Protein AF-B8BS03-F1 (afdb_monomer_lite)

Sequence (841 aa):
MNDGGRAKNPKRKAATSKADGGEAPDKKRRTTRASRAPVAPPSIDLVTTHVALNNCDVDTLASKLSSEDVEEVSWALNGLLKASADDGANYCLGLGGEKAIGALVKLFDEAIGWEESREDDEDYESNDKNLTPTSYHWDASSLSGKHQRWATFCRDKLASPLASSSDPNLLIDLETDARILETVISIMRNLSFVAQNLRFMAHSEDALRVLTGALYYRGYAVGGEGRTEGHNPSGGDVPLSSHHNNMCVHAISTFMNLSPLIDVTGRQYFIDRVLVETEDSKEVLATVPDQKPQGTEVVGYPSYGVAPYFGFGGMYLAKQYDTKAETIDAVPDTVVWDLVGSHVQATLAIFPALSAIMNPNDTTSVSTSASGWHRPFDLLFLPRLGPDSLEYIDPTRNVVTRVVALKLMMGYDSSIDTDLRDRSCDLLVKLTELSPSIKRRLGMAPSISGMTCNISSDRSIDGLSSSILQTGVTSSFRRMNVRLYDSLLSMISTKSGRGDAGQLATQLLANLAVVPENRAGIILSTNNSTHSLTMSQPTGVSGSTYGAVRASAAEQWMIRLPNRLAAAWEEAPEGTVLGTLTFTKGGGGGASQQPQAKRRKTSATDGGAAPSKISITIDPSLAESQSDLPVNYTLEAMSKKTPGTLHPFTRGADGGVAIHGVVSRTASAQVASDSNSAHGSDGNERYKTLLRNRLLDTSVNSKRFVQPGGVDAAAGPSKAATAAASLGKGFGGSVARFGKQMMDAQEQCKGFIIPDSKSAGPPITSVEGIRSALFEYFSKRPLWSVRELRLASGGRLPEKETRDVLRDIAHYHRIGVHKNMWELKAEYRSAAAAGGGNGAN

Organism: Thalassiosira pseudonana (NCBI:txid35128)

Structure (mmCIF, N/CA/C/O backbone):
data_AF-B8BS03-F1
#
_entry.id   AF-B8BS03-F1
#
loop_
_atom_site.group_PDB
_atom_site.id
_atom_site.type_symbol
_atom_site.label_atom_id
_atom_site.label_alt_id
_atom_site.label_comp_id
_atom_site.label_asym_id
_atom_site.label_entity_id
_atom_site.label_seq_id
_atom_site.pdbx_PDB_ins_code
_atom_site.Cartn_x
_atom_site.Cartn_y
_atom_site.Cartn_z
_atom_site.occupancy
_atom_site.B_iso_or_equiv
_atom_site.auth_seq_id
_atom_site.auth_comp_id
_atom_site.auth_asym_id
_atom_site.auth_atom_id
_atom_site.pdbx_PDB_model_num
ATOM 1 N N . MET A 1 1 ? -9.613 -1.641 -91.597 1.00 35.75 1 MET A N 1
ATOM 2 C CA . MET A 1 1 ? -8.936 -2.885 -92.020 1.00 35.75 1 MET A CA 1
ATOM 3 C C . MET A 1 1 ? -9.098 -3.897 -90.893 1.00 35.75 1 MET A C 1
ATOM 5 O O . MET A 1 1 ? -8.580 -3.615 -89.825 1.00 35.75 1 MET A O 1
ATOM 9 N N . ASN A 1 2 ? -9.879 -4.960 -91.158 1.00 36.19 2 ASN A N 1
ATOM 10 C CA . ASN A 1 2 ? -10.155 -6.208 -90.403 1.00 36.19 2 ASN A CA 1
ATOM 11 C C . ASN A 1 2 ? -10.398 -6.078 -88.884 1.00 36.19 2 ASN A C 1
ATOM 13 O O . ASN A 1 2 ? -9.488 -5.726 -88.149 1.00 36.19 2 ASN A O 1
ATOM 17 N N . ASP A 1 3 ? -11.588 -6.255 -88.307 1.00 39.12 3 ASP A N 1
ATOM 18 C CA . ASP A 1 3 ? -12.686 -7.239 -88.446 1.00 39.12 3 ASP A CA 1
ATOM 19 C C . ASP A 1 3 ? -12.413 -8.641 -87.844 1.00 39.12 3 ASP A C 1
ATOM 21 O O . ASP A 1 3 ? -11.391 -9.264 -88.129 1.00 39.12 3 ASP A O 1
ATOM 25 N N . GLY A 1 4 ? -13.370 -9.109 -87.023 1.00 32.78 4 GLY A N 1
ATOM 26 C CA . GLY A 1 4 ? -13.457 -10.433 -86.370 1.00 32.78 4 GLY A CA 1
ATOM 27 C C . GLY A 1 4 ? -13.083 -10.451 -84.871 1.00 32.78 4 GLY A C 1
ATOM 28 O O . GLY A 1 4 ? -11.915 -10.368 -84.525 1.00 32.78 4 GLY A O 1
ATOM 29 N N . GLY A 1 5 ? -13.962 -10.589 -83.869 1.00 38.91 5 GLY A N 1
ATOM 30 C CA . GLY A 1 5 ? -15.322 -11.132 -83.819 1.00 38.91 5 GLY A CA 1
ATOM 31 C C . GLY A 1 5 ? -15.324 -12.632 -83.475 1.00 38.91 5 GLY A C 1
ATOM 32 O O . GLY A 1 5 ? -15.173 -13.452 -84.374 1.00 38.91 5 GLY A O 1
ATOM 33 N N . ARG A 1 6 ? -15.543 -13.031 -82.203 1.00 36.75 6 ARG A N 1
ATOM 34 C CA . ARG A 1 6 ? -15.907 -14.430 -81.870 1.00 36.75 6 ARG A CA 1
ATOM 35 C C . ARG A 1 6 ? -16.839 -14.584 -80.654 1.00 36.75 6 ARG A C 1
ATOM 37 O O . ARG A 1 6 ? -16.428 -14.578 -79.503 1.00 36.75 6 ARG A O 1
ATOM 44 N N . ALA A 1 7 ? -18.116 -14.680 -81.020 1.00 37.66 7 ALA A N 1
ATOM 45 C CA . ALA A 1 7 ? -19.257 -15.480 -80.555 1.00 37.66 7 ALA A CA 1
ATOM 46 C C . ALA A 1 7 ? -19.282 -16.252 -79.209 1.00 37.66 7 ALA A C 1
ATOM 48 O O . ALA A 1 7 ? -18.336 -16.899 -78.774 1.00 37.66 7 ALA A O 1
ATOM 49 N N . LYS A 1 8 ? -20.513 -16.263 -78.669 1.00 41.88 8 LYS A N 1
ATOM 50 C CA . LYS A 1 8 ? -21.073 -16.969 -77.503 1.00 41.88 8 LYS A CA 1
ATOM 51 C C . LYS A 1 8 ? -21.576 -18.399 -77.820 1.00 41.88 8 LYS A C 1
ATOM 53 O O . LYS A 1 8 ? -22.109 -18.611 -78.904 1.00 41.88 8 LYS A O 1
ATOM 58 N N . ASN A 1 9 ? -21.644 -19.223 -76.753 1.00 33.12 9 ASN A N 1
ATOM 59 C CA . ASN A 1 9 ? -22.626 -20.300 -76.433 1.00 33.12 9 ASN A CA 1
ATOM 60 C C . ASN A 1 9 ? -22.614 -21.618 -77.259 1.00 33.12 9 ASN A C 1
ATOM 62 O O . ASN A 1 9 ? -22.066 -21.600 -78.354 1.00 33.12 9 ASN A O 1
ATOM 66 N N . PRO A 1 10 ? -23.265 -22.744 -76.828 1.00 51.59 10 PRO A N 1
ATOM 67 C CA . PRO A 1 10 ? -24.120 -22.988 -75.640 1.00 51.59 10 PRO A CA 1
ATOM 68 C C . PRO A 1 10 ? -23.948 -24.351 -74.888 1.00 51.59 10 PRO A C 1
ATOM 70 O O . PRO A 1 10 ? -23.231 -25.262 -75.283 1.00 51.59 10 PRO A O 1
ATOM 73 N N . LYS A 1 11 ? -24.737 -24.460 -73.804 1.00 40.47 11 LYS A N 1
ATOM 74 C CA . LYS A 1 11 ? -25.218 -25.622 -73.016 1.00 40.47 11 LYS A CA 1
ATOM 75 C C . LYS A 1 11 ? -25.343 -26.988 -73.726 1.00 40.47 11 LYS A C 1
ATOM 77 O O . LYS A 1 11 ? -25.927 -27.074 -74.803 1.00 40.47 11 LYS A O 1
ATOM 82 N N . ARG A 1 12 ? -25.100 -28.070 -72.965 1.00 34.78 12 ARG A N 1
ATOM 83 C CA . ARG A 1 12 ? -25.840 -29.347 -73.083 1.00 34.78 12 ARG A CA 1
ATOM 84 C C . ARG A 1 12 ? -25.995 -30.066 -71.731 1.00 34.78 12 ARG A C 1
ATOM 86 O O . ARG A 1 12 ? -25.040 -30.199 -70.978 1.00 34.78 12 ARG A O 1
ATOM 93 N N . LYS A 1 13 ? -27.233 -30.498 -71.453 1.00 41.78 13 LYS A N 1
ATOM 94 C CA . LYS A 1 13 ? -27.657 -31.440 -70.399 1.00 41.78 13 LYS A CA 1
ATOM 95 C C . LYS A 1 13 ? -27.480 -32.880 -70.902 1.00 41.78 13 LYS A C 1
ATOM 97 O O . LYS A 1 13 ? -27.754 -33.118 -72.075 1.00 41.78 13 LYS A O 1
ATOM 102 N N . ALA A 1 14 ? -27.189 -33.827 -70.010 1.00 35.56 14 ALA A N 1
ATOM 103 C CA . ALA A 1 14 ? -27.588 -35.232 -70.143 1.00 35.56 14 ALA A CA 1
ATOM 104 C C . ALA A 1 14 ? -27.657 -35.896 -68.756 1.00 35.56 14 ALA A C 1
ATOM 106 O O . ALA A 1 14 ? -26.922 -35.518 -67.847 1.00 35.56 14 ALA A O 1
ATOM 107 N N . ALA A 1 15 ? -28.583 -36.841 -68.610 1.00 38.44 15 ALA A N 1
ATOM 108 C CA . ALA A 1 15 ? -28.951 -37.524 -67.378 1.00 38.44 15 ALA A CA 1
ATOM 109 C C . ALA A 1 15 ? -28.658 -39.039 -67.460 1.00 38.44 15 ALA A C 1
ATOM 111 O O . ALA A 1 15 ? -28.636 -39.598 -68.552 1.00 38.44 15 ALA A O 1
ATOM 112 N N . THR A 1 16 ? -28.538 -39.655 -66.272 1.00 38.00 16 THR A N 1
ATOM 113 C CA . THR A 1 16 ? -28.786 -41.069 -65.878 1.00 38.00 16 THR A CA 1
ATOM 114 C C . THR A 1 16 ? -27.943 -42.225 -66.446 1.00 38.00 16 THR A C 1
ATOM 116 O O . THR A 1 16 ? -28.042 -42.545 -67.621 1.00 38.00 16 THR A O 1
ATOM 119 N N . SER A 1 17 ? -27.294 -42.997 -65.555 1.00 36.19 17 SER A N 1
ATOM 120 C CA . SER A 1 17 ? -27.597 -44.431 -65.312 1.00 36.19 17 SER A CA 1
ATOM 121 C C . SER A 1 17 ? -26.862 -44.988 -64.067 1.00 36.19 17 SER A C 1
ATOM 123 O O . SER A 1 17 ? -25.894 -44.400 -63.597 1.00 36.19 17 SER A O 1
ATOM 125 N N . LYS A 1 18 ? -27.436 -46.057 -63.492 1.00 36.47 18 LYS A N 1
ATOM 126 C CA . LYS A 1 18 ? -27.151 -46.758 -62.219 1.00 36.47 18 LYS A CA 1
ATOM 127 C C . LYS A 1 18 ? -26.138 -47.918 -62.366 1.00 36.47 18 LYS A C 1
ATOM 129 O O . LYS A 1 18 ? -25.963 -48.398 -63.480 1.00 36.47 18 LYS A O 1
ATOM 134 N N . ALA A 1 19 ? -25.709 -48.436 -61.197 1.00 35.84 19 ALA A N 1
ATOM 135 C CA . ALA A 1 19 ? -25.024 -49.709 -60.849 1.00 35.84 19 ALA A CA 1
ATOM 136 C C . ALA A 1 19 ? -23.549 -49.483 -60.440 1.00 35.84 19 ALA A C 1
ATOM 138 O O . ALA A 1 19 ? -22.877 -48.686 -61.078 1.00 35.84 19 ALA A O 1
ATOM 139 N N . ASP A 1 20 ? -22.956 -50.063 -59.393 1.00 34.84 20 ASP A N 1
ATOM 140 C CA . ASP A 1 20 ? -23.336 -51.103 -58.427 1.00 34.84 20 ASP A CA 1
ATOM 141 C C . ASP A 1 20 ? -22.405 -50.995 -57.180 1.00 34.84 20 ASP A C 1
ATOM 143 O O . ASP A 1 20 ? -21.520 -50.139 -57.148 1.00 34.84 20 ASP A O 1
ATOM 147 N N . GLY A 1 21 ? -22.642 -51.821 -56.156 1.00 36.47 21 GLY A N 1
ATOM 148 C CA . GLY A 1 21 ? -22.177 -51.725 -54.757 1.00 36.47 21 GLY A CA 1
ATOM 149 C C . GLY A 1 21 ? -20.671 -51.634 -54.418 1.00 36.47 21 GLY A C 1
ATOM 150 O O . GLY A 1 21 ? -19.793 -52.053 -55.167 1.00 36.47 21 GLY A O 1
ATOM 151 N N . GLY A 1 22 ? -20.402 -51.141 -53.198 1.00 32.09 22 GLY A N 1
ATOM 152 C CA . GLY A 1 22 ? -19.094 -51.190 -52.525 1.00 32.09 22 GLY A CA 1
ATOM 153 C C . GLY A 1 22 ? -19.053 -50.379 -51.216 1.00 32.09 22 GLY A C 1
ATOM 154 O O . GLY A 1 22 ? -19.238 -49.168 -51.234 1.00 32.09 22 GLY A O 1
ATOM 155 N N . GLU A 1 23 ? -18.854 -51.061 -50.086 1.00 32.78 23 GLU A N 1
ATOM 156 C CA . GLU A 1 23 ? -18.947 -50.604 -48.686 1.00 32.78 23 GLU A CA 1
ATOM 157 C C . GLU A 1 23 ? -17.893 -49.571 -48.200 1.00 32.78 23 GLU A C 1
ATOM 159 O O . GLU A 1 23 ? -16.709 -49.724 -48.468 1.00 32.78 23 GLU A O 1
ATOM 164 N N . ALA A 1 24 ? -18.361 -48.628 -47.352 1.00 40.34 24 ALA A N 1
ATOM 165 C CA . ALA A 1 24 ? -17.724 -47.976 -46.175 1.00 40.34 24 ALA A CA 1
ATOM 166 C C . ALA A 1 24 ? -16.410 -47.134 -46.300 1.00 40.34 24 ALA A C 1
ATOM 168 O O . ALA A 1 24 ? -15.634 -47.320 -47.230 1.00 40.34 24 ALA A O 1
ATOM 169 N N . PRO A 1 25 ? -16.055 -46.252 -45.321 1.00 50.12 25 PRO A N 1
ATOM 170 C CA . PRO A 1 25 ? -16.852 -45.579 -44.281 1.00 50.12 25 PRO A CA 1
ATOM 171 C C . PRO A 1 25 ? -16.740 -44.024 -44.248 1.00 50.12 25 PRO A C 1
ATOM 173 O O . PRO A 1 25 ? -15.785 -43.401 -44.709 1.00 50.12 25 PRO A O 1
ATOM 176 N N . ASP A 1 26 ? -17.771 -43.432 -43.639 1.00 35.84 26 ASP A N 1
ATOM 177 C CA . ASP A 1 26 ? -17.940 -42.118 -42.989 1.00 35.84 26 ASP A CA 1
ATOM 178 C C . ASP A 1 26 ? -16.923 -40.970 -43.183 1.00 35.84 26 ASP A C 1
ATOM 180 O O . ASP A 1 26 ? -15.880 -40.878 -42.530 1.00 35.84 26 ASP A O 1
ATOM 184 N N . LYS A 1 27 ? -17.359 -39.940 -43.928 1.00 38.66 27 LYS A N 1
ATOM 185 C CA . LYS A 1 27 ? -16.815 -38.573 -43.859 1.00 38.66 27 LYS A CA 1
ATOM 186 C C . LYS A 1 27 ? -17.715 -37.674 -43.008 1.00 38.66 27 LYS A C 1
ATOM 188 O O . LYS A 1 27 ? -18.840 -37.346 -43.378 1.00 38.66 27 LYS A O 1
ATOM 193 N N . LYS A 1 28 ? -17.153 -37.228 -41.880 1.00 40.81 28 LYS A N 1
ATOM 194 C CA . LYS A 1 28 ? -17.704 -36.242 -40.938 1.00 40.81 28 LYS A CA 1
ATOM 195 C C . LYS A 1 28 ? -18.271 -35.006 -41.650 1.00 40.81 28 LYS A C 1
ATOM 197 O O . LYS A 1 28 ? -17.551 -34.218 -42.261 1.00 40.81 28 LYS A O 1
ATOM 202 N N . ARG A 1 29 ? -19.578 -34.816 -41.483 1.00 34.47 29 ARG A N 1
ATOM 203 C CA . ARG A 1 29 ? -20.362 -33.641 -41.874 1.00 34.47 29 ARG A CA 1
ATOM 204 C C . ARG A 1 29 ? -19.952 -32.439 -41.011 1.00 34.47 29 ARG A C 1
ATOM 206 O O . ARG A 1 29 ? -20.259 -32.383 -39.824 1.00 34.47 29 ARG A O 1
ATOM 213 N N . ARG A 1 30 ? -19.237 -31.480 -41.607 1.00 36.28 30 ARG A N 1
ATOM 214 C CA . ARG A 1 30 ? -18.839 -30.208 -40.981 1.00 36.28 30 ARG A CA 1
ATOM 215 C C . ARG A 1 30 ? -20.042 -29.260 -40.974 1.00 36.28 30 ARG A C 1
ATOM 217 O O . ARG A 1 30 ? -20.375 -28.667 -41.995 1.00 36.28 30 ARG A O 1
ATOM 224 N N . THR A 1 31 ? -20.714 -29.144 -39.834 1.00 33.94 31 THR A N 1
ATOM 225 C CA . THR A 1 31 ? -21.737 -28.125 -39.577 1.00 33.94 31 THR A CA 1
ATOM 226 C C . THR A 1 31 ? -21.074 -26.755 -39.435 1.00 33.94 31 THR A C 1
ATOM 228 O O . THR A 1 31 ? -20.240 -26.522 -38.562 1.00 33.94 31 THR A O 1
ATOM 231 N N . THR A 1 32 ? -21.440 -25.835 -40.321 1.00 35.19 32 THR A N 1
ATOM 232 C CA . THR A 1 32 ? -21.105 -24.410 -40.253 1.00 35.19 32 THR A CA 1
ATOM 233 C C . THR A 1 32 ? -21.816 -23.779 -39.057 1.00 35.19 32 THR A C 1
ATOM 235 O O . THR A 1 32 ? -23.024 -23.548 -39.096 1.00 35.19 32 THR A O 1
ATOM 238 N N . ARG A 1 33 ? -21.074 -23.525 -37.974 1.00 34.09 33 ARG A N 1
ATOM 239 C CA . ARG A 1 33 ? -21.563 -22.797 -36.797 1.00 34.09 33 ARG A CA 1
ATOM 240 C C . ARG A 1 33 ? -21.472 -21.297 -37.083 1.00 34.09 33 ARG A C 1
ATOM 242 O O . ARG A 1 33 ? -20.376 -20.765 -37.229 1.00 34.09 33 ARG A O 1
ATOM 249 N N . ALA A 1 34 ? -22.627 -20.647 -37.194 1.00 34.53 34 ALA A N 1
ATOM 250 C CA . ALA A 1 34 ? -22.741 -19.199 -37.301 1.00 34.53 34 ALA A CA 1
ATOM 251 C C . ALA A 1 34 ? -22.111 -18.521 -36.070 1.00 34.53 34 ALA A C 1
ATOM 253 O O . ALA A 1 34 ? -22.340 -18.939 -34.931 1.00 34.53 34 ALA A O 1
ATOM 254 N N . SER A 1 35 ? -21.303 -17.492 -36.313 1.00 35.44 35 SER A N 1
ATOM 255 C CA . SER A 1 35 ? -20.654 -16.668 -35.296 1.00 35.44 35 SER A CA 1
ATOM 256 C C . SER A 1 35 ? -21.700 -15.856 -34.529 1.00 35.44 35 SER A C 1
ATOM 258 O O . SER A 1 35 ? -22.267 -14.907 -35.069 1.00 35.44 35 SER A O 1
ATOM 260 N N . ARG A 1 36 ? -21.956 -16.219 -33.268 1.00 35.41 36 ARG A N 1
ATOM 261 C CA . ARG A 1 36 ? -22.633 -15.328 -32.318 1.00 35.41 36 ARG A CA 1
ATOM 262 C C . ARG A 1 36 ? -21.640 -14.258 -31.870 1.00 35.41 36 ARG A C 1
ATOM 264 O O . ARG A 1 36 ? -20.527 -14.592 -31.469 1.00 35.41 36 ARG A O 1
ATOM 271 N N . ALA A 1 37 ? -22.056 -12.997 -31.958 1.00 35.91 37 ALA A N 1
ATOM 272 C CA . ALA A 1 37 ? -21.353 -11.875 -31.351 1.00 35.91 37 ALA A CA 1
ATOM 273 C C . ALA A 1 37 ? -21.206 -12.108 -29.832 1.00 35.91 37 ALA A C 1
ATOM 275 O O . ALA A 1 37 ? -22.105 -12.708 -29.230 1.00 35.91 37 ALA A O 1
ATOM 276 N N . PRO A 1 38 ? -20.087 -11.690 -29.216 1.00 33.56 38 PRO A N 1
ATOM 277 C CA . PRO A 1 38 ? -19.886 -11.836 -27.782 1.00 33.56 38 PRO A CA 1
ATOM 278 C C . PRO A 1 38 ? -20.953 -11.035 -27.030 1.00 33.56 38 PRO A C 1
ATOM 280 O O . PRO A 1 38 ? -21.152 -9.849 -27.280 1.00 33.56 38 PRO A O 1
ATOM 283 N N . VAL A 1 39 ? -21.658 -11.718 -26.131 1.00 32.06 39 VAL A N 1
ATOM 284 C CA . VAL A 1 39 ? -22.586 -11.103 -25.179 1.00 32.06 39 VAL A CA 1
ATOM 285 C C . VAL A 1 39 ? -21.756 -10.229 -24.237 1.00 32.06 39 VAL A C 1
ATOM 287 O O . VAL A 1 39 ? -20.747 -10.696 -23.707 1.00 32.06 39 VAL A O 1
ATOM 290 N N . ALA A 1 40 ? -22.144 -8.962 -24.080 1.00 30.92 40 ALA A N 1
ATOM 291 C CA . ALA A 1 40 ? -21.483 -8.031 -23.170 1.00 30.92 40 ALA A CA 1
ATOM 292 C C . ALA A 1 40 ? -21.503 -8.581 -21.726 1.00 30.92 40 ALA A C 1
ATOM 294 O O . ALA A 1 40 ? -22.496 -9.206 -21.339 1.00 30.92 40 ALA A O 1
ATOM 295 N N . PRO A 1 41 ? -20.430 -8.393 -20.934 1.00 32.78 41 PRO A N 1
ATOM 296 C CA . PRO A 1 41 ? -20.413 -8.821 -19.539 1.00 32.78 41 PRO A CA 1
ATOM 297 C C . PRO A 1 41 ? -21.536 -8.125 -18.743 1.00 32.78 41 PRO A C 1
ATOM 299 O O . PRO A 1 41 ? -21.839 -6.963 -19.025 1.00 32.78 41 PRO A O 1
ATOM 302 N N . PRO A 1 42 ? -22.170 -8.815 -17.776 1.00 32.81 42 PRO A N 1
ATOM 303 C CA . PRO A 1 42 ? -23.210 -8.221 -16.940 1.00 32.81 42 PRO A CA 1
ATOM 304 C C . PRO A 1 42 ? -22.647 -7.054 -16.115 1.00 32.81 42 PRO A C 1
ATOM 306 O O . PRO A 1 42 ? -21.500 -7.099 -15.670 1.00 32.81 42 PRO A O 1
ATOM 309 N N . SER A 1 43 ? -23.458 -6.014 -15.915 1.00 35.97 43 SER A N 1
ATOM 310 C CA . SER A 1 43 ? -23.135 -4.863 -15.070 1.00 35.97 43 SER A CA 1
ATOM 311 C C . SER A 1 43 ? -22.935 -5.307 -13.620 1.00 35.97 43 SER A C 1
ATOM 313 O O . SER A 1 43 ? -23.798 -5.980 -13.058 1.00 35.97 43 SER A O 1
ATOM 315 N N . ILE A 1 44 ? -21.803 -4.936 -13.017 1.00 43.88 44 ILE A N 1
ATOM 316 C CA . ILE A 1 44 ? -21.593 -5.058 -11.571 1.00 43.88 44 ILE A CA 1
ATOM 317 C C . ILE A 1 44 ? -22.555 -4.068 -10.915 1.00 43.88 44 ILE A C 1
ATOM 319 O O . ILE A 1 44 ? -22.457 -2.868 -11.163 1.00 43.88 44 ILE A O 1
ATOM 323 N N . ASP A 1 45 ? -23.506 -4.575 -10.137 1.00 44.50 45 ASP A N 1
ATOM 324 C CA . ASP A 1 45 ? -24.441 -3.745 -9.386 1.00 44.50 45 ASP A CA 1
ATOM 325 C C . ASP A 1 45 ? -23.652 -3.034 -8.270 1.00 44.50 45 ASP A C 1
ATOM 327 O O . ASP A 1 45 ? -23.198 -3.664 -7.316 1.00 44.50 45 ASP A O 1
ATOM 331 N N . LEU A 1 46 ? -23.381 -1.737 -8.450 1.00 57.03 46 LEU A N 1
AT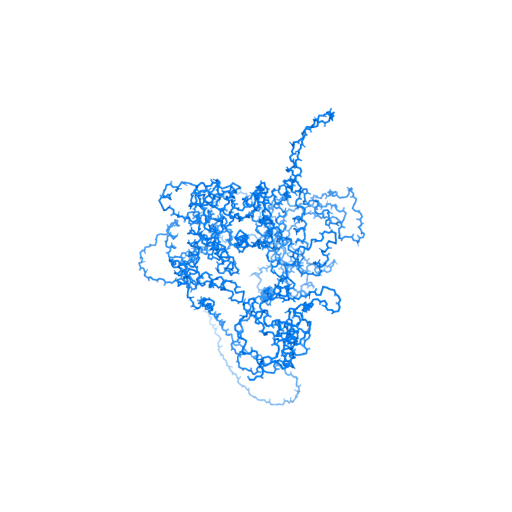OM 332 C CA . LEU A 1 46 ? -22.525 -0.908 -7.580 1.00 57.03 46 LEU A CA 1
ATOM 333 C C . LEU A 1 46 ? -23.226 -0.461 -6.284 1.00 57.03 46 LEU A C 1
ATOM 335 O O . LEU A 1 46 ? -22.651 0.298 -5.504 1.00 57.03 46 LEU A O 1
ATOM 339 N N . VAL A 1 47 ? -24.459 -0.911 -6.049 1.00 56.59 47 VAL A N 1
ATOM 340 C CA . VAL A 1 47 ? -25.238 -0.570 -4.856 1.00 56.59 47 VAL A CA 1
ATOM 341 C C . VAL A 1 47 ? -24.865 -1.534 -3.730 1.00 56.59 47 VAL A C 1
ATOM 343 O O . VAL A 1 47 ? -25.475 -2.584 -3.540 1.00 56.59 47 VAL A O 1
ATOM 346 N N . THR A 1 48 ? -23.815 -1.201 -2.985 1.00 62.34 48 THR A N 1
ATOM 347 C CA . THR A 1 48 ? -23.298 -2.029 -1.888 1.00 62.34 48 THR A CA 1
ATOM 348 C C . THR A 1 48 ? -24.081 -1.815 -0.593 1.00 62.34 48 THR A C 1
ATOM 350 O O . THR A 1 48 ? -23.573 -1.302 0.400 1.00 62.34 48 THR A O 1
ATOM 353 N N . THR A 1 49 ? -25.336 -2.263 -0.553 1.00 74.12 49 THR A N 1
ATOM 354 C CA . THR A 1 49 ? -26.044 -2.396 0.729 1.00 74.12 49 THR A CA 1
ATOM 355 C C . THR A 1 49 ? -25.463 -3.575 1.510 1.00 74.12 49 THR A C 1
ATOM 357 O O . THR A 1 49 ? -25.601 -4.727 1.093 1.00 74.12 49 THR A O 1
ATOM 360 N N . HIS A 1 50 ? -24.810 -3.303 2.641 1.00 84.44 50 HIS A N 1
ATOM 361 C CA . HIS A 1 50 ? -24.305 -4.338 3.546 1.00 84.44 50 HIS A CA 1
ATOM 362 C C . HIS A 1 50 ? -25.253 -4.535 4.736 1.00 84.44 50 HIS A C 1
ATOM 364 O O . HIS A 1 50 ? -25.721 -3.566 5.338 1.00 84.44 50 HIS A O 1
ATOM 370 N N . VAL A 1 51 ? -25.483 -5.789 5.141 1.00 87.19 51 VAL A N 1
ATOM 371 C CA . VAL A 1 51 ? -26.400 -6.121 6.251 1.00 87.19 51 VAL A CA 1
ATOM 372 C C . VAL A 1 51 ? -25.951 -5.474 7.564 1.00 87.19 51 VAL A C 1
ATOM 374 O O . VAL A 1 51 ? -26.782 -4.997 8.330 1.00 87.19 51 VAL A O 1
ATOM 377 N N . ALA A 1 52 ? -24.638 -5.385 7.808 1.00 84.06 52 ALA A N 1
ATOM 378 C CA . ALA A 1 52 ? -24.101 -4.728 9.007 1.00 84.06 52 ALA A CA 1
ATOM 379 C C . ALA A 1 52 ? -24.369 -3.211 9.061 1.00 84.06 52 ALA A C 1
ATOM 381 O O . ALA A 1 52 ? -24.315 -2.629 10.140 1.00 84.06 52 ALA A O 1
ATOM 382 N N . LEU A 1 53 ? -24.673 -2.593 7.916 1.00 86.12 53 LEU A N 1
ATOM 383 C CA . LEU A 1 53 ? -25.071 -1.190 7.808 1.00 86.12 53 LEU A CA 1
ATOM 384 C C . LEU A 1 53 ? -26.596 -1.026 7.805 1.00 86.12 53 LEU A C 1
ATOM 386 O O . LEU A 1 53 ? -27.084 0.056 7.507 1.00 86.12 53 LEU A O 1
ATOM 390 N N . ASN A 1 54 ? -27.371 -2.079 8.095 1.00 88.88 54 ASN A N 1
ATOM 391 C CA . ASN A 1 54 ? -28.830 -2.094 7.937 1.00 88.88 54 ASN A CA 1
ATOM 392 C C . ASN A 1 54 ? -29.283 -1.646 6.533 1.00 88.88 54 ASN A C 1
ATOM 394 O O . ASN A 1 54 ? -30.327 -1.013 6.394 1.00 88.88 54 ASN A O 1
ATOM 398 N N . ASN A 1 55 ? -28.494 -1.960 5.496 1.00 87.25 55 ASN A N 1
ATOM 399 C CA . ASN A 1 55 ? -28.714 -1.499 4.120 1.00 87.25 55 ASN A CA 1
ATOM 400 C C . ASN A 1 55 ? -28.767 0.035 3.970 1.00 87.25 55 ASN A C 1
ATOM 402 O O . ASN A 1 55 ? -29.406 0.542 3.053 1.00 87.25 55 ASN A O 1
ATOM 406 N N . CYS A 1 56 ? -28.104 0.765 4.869 1.00 88.62 56 CYS A N 1
ATOM 407 C CA . CYS A 1 56 ? -27.893 2.203 4.759 1.00 88.62 56 CYS A CA 1
ATOM 408 C C . CYS A 1 56 ? -27.070 2.510 3.503 1.00 88.62 56 CYS A C 1
ATOM 410 O O . CYS A 1 56 ? -26.067 1.838 3.248 1.00 88.62 56 CYS A O 1
ATOM 412 N N . ASP A 1 57 ? -27.495 3.512 2.735 1.00 91.19 57 ASP A N 1
ATOM 413 C CA . ASP A 1 57 ? -26.687 4.040 1.641 1.00 91.19 57 ASP A CA 1
ATOM 414 C C . ASP A 1 57 ? -25.503 4.856 2.185 1.00 91.19 57 ASP A C 1
ATOM 416 O O . ASP A 1 57 ? -25.400 5.172 3.377 1.00 91.19 57 ASP A O 1
ATOM 420 N N . VAL A 1 58 ? -24.563 5.148 1.294 1.00 91.12 58 VAL A N 1
ATOM 421 C CA . VAL A 1 58 ? -23.284 5.778 1.636 1.00 91.12 58 VAL A CA 1
ATOM 422 C C . VAL A 1 58 ? -23.478 7.245 2.009 1.00 91.12 58 VAL A C 1
ATOM 424 O O . VAL A 1 58 ? -22.786 7.743 2.892 1.00 91.12 58 VAL A O 1
ATOM 427 N N . ASP A 1 59 ? -24.457 7.916 1.401 1.00 93.62 59 ASP A N 1
ATOM 428 C CA . ASP A 1 59 ? -24.821 9.298 1.717 1.00 93.62 59 ASP A CA 1
ATOM 429 C C . ASP A 1 59 ? -25.408 9.419 3.130 1.00 93.62 59 ASP A C 1
ATOM 431 O O . ASP A 1 59 ? -24.971 10.267 3.911 1.00 93.62 59 ASP A O 1
ATOM 435 N N . THR A 1 60 ? -26.336 8.534 3.510 1.00 94.94 60 THR A N 1
ATOM 436 C CA . THR A 1 60 ? -26.875 8.485 4.877 1.00 94.94 60 THR A CA 1
ATOM 437 C C . THR A 1 60 ? -25.790 8.075 5.866 1.00 94.94 60 THR A C 1
ATOM 439 O O . THR A 1 60 ? -25.737 8.613 6.971 1.00 94.94 60 THR A O 1
ATOM 442 N N . LEU A 1 61 ? -24.887 7.163 5.485 1.00 94.81 61 LEU A N 1
ATOM 443 C CA . LEU A 1 61 ? -23.746 6.794 6.323 1.00 94.81 61 LEU A CA 1
ATOM 444 C C . LEU A 1 61 ? -22.826 7.998 6.572 1.00 94.81 61 LEU A C 1
ATOM 446 O O . LEU A 1 61 ? -22.473 8.255 7.720 1.00 94.81 61 LEU A O 1
ATOM 450 N N . ALA A 1 62 ? -22.472 8.748 5.527 1.00 96.19 62 ALA A N 1
ATOM 451 C CA . ALA A 1 62 ? -21.654 9.954 5.635 1.00 96.19 62 ALA A CA 1
ATOM 452 C C . ALA A 1 62 ? -22.351 11.044 6.467 1.00 96.19 62 ALA A C 1
ATOM 454 O O . ALA A 1 62 ? -21.710 11.677 7.308 1.00 96.19 62 ALA A O 1
ATOM 455 N N . SER A 1 63 ? -23.667 11.212 6.294 1.00 97.12 63 SER A N 1
ATOM 456 C CA . SER A 1 63 ? -24.478 12.128 7.103 1.00 97.12 63 SER A CA 1
ATOM 457 C C . SER A 1 63 ? -24.457 11.751 8.584 1.00 97.12 63 SER A C 1
ATOM 459 O O . SER A 1 63 ? -24.308 12.631 9.422 1.00 97.12 63 SER A O 1
ATOM 461 N N . LYS A 1 64 ? -24.571 10.458 8.912 1.00 96.62 64 LYS A N 1
ATOM 462 C CA . LYS A 1 64 ? -24.532 9.971 10.301 1.00 96.62 64 LYS A CA 1
ATOM 463 C C . LYS A 1 64 ? -23.144 10.053 10.924 1.00 96.62 64 LYS A C 1
ATOM 465 O O . LYS A 1 64 ? -23.031 10.368 12.099 1.00 96.62 64 LYS A O 1
ATOM 470 N N . LEU A 1 65 ? -22.091 9.799 10.143 1.00 96.31 65 LEU A N 1
ATOM 471 C CA . LEU A 1 65 ? -20.709 10.022 10.582 1.00 96.31 65 LEU A CA 1
ATOM 472 C C . LEU A 1 65 ? -20.426 11.506 10.850 1.00 96.31 65 LEU A C 1
ATOM 474 O O . LEU A 1 65 ? -19.568 11.809 11.662 1.00 96.31 65 LEU A O 1
ATOM 478 N N . SER A 1 66 ? -21.144 12.413 10.187 1.00 96.56 66 SER A N 1
ATOM 479 C CA . SER A 1 66 ? -21.005 13.864 10.370 1.00 96.56 66 SER A CA 1
ATOM 480 C C . SER A 1 66 ? -22.013 14.453 11.366 1.00 96.56 66 SER A C 1
ATOM 482 O O . SER A 1 66 ? -22.117 15.676 11.453 1.00 96.56 66 SER A O 1
ATOM 484 N N . SER A 1 67 ? -22.793 13.610 12.051 1.00 97.12 67 SER A N 1
ATOM 485 C CA . SER A 1 67 ? -23.835 14.038 12.987 1.00 97.12 67 SER A CA 1
ATOM 486 C C . SER A 1 67 ? -23.230 14.586 14.279 1.00 97.12 67 SER A C 1
ATOM 488 O O . SER A 1 67 ? -22.211 14.090 14.749 1.00 97.12 67 SER A O 1
ATOM 490 N N . GLU A 1 68 ? -23.885 15.581 14.879 1.00 95.81 68 GLU A N 1
ATOM 491 C CA . GLU A 1 68 ? -23.548 16.061 16.229 1.00 95.81 68 GLU A CA 1
ATOM 492 C C . GLU A 1 68 ? -23.974 15.052 17.315 1.00 95.81 68 GLU A C 1
ATOM 494 O O . GLU A 1 68 ? -23.517 15.128 18.456 1.00 95.81 68 GLU A O 1
ATOM 499 N N . ASP A 1 69 ? -24.847 14.096 16.974 1.00 96.00 69 ASP A N 1
ATOM 500 C CA . ASP A 1 69 ? -25.287 13.046 17.887 1.00 96.00 69 ASP A CA 1
ATOM 501 C C . ASP A 1 69 ? -24.250 11.914 17.982 1.00 96.00 69 ASP A C 1
ATOM 503 O O . ASP A 1 69 ? -24.046 11.121 17.055 1.00 96.00 69 ASP A O 1
ATOM 507 N N . VAL A 1 70 ? -23.632 11.799 19.161 1.00 93.31 70 VAL A N 1
ATOM 508 C CA . VAL A 1 70 ? -22.635 10.771 19.496 1.00 93.31 70 VAL A CA 1
ATOM 509 C C . VAL A 1 70 ? -23.181 9.349 19.298 1.00 93.31 70 VAL A C 1
ATOM 511 O O . VAL A 1 70 ? -22.421 8.447 18.924 1.00 93.31 70 VAL A O 1
ATOM 514 N N . GLU A 1 71 ? -24.482 9.114 19.510 1.00 95.19 71 GLU A N 1
ATOM 515 C CA . GLU A 1 71 ? -25.083 7.790 19.299 1.00 95.19 71 GLU A CA 1
ATOM 516 C C . GLU A 1 71 ? -25.137 7.419 17.811 1.00 95.19 71 GLU A C 1
ATOM 518 O O . GLU A 1 71 ? -24.851 6.269 17.451 1.00 95.19 71 GLU A O 1
ATOM 523 N N . GLU A 1 72 ? -25.432 8.381 16.932 1.00 95.88 72 GLU A N 1
ATOM 524 C CA . GLU A 1 72 ? -25.452 8.168 15.482 1.00 95.88 72 GLU A CA 1
ATOM 525 C C . GLU A 1 72 ? -24.052 7.921 14.922 1.00 95.88 72 GLU A C 1
ATOM 527 O O . GLU A 1 72 ? -23.862 6.978 14.141 1.00 95.88 72 GLU A O 1
ATOM 532 N N . VAL A 1 73 ? -23.067 8.706 15.370 1.00 95.12 73 VAL A N 1
ATOM 533 C CA . VAL A 1 73 ? -21.654 8.530 15.006 1.00 95.12 73 VAL A CA 1
ATOM 534 C C . VAL A 1 73 ? -21.161 7.156 15.460 1.00 95.12 73 VAL A C 1
ATOM 536 O O . VAL A 1 73 ? -20.594 6.397 14.669 1.00 95.12 73 VAL A O 1
ATOM 539 N N . SER A 1 74 ? -21.439 6.781 16.713 1.00 94.00 74 SER A N 1
ATOM 540 C CA . SER A 1 74 ? -21.076 5.470 17.262 1.00 94.00 74 SER A CA 1
ATOM 541 C C . SER A 1 74 ? -21.739 4.323 16.494 1.00 94.00 74 SER A C 1
ATOM 543 O O . SER A 1 74 ? -21.087 3.322 16.172 1.00 94.00 74 SER A O 1
ATOM 545 N N . TRP A 1 75 ? -23.020 4.457 16.139 1.00 95.38 75 TRP A N 1
ATOM 546 C CA . TRP A 1 75 ? -23.722 3.474 15.313 1.00 95.38 75 TRP A CA 1
ATOM 547 C C . TRP A 1 75 ? -23.067 3.325 13.933 1.00 95.38 75 TRP A C 1
ATOM 549 O O . TRP A 1 75 ? -22.802 2.198 13.500 1.00 95.38 75 TRP A O 1
ATOM 559 N N . ALA A 1 76 ? -22.759 4.443 13.271 1.00 95.44 76 ALA A N 1
ATOM 560 C CA . ALA A 1 76 ? -22.158 4.466 11.942 1.00 95.44 76 ALA A CA 1
ATOM 561 C C . ALA A 1 76 ? -20.741 3.869 11.935 1.00 95.44 76 ALA A C 1
ATOM 563 O O . ALA A 1 76 ? -20.446 3.006 11.103 1.00 95.44 76 ALA A O 1
ATOM 564 N N . LEU A 1 77 ? -19.893 4.244 12.900 1.00 95.25 77 LEU A N 1
ATOM 565 C CA . LEU A 1 77 ? -18.546 3.686 13.063 1.00 95.25 77 LEU A CA 1
ATOM 566 C C . LEU A 1 77 ? -18.588 2.177 13.318 1.00 95.25 77 LEU A C 1
ATOM 568 O O . LEU A 1 77 ? -17.869 1.420 12.666 1.00 95.25 77 LEU A O 1
ATOM 572 N N . ASN A 1 78 ? -19.467 1.709 14.209 1.00 94.44 78 ASN A N 1
ATOM 573 C CA . ASN A 1 78 ? -19.618 0.279 14.486 1.00 94.44 78 ASN A CA 1
ATOM 574 C C . ASN A 1 78 ? -20.136 -0.501 13.268 1.00 94.44 78 ASN A C 1
ATOM 576 O O . ASN A 1 78 ? -19.682 -1.620 13.009 1.00 94.44 78 ASN A O 1
ATOM 580 N N . GLY A 1 79 ? -21.086 0.071 12.525 1.00 94.06 79 GLY A N 1
ATOM 581 C CA . GLY A 1 79 ? -21.605 -0.512 11.290 1.00 94.06 79 GLY A CA 1
ATOM 582 C C . GLY A 1 79 ? -20.522 -0.630 10.218 1.00 94.06 79 GLY A C 1
ATOM 583 O O . GLY A 1 79 ? -20.345 -1.702 9.633 1.00 94.06 79 GLY A O 1
ATOM 584 N N . LEU A 1 80 ? -19.746 0.436 10.011 1.00 92.62 80 LEU A N 1
ATOM 585 C CA . LEU A 1 80 ? -18.677 0.484 9.015 1.00 92.62 80 LEU A CA 1
ATOM 586 C C . LEU A 1 80 ? -17.475 -0.385 9.406 1.00 92.62 80 LEU A C 1
ATOM 588 O O . LEU A 1 80 ? -16.900 -1.058 8.549 1.00 92.62 80 LEU A O 1
ATOM 592 N N . LEU A 1 81 ? -17.127 -0.456 10.692 1.00 93.62 81 LEU A N 1
ATOM 593 C CA . LEU A 1 81 ? -16.102 -1.374 11.191 1.00 93.62 81 LEU A CA 1
ATOM 594 C C . LEU A 1 81 ? -16.502 -2.832 10.939 1.00 93.62 81 LEU A C 1
ATOM 596 O O . LEU A 1 81 ? -15.687 -3.606 10.444 1.00 93.62 81 LEU A O 1
ATOM 600 N N . LYS A 1 82 ? -17.762 -3.201 11.208 1.00 92.75 82 LYS A N 1
ATOM 601 C CA . LYS A 1 82 ? -18.279 -4.550 10.923 1.00 92.75 82 LYS A CA 1
ATOM 602 C C . LYS A 1 82 ? -18.332 -4.851 9.427 1.00 92.75 82 LYS A C 1
ATOM 604 O O . LYS A 1 82 ? -17.940 -5.940 9.032 1.00 92.75 82 LYS A O 1
ATOM 609 N N . ALA A 1 83 ? -18.806 -3.909 8.611 1.00 90.75 83 ALA A N 1
ATOM 610 C CA . ALA A 1 83 ? -18.890 -4.086 7.161 1.00 90.75 83 ALA A CA 1
ATOM 611 C C . ALA A 1 83 ? -17.503 -4.214 6.519 1.00 90.75 83 ALA A C 1
ATOM 613 O O . ALA A 1 83 ? -17.281 -5.084 5.686 1.00 90.75 83 ALA A O 1
ATOM 614 N N . SER A 1 84 ? -16.552 -3.382 6.943 1.00 91.06 84 SER A N 1
ATOM 615 C CA . SER A 1 84 ? -15.181 -3.416 6.429 1.00 91.06 84 SER A CA 1
ATOM 616 C C . SER A 1 84 ? -14.382 -4.629 6.922 1.00 91.06 84 SER A C 1
ATOM 618 O O . SER A 1 84 ? -13.470 -5.067 6.229 1.00 91.06 84 SER A O 1
ATOM 620 N N . ALA A 1 85 ? -14.715 -5.190 8.090 1.00 88.88 85 ALA A N 1
ATOM 621 C CA . ALA A 1 85 ? -14.083 -6.399 8.624 1.00 88.88 85 ALA A CA 1
ATOM 622 C C . ALA A 1 85 ? -14.650 -7.714 8.051 1.00 88.88 85 ALA A C 1
ATOM 624 O O . ALA A 1 85 ? -14.123 -8.781 8.364 1.00 88.88 85 ALA A O 1
ATOM 625 N N . ASP A 1 86 ? -15.725 -7.667 7.257 1.00 86.94 86 ASP A N 1
ATOM 626 C CA . ASP A 1 86 ? -16.278 -8.855 6.607 1.00 86.94 86 ASP A CA 1
ATOM 627 C C . ASP A 1 86 ? -15.459 -9.210 5.353 1.00 86.94 86 ASP A C 1
ATOM 629 O O . ASP A 1 86 ? -15.730 -8.744 4.242 1.00 86.94 86 ASP A O 1
ATOM 633 N N . ASP A 1 87 ? -14.451 -10.068 5.542 1.00 75.44 87 ASP A N 1
ATOM 634 C CA . ASP A 1 87 ? -13.588 -10.586 4.471 1.00 75.44 87 ASP A CA 1
ATOM 635 C C . ASP A 1 87 ? -14.390 -11.248 3.329 1.00 75.44 87 ASP A C 1
ATOM 637 O O . ASP A 1 87 ? -13.939 -11.283 2.182 1.00 75.44 87 ASP A O 1
ATOM 641 N N . GLY A 1 88 ? -15.585 -11.781 3.622 1.00 71.75 88 GLY A N 1
ATOM 642 C CA . GLY A 1 88 ? -16.446 -12.433 2.635 1.00 71.75 88 GLY A CA 1
ATOM 643 C C . GLY A 1 88 ? -17.201 -11.447 1.745 1.00 71.75 88 GLY A C 1
ATOM 644 O O . GLY A 1 88 ? -17.525 -11.780 0.601 1.00 71.75 88 GLY A O 1
ATOM 645 N N . ALA A 1 89 ? -17.455 -10.237 2.243 1.00 69.31 89 ALA A N 1
ATOM 646 C CA . ALA A 1 89 ? -18.248 -9.235 1.542 1.00 69.31 89 ALA A CA 1
ATOM 647 C C . ALA A 1 89 ? -17.440 -8.422 0.519 1.00 69.31 89 ALA A C 1
ATOM 649 O O . ALA A 1 89 ? -18.043 -7.843 -0.383 1.00 69.31 89 ALA A O 1
ATOM 650 N N . ASN A 1 90 ? -16.100 -8.367 0.639 1.00 76.62 90 ASN A N 1
ATOM 651 C CA . ASN A 1 90 ? -15.248 -7.437 -0.123 1.00 76.62 90 ASN A CA 1
ATOM 652 C C . ASN A 1 90 ? -15.867 -6.030 -0.173 1.00 76.62 90 ASN A C 1
ATOM 654 O O . ASN A 1 90 ? -16.030 -5.447 -1.248 1.00 76.62 90 ASN A O 1
ATOM 658 N N . TYR A 1 91 ? -16.283 -5.529 0.995 1.00 82.81 91 TYR A N 1
ATOM 659 C CA . TYR A 1 91 ? -17.144 -4.357 1.086 1.00 82.81 91 TYR A CA 1
ATOM 660 C C . TYR A 1 91 ? -16.530 -3.147 0.374 1.00 82.81 91 TYR A C 1
ATOM 662 O O . TYR A 1 91 ? -15.495 -2.604 0.771 1.00 82.81 91 TYR A O 1
ATOM 670 N N . CYS A 1 92 ? -17.192 -2.715 -0.694 1.00 85.62 92 CYS A N 1
ATOM 671 C CA . CYS A 1 92 ? -16.848 -1.500 -1.402 1.00 85.62 92 CYS A CA 1
ATOM 672 C C . CYS A 1 92 ? -17.781 -0.375 -0.964 1.00 85.62 92 CYS A C 1
ATOM 674 O O . CYS A 1 92 ? -18.984 -0.584 -0.835 1.00 85.62 92 CYS A O 1
ATOM 676 N N . LEU A 1 93 ? -17.233 0.825 -0.782 1.00 86.88 93 LEU A N 1
ATOM 677 C CA . LEU A 1 93 ? -18.028 2.012 -0.487 1.00 86.88 93 LEU A CA 1
ATOM 678 C C . LEU A 1 93 ? -18.941 2.428 -1.648 1.00 86.88 93 LEU A C 1
ATOM 680 O O . LEU A 1 93 ? -19.804 3.255 -1.435 1.00 86.88 93 LEU A O 1
ATOM 684 N N . GLY A 1 94 ? -18.781 1.886 -2.858 1.00 87.25 94 GLY A N 1
ATOM 685 C CA . GLY A 1 94 ? -19.654 2.217 -3.984 1.00 87.25 94 GLY A CA 1
ATOM 686 C C . GLY A 1 94 ? -19.559 3.687 -4.414 1.00 87.25 94 GLY A C 1
ATOM 687 O O . GLY A 1 94 ? -18.513 4.326 -4.274 1.00 87.25 94 GLY A O 1
ATOM 688 N N . LEU A 1 95 ? -20.644 4.197 -5.001 1.00 85.00 95 LEU A N 1
ATOM 689 C CA . LEU A 1 95 ? -20.781 5.600 -5.403 1.00 85.00 95 LEU A CA 1
ATOM 690 C C . LEU A 1 95 ? -20.936 6.485 -4.154 1.00 85.00 95 LEU A C 1
ATOM 692 O O . LEU A 1 95 ? -21.722 6.147 -3.272 1.00 85.00 95 LEU A O 1
ATOM 696 N N . GLY A 1 96 ? -20.222 7.611 -4.077 1.00 85.12 96 GLY A N 1
ATOM 697 C CA . GLY A 1 96 ? -20.256 8.486 -2.898 1.00 85.12 96 GLY A CA 1
ATOM 698 C C . GLY A 1 96 ? -19.284 8.077 -1.788 1.00 85.12 96 GLY A C 1
ATOM 699 O O . GLY A 1 96 ? -19.290 8.683 -0.715 1.00 85.12 96 GLY A O 1
ATOM 700 N N . GLY A 1 97 ? -18.441 7.062 -2.011 1.00 89.44 97 GLY A N 1
ATOM 701 C CA . GLY A 1 97 ? -17.458 6.599 -1.029 1.00 89.44 97 GLY A CA 1
ATOM 702 C C . GLY A 1 97 ? -16.493 7.689 -0.554 1.00 89.44 97 GLY A C 1
ATOM 703 O O . GLY A 1 97 ? -16.060 7.668 0.599 1.00 89.44 97 GLY A O 1
ATOM 704 N N . GLU A 1 98 ? -16.224 8.683 -1.397 1.00 90.75 98 GLU A N 1
ATOM 705 C CA . GLU A 1 98 ? -15.469 9.887 -1.061 1.00 90.75 98 GLU A CA 1
ATOM 706 C C . GLU A 1 98 ? -16.102 10.690 0.084 1.00 90.75 98 GLU A C 1
ATOM 708 O O . GLU A 1 98 ? -15.376 11.202 0.932 1.00 90.75 98 GLU A O 1
ATOM 713 N N . LYS A 1 99 ? -17.438 10.732 0.186 1.00 94.00 99 LYS A N 1
ATOM 714 C CA . LYS A 1 99 ? -18.139 11.424 1.279 1.00 94.00 99 LYS A CA 1
ATOM 715 C C . LYS A 1 99 ? -17.994 10.678 2.596 1.00 94.00 99 LYS A C 1
ATOM 717 O O . LYS A 1 99 ? -17.798 11.301 3.633 1.00 94.00 99 LYS A O 1
ATOM 722 N N . ALA A 1 100 ? -18.053 9.345 2.560 1.00 94.94 100 ALA A N 1
ATOM 723 C CA . ALA A 1 100 ? -17.821 8.529 3.747 1.00 94.94 100 ALA A CA 1
ATOM 724 C C . ALA A 1 100 ? -16.373 8.668 4.245 1.00 94.94 100 ALA A C 1
ATOM 726 O O . ALA A 1 100 ? -16.153 8.801 5.446 1.00 94.94 100 ALA A O 1
ATOM 727 N N . ILE A 1 101 ? -15.389 8.696 3.336 1.00 95.56 101 ILE A N 1
ATOM 728 C CA . ILE A 1 101 ? -13.987 8.969 3.691 1.00 95.56 101 ILE A CA 1
ATOM 729 C C . ILE A 1 101 ? -13.832 10.395 4.231 1.00 95.56 101 ILE A C 1
ATOM 731 O O . ILE A 1 101 ? -13.195 10.566 5.265 1.00 95.56 101 ILE A O 1
ATOM 735 N N . GLY A 1 102 ? -14.457 11.395 3.603 1.00 95.75 102 GLY A N 1
ATOM 736 C CA . GLY A 1 102 ? -14.457 12.777 4.092 1.00 95.75 102 GLY A CA 1
ATOM 737 C C . GLY A 1 102 ? -15.060 12.918 5.494 1.00 95.75 102 GLY A C 1
ATOM 738 O O . GLY A 1 102 ? -14.502 13.613 6.335 1.00 95.75 102 GLY A O 1
ATOM 739 N N . ALA A 1 103 ? -16.142 12.195 5.795 1.00 97.00 103 ALA A N 1
ATOM 740 C CA . ALA A 1 103 ? -16.730 12.178 7.133 1.00 97.00 103 ALA A CA 1
ATOM 741 C C . ALA A 1 103 ? -15.810 11.505 8.172 1.00 97.00 103 ALA A C 1
ATOM 743 O O . ALA A 1 103 ? -15.691 11.990 9.293 1.00 97.00 103 ALA A O 1
ATOM 744 N N . LEU A 1 104 ? -15.105 10.427 7.801 1.00 97.06 104 LEU A N 1
ATOM 745 C CA . LEU A 1 104 ? -14.093 9.804 8.666 1.00 97.06 104 LEU A CA 1
ATOM 746 C C . LEU A 1 104 ? -12.901 10.732 8.934 1.00 97.06 104 LEU A C 1
ATOM 748 O O . LEU A 1 104 ? -12.389 10.748 10.051 1.00 97.06 104 LEU A O 1
ATOM 752 N N . VAL A 1 105 ? -12.465 11.492 7.926 1.00 96.50 105 VAL A N 1
ATOM 753 C CA . VAL A 1 105 ? -11.437 12.531 8.079 1.00 96.50 105 VAL A CA 1
ATOM 754 C C . VAL A 1 105 ? -11.913 13.592 9.064 1.00 96.50 105 VAL A C 1
ATOM 756 O O . VAL A 1 105 ? -11.192 13.893 10.008 1.00 96.50 105 VAL A O 1
ATOM 759 N N . LYS A 1 106 ? -13.132 14.114 8.885 1.00 96.06 106 LYS A N 1
ATOM 760 C CA . LYS A 1 106 ? -13.701 15.138 9.769 1.00 96.06 106 LYS A CA 1
ATOM 761 C C . LYS A 1 106 ? -13.731 14.668 11.225 1.00 96.06 106 LYS A C 1
ATOM 763 O O . LYS A 1 106 ? -13.271 15.387 12.101 1.00 96.06 106 LYS A O 1
ATOM 768 N N . LEU A 1 107 ? -14.173 13.431 11.466 1.00 96.06 107 LEU A N 1
ATOM 769 C CA . LEU A 1 107 ? -14.153 12.821 12.800 1.00 96.06 107 LEU A CA 1
ATOM 770 C C . LEU A 1 107 ? -12.735 12.687 13.373 1.00 96.06 107 LEU A C 1
ATOM 772 O O . LEU A 1 107 ? -12.542 12.840 14.576 1.00 96.06 107 LEU A O 1
ATOM 776 N N . PHE A 1 108 ? -11.741 12.378 12.535 1.00 96.06 108 PHE A N 1
ATOM 777 C CA . PHE A 1 108 ? -10.345 12.323 12.968 1.00 96.06 108 PHE A CA 1
ATOM 778 C C . PHE A 1 108 ? -9.833 13.706 13.380 1.00 96.06 108 PHE A C 1
ATOM 780 O O . PHE A 1 108 ? -9.181 13.823 14.415 1.00 96.06 108 PHE A O 1
ATOM 787 N N . ASP A 1 109 ? -10.142 14.734 12.590 1.00 95.56 109 ASP A N 1
ATOM 788 C CA . ASP A 1 109 ? -9.735 16.116 12.847 1.00 95.56 109 ASP A CA 1
ATOM 789 C C . ASP A 1 109 ? -10.393 16.678 14.110 1.00 95.56 109 ASP A C 1
ATOM 791 O O . ASP A 1 109 ? -9.703 17.241 14.960 1.00 95.56 109 ASP A O 1
ATOM 795 N N . GLU A 1 110 ? -11.692 16.438 14.292 1.00 94.62 110 GLU A N 1
ATOM 796 C CA . GLU A 1 110 ? -12.425 16.801 15.510 1.00 94.62 110 GLU A CA 1
ATOM 797 C C . GLU A 1 110 ? -11.816 16.128 16.750 1.00 94.62 110 GLU A C 1
ATOM 799 O O . GLU A 1 110 ? -11.531 16.804 17.737 1.00 94.62 110 GLU A O 1
ATOM 804 N N . ALA A 1 111 ? -11.517 14.825 16.678 1.00 93.38 111 ALA A N 1
ATOM 805 C CA . ALA A 1 111 ? -10.965 14.062 17.803 1.00 93.38 111 ALA A CA 1
ATOM 806 C C . ALA A 1 111 ? -9.539 14.483 18.213 1.00 93.38 111 ALA A C 1
ATOM 808 O O . ALA A 1 111 ? -9.126 14.249 19.348 1.00 93.38 111 ALA A O 1
ATOM 809 N N . ILE A 1 112 ? -8.755 15.093 17.318 1.00 93.00 112 ILE A N 1
ATOM 810 C CA . ILE A 1 112 ? -7.433 15.654 17.667 1.00 93.00 112 ILE A CA 1
ATOM 811 C C . ILE A 1 112 ? -7.470 17.168 17.920 1.00 93.00 112 ILE A C 1
ATOM 813 O O . ILE A 1 112 ? -6.453 17.731 18.341 1.00 93.00 112 ILE A O 1
ATOM 817 N N . GLY A 1 113 ? -8.608 17.823 17.666 1.00 93.06 113 GLY A N 1
ATOM 818 C CA . GLY A 1 113 ? -8.763 19.277 17.718 1.00 93.06 113 GLY A CA 1
ATOM 819 C C . GLY A 1 113 ? -7.991 20.005 16.614 1.00 93.06 113 GLY A C 1
ATOM 820 O O . GLY A 1 113 ? -7.351 21.022 16.884 1.00 93.06 113 GLY A O 1
ATOM 821 N N . TRP A 1 114 ? -7.965 19.449 15.402 1.00 93.75 114 TRP A N 1
ATOM 822 C CA . TRP A 1 114 ? -7.410 20.116 14.226 1.00 93.75 114 TRP A CA 1
ATOM 823 C C . TRP A 1 114 ? -8.499 20.929 13.530 1.00 93.75 114 TRP A C 1
ATOM 825 O O . TRP A 1 114 ? -9.431 20.372 12.955 1.00 93.75 114 TRP A O 1
ATOM 835 N N . GLU A 1 115 ? -8.355 22.249 13.551 1.00 91.38 115 GLU A N 1
ATOM 836 C CA . GLU A 1 115 ? -9.190 23.166 12.780 1.00 91.38 115 GLU A CA 1
ATOM 837 C C . GLU A 1 115 ? -8.360 23.714 11.618 1.00 91.38 115 GLU A C 1
ATOM 839 O O . GLU A 1 115 ? -7.331 24.359 11.822 1.00 91.38 115 GLU A O 1
ATOM 844 N N . GLU A 1 116 ? -8.782 23.437 10.384 1.00 86.88 116 GLU A N 1
ATOM 845 C CA . GLU A 1 116 ? -8.142 24.013 9.201 1.00 86.88 116 GLU A CA 1
ATOM 846 C C . GLU A 1 116 ? -8.491 25.510 9.135 1.00 86.88 116 GLU A C 1
ATOM 848 O O . GLU A 1 116 ? -9.597 25.898 8.746 1.00 86.88 116 GLU A O 1
ATOM 853 N N . SER A 1 117 ? -7.563 26.364 9.578 1.00 81.38 117 SER A N 1
ATOM 854 C CA . SER A 1 117 ? -7.730 27.817 9.544 1.00 81.38 117 SER A CA 1
ATOM 855 C C . SER A 1 117 ? -7.705 28.314 8.097 1.00 81.38 117 SER A C 1
ATOM 857 O O . SER A 1 117 ? -6.651 28.494 7.493 1.00 81.38 117 SER A O 1
ATOM 859 N N . ARG A 1 118 ? -8.894 28.572 7.536 1.00 72.44 118 ARG A N 1
ATOM 860 C CA . ARG A 1 118 ? -9.048 29.113 6.172 1.00 72.44 118 ARG A CA 1
ATOM 861 C C . ARG A 1 118 ? -8.342 30.454 5.954 1.00 72.44 118 ARG A C 1
ATOM 863 O O . ARG A 1 118 ? -8.035 30.789 4.820 1.00 72.44 118 ARG A O 1
ATOM 870 N N . GLU A 1 119 ? -8.120 31.223 7.016 1.00 77.81 119 GLU A N 1
ATOM 871 C CA . GLU A 1 119 ? -7.575 32.583 6.934 1.00 77.81 119 GLU A CA 1
ATOM 872 C C . GLU A 1 119 ? -6.056 32.614 6.697 1.00 77.81 119 GLU A C 1
ATOM 874 O O . GLU A 1 119 ? -5.545 33.585 6.153 1.00 77.81 119 GLU A O 1
ATOM 879 N N . ASP A 1 120 ? -5.332 31.544 7.037 1.00 67.38 120 ASP A N 1
ATOM 880 C CA . ASP A 1 120 ? -3.864 31.522 6.961 1.00 67.38 120 ASP A CA 1
ATOM 881 C C . ASP A 1 120 ? -3.326 31.019 5.608 1.00 67.38 120 ASP A C 1
ATOM 883 O O . ASP A 1 120 ? -2.114 31.022 5.380 1.00 67.38 120 ASP A O 1
ATOM 887 N N . ASP A 1 121 ? -4.195 30.539 4.714 1.00 68.06 121 ASP A N 1
ATOM 888 C CA . ASP A 1 121 ? -3.773 29.969 3.429 1.00 68.06 121 ASP A CA 1
ATOM 889 C C . ASP A 1 121 ? -3.482 31.040 2.365 1.00 68.06 121 ASP A C 1
ATOM 891 O O . ASP A 1 121 ? -2.686 30.789 1.458 1.00 68.06 121 ASP A O 1
ATOM 895 N N . GLU A 1 122 ? -4.047 32.247 2.493 1.00 71.44 122 GLU A N 1
ATOM 896 C CA . GLU A 1 122 ? -3.909 33.309 1.481 1.00 71.44 122 GLU A CA 1
ATOM 897 C C . GLU A 1 122 ? -2.491 33.913 1.420 1.00 71.44 122 GLU A C 1
ATOM 899 O O . GLU A 1 122 ? -2.042 34.331 0.352 1.00 71.44 122 GLU A O 1
ATOM 904 N N . ASP A 1 123 ? -1.740 33.894 2.527 1.00 66.75 123 ASP A N 1
ATOM 905 C CA . ASP A 1 123 ? -0.417 34.535 2.616 1.00 66.75 123 ASP A CA 1
ATOM 906 C C . ASP A 1 123 ? 0.765 33.582 2.336 1.00 66.75 123 ASP A C 1
ATOM 908 O O . ASP A 1 123 ? 1.908 34.026 2.177 1.00 66.75 123 ASP A O 1
ATOM 912 N N . TYR A 1 124 ? 0.516 32.268 2.248 1.00 64.62 124 TYR A N 1
ATOM 913 C CA . TYR A 1 124 ? 1.556 31.238 2.112 1.00 64.62 124 TYR A CA 1
ATOM 914 C C . TYR A 1 124 ? 1.641 30.575 0.728 1.00 64.62 124 TYR A C 1
ATOM 916 O O . TYR A 1 124 ? 2.443 29.648 0.568 1.00 64.62 124 TYR A O 1
ATOM 924 N N . GLU A 1 125 ? 0.957 31.090 -0.306 1.00 62.22 125 GLU A N 1
ATOM 925 C CA . GLU A 1 125 ? 1.217 30.751 -1.728 1.00 62.22 125 GLU A CA 1
ATOM 926 C C . GLU A 1 125 ? 2.588 31.278 -2.231 1.00 62.22 125 GLU A C 1
ATOM 928 O O . GLU A 1 125 ? 2.775 31.745 -3.357 1.00 62.22 125 GLU A O 1
ATOM 933 N N . SER A 1 126 ? 3.603 31.201 -1.375 1.00 56.25 126 SER A N 1
ATOM 934 C CA . SER A 1 126 ? 5.003 31.408 -1.698 1.00 56.25 126 SER A CA 1
ATOM 935 C C . SER A 1 126 ? 5.432 30.400 -2.766 1.00 56.25 126 SER A C 1
ATOM 937 O O . SER A 1 126 ? 5.366 29.199 -2.534 1.00 56.25 126 SER A O 1
ATOM 939 N N . ASN A 1 127 ? 5.874 30.942 -3.907 1.00 60.22 127 ASN A N 1
ATOM 940 C CA . ASN A 1 127 ? 6.642 30.457 -5.075 1.00 60.22 127 ASN A CA 1
ATOM 941 C C . ASN A 1 127 ? 7.363 29.077 -5.104 1.00 60.22 127 ASN A C 1
ATOM 943 O O . ASN A 1 127 ? 8.041 28.795 -6.096 1.00 60.22 127 ASN A O 1
ATOM 947 N N . ASP A 1 128 ? 7.237 28.188 -4.123 1.00 62.50 128 ASP A N 1
ATOM 948 C CA . ASP A 1 128 ? 7.848 26.853 -4.079 1.00 62.50 128 ASP A CA 1
ATOM 949 C C . ASP A 1 128 ? 7.108 25.834 -4.968 1.00 62.50 128 ASP A C 1
ATOM 951 O O . ASP A 1 128 ? 6.871 24.684 -4.603 1.00 62.50 128 ASP A O 1
ATOM 955 N N . LYS A 1 129 ? 6.799 26.227 -6.209 1.00 63.59 129 LYS A N 1
ATOM 956 C CA . LYS A 1 129 ? 6.259 25.331 -7.248 1.00 63.59 129 LYS A CA 1
ATOM 957 C C . LYS A 1 129 ? 7.279 24.297 -7.754 1.00 63.59 129 LYS A C 1
ATOM 959 O O . LYS A 1 129 ? 6.943 23.453 -8.575 1.00 63.59 129 LYS A O 1
ATOM 964 N N . ASN A 1 130 ? 8.523 24.344 -7.268 1.00 63.94 130 ASN A N 1
ATOM 965 C CA . ASN A 1 130 ? 9.629 23.488 -7.708 1.00 63.94 130 ASN A CA 1
ATOM 966 C C . ASN A 1 130 ? 10.050 22.459 -6.645 1.00 63.94 130 ASN A C 1
ATOM 968 O O . ASN A 1 130 ? 11.243 22.193 -6.462 1.00 63.94 130 ASN A O 1
ATOM 972 N N . LEU A 1 131 ? 9.088 21.851 -5.948 1.00 64.62 131 LEU A N 1
ATOM 973 C CA . LEU A 1 131 ? 9.351 20.761 -5.003 1.00 64.62 131 LEU A CA 1
ATOM 974 C C . LEU A 1 131 ? 9.622 19.457 -5.763 1.00 64.62 131 LEU A C 1
ATOM 976 O O . LEU A 1 131 ? 8.823 18.532 -5.793 1.00 64.62 131 LEU A O 1
ATOM 980 N N . THR A 1 132 ? 10.785 19.372 -6.408 1.00 67.00 132 THR A N 1
ATOM 981 C CA . THR A 1 132 ? 11.279 18.082 -6.906 1.00 67.00 132 THR A CA 1
ATOM 982 C C . THR A 1 132 ? 11.539 17.165 -5.706 1.00 67.00 132 THR A C 1
ATOM 984 O O . THR A 1 132 ? 12.237 17.601 -4.787 1.00 67.00 132 THR A O 1
ATOM 987 N N . PRO A 1 133 ? 11.028 15.914 -5.676 1.00 63.56 133 PRO A N 1
ATOM 988 C CA . PRO A 1 133 ? 11.282 14.969 -4.590 1.00 63.56 133 PRO A CA 1
ATOM 989 C C . PRO A 1 133 ? 12.787 14.704 -4.434 1.00 63.56 133 PRO A C 1
ATOM 991 O O . PRO A 1 133 ? 13.382 13.848 -5.083 1.00 63.56 133 PRO A O 1
ATOM 994 N N . THR A 1 134 ? 13.440 15.486 -3.586 1.00 68.25 134 THR A N 1
ATOM 995 C CA . THR A 1 134 ? 14.854 15.344 -3.235 1.00 68.25 134 THR A CA 1
ATOM 996 C C . THR A 1 134 ? 14.993 14.669 -1.878 1.00 68.25 134 THR A C 1
ATOM 998 O O . THR A 1 134 ? 14.061 14.647 -1.074 1.00 68.25 134 THR A O 1
ATOM 1001 N N . SER A 1 135 ? 16.194 14.187 -1.555 1.00 61.25 135 SER A N 1
ATOM 1002 C CA . SER A 1 135 ? 16.496 13.593 -0.245 1.00 61.25 135 SER A CA 1
ATOM 1003 C C . SER A 1 135 ? 16.201 14.508 0.956 1.00 61.25 135 SER A C 1
ATOM 1005 O O . SER A 1 135 ? 16.152 14.004 2.076 1.00 61.25 135 SER A O 1
ATOM 1007 N N . TYR A 1 136 ? 16.014 15.817 0.735 1.00 63.22 136 TYR A N 1
ATOM 1008 C CA . TYR A 1 136 ? 15.609 16.795 1.750 1.00 63.22 136 TYR A CA 1
ATOM 1009 C C . TYR A 1 136 ? 14.165 16.598 2.240 1.00 63.22 136 TYR A C 1
ATOM 1011 O O . TYR A 1 136 ? 13.884 16.935 3.383 1.00 63.22 136 TYR A O 1
ATOM 1019 N N . HIS A 1 137 ? 13.302 15.939 1.454 1.00 70.31 137 HIS A N 1
ATOM 1020 C CA . HIS A 1 137 ? 11.887 15.688 1.780 1.00 70.31 137 HIS A CA 1
ATOM 1021 C C . HIS A 1 137 ? 11.664 14.735 2.966 1.00 70.31 137 HIS A C 1
ATOM 1023 O O . HIS A 1 137 ? 10.544 14.445 3.360 1.00 70.31 137 HIS A O 1
ATOM 1029 N N . TRP A 1 138 ? 12.751 14.222 3.543 1.00 74.19 138 TRP A N 1
ATOM 1030 C CA . TRP A 1 138 ? 12.753 13.381 4.740 1.00 74.19 138 TRP A CA 1
ATOM 1031 C C . TRP A 1 138 ? 12.794 14.178 6.043 1.00 74.19 138 TRP A C 1
ATOM 1033 O O . TRP A 1 138 ? 12.669 13.586 7.120 1.00 74.19 138 TRP A O 1
ATOM 1043 N N . ASP A 1 139 ? 13.009 15.488 5.950 1.00 77.94 139 ASP A N 1
ATOM 1044 C CA . ASP A 1 139 ? 12.935 16.413 7.070 1.00 77.94 139 ASP A CA 1
ATOM 1045 C C . ASP A 1 139 ? 11.590 17.147 7.037 1.00 77.94 139 ASP A C 1
ATOM 1047 O O . ASP A 1 139 ? 11.159 17.617 5.989 1.00 77.94 139 ASP A O 1
ATOM 1051 N N . ALA A 1 140 ? 10.929 17.284 8.185 1.00 78.19 140 ALA A N 1
ATOM 1052 C CA . ALA A 1 140 ? 9.680 18.039 8.286 1.00 78.19 140 ALA A CA 1
ATOM 1053 C C . ALA A 1 140 ? 9.858 19.519 7.888 1.00 78.19 140 ALA A C 1
ATOM 1055 O O . ALA A 1 140 ? 8.886 20.173 7.523 1.00 78.19 140 ALA A O 1
ATOM 1056 N N . SER A 1 141 ? 11.091 20.041 7.930 1.00 81.19 141 SER A N 1
ATOM 1057 C CA . SER A 1 141 ? 11.429 21.396 7.468 1.00 81.19 141 SER A CA 1
ATOM 1058 C C . SER A 1 141 ? 11.246 21.611 5.959 1.00 81.19 141 SER A C 1
ATOM 1060 O O . SER A 1 141 ? 11.147 22.752 5.524 1.00 81.19 141 SER A O 1
ATOM 1062 N N . SER A 1 142 ? 11.197 20.531 5.176 1.00 81.56 142 SER A N 1
ATOM 1063 C CA . SER A 1 142 ? 11.038 20.573 3.717 1.00 81.56 142 SER A CA 1
ATOM 1064 C C . SER A 1 142 ? 9.586 20.627 3.243 1.00 81.56 142 SER A C 1
ATOM 1066 O O . SER A 1 142 ? 9.340 20.929 2.079 1.00 81.56 142 SER A O 1
ATOM 1068 N N . LEU A 1 143 ? 8.637 20.303 4.126 1.00 84.50 143 LEU A N 1
ATOM 1069 C CA . LEU A 1 143 ? 7.221 20.489 3.845 1.00 84.50 143 LEU A CA 1
ATOM 1070 C C . LEU A 1 143 ? 6.923 21.985 3.885 1.00 84.50 143 LEU A C 1
ATOM 1072 O O . LEU A 1 143 ? 7.483 22.700 4.717 1.00 84.50 143 LEU A O 1
ATOM 1076 N N . SER A 1 144 ? 6.015 22.443 3.032 1.00 84.88 144 SER A N 1
ATOM 1077 C CA . SER A 1 144 ? 5.554 23.831 3.012 1.00 84.88 144 SER A CA 1
ATOM 1078 C C . SER A 1 144 ? 4.064 23.939 3.358 1.00 84.88 144 SER A C 1
ATOM 1080 O O . SER A 1 144 ? 3.319 22.951 3.358 1.00 84.88 144 SER A O 1
ATOM 1082 N N . GLY A 1 145 ? 3.635 25.155 3.709 1.00 87.94 145 GLY A N 1
ATOM 1083 C CA . GLY A 1 145 ? 2.230 25.514 3.904 1.00 87.94 145 GLY A CA 1
ATOM 1084 C C . GLY A 1 145 ? 1.491 24.642 4.926 1.00 87.94 145 GLY A C 1
ATOM 1085 O O . GLY A 1 145 ? 1.951 24.415 6.049 1.00 87.94 145 GLY A O 1
ATOM 1086 N N . LYS A 1 146 ? 0.305 24.156 4.543 1.00 89.62 146 LYS A N 1
ATOM 1087 C CA . LYS A 1 146 ? -0.573 23.365 5.421 1.00 89.62 146 LYS A CA 1
ATOM 1088 C C . LYS A 1 146 ? 0.006 22.006 5.831 1.00 89.62 146 LYS A C 1
ATOM 1090 O O . LYS A 1 146 ? -0.199 21.577 6.962 1.00 89.62 146 LYS A O 1
ATOM 1095 N N . HIS A 1 147 ? 0.804 21.362 4.977 1.00 90.12 147 HIS A N 1
ATOM 1096 C CA . HIS A 1 147 ? 1.391 20.044 5.270 1.00 90.12 147 HIS A CA 1
ATOM 1097 C C . HIS A 1 147 ? 2.469 20.116 6.354 1.00 90.12 147 HIS A C 1
ATOM 1099 O O . HIS A 1 147 ? 2.568 19.229 7.204 1.00 90.12 147 HIS A O 1
ATOM 1105 N N . GLN A 1 148 ? 3.238 21.207 6.382 1.00 90.69 148 GLN A N 1
ATOM 1106 C CA . GLN A 1 148 ? 4.210 21.470 7.444 1.00 90.69 148 GLN A CA 1
ATOM 1107 C C . GLN A 1 148 ? 3.535 21.754 8.789 1.00 90.69 148 GLN A C 1
ATOM 1109 O O . GLN A 1 148 ? 3.969 21.234 9.826 1.00 90.69 148 GLN A O 1
ATOM 1114 N N . ARG A 1 149 ? 2.466 22.564 8.770 1.00 90.94 149 ARG A N 1
ATOM 1115 C CA . ARG A 1 149 ? 1.646 22.858 9.953 1.00 90.94 149 ARG A CA 1
ATOM 1116 C C . ARG A 1 149 ? 1.026 21.581 10.503 1.00 90.94 149 ARG A C 1
ATOM 1118 O O . ARG A 1 149 ? 1.204 21.297 11.683 1.00 90.94 149 ARG A O 1
ATOM 1125 N N . TRP A 1 150 ? 0.432 20.762 9.637 1.00 92.31 150 TRP A N 1
ATOM 1126 C CA . TRP A 1 150 ? -0.113 19.455 9.997 1.00 92.31 150 TRP A CA 1
ATOM 1127 C C . TRP A 1 150 ? 0.927 18.533 10.643 1.00 92.3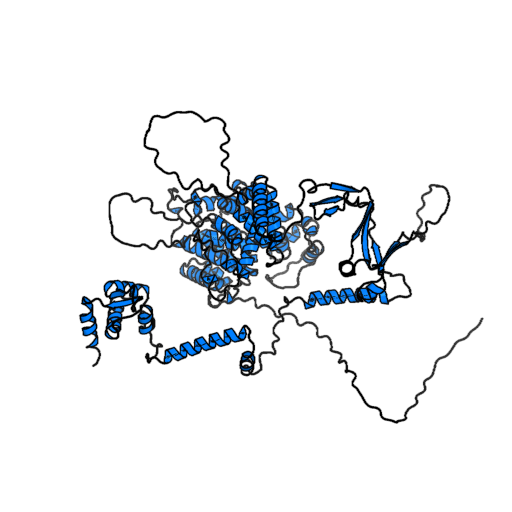1 150 TRP A C 1
ATOM 1129 O O . TRP A 1 150 ? 0.693 17.982 11.717 1.00 92.31 150 TRP A O 1
ATOM 1139 N N . ALA A 1 151 ? 2.101 18.379 10.021 1.00 90.69 151 ALA A N 1
ATOM 1140 C CA . ALA A 1 151 ? 3.161 17.523 10.552 1.00 90.69 151 ALA A CA 1
ATOM 1141 C C . ALA A 1 151 ? 3.675 18.015 11.915 1.00 90.69 151 ALA A C 1
ATOM 1143 O O . ALA A 1 151 ? 3.993 17.212 12.795 1.00 90.69 151 ALA A O 1
ATOM 1144 N N . THR A 1 152 ? 3.756 19.334 12.105 1.00 90.31 152 THR A N 1
ATOM 1145 C CA . THR A 1 152 ? 4.155 19.947 13.380 1.00 90.31 152 THR A CA 1
ATOM 1146 C C . THR A 1 152 ? 3.086 19.744 14.442 1.00 90.31 152 THR A C 1
ATOM 1148 O O . THR A 1 152 ? 3.401 19.223 15.506 1.00 90.31 152 THR A O 1
ATOM 1151 N N . PHE A 1 153 ? 1.823 19.999 14.107 1.00 91.81 153 PHE A N 1
ATOM 1152 C CA . PHE A 1 153 ? 0.688 19.737 14.982 1.00 91.81 153 PHE A CA 1
ATOM 1153 C C . PHE A 1 153 ? 0.621 18.273 15.417 1.00 91.81 153 PHE A C 1
ATOM 1155 O O . PHE A 1 153 ? 0.570 17.996 16.609 1.00 91.81 153 PHE A O 1
ATOM 1162 N N . CYS A 1 154 ? 0.704 17.320 14.484 1.00 91.38 154 CYS A N 1
ATOM 1163 C CA . CYS A 1 154 ? 0.681 15.893 14.810 1.00 91.38 154 CYS A CA 1
ATOM 1164 C C . CYS A 1 154 ? 1.861 15.480 15.690 1.00 91.38 154 CYS A C 1
ATOM 1166 O O . CYS A 1 154 ? 1.707 14.672 16.601 1.00 91.38 154 CYS A O 1
ATOM 1168 N N . ARG A 1 155 ? 3.051 16.030 15.448 1.00 87.12 155 ARG A N 1
ATOM 1169 C CA . ARG A 1 155 ? 4.219 15.787 16.299 1.00 87.12 155 ARG A CA 1
ATOM 1170 C C . ARG A 1 155 ? 4.009 16.334 17.713 1.00 87.12 155 ARG A C 1
ATOM 1172 O O . ARG A 1 155 ? 4.324 15.634 18.672 1.00 87.12 155 ARG A O 1
ATOM 1179 N N . ASP A 1 156 ? 3.443 17.524 17.847 1.00 87.25 156 ASP A N 1
ATOM 1180 C CA . ASP A 1 156 ? 3.238 18.157 19.150 1.00 87.25 156 ASP A CA 1
ATOM 1181 C C . ASP A 1 156 ? 2.081 17.498 19.923 1.00 87.25 156 ASP A C 1
ATOM 1183 O O . ASP A 1 156 ? 2.207 17.234 21.120 1.00 87.25 156 ASP A O 1
ATOM 1187 N N . LYS A 1 157 ? 0.988 17.151 19.232 1.00 87.00 157 LYS A N 1
ATOM 1188 C CA . LYS A 1 157 ? -0.226 16.549 19.809 1.00 87.00 157 LYS A CA 1
ATOM 1189 C C . LYS A 1 157 ? -0.162 15.036 19.982 1.00 87.00 157 LYS A C 1
ATOM 1191 O O . LYS A 1 157 ? -0.545 14.533 21.031 1.00 87.00 157 LYS A O 1
ATOM 1196 N N . LEU A 1 158 ? 0.287 14.299 18.964 1.00 87.50 158 LEU A N 1
ATOM 1197 C CA . LEU A 1 158 ? 0.223 12.830 18.929 1.00 87.50 158 LEU A CA 1
ATOM 1198 C C . LEU A 1 158 ? 1.540 12.156 19.335 1.00 87.50 158 LEU A C 1
ATOM 1200 O O . LEU A 1 158 ? 1.516 10.997 19.759 1.00 87.50 158 LEU A O 1
ATOM 1204 N N . ALA A 1 159 ? 2.683 12.841 19.197 1.00 80.31 159 ALA A N 1
ATOM 1205 C CA . ALA A 1 159 ? 3.993 12.257 19.495 1.00 80.31 159 ALA A CA 1
ATOM 1206 C C . ALA A 1 159 ? 4.577 12.666 20.856 1.00 80.31 159 ALA A C 1
ATOM 1208 O O . ALA A 1 159 ? 5.531 12.022 21.297 1.00 80.31 159 ALA A O 1
ATOM 1209 N N . SER A 1 160 ? 4.058 13.703 21.527 1.00 73.44 160 SER A N 1
ATOM 1210 C CA . SER A 1 160 ? 4.615 14.154 22.807 1.00 73.44 160 SER A CA 1
ATOM 1211 C C . SER A 1 160 ? 4.284 13.167 23.943 1.00 73.44 160 SER A C 1
ATOM 1213 O O . SER A 1 160 ? 3.127 13.069 24.351 1.00 73.44 160 SER A O 1
ATOM 1215 N N . PRO A 1 161 ? 5.276 12.448 24.515 1.00 57.41 161 PRO A N 1
ATOM 1216 C CA . PRO A 1 161 ? 5.071 11.544 25.650 1.00 57.41 161 PRO A CA 1
ATOM 1217 C C . PRO A 1 161 ? 4.981 12.294 26.985 1.00 57.41 161 PRO A C 1
ATOM 1219 O O . PRO A 1 161 ? 4.853 11.678 28.038 1.00 57.41 161 PRO A O 1
ATOM 1222 N N . LEU A 1 162 ? 5.109 13.619 26.955 1.00 52.75 162 LEU A N 1
ATOM 1223 C CA . LEU A 1 162 ? 5.031 14.477 28.116 1.00 52.75 162 LEU A CA 1
ATOM 1224 C C . LEU A 1 162 ? 3.892 15.453 27.863 1.00 52.75 162 LEU A C 1
ATOM 1226 O O . LEU A 1 162 ? 4.020 16.410 27.100 1.00 52.75 162 LEU A O 1
ATOM 1230 N N . ALA A 1 163 ? 2.799 15.238 28.586 1.00 46.28 163 ALA A N 1
ATOM 1231 C CA . ALA A 1 163 ? 1.826 16.259 28.947 1.00 46.28 163 ALA A CA 1
ATOM 1232 C C . ALA A 1 163 ? 2.481 17.394 29.780 1.00 46.28 163 ALA A C 1
ATOM 1234 O O . ALA A 1 163 ? 1.973 17.784 30.824 1.00 46.28 163 ALA A O 1
ATOM 1235 N N . SER A 1 164 ? 3.653 17.900 29.368 1.00 43.31 164 SER A N 1
ATOM 1236 C CA . SER A 1 164 ? 4.237 19.142 29.879 1.00 43.31 164 SER A CA 1
ATOM 1237 C C . SER A 1 164 ? 3.659 20.362 29.169 1.00 43.31 164 SER A C 1
ATOM 1239 O O . SER A 1 164 ? 4.045 21.484 29.489 1.00 43.31 164 SER A O 1
ATOM 1241 N N . SER A 1 165 ? 2.742 20.162 28.214 1.00 49.03 165 SER A N 1
ATOM 1242 C CA . SER A 1 165 ? 1.751 21.183 27.901 1.00 49.03 165 SER A CA 1
ATOM 1243 C C . SER A 1 165 ? 1.015 21.486 29.201 1.00 49.03 165 SER A C 1
ATOM 1245 O O . SER A 1 165 ? 0.212 20.685 29.671 1.00 49.03 165 SER A O 1
ATOM 1247 N N . SER A 1 166 ? 1.317 22.633 29.803 1.00 53.81 166 SER A N 1
ATOM 1248 C CA . SER A 1 166 ? 0.614 23.154 30.976 1.00 53.81 166 SER A CA 1
ATOM 1249 C C . SER A 1 166 ? -0.867 23.431 30.707 1.00 53.81 166 SER A C 1
ATOM 1251 O O . SER A 1 166 ? -1.584 23.794 31.635 1.00 53.81 166 SER A O 1
ATOM 1253 N N . ASP A 1 167 ? -1.314 23.293 29.456 1.00 61.81 167 ASP A N 1
ATOM 1254 C CA . ASP A 1 167 ? -2.704 23.434 29.063 1.00 61.81 167 ASP A CA 1
ATOM 1255 C C . ASP A 1 167 ? -3.401 22.058 29.022 1.00 61.81 167 ASP A C 1
ATOM 1257 O O . ASP A 1 167 ? -3.168 21.275 28.091 1.00 61.81 167 ASP A O 1
ATOM 1261 N N . PRO A 1 168 ? -4.239 21.733 30.025 1.00 62.81 168 PRO A N 1
ATOM 1262 C CA . PRO A 1 168 ? -5.024 20.502 30.049 1.00 62.81 168 PRO A CA 1
ATOM 1263 C C . PRO A 1 168 ? -6.078 20.444 28.935 1.00 62.81 168 PRO A C 1
ATOM 1265 O O . PRO A 1 168 ? -6.515 19.346 28.607 1.00 62.81 168 PRO A O 1
ATOM 1268 N N . ASN A 1 169 ? -6.439 21.573 28.308 1.00 64.94 169 ASN A N 1
ATOM 1269 C CA . ASN A 1 169 ? -7.349 21.578 27.157 1.00 64.94 169 ASN A CA 1
ATOM 1270 C C . ASN A 1 169 ? -6.672 21.075 25.873 1.00 64.94 169 ASN A C 1
ATOM 1272 O O . ASN A 1 169 ? -7.342 20.823 24.876 1.00 64.94 169 ASN A O 1
ATOM 1276 N N . LEU A 1 170 ? -5.340 20.929 25.869 1.00 62.94 170 LEU A N 1
ATOM 1277 C CA . LEU A 1 170 ? -4.608 20.388 24.726 1.00 62.94 170 LEU A CA 1
ATOM 1278 C C . LEU A 1 170 ? -4.440 18.864 24.779 1.00 62.94 170 LEU A C 1
ATOM 1280 O O . LEU A 1 170 ? -3.898 18.304 23.822 1.00 62.94 170 LEU A O 1
ATOM 1284 N N . LEU A 1 171 ? -4.892 18.194 25.841 1.00 68.19 171 LEU A N 1
ATOM 1285 C CA . LEU A 1 171 ? -4.843 16.739 25.939 1.00 68.19 171 LEU A CA 1
ATOM 1286 C C . LEU A 1 171 ? -6.075 16.130 25.269 1.00 68.19 171 LEU A C 1
ATOM 1288 O O . LEU A 1 171 ? -7.200 16.494 25.583 1.00 68.19 171 LEU A O 1
ATOM 1292 N N . ILE A 1 172 ? -5.827 15.194 24.353 1.00 75.88 172 ILE A N 1
ATOM 1293 C CA . ILE A 1 172 ? -6.848 14.325 23.758 1.00 75.88 172 ILE A CA 1
ATOM 1294 C C . ILE A 1 172 ? -7.588 13.624 24.901 1.00 75.88 172 ILE A C 1
ATOM 1296 O O . ILE A 1 172 ? -6.916 13.110 25.809 1.00 75.88 172 ILE A O 1
ATOM 1300 N N . ASP A 1 173 ? -8.927 13.584 24.870 1.00 78.56 173 ASP A N 1
ATOM 1301 C CA . ASP A 1 173 ? -9.670 12.775 25.836 1.00 78.56 173 ASP A CA 1
ATOM 1302 C C . ASP A 1 173 ? -9.256 11.314 25.633 1.00 78.56 173 ASP A C 1
ATOM 1304 O O . ASP A 1 173 ? -9.605 10.649 24.653 1.00 78.56 173 ASP A O 1
ATOM 1308 N N . LEU A 1 174 ? -8.425 10.832 26.558 1.00 72.50 174 LEU A N 1
ATOM 1309 C CA . LEU A 1 174 ? -7.706 9.569 26.439 1.00 72.50 174 LEU A CA 1
ATOM 1310 C C . LEU A 1 174 ? -8.641 8.374 26.269 1.00 72.50 174 LEU A C 1
ATOM 1312 O O . LEU A 1 174 ? -8.197 7.339 25.773 1.00 72.50 174 LEU A O 1
ATOM 1316 N N . GLU A 1 175 ? -9.900 8.484 26.694 1.00 80.25 175 GLU A N 1
ATOM 1317 C CA . GLU A 1 175 ? -10.845 7.381 26.588 1.00 80.25 175 GLU A CA 1
ATOM 1318 C C . GLU A 1 175 ? -11.736 7.465 25.346 1.00 80.25 175 GLU A C 1
ATOM 1320 O O . GLU A 1 175 ? -11.902 6.449 24.663 1.00 80.25 175 GLU A O 1
ATOM 1325 N N . THR A 1 176 ? -12.294 8.635 25.032 1.00 84.50 176 THR A N 1
ATOM 1326 C CA . THR A 1 176 ? -13.253 8.776 23.926 1.00 84.50 176 THR A CA 1
ATOM 1327 C C . THR A 1 176 ? -12.540 8.993 22.597 1.00 84.50 176 THR A C 1
ATOM 1329 O O . THR A 1 176 ? -12.665 8.171 21.684 1.00 84.50 176 THR A O 1
ATOM 1332 N N . ASP A 1 177 ? -11.720 10.036 22.510 1.00 88.44 177 ASP A N 1
ATOM 1333 C CA . ASP A 1 177 ? -11.068 10.447 21.267 1.00 88.44 177 ASP A CA 1
ATOM 1334 C C . ASP A 1 177 ? -10.067 9.392 20.800 1.00 88.44 177 ASP A C 1
ATOM 1336 O O . ASP A 1 177 ? -10.062 9.005 19.634 1.00 88.44 177 ASP A O 1
ATOM 1340 N N . ALA A 1 178 ? -9.280 8.813 21.714 1.00 87.94 178 ALA A N 1
ATOM 1341 C CA . ALA A 1 178 ? -8.339 7.749 21.356 1.00 87.94 178 ALA A CA 1
ATOM 1342 C C . ALA A 1 178 ? -9.041 6.527 20.731 1.00 87.94 178 ALA A C 1
ATOM 1344 O O . ALA A 1 178 ? -8.521 5.930 19.783 1.00 87.94 178 ALA A O 1
ATOM 1345 N N . ARG A 1 179 ? -10.241 6.170 21.218 1.00 89.31 179 ARG A N 1
ATOM 1346 C CA . ARG A 1 179 ? -11.046 5.077 20.645 1.00 89.31 179 ARG A CA 1
ATOM 1347 C C . ARG A 1 179 ? -11.619 5.446 19.283 1.00 89.31 179 ARG A C 1
ATOM 1349 O O . ARG A 1 179 ? -11.657 4.581 18.404 1.00 89.31 179 ARG A O 1
ATOM 1356 N N . ILE A 1 180 ? -12.046 6.696 19.094 1.00 91.62 180 ILE A N 1
ATOM 1357 C CA . ILE A 1 180 ? -12.496 7.199 17.788 1.00 91.62 180 ILE A CA 1
ATOM 1358 C C . ILE A 1 180 ? -11.343 7.102 16.788 1.00 91.62 180 ILE A C 1
ATOM 1360 O O . ILE A 1 180 ? -11.494 6.462 15.747 1.00 91.62 180 ILE A O 1
ATOM 1364 N N . LEU A 1 181 ? -10.168 7.626 17.140 1.00 93.50 181 LEU A N 1
ATOM 1365 C CA . LEU A 1 181 ? -8.975 7.596 16.295 1.00 93.50 181 LEU A CA 1
ATOM 1366 C C . LEU A 1 181 ? -8.558 6.161 15.935 1.00 93.50 181 LEU A C 1
ATOM 1368 O O . LEU A 1 181 ? -8.326 5.857 14.762 1.00 93.50 181 LEU A O 1
ATOM 1372 N N . GLU A 1 182 ? -8.514 5.244 16.908 1.00 91.75 182 GLU A N 1
ATOM 1373 C CA . GLU A 1 182 ? -8.199 3.834 16.642 1.00 91.75 182 GLU A CA 1
ATOM 1374 C C . GLU A 1 182 ? -9.239 3.182 15.718 1.00 91.75 182 GLU A C 1
ATOM 1376 O O . GLU A 1 182 ? -8.873 2.440 14.797 1.00 91.75 182 GLU A O 1
ATOM 1381 N N . THR A 1 183 ? -10.522 3.489 15.916 1.00 93.31 183 THR A N 1
ATOM 1382 C CA . THR A 1 183 ? -11.620 2.956 15.099 1.00 93.31 183 THR A CA 1
ATOM 1383 C C . THR A 1 183 ? -11.552 3.473 13.665 1.00 93.31 183 THR A C 1
ATOM 1385 O O . THR A 1 183 ? -11.614 2.670 12.732 1.00 93.31 183 THR A O 1
ATOM 1388 N N . VAL A 1 184 ? -11.350 4.780 13.470 1.00 95.81 184 VAL A N 1
ATOM 1389 C CA . VAL A 1 184 ? -11.218 5.408 12.145 1.00 95.81 184 VAL A CA 1
ATOM 1390 C C . VAL A 1 184 ? -10.051 4.793 11.373 1.00 95.81 184 VAL A C 1
ATOM 1392 O O . VAL A 1 184 ? -10.233 4.313 10.252 1.00 95.81 184 VAL A O 1
ATOM 1395 N N . ILE A 1 185 ? -8.865 4.707 11.983 1.00 96.00 185 ILE A N 1
ATOM 1396 C CA . ILE A 1 185 ? -7.688 4.148 11.303 1.00 96.00 185 ILE A CA 1
ATOM 1397 C C . ILE A 1 185 ? -7.854 2.639 11.040 1.00 96.00 185 ILE A C 1
ATOM 1399 O O . ILE A 1 185 ? -7.411 2.138 10.001 1.00 96.00 185 ILE A O 1
ATOM 1403 N N . SER A 1 186 ? -8.543 1.906 11.920 1.00 93.88 186 SER A N 1
ATOM 1404 C CA . SER A 1 186 ? -8.890 0.493 11.691 1.00 93.88 186 SER A CA 1
ATOM 1405 C C . SER A 1 186 ? -9.842 0.311 10.508 1.00 93.88 186 SER A C 1
ATOM 1407 O O . SER A 1 186 ? -9.648 -0.598 9.697 1.00 93.88 186 SER A O 1
ATOM 1409 N N . ILE A 1 187 ? -10.838 1.191 10.371 1.00 93.50 187 ILE A N 1
ATOM 1410 C CA . ILE A 1 187 ? -11.751 1.212 9.224 1.00 93.50 187 ILE A CA 1
ATOM 1411 C C . ILE A 1 187 ? -10.971 1.502 7.938 1.00 93.50 187 ILE A C 1
ATOM 1413 O O . ILE A 1 187 ? -11.083 0.730 6.986 1.00 93.50 187 ILE A O 1
ATOM 1417 N N . MET A 1 188 ? -10.128 2.542 7.908 1.00 96.38 188 MET A N 1
ATOM 1418 C CA . MET A 1 188 ? -9.308 2.863 6.728 1.00 96.38 188 MET A CA 1
ATOM 1419 C C . MET A 1 188 ? -8.411 1.686 6.324 1.00 96.38 188 MET A C 1
ATOM 1421 O O . MET A 1 188 ? -8.332 1.332 5.145 1.00 96.38 188 MET A O 1
ATOM 1425 N N . ARG A 1 189 ? -7.802 1.003 7.304 1.00 94.56 189 ARG A N 1
ATOM 1426 C CA . ARG A 1 189 ? -7.031 -0.226 7.073 1.00 94.56 189 ARG A CA 1
ATOM 1427 C C . ARG A 1 189 ? -7.873 -1.318 6.431 1.00 94.56 189 ARG A C 1
ATOM 1429 O O . ARG A 1 189 ? -7.424 -1.932 5.468 1.00 94.56 189 ARG A O 1
ATOM 1436 N N . ASN A 1 190 ? -9.068 -1.581 6.942 1.00 92.69 190 ASN A N 1
ATOM 1437 C CA . ASN A 1 190 ? -9.939 -2.613 6.388 1.00 92.69 190 ASN A CA 1
ATOM 1438 C C . ASN A 1 190 ? -10.398 -2.273 4.966 1.00 92.69 190 ASN A C 1
ATOM 1440 O O . ASN A 1 190 ? -10.304 -3.101 4.060 1.00 92.69 190 ASN A O 1
ATOM 1444 N N . LEU A 1 191 ? -10.807 -1.024 4.742 1.00 91.94 191 LEU A N 1
ATOM 1445 C CA . LEU A 1 191 ? -11.195 -0.542 3.420 1.00 91.94 191 LEU A CA 1
ATOM 1446 C C . LEU A 1 191 ? -10.041 -0.660 2.416 1.00 91.94 191 LEU A C 1
ATOM 1448 O O . LEU A 1 191 ? -10.284 -0.933 1.244 1.00 91.94 191 LEU A O 1
ATOM 1452 N N . SER A 1 192 ? -8.790 -0.551 2.873 1.00 93.25 192 SER A N 1
ATOM 1453 C CA . SER A 1 192 ? -7.598 -0.656 2.023 1.00 93.25 192 SER A CA 1
ATOM 1454 C C . SER A 1 192 ? -7.356 -2.042 1.418 1.00 93.25 192 SER A C 1
ATOM 1456 O O . SER A 1 192 ? -6.508 -2.180 0.543 1.00 93.25 192 SER A O 1
ATOM 1458 N N . PHE A 1 193 ? -8.087 -3.080 1.830 1.00 89.00 193 PHE A N 1
ATOM 1459 C CA . PHE A 1 193 ? -8.001 -4.386 1.169 1.00 89.00 193 PHE A CA 1
ATOM 1460 C C . PHE A 1 193 ? -8.788 -4.444 -0.148 1.00 89.00 193 PHE A C 1
ATOM 1462 O O . PHE A 1 193 ? -8.527 -5.312 -0.981 1.00 89.00 193 PHE A O 1
ATOM 1469 N N . VAL A 1 194 ? -9.701 -3.495 -0.379 1.00 88.00 194 VAL A N 1
ATOM 1470 C CA . VAL A 1 194 ? -10.530 -3.429 -1.587 1.00 88.00 194 VAL A CA 1
ATOM 1471 C C . VAL A 1 194 ? -9.968 -2.380 -2.546 1.00 88.00 194 VAL A C 1
ATOM 1473 O O . VAL A 1 194 ? -9.885 -1.196 -2.224 1.00 88.00 194 VAL A O 1
ATOM 1476 N N . ALA A 1 195 ? -9.615 -2.804 -3.764 1.00 83.12 195 ALA A N 1
ATOM 1477 C CA . ALA A 1 195 ? -8.928 -1.966 -4.755 1.00 83.12 195 ALA A CA 1
ATOM 1478 C C . ALA A 1 195 ? -9.667 -0.661 -5.111 1.00 83.12 195 ALA A C 1
ATOM 1480 O O . ALA A 1 195 ? -9.027 0.351 -5.381 1.00 83.12 195 ALA A O 1
ATOM 1481 N N . GLN A 1 196 ? -11.002 -0.668 -5.110 1.00 83.94 196 GLN A N 1
ATOM 1482 C CA . GLN A 1 196 ? -11.794 0.536 -5.374 1.00 83.94 196 GLN A CA 1
ATOM 1483 C C . GLN A 1 196 ? -11.695 1.545 -4.223 1.00 83.94 196 GLN A C 1
ATOM 1485 O O . GLN A 1 196 ? -11.430 2.718 -4.464 1.00 83.94 196 GLN A O 1
ATOM 1490 N N . ASN A 1 197 ? -11.810 1.085 -2.976 1.00 90.19 197 ASN A N 1
ATOM 1491 C CA . ASN A 1 197 ? -11.661 1.942 -1.799 1.00 90.19 197 ASN A CA 1
ATOM 1492 C C . ASN A 1 197 ? -10.230 2.490 -1.676 1.00 90.19 197 ASN A C 1
ATOM 1494 O O . ASN A 1 197 ? -10.036 3.636 -1.278 1.00 90.19 197 ASN A O 1
ATOM 1498 N N . LEU A 1 198 ? -9.229 1.687 -2.061 1.00 88.69 198 LEU A N 1
ATOM 1499 C CA . LEU A 1 198 ? -7.834 2.124 -2.145 1.00 88.69 198 LEU A CA 1
ATOM 1500 C C . LEU A 1 198 ? -7.660 3.340 -3.049 1.00 88.69 198 LEU A C 1
ATOM 1502 O O . LEU A 1 198 ? -6.897 4.225 -2.691 1.00 88.69 198 LEU A O 1
ATOM 1506 N N . ARG A 1 199 ? -8.360 3.405 -4.187 1.00 87.31 199 ARG A N 1
ATOM 1507 C CA . ARG A 1 199 ? -8.284 4.568 -5.084 1.00 87.31 199 ARG A CA 1
ATOM 1508 C C . ARG A 1 199 ? -8.861 5.815 -4.433 1.00 87.31 199 ARG A C 1
ATOM 1510 O O . ARG A 1 199 ? -8.204 6.843 -4.464 1.00 87.31 199 ARG A O 1
ATOM 1517 N N . PHE A 1 200 ? -10.014 5.708 -3.769 1.00 88.00 200 PHE A N 1
ATOM 1518 C CA . PHE A 1 200 ? -10.583 6.850 -3.047 1.00 88.00 200 PHE A CA 1
ATOM 1519 C C . PHE A 1 200 ? -9.627 7.386 -1.974 1.00 88.00 200 PHE A C 1
ATOM 1521 O O . PHE A 1 200 ? -9.431 8.592 -1.874 1.00 88.00 200 PHE A O 1
ATOM 1528 N N . MET A 1 201 ? -8.975 6.502 -1.213 1.00 92.81 201 MET A N 1
ATOM 1529 C CA . MET A 1 201 ? -7.973 6.918 -0.224 1.00 92.81 201 MET A CA 1
ATOM 1530 C C . MET A 1 201 ? -6.691 7.455 -0.865 1.00 92.81 201 MET A C 1
ATOM 1532 O O . MET A 1 201 ? -6.135 8.427 -0.371 1.00 92.81 201 MET A O 1
ATOM 1536 N N . ALA A 1 202 ? -6.225 6.840 -1.953 1.00 90.62 202 ALA A N 1
ATOM 1537 C CA . ALA A 1 202 ? -5.032 7.274 -2.673 1.00 90.62 202 ALA A CA 1
ATOM 1538 C C . ALA A 1 202 ? -5.221 8.627 -3.355 1.00 90.62 202 ALA A C 1
ATOM 1540 O O . ALA A 1 202 ? -4.230 9.284 -3.610 1.00 90.62 202 ALA A O 1
ATOM 1541 N N . HIS A 1 203 ? -6.452 9.018 -3.684 1.00 90.69 203 HIS A N 1
ATOM 1542 C CA . HIS A 1 203 ? -6.771 10.279 -4.359 1.00 90.69 203 HIS A CA 1
ATOM 1543 C C . HIS A 1 203 ? -7.245 11.370 -3.387 1.00 90.69 203 HIS A C 1
ATOM 1545 O O . HIS A 1 203 ? -7.214 12.551 -3.721 1.00 90.69 203 HIS A O 1
ATOM 1551 N N . SER A 1 204 ? -7.636 11.000 -2.165 1.00 93.81 204 SER A N 1
ATOM 1552 C CA . SER A 1 204 ? -8.000 11.942 -1.107 1.00 93.81 204 SER A CA 1
ATOM 1553 C C . SER A 1 204 ? -6.750 12.450 -0.383 1.00 93.81 204 SER A C 1
ATOM 1555 O O . SER A 1 204 ? -6.094 11.719 0.359 1.00 93.81 204 SER A O 1
ATOM 1557 N N . GLU A 1 205 ? -6.436 13.732 -0.586 1.00 94.31 205 GLU A N 1
ATOM 1558 C CA . GLU A 1 205 ? -5.379 14.445 0.144 1.00 94.31 205 GLU A CA 1
ATOM 1559 C C . GLU A 1 205 ? -5.562 14.324 1.665 1.00 94.31 205 GLU A C 1
ATOM 1561 O O . GLU A 1 205 ? -4.615 14.015 2.389 1.00 94.31 205 GLU A O 1
ATOM 1566 N N . ASP A 1 206 ? -6.798 14.467 2.134 1.00 95.06 206 ASP A N 1
ATOM 1567 C CA . ASP A 1 206 ? -7.136 14.358 3.547 1.00 95.06 206 ASP A CA 1
ATOM 1568 C C . ASP A 1 206 ? -6.967 12.952 4.119 1.00 95.06 206 ASP A C 1
ATOM 1570 O O . ASP A 1 206 ? -6.469 12.788 5.233 1.00 95.06 206 ASP A O 1
ATOM 1574 N N . ALA A 1 207 ? -7.317 11.912 3.359 1.00 96.00 207 ALA A N 1
ATOM 1575 C CA . ALA A 1 207 ? -7.083 10.540 3.794 1.00 96.00 207 ALA A CA 1
ATOM 1576 C C . ALA A 1 207 ? -5.580 10.271 3.976 1.00 96.00 207 ALA A C 1
ATOM 1578 O O . ALA A 1 207 ? -5.174 9.675 4.978 1.00 96.00 207 ALA A O 1
ATOM 1579 N N . LEU A 1 208 ? -4.739 10.743 3.046 1.00 95.81 208 LEU A N 1
ATOM 1580 C CA . LEU A 1 208 ? -3.281 10.650 3.175 1.00 95.81 208 LEU A CA 1
ATOM 1581 C C . LEU A 1 208 ? -2.767 11.451 4.378 1.00 95.81 208 LEU A C 1
ATOM 1583 O O . LEU A 1 208 ? -1.892 10.966 5.104 1.00 95.81 208 LEU A O 1
ATOM 1587 N N . ARG A 1 209 ? -3.331 12.637 4.626 1.00 94.94 209 ARG A N 1
ATOM 1588 C CA . ARG A 1 209 ? -3.014 13.491 5.778 1.00 94.94 209 ARG A CA 1
ATOM 1589 C C . ARG A 1 209 ? -3.326 12.791 7.103 1.00 94.94 209 ARG A C 1
ATOM 1591 O O . ARG A 1 209 ? -2.436 12.691 7.949 1.00 94.94 209 ARG A O 1
ATOM 1598 N N . VAL A 1 210 ? -4.524 12.224 7.250 1.00 96.00 210 VAL A N 1
ATOM 1599 C CA . VAL A 1 210 ? -4.953 11.451 8.431 1.00 96.00 210 VAL A CA 1
ATOM 1600 C C . VAL A 1 210 ? -4.049 10.241 8.667 1.00 96.00 210 VAL A C 1
ATOM 1602 O O . VAL A 1 210 ? -3.542 10.044 9.775 1.00 96.00 210 VAL A O 1
ATOM 1605 N N . LEU A 1 211 ? -3.765 9.460 7.619 1.00 96.25 211 LEU A N 1
ATOM 1606 C CA . LEU A 1 211 ? -2.858 8.313 7.720 1.00 96.25 211 LEU A CA 1
ATOM 1607 C C . LEU A 1 211 ? -1.439 8.745 8.116 1.00 96.25 211 LEU A C 1
ATOM 1609 O O . LEU A 1 211 ? -0.795 8.066 8.916 1.00 96.25 211 LEU A O 1
ATOM 1613 N N . THR A 1 212 ? -0.970 9.887 7.610 1.00 94.75 212 THR A N 1
ATOM 1614 C CA . THR A 1 212 ? 0.320 10.485 7.986 1.00 94.75 212 THR A CA 1
ATOM 1615 C C . THR A 1 212 ? 0.316 10.953 9.441 1.00 94.75 212 THR A C 1
ATOM 1617 O O . THR A 1 212 ? 1.276 10.697 10.164 1.00 94.75 212 THR A O 1
ATOM 1620 N N . GLY A 1 213 ? -0.770 11.567 9.918 1.00 94.12 213 GLY A N 1
ATOM 1621 C CA . GLY A 1 213 ? -0.934 11.947 11.324 1.00 94.12 213 GLY A CA 1
ATOM 1622 C C . GLY A 1 213 ? -0.883 10.736 12.256 1.00 94.12 213 GLY A C 1
ATOM 1623 O O . GLY A 1 213 ? -0.153 10.732 13.247 1.00 94.12 213 GLY A O 1
ATOM 1624 N N . ALA A 1 214 ? -1.549 9.642 11.878 1.00 94.00 214 ALA A N 1
ATOM 1625 C CA . ALA A 1 214 ? -1.528 8.385 12.626 1.00 94.00 214 ALA A CA 1
ATOM 1626 C C . ALA A 1 214 ? -0.127 7.743 12.735 1.00 94.00 214 ALA A C 1
ATOM 1628 O O . ALA A 1 214 ? 0.109 6.954 13.653 1.00 94.00 214 ALA A O 1
ATOM 1629 N N . LEU A 1 215 ? 0.821 8.089 11.852 1.00 91.81 215 LEU A N 1
ATOM 1630 C CA . LEU A 1 215 ? 2.226 7.678 11.979 1.00 91.81 215 LEU A CA 1
ATOM 1631 C C . LEU A 1 215 ? 2.961 8.409 13.115 1.00 91.81 215 LEU A C 1
ATOM 1633 O O . LEU A 1 215 ? 3.891 7.840 13.688 1.00 91.81 215 LEU A O 1
ATOM 1637 N N . TYR A 1 216 ? 2.543 9.627 13.471 1.00 89.25 216 TYR A N 1
ATOM 1638 C CA . TYR A 1 216 ? 3.103 10.373 14.604 1.00 89.25 216 TYR A CA 1
ATOM 1639 C C . TYR A 1 216 ? 2.582 9.885 15.961 1.00 89.25 216 TYR A C 1
ATOM 1641 O O . TYR A 1 216 ? 3.192 10.195 16.981 1.00 89.25 216 TYR A O 1
ATOM 1649 N N . TYR A 1 217 ? 1.505 9.093 15.987 1.00 87.94 217 TYR A N 1
ATOM 1650 C CA . TYR A 1 217 ? 0.916 8.585 17.224 1.00 87.94 217 TYR A CA 1
ATOM 1651 C C . TYR A 1 217 ? 1.889 7.693 18.007 1.00 87.94 217 TYR A C 1
ATOM 1653 O O . TYR A 1 217 ? 2.206 6.567 17.601 1.00 87.94 217 TYR A O 1
ATOM 1661 N N . ARG A 1 218 ? 2.330 8.182 19.171 1.00 78.31 218 ARG A N 1
ATOM 1662 C CA . ARG A 1 218 ? 3.129 7.427 20.144 1.00 78.31 218 ARG A CA 1
ATOM 1663 C C . ARG A 1 218 ? 2.230 7.034 21.298 1.00 78.31 218 ARG A C 1
ATOM 1665 O O . ARG A 1 218 ? 2.077 7.777 22.258 1.00 78.31 218 ARG A O 1
ATOM 1672 N N . GLY A 1 219 ? 1.617 5.860 21.183 1.00 62.38 219 GLY A N 1
ATOM 1673 C CA . GLY A 1 219 ? 0.684 5.391 22.197 1.00 62.38 219 GLY A CA 1
ATOM 1674 C C . GLY A 1 219 ? 1.310 5.403 23.592 1.00 62.38 219 GLY A C 1
ATOM 1675 O O . GLY A 1 219 ? 2.400 4.859 23.804 1.00 62.38 219 GLY A O 1
ATOM 1676 N N . TYR A 1 220 ? 0.622 6.071 24.517 1.00 59.09 220 TYR A N 1
ATOM 1677 C CA . TYR A 1 220 ? 1.080 6.332 25.874 1.00 59.09 220 TYR A CA 1
ATOM 1678 C C . TYR A 1 220 ? 1.112 5.009 26.645 1.00 59.09 220 TYR A C 1
ATOM 1680 O O . TYR A 1 220 ? 0.110 4.540 27.183 1.00 59.09 220 TYR A O 1
ATOM 1688 N N . ALA A 1 221 ? 2.275 4.360 26.694 1.00 53.66 221 ALA A N 1
ATOM 1689 C CA . ALA A 1 221 ? 2.490 3.311 27.673 1.00 53.66 221 ALA A CA 1
ATOM 1690 C C . ALA A 1 221 ? 2.590 4.018 29.027 1.00 53.66 221 ALA A C 1
ATOM 1692 O O . ALA A 1 221 ? 3.640 4.568 29.351 1.00 53.66 221 ALA A O 1
ATOM 1693 N N . VAL A 1 222 ? 1.487 4.057 29.782 1.00 51.97 222 VAL A N 1
ATOM 1694 C CA . VAL A 1 222 ? 1.463 4.510 31.180 1.00 51.97 222 VAL A CA 1
ATOM 1695 C C . VAL A 1 222 ? 2.358 3.559 31.981 1.00 51.97 222 VAL A C 1
ATOM 1697 O O . VAL A 1 222 ? 1.914 2.572 32.566 1.00 51.97 222 VAL A O 1
ATOM 1700 N N . GLY A 1 223 ? 3.663 3.803 31.918 1.00 51.19 223 GLY A N 1
ATOM 1701 C CA . GLY A 1 223 ? 4.668 3.138 32.719 1.00 51.19 223 GLY A CA 1
ATOM 1702 C C . GLY A 1 223 ? 4.528 3.664 34.133 1.00 51.19 223 GLY A C 1
ATOM 1703 O O . GLY A 1 223 ? 4.803 4.832 34.390 1.00 51.19 223 GLY A O 1
ATOM 1704 N N . GLY A 1 224 ? 4.050 2.813 35.037 1.00 46.47 224 GLY A N 1
ATOM 1705 C CA . GLY A 1 224 ? 3.906 3.099 36.462 1.00 46.47 224 GLY A CA 1
ATOM 1706 C C . GLY A 1 224 ? 5.247 3.226 37.188 1.00 46.47 224 GLY A C 1
ATOM 1707 O O . GLY A 1 224 ? 5.500 2.492 38.139 1.00 46.47 224 GLY A O 1
ATOM 1708 N N . GLU A 1 225 ? 6.108 4.146 36.763 1.00 53.12 225 GLU A N 1
ATOM 1709 C CA . GLU A 1 225 ? 7.315 4.531 37.492 1.00 53.12 225 GLU A CA 1
ATOM 1710 C C . GLU A 1 225 ? 7.035 5.833 38.246 1.00 53.12 225 GLU A C 1
ATOM 1712 O O . GLU A 1 225 ? 7.106 6.924 37.692 1.00 53.12 225 GLU A O 1
ATOM 1717 N N . GLY A 1 226 ? 6.653 5.724 39.522 1.00 48.72 226 GLY A N 1
ATOM 1718 C CA . GLY A 1 226 ? 6.442 6.920 40.343 1.00 48.72 226 GLY A CA 1
ATOM 1719 C C . GLY A 1 226 ? 5.757 6.755 41.698 1.00 48.72 226 GLY A C 1
ATOM 1720 O O . GLY A 1 226 ? 5.379 7.756 42.295 1.00 48.72 226 GLY A O 1
ATOM 1721 N N . ARG A 1 227 ? 5.585 5.536 42.225 1.00 45.34 227 ARG A N 1
ATOM 1722 C CA . ARG A 1 227 ? 5.185 5.337 43.631 1.00 45.34 227 ARG A CA 1
ATOM 1723 C C . ARG A 1 227 ? 6.210 4.500 44.387 1.00 45.34 227 ARG A C 1
ATOM 1725 O O . ARG A 1 227 ? 5.949 3.385 44.824 1.00 45.34 227 ARG A O 1
ATOM 1732 N N . THR A 1 228 ? 7.389 5.074 44.577 1.00 52.81 228 THR A N 1
ATOM 1733 C CA . THR A 1 228 ? 8.217 4.763 45.742 1.00 52.81 228 THR A CA 1
ATOM 1734 C C . THR A 1 228 ? 7.714 5.608 46.904 1.00 52.81 228 THR A C 1
ATOM 1736 O O . THR A 1 228 ? 8.140 6.744 47.037 1.00 52.81 228 THR A O 1
ATOM 1739 N N . GLU A 1 229 ? 6.773 5.082 47.692 1.00 47.09 229 GLU A N 1
ATOM 1740 C CA . GLU A 1 229 ? 6.732 5.282 49.150 1.00 47.09 229 GLU A CA 1
ATOM 1741 C C . GLU A 1 229 ? 5.620 4.424 49.786 1.00 47.09 229 GLU A C 1
ATOM 1743 O O . GLU A 1 229 ? 4.433 4.734 49.753 1.00 47.09 229 GLU A O 1
ATOM 1748 N N . GLY A 1 230 ? 6.033 3.297 50.373 1.00 48.72 230 GLY A N 1
ATOM 1749 C CA . GLY A 1 230 ? 5.618 2.949 51.733 1.00 48.72 230 GLY A CA 1
ATOM 1750 C C . GLY A 1 230 ? 4.170 2.544 52.026 1.00 48.72 230 GLY A C 1
ATOM 1751 O O . GLY A 1 230 ? 3.733 2.764 53.154 1.00 48.72 230 GLY A O 1
ATOM 1752 N N . HIS A 1 231 ? 3.428 1.909 51.116 1.00 42.78 231 HIS A N 1
ATOM 1753 C CA . HIS A 1 231 ? 2.237 1.152 51.525 1.00 42.78 231 HIS A CA 1
ATOM 1754 C C . HIS A 1 231 ? 2.053 -0.116 50.692 1.00 42.78 231 HIS A C 1
ATOM 1756 O O . HIS A 1 231 ? 2.076 -0.064 49.468 1.00 42.78 231 HIS A O 1
ATOM 1762 N N . ASN A 1 232 ? 1.872 -1.248 51.378 1.00 50.84 232 ASN A N 1
ATOM 1763 C CA . ASN A 1 232 ? 1.465 -2.536 50.816 1.00 50.84 232 ASN A CA 1
ATOM 1764 C C . ASN A 1 232 ? -0.076 -2.593 50.759 1.00 50.84 232 ASN A C 1
ATOM 1766 O O . ASN A 1 232 ? -0.683 -2.962 51.766 1.00 50.84 232 ASN A O 1
ATOM 1770 N N . PRO A 1 233 ? -0.748 -2.295 49.632 1.00 43.53 233 PRO A N 1
ATOM 1771 C CA . PRO A 1 233 ? -2.068 -2.836 49.375 1.00 43.53 233 PRO A CA 1
ATOM 1772 C C . PRO A 1 233 ? -1.911 -4.154 48.611 1.00 43.53 233 PRO A C 1
ATOM 1774 O O . PRO A 1 233 ? -1.338 -4.237 47.527 1.00 43.53 233 PRO A O 1
ATOM 1777 N N . SER A 1 234 ? -2.418 -5.213 49.219 1.00 45.84 234 SER A N 1
ATOM 1778 C CA . SER A 1 234 ? -2.528 -6.548 48.652 1.00 45.84 234 SER A CA 1
ATOM 1779 C C . SER A 1 234 ? -3.404 -6.580 47.387 1.00 45.84 234 SER A C 1
ATOM 1781 O O . SER A 1 234 ? -4.593 -6.285 47.461 1.00 45.84 234 SER A O 1
ATOM 1783 N N . GLY A 1 235 ? -2.840 -7.051 46.268 1.00 48.50 235 GLY A N 1
ATOM 1784 C CA . GLY A 1 235 ? -3.468 -8.093 45.438 1.00 48.50 235 GLY A CA 1
ATOM 1785 C C . GLY A 1 235 ? -4.561 -7.720 44.427 1.00 48.50 235 GLY A C 1
ATOM 1786 O O . GLY A 1 235 ? -5.482 -8.513 44.254 1.00 48.50 235 GLY A O 1
ATOM 1787 N N . GLY A 1 236 ? -4.475 -6.577 43.741 1.00 42.50 236 GLY A N 1
ATOM 1788 C CA . GLY A 1 236 ? -5.345 -6.264 42.597 1.00 42.50 236 GLY A CA 1
ATOM 1789 C C . GLY A 1 236 ? -4.600 -6.330 41.262 1.00 42.50 236 GLY A C 1
ATOM 1790 O O . GLY A 1 236 ? -3.950 -5.359 40.886 1.00 42.50 236 GLY A O 1
ATOM 1791 N N . ASP A 1 237 ? -4.704 -7.450 40.541 1.00 44.34 237 ASP A N 1
ATOM 1792 C CA . ASP A 1 237 ? -4.220 -7.589 39.159 1.00 44.34 237 ASP A CA 1
ATOM 1793 C C . ASP A 1 237 ? -5.070 -6.712 38.221 1.00 44.34 237 ASP A C 1
ATOM 1795 O O . ASP A 1 237 ? -6.101 -7.145 37.700 1.00 44.34 237 ASP A O 1
ATOM 1799 N N . VAL A 1 238 ? -4.663 -5.461 38.002 1.00 44.38 238 VAL A N 1
ATOM 1800 C CA . VAL A 1 238 ? -5.241 -4.633 36.936 1.00 44.38 238 VAL A CA 1
ATOM 1801 C C . VAL A 1 238 ? -4.683 -5.153 35.605 1.00 44.38 238 VAL A C 1
ATOM 1803 O O . VAL A 1 238 ? -3.464 -5.131 35.414 1.00 44.38 238 VAL A O 1
ATOM 1806 N N . PRO A 1 239 ? -5.519 -5.654 34.675 1.00 45.91 239 PRO A N 1
ATOM 1807 C CA . PRO A 1 239 ? -5.036 -6.148 33.398 1.00 45.91 239 PRO A CA 1
ATOM 1808 C C . PRO A 1 239 ? -4.519 -4.963 32.580 1.00 45.91 239 PRO A C 1
ATOM 1810 O O . PRO A 1 239 ? -5.294 -4.192 32.018 1.00 45.91 239 PRO A O 1
ATOM 1813 N N . LEU A 1 240 ? -3.195 -4.832 32.507 1.00 44.50 240 LEU A N 1
ATOM 1814 C CA . LEU A 1 240 ? -2.497 -3.987 31.542 1.00 44.50 240 LEU A CA 1
ATOM 1815 C C . LEU A 1 240 ? -2.847 -4.484 30.130 1.00 44.50 240 LEU A C 1
ATOM 1817 O O . LEU A 1 240 ? -2.178 -5.350 29.561 1.00 44.50 240 LEU A O 1
ATOM 1821 N N . SER A 1 241 ? -3.950 -3.973 29.580 1.00 46.69 241 SER A N 1
ATOM 1822 C CA . SER A 1 241 ? -4.390 -4.226 28.210 1.00 46.69 241 SER A CA 1
ATOM 1823 C C . SER A 1 241 ? -3.426 -3.536 27.244 1.00 46.69 241 SER A C 1
ATOM 1825 O O . SER A 1 241 ? -3.651 -2.421 26.779 1.00 46.69 241 SER A O 1
ATOM 1827 N N . SER A 1 242 ? -2.328 -4.229 26.945 1.00 51.00 242 SER A N 1
ATOM 1828 C CA . SER A 1 242 ? -1.271 -3.862 25.987 1.00 51.00 242 SER A CA 1
ATOM 1829 C C . SER A 1 242 ? -1.736 -3.701 24.525 1.00 51.00 242 SER A C 1
ATOM 1831 O O . SER A 1 242 ? -0.914 -3.659 23.611 1.00 51.00 242 SER A O 1
ATOM 1833 N N . HIS A 1 243 ? -3.045 -3.623 24.275 1.00 50.59 243 HIS A N 1
ATOM 1834 C CA . HIS A 1 243 ? -3.628 -3.630 22.937 1.00 50.59 243 HIS A CA 1
ATOM 1835 C C . HIS A 1 243 ? -3.813 -2.247 22.295 1.00 50.59 243 HIS A C 1
ATOM 1837 O O . HIS A 1 243 ? -4.061 -2.211 21.099 1.00 50.59 243 HIS A O 1
ATOM 1843 N N . HIS A 1 244 ? -3.616 -1.139 23.016 1.00 50.38 244 HIS A N 1
ATOM 1844 C CA . HIS A 1 244 ? -4.026 0.206 22.568 1.00 50.38 244 HIS A CA 1
ATOM 1845 C C . HIS A 1 244 ? -3.037 0.939 21.630 1.00 50.38 244 HIS A C 1
ATOM 1847 O O . HIS A 1 244 ? -3.247 2.096 21.290 1.00 50.38 244 HIS A O 1
ATOM 1853 N N . ASN A 1 245 ? -1.970 0.287 21.150 1.00 58.03 245 ASN A N 1
ATOM 1854 C CA . ASN A 1 245 ? -0.961 0.929 20.287 1.00 58.03 245 ASN A CA 1
ATOM 1855 C C . ASN A 1 245 ? -1.029 0.447 18.823 1.00 58.03 245 ASN A C 1
ATOM 1857 O O . ASN A 1 245 ? 0.002 0.119 18.228 1.00 58.03 245 ASN A O 1
ATOM 1861 N N . ASN A 1 246 ? -2.229 0.377 18.229 1.00 76.19 246 ASN A N 1
ATOM 1862 C CA . ASN A 1 246 ? -2.399 -0.126 16.857 1.00 76.19 246 ASN A CA 1
ATOM 1863 C C . ASN A 1 246 ? -2.566 0.949 15.771 1.00 76.19 246 ASN A C 1
ATOM 1865 O O . ASN A 1 246 ? -2.469 0.597 14.598 1.00 76.19 246 ASN A O 1
ATOM 1869 N N . MET A 1 247 ? -2.747 2.236 16.093 1.00 88.44 247 MET A N 1
ATOM 1870 C CA . MET A 1 247 ? -2.970 3.270 15.063 1.00 88.44 247 MET A CA 1
ATOM 1871 C C . MET A 1 247 ? -1.833 3.355 14.037 1.00 88.44 247 MET A C 1
ATOM 1873 O O . MET A 1 247 ? -2.062 3.154 12.847 1.00 88.44 247 MET A O 1
ATOM 1877 N N . CYS A 1 248 ? -0.594 3.559 14.495 1.00 89.19 248 CYS A N 1
ATOM 1878 C CA . CYS A 1 248 ? 0.586 3.617 13.623 1.00 89.19 248 CYS A CA 1
ATOM 1879 C C . CYS A 1 248 ? 0.721 2.344 12.766 1.00 89.19 248 CYS A C 1
ATOM 1881 O O . CYS A 1 248 ? 1.010 2.393 11.574 1.00 89.19 248 CYS A O 1
ATOM 1883 N N . VAL A 1 249 ? 0.438 1.180 13.354 1.00 86.69 249 VAL A N 1
ATOM 1884 C CA . VAL A 1 249 ? 0.475 -0.115 12.663 1.00 86.69 249 VAL A CA 1
ATOM 1885 C C . VAL A 1 249 ? -0.576 -0.195 11.564 1.00 86.69 249 VAL A C 1
ATOM 1887 O O . VAL A 1 249 ? -0.286 -0.668 10.464 1.00 86.69 249 VAL A O 1
ATOM 1890 N N . HIS A 1 250 ? -1.806 0.200 11.875 1.00 91.50 250 HIS A N 1
ATOM 1891 C CA . HIS A 1 250 ? -2.906 0.195 10.928 1.00 91.50 250 HIS A CA 1
ATOM 1892 C C . HIS A 1 250 ? -2.628 1.178 9.790 1.00 91.50 250 HIS A C 1
ATOM 1894 O O . HIS A 1 250 ? -2.766 0.779 8.640 1.00 91.50 250 HIS A O 1
ATOM 1900 N N . ALA A 1 251 ? -2.092 2.367 10.082 1.00 93.75 251 ALA A N 1
ATOM 1901 C CA . ALA A 1 251 ? -1.642 3.320 9.070 1.00 93.75 251 ALA A CA 1
ATOM 1902 C C . ALA A 1 251 ? -0.538 2.744 8.165 1.00 93.75 251 ALA A C 1
ATOM 1904 O O . ALA A 1 251 ? -0.665 2.799 6.944 1.00 93.75 251 ALA A O 1
ATOM 1905 N N . ILE A 1 252 ? 0.501 2.106 8.727 1.00 90.44 252 ILE A N 1
ATOM 1906 C CA . ILE A 1 252 ? 1.550 1.425 7.941 1.00 90.44 252 ILE A CA 1
ATOM 1907 C C . ILE A 1 252 ? 0.942 0.343 7.040 1.00 90.44 252 ILE A C 1
ATOM 1909 O O . ILE A 1 252 ? 1.295 0.247 5.867 1.00 90.44 252 ILE A O 1
ATOM 1913 N N . SER A 1 253 ? 0.017 -0.463 7.567 1.00 89.62 253 SER A N 1
ATOM 1914 C CA . SER A 1 253 ? -0.669 -1.496 6.785 1.00 89.62 253 SER A CA 1
ATOM 1915 C C . SER A 1 253 ? -1.489 -0.892 5.642 1.00 89.62 253 SER A C 1
ATOM 1917 O O . SER A 1 253 ? -1.475 -1.435 4.538 1.00 89.62 253 SER A O 1
ATOM 1919 N N . THR A 1 254 ? -2.171 0.228 5.880 1.00 93.12 254 THR A N 1
ATOM 1920 C CA . THR A 1 254 ? -2.890 0.971 4.839 1.00 93.12 254 THR A CA 1
ATOM 1921 C C . THR A 1 254 ? -1.924 1.491 3.777 1.00 93.12 254 THR A C 1
ATOM 1923 O O . THR A 1 254 ? -2.148 1.264 2.591 1.00 93.12 254 THR A O 1
ATOM 1926 N N . PHE A 1 255 ? -0.800 2.098 4.174 1.00 92.81 255 PHE A N 1
ATOM 1927 C CA . PHE A 1 255 ? 0.224 2.580 3.242 1.00 92.81 255 PHE A CA 1
ATOM 1928 C C . PHE A 1 255 ? 0.870 1.461 2.423 1.00 92.81 255 PHE A C 1
ATOM 1930 O O . PHE A 1 255 ? 1.159 1.655 1.246 1.00 92.81 255 PHE A O 1
ATOM 1937 N N . MET A 1 256 ? 1.055 0.271 2.997 1.00 88.06 256 MET A N 1
ATOM 1938 C CA . MET A 1 256 ? 1.517 -0.895 2.240 1.00 88.06 256 MET A CA 1
ATOM 1939 C C . MET A 1 256 ? 0.530 -1.318 1.150 1.00 88.06 256 MET A C 1
ATOM 1941 O O . MET A 1 256 ? 0.947 -1.776 0.090 1.00 88.06 256 MET A O 1
ATOM 1945 N N . ASN A 1 257 ? -0.771 -1.172 1.399 1.00 88.38 257 ASN A N 1
ATOM 1946 C CA . ASN A 1 257 ? -1.796 -1.454 0.399 1.00 88.38 257 ASN A CA 1
ATOM 1947 C C . ASN A 1 257 ? -1.918 -0.319 -0.632 1.00 88.38 257 ASN A C 1
ATOM 1949 O O . ASN A 1 257 ? -2.207 -0.588 -1.796 1.00 88.38 257 ASN A O 1
ATOM 1953 N N . LEU A 1 258 ? -1.643 0.924 -0.225 1.00 90.75 258 LEU A N 1
ATOM 1954 C CA . LEU A 1 258 ? -1.591 2.100 -1.097 1.00 90.75 258 LEU A CA 1
ATOM 1955 C C . LEU A 1 258 ? -0.295 2.202 -1.911 1.00 90.75 258 LEU A C 1
ATOM 1957 O O . LEU A 1 258 ? -0.281 2.920 -2.904 1.00 90.75 258 LEU A O 1
ATOM 1961 N N . SER A 1 259 ? 0.781 1.494 -1.549 1.00 87.94 259 SER A N 1
ATOM 1962 C CA . SER A 1 259 ? 2.103 1.644 -2.180 1.00 87.94 259 SER A CA 1
ATOM 1963 C C . SER A 1 259 ? 2.117 1.568 -3.715 1.00 87.94 259 SER A C 1
ATOM 1965 O O . SER A 1 259 ? 2.937 2.273 -4.309 1.00 87.94 259 SER A O 1
ATOM 1967 N N . PRO A 1 260 ? 1.262 0.774 -4.397 1.00 86.06 260 PRO A N 1
ATOM 1968 C CA . PRO A 1 260 ? 1.220 0.755 -5.860 1.00 86.06 260 PRO A CA 1
ATOM 1969 C C . PRO A 1 260 ? 0.590 2.010 -6.476 1.00 86.06 260 PRO A C 1
ATOM 1971 O O . PRO A 1 260 ? 0.786 2.252 -7.661 1.00 86.06 260 PRO A O 1
ATOM 1974 N N . LEU A 1 261 ? -0.189 2.762 -5.694 1.00 87.69 261 LEU A N 1
ATOM 1975 C CA . LEU A 1 261 ? -0.920 3.962 -6.109 1.00 87.69 261 LEU A CA 1
ATOM 1976 C C . LEU A 1 261 ? -0.245 5.258 -5.645 1.00 87.69 261 LEU A C 1
ATOM 1978 O O . LEU A 1 261 ? -0.528 6.312 -6.200 1.00 87.69 261 LEU A O 1
ATOM 1982 N N . ILE A 1 262 ? 0.633 5.188 -4.639 1.00 88.25 262 ILE A N 1
ATOM 1983 C CA . ILE A 1 262 ? 1.396 6.343 -4.165 1.00 88.25 262 ILE A CA 1
ATOM 1984 C C . ILE A 1 262 ? 2.384 6.766 -5.253 1.00 88.25 262 ILE A C 1
ATOM 1986 O O . ILE A 1 262 ? 3.363 6.067 -5.526 1.00 88.25 262 ILE A O 1
ATOM 1990 N N . ASP A 1 263 ? 2.133 7.935 -5.833 1.00 86.19 263 ASP A N 1
ATOM 1991 C CA . ASP A 1 263 ? 2.974 8.545 -6.851 1.00 86.19 263 ASP A CA 1
ATOM 1992 C C . ASP A 1 263 ? 3.530 9.888 -6.366 1.00 86.19 263 ASP A C 1
ATOM 1994 O O . ASP A 1 263 ? 2.852 10.913 -6.356 1.00 86.19 263 ASP A O 1
ATOM 1998 N N . VAL A 1 264 ? 4.815 9.880 -6.011 1.00 86.88 264 VAL A N 1
ATOM 1999 C CA . VAL A 1 264 ? 5.555 11.072 -5.567 1.00 86.88 264 VAL A CA 1
ATOM 2000 C C . VAL A 1 264 ? 5.765 12.109 -6.671 1.00 86.88 264 VAL A C 1
ATOM 2002 O O . VAL A 1 264 ? 6.179 13.225 -6.377 1.00 86.88 264 VAL A O 1
ATOM 2005 N N . THR A 1 265 ? 5.542 11.745 -7.935 1.00 87.56 265 THR A N 1
ATOM 2006 C CA . THR A 1 265 ? 5.645 12.675 -9.069 1.00 87.56 265 THR A CA 1
ATOM 2007 C C . THR A 1 265 ? 4.316 13.356 -9.376 1.00 87.56 265 THR A C 1
ATOM 2009 O O . THR A 1 265 ? 4.292 14.352 -10.094 1.00 87.56 265 THR A O 1
ATOM 2012 N N . GLY A 1 266 ? 3.208 12.802 -8.873 1.00 88.06 266 GLY A N 1
ATOM 2013 C CA . GLY A 1 266 ? 1.853 13.234 -9.193 1.00 88.06 266 GLY A CA 1
ATOM 2014 C C . GLY A 1 266 ? 1.415 12.969 -10.635 1.00 88.06 266 GLY A C 1
ATOM 2015 O O . GLY A 1 266 ? 0.275 13.267 -10.972 1.00 88.06 266 GLY A O 1
ATOM 2016 N N . ARG A 1 267 ? 2.262 12.405 -11.503 1.00 88.12 267 ARG A N 1
ATOM 2017 C CA . ARG A 1 267 ? 1.957 12.179 -12.924 1.00 88.12 267 ARG A CA 1
ATOM 2018 C C . ARG A 1 267 ? 0.853 11.144 -13.123 1.00 88.12 267 ARG A C 1
ATOM 2020 O O . ARG A 1 267 ? -0.040 11.365 -13.934 1.00 88.12 267 ARG A O 1
ATOM 2027 N N . GLN A 1 268 ? 0.873 10.047 -12.373 1.00 85.88 268 GLN A N 1
ATOM 2028 C CA . GLN A 1 268 ? -0.186 9.040 -12.378 1.00 85.88 268 GLN A CA 1
ATOM 2029 C C . GLN A 1 268 ? -1.499 9.632 -11.868 1.00 85.88 268 GLN A C 1
ATOM 2031 O O . GLN A 1 268 ? -2.532 9.434 -12.498 1.00 85.88 268 GLN A O 1
ATOM 2036 N N . TYR A 1 269 ? -1.459 10.401 -10.777 1.00 87.06 269 TYR A N 1
ATOM 2037 C CA . TYR A 1 269 ? -2.658 11.058 -10.258 1.00 87.06 269 TYR A CA 1
ATOM 2038 C C . TYR A 1 269 ? -3.189 12.128 -11.220 1.00 87.06 269 TYR A C 1
ATOM 2040 O O . TYR A 1 269 ? -4.393 12.238 -11.416 1.00 87.06 269 TYR A O 1
ATOM 2048 N N . PHE A 1 270 ? -2.303 12.866 -11.888 1.00 88.31 270 PHE A N 1
ATOM 2049 C CA . PHE A 1 270 ? -2.653 13.806 -12.948 1.00 88.31 270 PHE A CA 1
ATOM 2050 C C . PHE A 1 270 ? -3.358 13.095 -14.106 1.00 88.31 270 PHE A C 1
ATOM 2052 O O . PHE A 1 270 ? -4.412 13.544 -14.539 1.00 88.31 270 PHE A O 1
ATOM 2059 N N . ILE A 1 271 ? -2.827 11.962 -14.574 1.00 84.94 271 ILE A N 1
ATOM 2060 C CA . ILE A 1 271 ? -3.464 11.153 -15.622 1.00 84.94 271 ILE A CA 1
ATOM 2061 C C . ILE A 1 271 ? -4.827 10.660 -15.161 1.00 84.94 271 ILE A C 1
ATOM 2063 O O . ILE A 1 271 ? -5.799 10.803 -15.898 1.00 84.94 271 ILE A O 1
ATOM 2067 N N . ASP A 1 272 ? -4.905 10.110 -13.950 1.00 82.62 272 ASP A N 1
ATOM 2068 C CA . ASP A 1 272 ? -6.161 9.638 -13.385 1.00 82.62 272 ASP A CA 1
ATOM 2069 C C . ASP A 1 272 ? -7.170 10.793 -13.348 1.00 82.62 272 ASP A C 1
ATOM 2071 O O . ASP A 1 272 ? -8.255 10.647 -13.891 1.00 82.62 272 ASP A O 1
ATOM 2075 N N . ARG A 1 273 ? -6.792 11.973 -12.842 1.00 81.75 273 ARG A N 1
ATOM 2076 C CA . ARG A 1 273 ? -7.652 13.166 -12.765 1.00 81.75 273 ARG A CA 1
ATOM 2077 C C . ARG A 1 273 ? -8.045 13.732 -14.134 1.00 81.75 273 ARG A C 1
ATOM 2079 O O . ARG A 1 273 ? -9.132 14.271 -14.272 1.00 81.75 273 ARG A O 1
ATOM 2086 N N . VAL A 1 274 ? -7.190 13.617 -15.149 1.00 79.12 274 VAL A N 1
ATOM 2087 C CA . VAL A 1 274 ? -7.502 14.033 -16.531 1.00 79.12 274 VAL A CA 1
ATOM 2088 C C . VAL A 1 274 ? -8.456 13.046 -17.208 1.00 79.12 274 VAL A C 1
ATOM 2090 O O . VAL A 1 274 ? -9.299 13.445 -18.010 1.00 79.12 274 VAL A O 1
ATOM 2093 N N . LEU A 1 275 ? -8.311 11.751 -16.922 1.00 73.88 275 LEU A N 1
ATOM 2094 C CA . LEU A 1 275 ? -9.144 10.693 -17.498 1.00 73.88 275 LEU A CA 1
ATOM 2095 C C . LEU A 1 275 ? -10.481 10.531 -16.774 1.00 73.88 275 LEU A C 1
ATOM 2097 O O . LEU A 1 275 ? -11.434 9.990 -17.334 1.00 73.88 275 LEU A O 1
ATOM 2101 N N . VAL A 1 276 ? -10.535 10.964 -15.526 1.00 67.50 276 VAL A N 1
ATOM 2102 C CA . VAL A 1 276 ? -11.708 10.929 -14.676 1.00 67.50 276 VAL A CA 1
ATOM 2103 C C . VAL A 1 276 ? -12.408 12.267 -14.795 1.00 67.50 276 VAL A C 1
ATOM 2105 O O . VAL A 1 276 ? -11.922 13.278 -14.303 1.00 67.50 276 VAL A O 1
ATOM 2108 N N . GLU A 1 277 ? -13.569 12.276 -15.440 1.00 53.03 277 GLU A N 1
ATOM 2109 C CA . GLU A 1 277 ? -14.445 13.444 -15.443 1.00 53.03 277 GLU A CA 1
ATOM 2110 C C . GLU A 1 277 ? -14.862 13.781 -14.001 1.00 53.03 277 GLU A C 1
ATOM 2112 O O . GLU A 1 277 ? -15.785 13.189 -13.446 1.00 53.03 277 GLU A O 1
ATOM 2117 N N . THR A 1 278 ? -14.181 14.739 -13.376 1.00 51.59 278 THR A N 1
ATOM 2118 C CA . THR A 1 278 ? -14.759 15.530 -12.286 1.00 51.59 278 THR A CA 1
ATOM 2119 C C . THR A 1 278 ? -15.480 16.731 -12.892 1.00 51.59 278 THR A C 1
ATOM 2121 O O . THR A 1 278 ? -15.110 17.198 -13.970 1.00 51.59 278 THR A O 1
ATOM 2124 N N . GLU A 1 279 ? -16.507 17.273 -12.237 1.00 53.47 279 GLU A N 1
ATOM 2125 C CA . GLU A 1 279 ? -17.139 18.524 -12.697 1.00 53.47 279 GLU A CA 1
ATOM 2126 C C . GLU A 1 279 ? -16.135 19.688 -12.817 1.00 53.47 279 GLU A C 1
ATOM 2128 O O . GLU A 1 279 ? -16.302 20.554 -13.679 1.00 53.47 279 GLU A O 1
ATOM 2133 N N . ASP A 1 280 ? -15.038 19.623 -12.054 1.00 46.34 280 ASP A N 1
ATOM 2134 C CA . ASP A 1 280 ? -13.895 20.545 -12.097 1.00 46.34 280 ASP A CA 1
ATOM 2135 C C . ASP A 1 280 ? -12.985 20.360 -13.329 1.00 46.34 280 ASP A C 1
ATOM 2137 O O . ASP A 1 280 ? -12.156 21.214 -13.636 1.00 46.34 280 ASP A O 1
ATOM 2141 N N . SER A 1 281 ? -13.129 19.272 -14.096 1.00 51.12 281 SER A N 1
ATOM 2142 C CA . SER A 1 281 ? -12.324 19.017 -15.308 1.00 51.12 281 SER A CA 1
ATOM 2143 C C . SER A 1 281 ? -12.528 20.064 -16.416 1.00 51.12 281 SER A C 1
ATOM 2145 O O . SER A 1 281 ? -11.710 20.170 -17.336 1.00 51.12 281 SER A O 1
ATOM 2147 N N . LYS A 1 282 ? -13.565 20.908 -16.302 1.00 53.97 282 LYS A N 1
ATOM 2148 C CA . LYS A 1 282 ? -13.753 22.093 -17.153 1.00 53.97 282 LYS A CA 1
ATOM 2149 C C . LYS A 1 282 ? -12.606 23.106 -17.017 1.00 53.97 282 LYS A C 1
ATOM 2151 O O . LYS A 1 282 ? -12.304 23.777 -18.003 1.00 53.97 282 LYS A O 1
ATOM 2156 N N . GLU A 1 283 ? -11.939 23.188 -15.862 1.00 49.50 283 GLU A N 1
ATOM 2157 C CA . GLU A 1 283 ? -10.770 24.064 -15.666 1.00 49.50 283 GLU A CA 1
ATOM 2158 C C . GLU A 1 283 ? -9.491 23.499 -16.300 1.00 49.50 283 GLU A C 1
ATOM 2160 O O . GLU A 1 283 ? -8.683 24.251 -16.845 1.00 49.50 283 GLU A O 1
ATOM 2165 N N . VAL A 1 284 ? -9.327 22.171 -16.324 1.00 49.41 284 VAL A N 1
ATOM 2166 C CA . VAL A 1 284 ? -8.131 21.499 -16.876 1.00 49.41 284 VAL A CA 1
ATOM 2167 C C . VAL A 1 284 ? -7.993 21.722 -18.386 1.00 49.41 284 VAL A C 1
ATOM 2169 O O . VAL A 1 284 ? -6.890 21.872 -18.909 1.00 49.41 284 VAL A O 1
ATOM 2172 N N . LEU A 1 285 ? -9.115 21.808 -19.104 1.00 50.88 285 LEU A N 1
ATOM 2173 C CA . LEU A 1 285 ? -9.129 22.129 -20.536 1.00 50.88 285 LEU A CA 1
ATOM 2174 C C . LEU A 1 285 ? -8.715 23.581 -20.838 1.00 50.88 285 LEU A C 1
ATOM 2176 O O . LEU A 1 285 ? -8.355 23.868 -21.978 1.00 50.88 285 LEU A O 1
ATOM 2180 N N . ALA A 1 286 ? -8.737 24.484 -19.850 1.00 48.12 286 ALA A N 1
ATOM 2181 C CA . ALA A 1 286 ? -8.397 25.896 -20.035 1.00 48.12 286 ALA A CA 1
ATOM 2182 C C . ALA A 1 286 ? -6.893 26.201 -19.886 1.00 48.12 286 ALA A C 1
ATOM 2184 O O . ALA A 1 286 ? -6.442 27.247 -20.359 1.00 48.12 286 ALA A O 1
ATOM 2185 N N . THR A 1 287 ? -6.112 25.313 -19.260 1.00 44.66 287 THR A N 1
ATOM 2186 C CA . THR A 1 287 ? -4.677 25.525 -18.976 1.00 44.66 287 THR A CA 1
ATOM 2187 C C . THR A 1 287 ? -3.736 24.922 -20.023 1.00 44.66 287 THR A C 1
ATOM 2189 O O . THR A 1 287 ? -2.547 25.245 -20.031 1.00 44.66 287 THR A O 1
ATOM 2192 N N . VAL A 1 288 ? -4.242 24.112 -20.962 1.00 45.16 288 VAL A N 1
ATOM 2193 C CA . VAL A 1 288 ? -3.470 23.656 -22.130 1.00 45.16 288 VAL A CA 1
ATOM 2194 C C . VAL A 1 288 ? -3.423 24.786 -23.172 1.00 45.16 288 VAL A C 1
ATOM 2196 O O . VAL A 1 288 ? -4.476 25.193 -23.672 1.00 45.16 288 VAL A O 1
ATOM 2199 N N . PRO A 1 289 ? -2.237 25.312 -23.539 1.00 37.59 289 PRO A N 1
ATOM 2200 C CA . PRO A 1 289 ? -2.139 26.378 -24.532 1.00 37.59 289 PRO A CA 1
ATOM 2201 C C . PRO A 1 289 ? -2.729 25.920 -25.881 1.00 37.59 289 PRO A C 1
ATOM 2203 O O . PRO A 1 289 ? -2.405 24.830 -26.342 1.00 37.59 289 PRO A O 1
ATOM 2206 N N . ASP A 1 290 ? -3.561 26.771 -26.500 1.00 41.47 290 ASP A N 1
ATOM 2207 C CA . ASP A 1 290 ? -4.181 26.679 -27.846 1.00 41.47 290 ASP A CA 1
ATOM 2208 C C . ASP A 1 290 ? -5.617 26.136 -28.031 1.00 41.47 290 ASP A C 1
ATOM 2210 O O . ASP A 1 290 ? -6.078 26.077 -29.175 1.00 41.47 290 ASP A O 1
ATOM 2214 N N . GLN A 1 291 ? -6.418 25.857 -26.993 1.00 40.00 291 GLN A N 1
ATOM 2215 C CA . GLN A 1 291 ? -7.844 25.524 -27.215 1.00 40.00 291 GLN A CA 1
ATOM 2216 C C . GLN A 1 291 ? -8.813 26.327 -26.339 1.00 40.00 291 GLN A C 1
ATOM 2218 O O . GLN A 1 291 ? -9.142 25.941 -25.227 1.00 40.00 291 GLN A O 1
ATOM 2223 N N . LYS A 1 292 ? -9.350 27.433 -26.881 1.00 33.81 292 LYS A N 1
ATOM 2224 C CA . LYS A 1 292 ? -10.581 28.068 -26.372 1.00 33.81 292 LYS A CA 1
ATOM 2225 C C . LYS A 1 292 ? -11.799 27.465 -27.087 1.00 33.81 292 LYS A C 1
ATOM 2227 O O . LYS A 1 292 ? -11.969 27.745 -28.276 1.00 33.81 292 LYS A O 1
ATOM 2232 N N . PRO A 1 293 ? -12.674 26.694 -26.419 1.00 40.19 293 PRO A N 1
ATOM 2233 C CA . PRO A 1 293 ? -13.950 26.306 -27.000 1.00 40.19 293 PRO A CA 1
ATOM 2234 C C . PRO A 1 293 ? -14.945 27.474 -26.926 1.00 40.19 293 PRO A C 1
ATOM 2236 O O . PRO A 1 293 ? -15.138 28.095 -25.882 1.00 40.19 293 PRO A O 1
ATOM 2239 N N . GLN A 1 294 ? -15.577 27.788 -28.058 1.00 36.59 294 GLN A N 1
ATOM 2240 C CA . GLN A 1 294 ? -16.666 28.760 -28.141 1.00 36.59 294 GLN A CA 1
ATOM 2241 C C . GLN A 1 294 ? -17.983 28.129 -27.661 1.00 36.59 294 GLN A C 1
ATOM 2243 O O . GLN A 1 294 ? -18.512 27.238 -28.312 1.00 36.59 294 GLN A O 1
ATOM 2248 N N . GLY A 1 295 ? -18.487 28.637 -26.532 1.00 44.22 295 GLY A N 1
ATOM 2249 C CA . GLY A 1 295 ? -19.898 28.746 -26.138 1.00 44.22 295 GLY A CA 1
ATOM 2250 C C . GLY A 1 295 ? -20.836 27.563 -2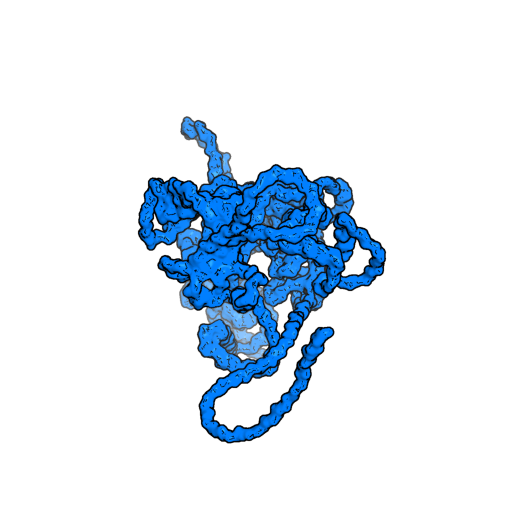6.390 1.00 44.22 295 GLY A C 1
ATOM 2251 O O . GLY A 1 295 ? -21.436 27.460 -27.459 1.00 44.22 295 GLY A O 1
ATOM 2252 N N . THR A 1 296 ? -21.106 26.761 -25.358 1.00 34.56 296 THR A N 1
ATOM 2253 C CA . THR A 1 296 ? -22.405 26.078 -25.210 1.00 34.56 296 THR A CA 1
ATOM 2254 C C . THR A 1 296 ? -22.666 25.769 -23.732 1.00 34.56 296 THR A C 1
ATOM 2256 O O . THR A 1 296 ? -21.901 25.040 -23.106 1.00 34.56 296 THR A O 1
ATOM 2259 N N . GLU A 1 297 ? -23.728 26.343 -23.161 1.00 38.94 297 GLU A N 1
ATOM 2260 C CA . GLU A 1 297 ? -24.236 25.991 -21.828 1.00 38.94 297 GLU A CA 1
ATOM 2261 C C . GLU A 1 297 ? -25.003 24.664 -21.902 1.00 38.94 297 GLU A C 1
ATOM 2263 O O . GLU A 1 297 ? -25.912 24.523 -22.721 1.00 38.94 297 GLU A O 1
ATOM 2268 N N . VAL A 1 298 ? -24.660 23.694 -21.047 1.00 34.59 298 VAL A N 1
ATOM 2269 C CA . VAL A 1 298 ? -25.430 22.453 -20.865 1.00 34.59 298 VAL A CA 1
ATOM 2270 C C . VAL A 1 298 ? -25.501 22.092 -19.379 1.00 34.59 298 VAL A C 1
ATOM 2272 O O . VAL A 1 298 ? -24.503 22.129 -18.659 1.00 34.59 298 VAL A O 1
ATOM 2275 N N . VAL A 1 299 ? -26.720 21.752 -18.962 1.00 35.59 299 VAL A N 1
ATOM 2276 C CA . VAL A 1 299 ? -27.173 21.351 -17.625 1.00 35.59 299 VAL A CA 1
ATOM 2277 C C . VAL A 1 299 ? -27.041 19.826 -17.442 1.00 35.59 299 VAL A C 1
ATOM 2279 O O . VAL A 1 299 ? -27.560 19.088 -18.272 1.00 35.59 299 VAL A O 1
ATOM 2282 N N . GLY A 1 300 ? -26.443 19.385 -16.322 1.00 34.16 300 GLY A N 1
ATOM 2283 C CA . GLY A 1 300 ? -26.727 18.111 -15.621 1.00 34.16 300 GLY A CA 1
ATOM 2284 C C . GLY A 1 300 ? -25.920 16.836 -15.967 1.00 34.16 300 GLY A C 1
ATOM 2285 O O . GLY A 1 300 ? -26.113 16.272 -17.036 1.00 34.16 300 GLY A O 1
ATOM 2286 N N . TYR A 1 301 ? -25.100 16.388 -14.993 1.00 30.75 301 TYR A N 1
ATOM 2287 C CA . TYR A 1 301 ? -24.518 15.058 -14.634 1.00 30.75 301 TYR A CA 1
ATOM 2288 C C . TYR A 1 301 ? -24.719 13.799 -15.528 1.00 30.75 301 TYR A C 1
ATOM 2290 O O . TYR A 1 301 ? -25.808 13.577 -16.060 1.00 30.75 301 TYR A O 1
ATOM 2298 N N . PRO A 1 302 ? -23.718 12.876 -15.588 1.00 38.19 302 PRO A N 1
ATOM 2299 C CA . PRO A 1 302 ? -23.582 11.821 -14.561 1.00 38.19 302 PRO A CA 1
ATOM 2300 C C . PRO A 1 302 ? -22.157 11.519 -14.038 1.00 38.19 302 PRO A C 1
ATOM 2302 O O . PRO A 1 302 ? -21.147 11.850 -14.643 1.00 38.19 302 PRO A O 1
ATOM 2305 N N . SER A 1 303 ? -22.173 10.857 -12.875 1.00 39.66 303 SER A N 1
ATOM 2306 C CA . SER A 1 303 ? -21.101 10.454 -11.957 1.00 39.66 303 SER A CA 1
ATOM 2307 C C . SER A 1 303 ? -20.234 9.270 -12.433 1.00 39.66 303 SER A C 1
ATOM 2309 O O . SER A 1 303 ? -20.561 8.557 -13.383 1.00 39.66 303 SER A O 1
ATOM 2311 N N . TYR A 1 304 ? -19.125 9.072 -11.717 1.00 33.06 304 TYR A N 1
ATOM 2312 C CA . TYR A 1 304 ? -18.050 8.100 -11.907 1.00 33.06 304 TYR A CA 1
ATOM 2313 C C . TYR A 1 304 ? -18.554 6.658 -12.075 1.00 33.06 304 TYR A C 1
ATOM 2315 O O . TYR A 1 304 ? -19.214 6.098 -11.202 1.00 33.06 304 TYR A O 1
ATOM 2323 N N . GLY A 1 305 ? -18.139 6.018 -13.169 1.00 41.12 305 GLY A N 1
ATOM 2324 C CA . GLY A 1 305 ? -18.368 4.594 -13.413 1.00 41.12 305 GLY A CA 1
ATOM 2325 C C . GLY A 1 305 ? -19.243 4.329 -14.633 1.00 41.12 305 GLY A C 1
ATOM 2326 O O . GLY A 1 305 ? -20.409 3.983 -14.510 1.00 41.12 305 GLY A O 1
ATOM 2327 N N . VAL A 1 306 ? -18.607 4.370 -15.810 1.00 41.59 306 VAL A N 1
ATOM 2328 C CA . VAL A 1 306 ? -19.118 3.914 -17.118 1.00 41.59 306 VAL A CA 1
ATOM 2329 C C . VAL A 1 306 ? -20.118 4.866 -17.810 1.00 41.59 306 VAL A C 1
ATOM 2331 O O . VAL A 1 306 ? -21.325 4.654 -17.771 1.00 41.59 306 VAL A O 1
ATOM 2334 N N . ALA A 1 307 ? -19.612 5.847 -18.574 1.00 32.25 307 ALA A N 1
ATOM 2335 C CA . ALA A 1 307 ? -20.361 6.524 -19.645 1.00 32.25 307 ALA A CA 1
ATOM 2336 C C . ALA A 1 307 ? -19.436 6.970 -20.815 1.00 32.25 307 ALA A C 1
ATOM 2338 O O . ALA A 1 307 ? -18.243 7.175 -20.603 1.00 32.25 307 ALA A O 1
ATOM 2339 N N . PRO A 1 308 ? -19.936 7.067 -22.068 1.00 34.25 308 PRO A N 1
ATOM 2340 C CA . PRO A 1 308 ? -19.142 6.980 -23.304 1.00 34.25 308 PRO A CA 1
ATOM 2341 C C . PRO A 1 308 ? -18.653 8.324 -23.887 1.00 34.25 308 PRO A C 1
ATOM 2343 O O . PRO A 1 308 ? -18.391 8.399 -25.087 1.00 34.25 308 PRO A O 1
ATOM 2346 N N . TYR A 1 309 ? -18.536 9.386 -23.088 1.00 38.41 309 TYR A N 1
ATOM 2347 C CA . TYR A 1 309 ? -18.334 10.747 -23.601 1.00 38.41 309 TYR A CA 1
ATOM 2348 C C . TYR A 1 309 ? -16.998 11.368 -23.200 1.00 38.41 309 TYR A C 1
ATOM 2350 O O . TYR A 1 309 ? -16.951 12.514 -22.783 1.00 38.41 309 TYR A O 1
ATOM 2358 N N . PHE A 1 310 ? -15.883 10.689 -23.483 1.00 38.22 310 PHE A N 1
ATOM 2359 C CA . PHE A 1 310 ? -14.677 11.468 -23.756 1.00 38.22 310 PHE A CA 1
ATOM 2360 C C . PHE A 1 310 ? -14.974 12.350 -24.973 1.00 38.22 310 PHE A C 1
ATOM 2362 O O . PHE A 1 310 ? -15.009 11.877 -26.113 1.00 38.22 310 PHE A O 1
ATOM 2369 N N . GLY A 1 311 ? -15.200 13.642 -24.744 1.00 48.38 311 GLY A N 1
ATOM 2370 C CA . GLY A 1 311 ? -15.117 14.629 -25.809 1.00 48.38 311 GLY A CA 1
ATOM 2371 C C . GLY A 1 311 ? -13.777 14.500 -26.547 1.00 48.38 311 GLY A C 1
ATOM 2372 O O . GLY A 1 311 ? -12.817 13.888 -26.066 1.00 48.38 311 GLY A O 1
ATOM 2373 N N . PHE A 1 312 ? -13.686 15.105 -27.733 1.00 42.22 312 PHE A N 1
ATOM 2374 C CA . PHE A 1 312 ? -12.502 15.001 -28.594 1.00 42.22 312 PHE A CA 1
ATOM 2375 C C . PHE A 1 312 ? -11.187 15.370 -27.874 1.00 42.22 312 PHE A C 1
ATOM 2377 O O . PHE A 1 312 ? -10.157 14.825 -28.241 1.00 42.22 312 PHE A O 1
ATOM 2384 N N . GLY A 1 313 ? -11.217 16.222 -26.837 1.00 48.09 313 GLY A N 1
ATOM 2385 C CA . GLY A 1 313 ? -10.052 16.634 -26.041 1.00 48.09 313 GLY A CA 1
ATOM 2386 C C . GLY A 1 313 ? -9.455 15.537 -25.147 1.00 48.09 313 GLY A C 1
ATOM 2387 O O . GLY A 1 313 ? -8.258 15.283 -25.231 1.00 48.09 313 GLY A O 1
ATOM 2388 N N . GLY A 1 314 ? -10.267 14.822 -24.357 1.00 48.88 314 GLY A N 1
ATOM 2389 C CA . GLY A 1 314 ? -9.782 13.721 -23.507 1.00 48.88 314 GLY A CA 1
ATOM 2390 C C . GLY A 1 314 ? -9.303 12.522 -24.329 1.00 48.88 314 GLY A C 1
ATOM 2391 O O . GLY A 1 314 ? -8.269 11.925 -24.041 1.00 48.88 314 GLY A O 1
ATOM 2392 N N . MET A 1 315 ? -9.984 12.244 -25.445 1.00 48.94 315 MET A N 1
ATOM 2393 C CA . MET A 1 315 ? -9.552 11.222 -26.398 1.00 48.94 315 MET A CA 1
ATOM 2394 C C . MET A 1 315 ? -8.318 11.665 -27.209 1.00 48.94 315 MET A C 1
ATOM 2396 O O . MET A 1 315 ? -7.529 10.818 -27.615 1.00 48.94 315 MET A O 1
ATOM 2400 N N . TYR A 1 316 ? -8.122 12.969 -27.444 1.00 52.75 316 TYR A N 1
ATOM 2401 C CA . TYR A 1 316 ? -6.921 13.521 -28.084 1.00 52.75 316 TYR A CA 1
ATOM 2402 C C . TYR A 1 316 ? -5.716 13.486 -27.147 1.00 52.75 316 TYR A C 1
ATOM 2404 O O . TYR A 1 316 ? -4.657 13.063 -27.594 1.00 52.75 316 TYR A O 1
ATOM 2412 N N . LEU A 1 317 ? -5.880 13.820 -25.862 1.00 53.38 317 LEU A N 1
ATOM 2413 C CA . LEU A 1 317 ? -4.839 13.646 -24.846 1.00 53.38 317 LEU A CA 1
ATOM 2414 C C . LEU A 1 317 ? -4.498 12.164 -24.662 1.00 53.38 317 LEU A C 1
ATOM 2416 O O . LEU A 1 317 ? -3.339 11.803 -24.804 1.00 53.38 317 LEU A O 1
ATOM 2420 N N . ALA A 1 318 ? -5.485 11.280 -24.496 1.00 52.97 318 ALA A N 1
ATOM 2421 C CA . ALA A 1 318 ? -5.246 9.835 -24.406 1.00 52.97 318 ALA A CA 1
ATOM 2422 C C . ALA A 1 318 ? -4.614 9.234 -25.682 1.00 52.97 318 ALA A C 1
ATOM 2424 O O . ALA A 1 318 ? -3.953 8.200 -25.625 1.00 52.97 318 ALA A O 1
ATOM 2425 N N . LYS A 1 319 ? -4.811 9.868 -26.849 1.00 55.19 319 LYS A N 1
ATOM 2426 C CA . LYS A 1 319 ? -4.236 9.443 -28.137 1.00 55.19 319 LYS A CA 1
ATOM 2427 C C . LYS A 1 319 ? -2.868 10.069 -28.434 1.00 55.19 319 LYS A C 1
ATOM 2429 O O . LYS A 1 319 ? -2.063 9.429 -29.106 1.00 55.19 319 LYS A O 1
ATOM 2434 N N . GLN A 1 320 ? -2.607 11.302 -27.997 1.00 57.12 320 GLN A N 1
ATOM 2435 C CA . GLN A 1 320 ? -1.288 11.946 -28.082 1.00 57.12 320 GLN A CA 1
ATOM 2436 C C . GLN A 1 320 ? -0.329 11.369 -27.042 1.00 57.12 320 GLN A C 1
ATOM 2438 O O . GLN A 1 320 ? 0.834 11.126 -27.352 1.00 57.12 320 GLN A O 1
ATOM 2443 N N . TYR A 1 321 ? -0.842 11.127 -25.842 1.00 55.41 321 TYR A N 1
ATOM 2444 C CA . TYR A 1 321 ? -0.145 10.571 -24.693 1.00 55.41 321 TYR A CA 1
ATOM 2445 C C . TYR A 1 321 ? -0.602 9.127 -24.477 1.00 55.41 321 TYR A C 1
ATOM 2447 O O . TYR A 1 321 ? -1.088 8.766 -23.408 1.00 55.41 321 TYR A O 1
ATOM 2455 N N . ASP A 1 322 ? -0.488 8.316 -25.536 1.00 47.81 322 ASP A N 1
ATOM 2456 C CA . ASP A 1 322 ? -0.680 6.865 -25.471 1.00 47.81 322 ASP A CA 1
ATOM 2457 C C . ASP A 1 322 ? 0.054 6.304 -24.239 1.00 47.81 322 ASP A C 1
ATOM 2459 O O . ASP A 1 322 ? 1.131 6.771 -23.889 1.00 47.81 322 ASP A O 1
ATOM 2463 N N . THR A 1 323 ? -0.524 5.295 -23.587 1.00 48.00 323 THR A N 1
ATOM 2464 C CA . THR A 1 323 ? -0.132 4.674 -22.296 1.00 48.00 323 THR A CA 1
ATOM 2465 C C . THR A 1 323 ? 1.327 4.207 -22.146 1.00 48.00 323 THR A C 1
ATOM 2467 O O . THR A 1 323 ? 1.703 3.611 -21.135 1.00 48.00 323 THR A O 1
ATOM 2470 N N . LYS A 1 324 ? 2.185 4.454 -23.132 1.00 54.34 324 LYS A N 1
ATOM 2471 C CA . LYS A 1 324 ? 3.627 4.314 -22.991 1.00 54.34 324 LYS A CA 1
ATOM 2472 C C . LYS A 1 324 ? 4.124 5.445 -22.093 1.00 54.34 324 LYS A C 1
ATOM 2474 O O . LYS A 1 324 ? 4.044 6.612 -22.458 1.00 54.34 324 LYS A O 1
ATOM 2479 N N . ALA A 1 325 ? 4.672 5.073 -20.937 1.00 54.72 325 ALA A N 1
ATOM 2480 C CA . ALA A 1 325 ? 5.235 5.984 -19.937 1.00 54.72 325 ALA A CA 1
ATOM 2481 C C . ALA A 1 325 ? 6.099 7.119 -20.540 1.00 54.72 325 ALA A C 1
ATOM 2483 O O . ALA A 1 325 ? 6.038 8.249 -20.074 1.00 54.72 325 ALA A O 1
ATOM 2484 N N . GLU A 1 326 ? 6.800 6.849 -21.648 1.00 54.78 326 GLU A N 1
ATOM 2485 C CA . GLU A 1 326 ? 7.675 7.794 -22.357 1.00 54.78 326 GLU A CA 1
ATOM 2486 C C . GLU A 1 326 ? 6.988 9.083 -22.852 1.00 54.78 326 GLU A C 1
ATOM 2488 O O . GLU A 1 326 ? 7.652 10.111 -22.972 1.00 54.78 326 GLU A O 1
ATOM 2493 N N . THR A 1 327 ? 5.685 9.073 -23.167 1.00 64.38 327 THR A N 1
ATOM 2494 C CA . THR A 1 327 ? 4.996 10.300 -23.623 1.00 64.38 327 THR A CA 1
ATOM 2495 C C . THR A 1 327 ? 4.513 11.174 -22.475 1.00 64.38 327 THR A C 1
ATOM 2497 O O . THR A 1 327 ? 4.420 12.388 -22.642 1.00 64.38 327 THR A O 1
ATOM 2500 N N . ILE A 1 328 ? 4.246 10.595 -21.303 1.00 68.38 328 ILE A N 1
ATOM 2501 C CA . ILE A 1 328 ? 3.823 11.350 -20.115 1.00 68.38 328 ILE A CA 1
ATOM 2502 C C . ILE A 1 328 ? 4.964 12.234 -19.622 1.00 68.38 328 ILE A C 1
ATOM 2504 O O . ILE A 1 328 ? 4.714 13.373 -19.236 1.00 68.38 328 ILE A O 1
ATOM 2508 N N . ASP A 1 329 ? 6.209 11.767 -19.729 1.00 77.12 329 ASP A N 1
ATOM 2509 C CA . ASP A 1 329 ? 7.414 12.537 -19.394 1.00 77.12 329 ASP A CA 1
ATOM 2510 C C . ASP A 1 329 ? 7.530 13.855 -20.185 1.00 77.12 329 ASP A C 1
ATOM 2512 O O . ASP A 1 329 ? 8.220 14.777 -19.754 1.00 77.12 329 ASP A O 1
ATOM 2516 N N . ALA A 1 330 ? 6.819 13.990 -21.314 1.00 80.69 330 ALA A N 1
ATOM 2517 C CA . ALA A 1 330 ? 6.777 15.223 -22.099 1.00 80.69 330 ALA A CA 1
ATOM 2518 C C . ALA A 1 330 ? 5.854 16.309 -21.512 1.00 80.69 330 ALA A C 1
ATOM 2520 O O . ALA A 1 330 ? 5.938 17.461 -21.944 1.00 80.69 330 ALA A O 1
ATOM 2521 N N . VAL A 1 331 ? 4.974 15.978 -20.558 1.00 82.19 331 VAL A N 1
ATOM 2522 C CA . VAL A 1 331 ? 4.182 16.983 -19.831 1.00 82.19 331 VAL A CA 1
ATOM 2523 C C . VAL A 1 331 ? 5.123 17.748 -18.891 1.00 82.19 331 VAL A C 1
ATOM 2525 O O . VAL A 1 331 ? 5.781 17.105 -18.060 1.00 82.19 331 VAL A O 1
ATOM 2528 N N . PRO A 1 332 ? 5.214 19.092 -19.003 1.00 87.75 332 PRO A N 1
ATOM 2529 C CA . PRO A 1 332 ? 6.045 19.894 -18.114 1.00 87.75 332 PRO A CA 1
ATOM 2530 C C . PRO A 1 332 ? 5.624 19.701 -16.659 1.00 87.75 332 PRO A C 1
ATOM 2532 O O . PRO A 1 332 ? 4.433 19.763 -16.353 1.00 87.75 332 PRO A O 1
ATOM 2535 N N . ASP A 1 333 ? 6.600 19.531 -15.764 1.00 84.94 333 ASP A N 1
ATOM 2536 C CA . ASP A 1 333 ? 6.341 19.364 -14.331 1.00 84.94 333 ASP A CA 1
ATOM 2537 C C . ASP A 1 333 ? 5.460 20.496 -13.790 1.00 84.94 333 ASP A C 1
ATOM 2539 O O . ASP A 1 333 ? 4.554 20.233 -13.016 1.00 84.94 333 ASP A O 1
ATOM 2543 N N . THR A 1 334 ? 5.642 21.736 -14.256 1.00 85.56 334 THR A N 1
ATOM 2544 C CA . THR A 1 334 ? 4.836 22.891 -13.823 1.00 85.56 334 THR A CA 1
ATOM 2545 C C . THR A 1 334 ? 3.332 22.674 -14.000 1.00 85.56 334 THR A C 1
ATOM 2547 O O . THR A 1 334 ? 2.565 23.057 -13.130 1.00 85.56 334 THR A O 1
ATOM 2550 N N . VAL A 1 335 ? 2.907 22.018 -15.088 1.00 87.50 335 VAL A N 1
ATOM 2551 C CA . VAL A 1 335 ? 1.485 21.735 -15.358 1.00 87.50 335 VAL A CA 1
ATOM 2552 C C . VAL A 1 335 ? 0.960 20.650 -14.423 1.00 87.50 335 VAL A C 1
ATOM 2554 O O . VAL A 1 335 ? -0.161 20.744 -13.928 1.00 87.50 335 VAL A O 1
ATOM 2557 N N . VAL A 1 336 ? 1.777 19.625 -14.168 1.00 87.75 336 VAL A N 1
ATOM 2558 C CA . VAL A 1 336 ? 1.446 18.568 -13.207 1.00 87.75 336 VAL A CA 1
ATOM 2559 C C . VAL A 1 336 ? 1.310 19.190 -11.815 1.00 87.75 336 VAL A C 1
ATOM 2561 O O . VAL A 1 336 ? 0.271 19.049 -11.182 1.00 87.75 336 VAL A O 1
ATOM 2564 N N . TRP A 1 337 ? 2.301 19.962 -11.371 1.00 85.31 337 TRP A N 1
ATOM 2565 C CA . TRP A 1 337 ? 2.312 20.611 -10.059 1.00 85.31 337 TRP A CA 1
ATOM 2566 C C . TRP A 1 337 ? 1.184 21.619 -9.860 1.00 85.31 337 TRP A C 1
ATOM 2568 O O . TRP A 1 337 ? 0.604 21.642 -8.779 1.00 85.31 337 TRP A O 1
ATOM 2578 N N . ASP A 1 338 ? 0.824 22.403 -10.875 1.00 85.25 338 ASP A N 1
ATOM 2579 C CA . ASP A 1 338 ? -0.301 23.337 -10.762 1.00 85.25 338 ASP A CA 1
ATOM 2580 C C . ASP A 1 338 ? -1.631 22.599 -10.512 1.00 85.25 338 ASP A C 1
ATOM 2582 O O . ASP A 1 338 ? -2.492 23.117 -9.807 1.00 85.25 338 ASP A O 1
ATOM 2586 N N . LEU A 1 339 ? -1.799 21.375 -11.036 1.00 85.88 339 LEU A N 1
ATOM 2587 C CA . LEU A 1 339 ? -3.048 20.619 -10.887 1.00 85.88 339 LEU A CA 1
ATOM 2588 C C . LEU A 1 339 ? -3.056 19.649 -9.700 1.00 85.88 339 LEU A C 1
ATOM 2590 O O . LEU A 1 339 ? -4.105 19.402 -9.104 1.00 85.88 339 LEU A O 1
ATOM 2594 N N . VAL A 1 340 ? -1.916 19.035 -9.384 1.00 90.56 340 VAL A N 1
ATOM 2595 C CA . VAL A 1 340 ? -1.819 17.974 -8.368 1.00 90.56 340 VAL A CA 1
ATOM 2596 C C . VAL A 1 340 ? -0.813 18.272 -7.261 1.00 90.56 340 VAL A C 1
ATOM 2598 O O . VAL A 1 340 ? -0.547 17.408 -6.428 1.00 90.56 340 VAL A O 1
ATOM 2601 N N . GLY A 1 341 ? -0.260 19.483 -7.207 1.00 89.19 341 GLY A N 1
ATOM 2602 C CA . GLY A 1 341 ? 0.811 19.820 -6.275 1.00 89.19 341 GLY A CA 1
ATOM 2603 C C . GLY A 1 341 ? 0.439 19.630 -4.811 1.00 89.19 341 GLY A C 1
ATOM 2604 O O . GLY A 1 341 ? 1.243 19.078 -4.063 1.00 89.19 341 GLY A O 1
ATOM 2605 N N . SER A 1 342 ? -0.788 19.974 -4.406 1.00 89.12 342 SER A N 1
ATOM 2606 C CA . SER A 1 342 ? -1.257 19.747 -3.029 1.00 89.12 342 SER A CA 1
ATOM 2607 C C . SER A 1 342 ? -1.274 18.257 -2.663 1.00 89.12 342 SER A C 1
ATOM 2609 O O . SER A 1 342 ? -0.792 17.865 -1.601 1.00 89.12 342 SER A O 1
ATOM 2611 N N . HIS A 1 343 ? -1.727 17.410 -3.589 1.00 91.50 343 HIS A N 1
ATOM 2612 C CA . HIS A 1 343 ? -1.753 15.960 -3.431 1.00 91.50 343 HIS A CA 1
ATOM 2613 C C . HIS A 1 343 ? -0.343 15.365 -3.339 1.00 91.50 343 HIS A C 1
ATOM 2615 O O . HIS A 1 343 ? -0.071 14.485 -2.515 1.00 91.50 343 HIS A O 1
ATOM 2621 N N . VAL A 1 344 ? 0.583 15.869 -4.157 1.00 90.88 344 VAL A N 1
ATOM 2622 C CA . VAL A 1 344 ? 1.982 15.448 -4.084 1.00 90.88 344 VAL A CA 1
ATOM 2623 C C . VAL A 1 344 ? 2.618 15.901 -2.770 1.00 90.88 344 VAL A C 1
ATOM 2625 O O . VAL A 1 344 ? 3.337 15.115 -2.161 1.00 90.88 344 VAL A O 1
ATOM 2628 N N . GLN A 1 345 ? 2.311 17.101 -2.265 1.00 89.81 345 GLN A N 1
ATOM 2629 C CA . GLN A 1 345 ? 2.758 17.531 -0.934 1.00 89.81 345 GLN A CA 1
ATOM 2630 C C . GLN A 1 345 ? 2.221 16.623 0.180 1.00 89.81 345 GLN A C 1
ATOM 2632 O O . GLN A 1 345 ? 2.984 16.222 1.058 1.00 89.81 345 GLN A O 1
ATOM 2637 N N . ALA A 1 346 ? 0.952 16.218 0.104 1.00 91.75 346 ALA A N 1
ATOM 2638 C CA . ALA A 1 346 ? 0.357 15.267 1.044 1.00 91.75 346 ALA A CA 1
ATOM 2639 C C . ALA A 1 346 ? 1.064 13.906 1.004 1.00 91.75 346 ALA A C 1
ATOM 2641 O O . ALA A 1 346 ? 1.358 13.303 2.036 1.00 91.75 346 ALA A O 1
ATOM 2642 N N . THR A 1 347 ? 1.404 13.450 -0.201 1.00 92.19 347 THR A N 1
ATOM 2643 C CA . THR A 1 347 ? 2.197 12.239 -0.416 1.00 92.19 347 THR A CA 1
ATOM 2644 C C . THR A 1 347 ? 3.616 12.385 0.143 1.00 92.19 347 THR A C 1
ATOM 2646 O O . THR A 1 347 ? 4.134 11.467 0.779 1.00 92.19 347 THR A O 1
ATOM 2649 N N . LEU A 1 348 ? 4.254 13.542 -0.048 1.00 90.19 348 LEU A N 1
ATOM 2650 C CA . LEU A 1 348 ? 5.592 13.823 0.471 1.00 90.19 348 LEU A CA 1
ATOM 2651 C C . LEU A 1 348 ? 5.606 13.921 2.004 1.00 90.19 348 LEU A C 1
ATOM 2653 O O . LEU A 1 348 ? 6.582 13.496 2.623 1.00 90.19 348 LEU A O 1
ATOM 2657 N N . ALA A 1 349 ? 4.518 14.383 2.627 1.00 91.19 349 ALA A N 1
ATOM 2658 C CA . ALA A 1 349 ? 4.365 14.452 4.083 1.00 91.19 349 ALA A CA 1
ATOM 2659 C C . ALA A 1 349 ? 4.428 13.078 4.774 1.00 91.19 349 ALA A C 1
ATOM 2661 O O . ALA A 1 349 ? 4.799 12.992 5.949 1.00 91.19 349 ALA A O 1
ATOM 2662 N N . ILE A 1 350 ? 4.175 11.990 4.036 1.00 92.69 350 ILE A N 1
ATOM 2663 C CA . ILE A 1 350 ? 4.362 10.618 4.525 1.00 92.69 350 ILE A CA 1
ATOM 2664 C C . ILE A 1 350 ? 5.834 10.387 4.914 1.00 92.69 350 ILE A C 1
ATOM 2666 O O . ILE A 1 350 ? 6.116 9.692 5.895 1.00 92.69 350 ILE A O 1
ATOM 2670 N N . PHE A 1 351 ? 6.799 10.971 4.189 1.00 89.06 351 PHE A N 1
ATOM 2671 C CA . PHE A 1 351 ? 8.219 10.664 4.379 1.00 89.06 351 PHE A CA 1
ATOM 2672 C C . PHE A 1 351 ? 8.799 11.187 5.691 1.00 89.06 351 PHE A C 1
ATOM 2674 O O . PHE A 1 351 ? 9.442 10.384 6.365 1.00 89.06 351 PHE A O 1
ATOM 2681 N N . PRO A 1 352 ? 8.584 12.441 6.133 1.00 87.38 352 PRO A N 1
ATOM 2682 C CA . PRO A 1 352 ? 9.028 12.879 7.455 1.00 87.38 352 PRO A CA 1
ATOM 2683 C C . PRO A 1 352 ? 8.413 12.062 8.594 1.00 87.38 352 PRO A C 1
ATOM 2685 O O . PRO A 1 352 ? 9.115 11.727 9.549 1.00 87.38 352 PRO A O 1
ATOM 2688 N N . ALA A 1 353 ? 7.141 11.673 8.476 1.00 89.12 353 ALA A N 1
ATOM 2689 C CA . ALA A 1 353 ? 6.471 10.836 9.468 1.00 89.12 353 ALA A CA 1
ATOM 2690 C C . ALA A 1 353 ? 7.089 9.430 9.527 1.00 89.12 353 ALA A C 1
ATOM 2692 O O . ALA A 1 353 ? 7.463 8.940 10.597 1.00 89.12 353 ALA A O 1
ATOM 2693 N N . LEU A 1 354 ? 7.317 8.813 8.362 1.00 86.56 354 LEU A N 1
ATOM 2694 C CA . LEU A 1 354 ? 8.069 7.564 8.264 1.00 86.56 354 LEU A CA 1
ATOM 2695 C C . LEU A 1 354 ? 9.501 7.734 8.780 1.00 86.56 354 LEU A C 1
ATOM 2697 O O . LEU A 1 354 ? 9.966 6.859 9.494 1.00 86.56 354 LEU A O 1
ATOM 2701 N N . SER A 1 355 ? 10.185 8.844 8.486 1.00 82.50 355 SER A N 1
ATOM 2702 C CA . SER A 1 355 ? 11.539 9.190 8.959 1.00 82.50 355 SER A CA 1
ATOM 2703 C C . SER A 1 355 ? 11.626 9.304 10.477 1.00 82.50 355 SER A C 1
ATOM 2705 O O . SER A 1 355 ? 12.650 8.949 11.062 1.00 82.50 355 SER A O 1
ATOM 2707 N N . ALA A 1 356 ? 10.562 9.793 11.114 1.00 81.12 356 ALA A N 1
ATOM 2708 C CA . ALA A 1 356 ? 10.456 9.876 12.563 1.00 81.12 356 ALA A CA 1
ATOM 2709 C C . ALA A 1 356 ? 10.272 8.486 13.182 1.00 81.12 356 ALA A C 1
ATOM 2711 O O . ALA A 1 356 ? 10.908 8.190 14.192 1.00 81.12 356 ALA A O 1
ATOM 2712 N N . ILE A 1 357 ? 9.476 7.615 12.546 1.00 79.81 357 ILE A N 1
ATOM 2713 C CA . ILE A 1 357 ? 9.362 6.203 12.937 1.00 79.81 357 ILE A CA 1
ATOM 2714 C C . ILE A 1 357 ? 10.730 5.543 12.737 1.00 79.81 357 ILE A C 1
ATOM 2716 O O . ILE A 1 357 ? 11.401 5.287 13.723 1.00 79.81 357 ILE A O 1
ATOM 2720 N N . MET A 1 358 ? 11.157 5.368 11.482 1.00 72.50 358 MET A N 1
ATOM 2721 C CA . MET A 1 358 ? 12.420 5.794 10.846 1.00 72.50 358 MET A CA 1
ATOM 2722 C C . MET A 1 358 ? 13.737 6.130 11.587 1.00 72.50 358 MET A C 1
ATOM 2724 O O . MET A 1 358 ? 14.824 5.999 11.002 1.00 72.50 358 MET A O 1
ATOM 2728 N N . ASN A 1 359 ? 13.730 6.556 12.849 1.00 73.44 359 ASN A N 1
ATOM 2729 C CA . ASN A 1 359 ? 14.952 6.998 13.521 1.00 73.44 359 ASN A CA 1
ATOM 2730 C C . ASN A 1 359 ? 15.322 6.094 14.713 1.00 73.44 359 ASN A C 1
ATOM 2732 O O . ASN A 1 359 ? 14.674 6.164 15.752 1.00 73.44 359 ASN A O 1
ATOM 2736 N N . PRO A 1 360 ? 16.394 5.271 14.626 1.00 62.06 360 PRO A N 1
ATOM 2737 C CA . PRO A 1 360 ? 16.788 4.387 15.727 1.00 62.06 360 PRO A CA 1
ATOM 2738 C C . PRO A 1 360 ? 17.385 5.152 16.915 1.00 62.06 360 PRO A C 1
ATOM 2740 O O . PRO A 1 360 ? 17.544 4.585 17.991 1.00 62.06 360 PRO A O 1
ATOM 2743 N N . ASN A 1 361 ? 17.765 6.418 16.708 1.00 63.94 361 ASN A N 1
ATOM 2744 C CA . ASN A 1 361 ? 18.305 7.275 17.756 1.00 63.94 361 ASN A CA 1
ATOM 2745 C C . ASN A 1 361 ? 17.203 7.960 18.571 1.00 63.94 361 ASN A C 1
ATOM 2747 O O . ASN A 1 361 ? 17.523 8.613 19.562 1.00 63.94 361 ASN A O 1
ATOM 2751 N N . ASP A 1 362 ? 15.938 7.857 18.156 1.00 64.56 362 ASP A N 1
ATOM 2752 C CA . ASP A 1 362 ? 14.844 8.412 18.935 1.00 64.56 362 ASP A CA 1
ATOM 2753 C C . ASP A 1 362 ? 14.568 7.481 20.122 1.00 64.56 362 ASP A C 1
ATOM 2755 O O . ASP A 1 362 ? 13.875 6.466 20.014 1.00 64.56 362 ASP A O 1
ATOM 2759 N N . THR A 1 363 ? 15.197 7.793 21.256 1.00 53.72 363 THR A N 1
ATOM 2760 C CA . THR A 1 363 ? 15.160 7.013 22.503 1.00 53.72 363 THR A CA 1
ATOM 2761 C C . THR A 1 363 ? 13.748 6.853 23.062 1.00 53.72 363 THR A C 1
ATOM 2763 O O . THR A 1 363 ? 13.490 5.918 23.817 1.00 53.72 363 THR A O 1
ATOM 2766 N N . THR A 1 364 ? 12.808 7.694 22.633 1.00 52.78 364 THR A N 1
ATOM 2767 C CA . THR A 1 364 ? 11.379 7.565 22.952 1.00 52.78 364 THR A CA 1
ATOM 2768 C C . THR A 1 364 ? 10.729 6.326 22.317 1.00 52.78 364 THR A C 1
ATOM 2770 O O . THR A 1 364 ? 9.708 5.851 22.806 1.00 52.78 364 THR A O 1
ATOM 2773 N N . SER A 1 365 ? 11.332 5.748 21.270 1.00 48.81 365 SER A N 1
ATOM 2774 C CA . SER A 1 365 ? 10.861 4.510 20.628 1.00 48.81 365 SER A CA 1
ATOM 2775 C C . SER A 1 365 ? 11.258 3.233 21.382 1.00 48.81 365 SER A C 1
ATOM 2777 O O . SER A 1 365 ? 10.743 2.158 21.082 1.00 48.81 365 SER A O 1
ATOM 2779 N N . VAL A 1 366 ? 12.153 3.330 22.374 1.00 46.62 366 VAL A N 1
ATOM 2780 C CA . VAL A 1 366 ? 12.736 2.171 23.076 1.00 46.62 366 VAL A CA 1
ATOM 2781 C C . VAL A 1 366 ? 11.749 1.530 24.064 1.00 46.62 366 VAL A C 1
ATOM 2783 O O . VAL A 1 366 ? 11.865 0.339 24.352 1.00 46.62 366 VAL A O 1
ATOM 2786 N N . SER A 1 367 ? 10.745 2.271 24.549 1.00 45.16 367 SER A N 1
ATOM 2787 C CA . SER A 1 367 ? 9.735 1.762 25.493 1.00 45.16 367 SER A CA 1
ATOM 2788 C C . SER A 1 367 ? 8.554 1.058 24.820 1.00 45.16 367 SER A C 1
ATOM 2790 O O . SER A 1 367 ? 7.863 0.267 25.463 1.00 45.16 367 SER A O 1
ATOM 2792 N N . THR A 1 368 ? 8.338 1.259 23.517 1.00 47.28 368 THR A N 1
ATOM 2793 C CA . THR A 1 368 ? 7.395 0.421 22.781 1.00 47.28 368 THR A CA 1
ATOM 2794 C C . THR A 1 368 ? 8.127 -0.836 22.328 1.00 47.28 368 THR A C 1
ATOM 2796 O O . THR A 1 368 ? 8.888 -0.838 21.366 1.00 47.28 368 THR A O 1
ATOM 2799 N N . SER A 1 369 ? 7.778 -1.983 22.915 1.00 42.81 369 SER A N 1
ATOM 2800 C CA . SER A 1 369 ? 8.055 -3.323 22.351 1.00 42.81 369 SER A CA 1
ATOM 2801 C C . SER A 1 369 ? 7.418 -3.535 20.953 1.00 42.81 369 SER A C 1
ATOM 2803 O O . SER A 1 369 ? 7.386 -4.644 20.425 1.00 42.81 369 SER A O 1
ATOM 2805 N N . ALA A 1 370 ? 6.872 -2.459 20.384 1.00 44.72 370 ALA A N 1
ATOM 2806 C CA . ALA A 1 370 ? 6.149 -2.281 19.146 1.00 44.72 370 ALA A CA 1
ATOM 2807 C C . ALA A 1 370 ? 6.753 -1.122 18.326 1.00 44.72 370 ALA A C 1
ATOM 2809 O O . ALA A 1 370 ? 6.008 -0.418 17.650 1.00 44.72 370 ALA A O 1
ATOM 2810 N N . SER A 1 371 ? 8.073 -0.897 18.378 1.00 46.56 371 SER A N 1
ATOM 2811 C CA . SER A 1 371 ? 8.716 0.041 17.456 1.00 46.56 371 SER A CA 1
ATOM 2812 C C . SER A 1 371 ? 8.357 -0.387 16.022 1.00 46.56 371 SER A C 1
ATOM 2814 O O . SER A 1 371 ? 8.679 -1.491 15.573 1.00 46.56 371 SER A O 1
ATOM 2816 N N . GLY A 1 372 ? 7.566 0.444 15.329 1.00 46.56 372 GLY A N 1
ATOM 2817 C CA . GLY A 1 372 ? 6.913 0.108 14.051 1.00 46.56 372 GLY A CA 1
ATOM 2818 C C . GLY A 1 372 ? 7.884 -0.365 12.964 1.00 46.56 372 GLY A C 1
ATOM 2819 O O . GLY A 1 372 ? 7.488 -1.082 12.050 1.00 46.56 372 GLY A O 1
ATOM 2820 N N . TRP A 1 373 ? 9.169 -0.055 13.141 1.00 47.47 373 TRP A N 1
ATOM 2821 C CA . TRP A 1 373 ? 10.330 -0.605 12.451 1.00 47.47 373 TRP A CA 1
ATOM 2822 C C . TRP A 1 373 ? 10.350 -2.102 12.260 1.00 47.47 373 TRP A C 1
ATOM 2824 O O . TRP A 1 373 ? 10.655 -2.572 11.168 1.00 47.47 373 TRP A O 1
ATOM 2834 N N . HIS A 1 374 ? 10.060 -2.850 13.322 1.00 51.97 374 HIS A N 1
ATOM 2835 C CA . HIS A 1 374 ? 10.114 -4.292 13.245 1.00 51.97 374 HIS A CA 1
ATOM 2836 C C . HIS A 1 374 ? 9.125 -4.785 12.200 1.00 51.97 374 HIS A C 1
ATOM 2838 O O . HIS A 1 374 ? 9.441 -5.722 11.509 1.00 51.97 374 HIS A O 1
ATOM 2844 N N . ARG A 1 375 ? 8.005 -4.109 11.924 1.00 58.28 375 ARG A N 1
ATOM 2845 C CA . ARG A 1 375 ? 6.973 -4.699 11.067 1.00 58.28 375 ARG A CA 1
ATOM 2846 C C . ARG A 1 375 ? 7.359 -4.780 9.586 1.00 58.28 375 ARG A C 1
ATOM 2848 O O . ARG A 1 375 ? 7.401 -5.903 9.121 1.00 58.28 375 ARG A O 1
ATOM 2855 N N . PRO A 1 376 ? 7.722 -3.726 8.829 1.00 63.00 376 PRO A N 1
ATOM 2856 C CA . PRO A 1 376 ? 8.089 -3.909 7.417 1.00 63.00 376 PRO A CA 1
ATOM 2857 C C . PRO A 1 376 ? 9.290 -4.847 7.209 1.00 63.00 376 PRO A C 1
ATOM 2859 O O . PRO A 1 376 ? 9.305 -5.620 6.254 1.00 63.00 376 PRO A O 1
ATOM 2862 N N . PHE A 1 377 ? 10.274 -4.834 8.118 1.00 70.25 377 PHE A N 1
ATOM 2863 C CA . PHE A 1 377 ? 11.397 -5.780 8.079 1.00 70.25 377 PHE A CA 1
ATOM 2864 C C . PHE A 1 377 ? 10.991 -7.194 8.491 1.00 70.25 377 PHE A C 1
ATOM 2866 O O . PHE A 1 377 ? 11.366 -8.153 7.833 1.00 70.25 377 PHE A O 1
ATOM 2873 N N . ASP A 1 378 ? 10.189 -7.346 9.536 1.00 69.94 378 ASP A N 1
ATOM 2874 C CA . ASP A 1 378 ? 9.656 -8.631 9.990 1.00 69.94 378 ASP A CA 1
ATOM 2875 C C . ASP A 1 378 ? 8.669 -9.216 8.988 1.00 69.94 378 ASP A C 1
ATOM 2877 O O . ASP A 1 378 ? 8.522 -10.433 8.927 1.00 69.94 378 ASP A O 1
ATOM 2881 N N . LEU A 1 379 ? 8.057 -8.379 8.149 1.00 72.38 379 LEU A N 1
ATOM 2882 C CA . LEU A 1 379 ? 7.290 -8.804 6.988 1.00 72.38 379 LEU A CA 1
ATOM 2883 C C . LEU A 1 379 ? 8.214 -9.358 5.891 1.00 72.38 379 LEU A C 1
ATOM 2885 O O . LEU A 1 379 ? 7.842 -10.345 5.259 1.00 72.38 379 LEU A O 1
ATOM 2889 N N . LEU A 1 380 ? 9.449 -8.844 5.735 1.00 79.56 380 LEU A N 1
ATOM 2890 C CA . LEU A 1 380 ? 10.502 -9.541 4.968 1.00 79.56 380 LEU A CA 1
ATOM 2891 C C . LEU A 1 380 ? 10.879 -10.892 5.596 1.00 79.56 380 LEU A C 1
ATOM 2893 O O . LEU A 1 380 ? 11.222 -11.830 4.875 1.00 79.56 380 LEU A O 1
ATOM 2897 N N . PHE A 1 381 ? 10.780 -10.995 6.926 1.00 74.50 381 PHE A N 1
ATOM 2898 C CA . PHE A 1 381 ? 11.082 -12.198 7.708 1.00 74.50 381 PHE A CA 1
ATOM 2899 C C . PHE A 1 381 ? 9.892 -13.144 7.909 1.00 74.50 381 PHE A C 1
ATOM 2901 O O . PHE A 1 381 ? 10.061 -14.125 8.633 1.00 74.50 381 PHE A O 1
ATOM 2908 N N . LEU A 1 382 ? 8.715 -12.899 7.311 1.00 68.81 382 LEU A N 1
ATOM 2909 C CA . LEU A 1 382 ? 7.551 -13.778 7.472 1.00 68.81 382 LEU A CA 1
ATOM 2910 C C . LEU A 1 382 ? 7.914 -15.194 6.990 1.00 68.81 382 LEU A C 1
ATOM 2912 O O . LEU A 1 382 ? 8.084 -15.402 5.782 1.00 68.81 382 LEU A O 1
ATOM 2916 N N . PRO A 1 383 ? 8.047 -16.183 7.901 1.00 59.50 383 PRO A N 1
ATOM 2917 C CA . PRO A 1 383 ? 8.390 -17.534 7.500 1.00 59.50 383 PRO A CA 1
ATOM 2918 C C . PRO A 1 383 ? 7.227 -18.085 6.680 1.00 59.50 383 PRO A C 1
ATOM 2920 O O . PRO A 1 383 ? 6.073 -18.060 7.118 1.00 59.50 383 PRO A O 1
ATOM 2923 N N . ARG A 1 384 ? 7.529 -18.564 5.472 1.00 63.66 384 ARG A N 1
ATOM 2924 C CA . ARG A 1 384 ? 6.539 -19.210 4.608 1.00 63.66 384 ARG A CA 1
ATOM 2925 C C . ARG A 1 384 ? 6.058 -20.472 5.296 1.00 63.66 384 ARG A C 1
ATOM 2927 O O . ARG A 1 384 ? 6.897 -21.298 5.607 1.00 63.66 384 ARG A O 1
ATOM 2934 N N . LEU A 1 385 ? 4.756 -20.685 5.451 1.00 55.19 385 LEU A N 1
ATOM 2935 C CA . LEU A 1 385 ? 4.236 -22.006 5.819 1.00 55.19 385 LEU A CA 1
ATOM 2936 C C . LEU A 1 385 ? 4.515 -23.008 4.683 1.00 55.19 385 LEU A C 1
ATOM 2938 O O . LEU A 1 385 ? 3.716 -23.185 3.768 1.00 55.19 385 LEU A O 1
ATOM 2942 N N . GLY A 1 386 ? 5.683 -23.635 4.730 1.00 56.88 386 GLY A N 1
ATOM 2943 C CA . GLY A 1 386 ? 6.112 -24.747 3.884 1.00 56.88 386 GLY A CA 1
ATOM 2944 C C . GLY A 1 386 ? 6.860 -25.787 4.726 1.00 56.88 386 GLY A C 1
ATOM 2945 O O . GLY A 1 386 ? 7.139 -25.514 5.896 1.00 56.88 386 GLY A O 1
ATOM 2946 N N . PRO A 1 387 ? 7.205 -26.964 4.172 1.00 47.69 387 PRO A N 1
ATOM 2947 C CA . PRO A 1 387 ? 7.980 -27.984 4.891 1.00 47.69 387 PRO A CA 1
ATOM 2948 C C . PRO A 1 387 ? 9.228 -27.392 5.572 1.00 47.69 387 PRO A C 1
ATOM 2950 O O . PRO A 1 387 ? 9.474 -27.653 6.745 1.00 47.69 387 PRO A O 1
ATOM 2953 N N . ASP A 1 388 ? 9.899 -26.471 4.877 1.00 41.78 388 ASP A N 1
ATOM 2954 C CA . ASP A 1 388 ? 11.126 -25.786 5.303 1.00 41.78 388 ASP A CA 1
ATOM 2955 C C . ASP A 1 388 ? 10.941 -24.878 6.539 1.00 41.78 388 ASP A C 1
ATOM 2957 O O . ASP A 1 388 ? 11.889 -24.597 7.269 1.00 41.78 388 ASP A O 1
ATOM 2961 N N . SER A 1 389 ? 9.717 -24.416 6.823 1.00 47.12 389 SER A N 1
ATOM 2962 C CA . SER A 1 389 ? 9.447 -23.577 8.006 1.00 47.12 389 SER A CA 1
ATOM 2963 C C . SER A 1 389 ? 9.339 -24.348 9.312 1.00 47.12 389 SER A C 1
ATOM 2965 O O . SER A 1 389 ? 9.503 -23.754 10.376 1.00 47.12 389 SER A O 1
ATOM 2967 N N . LEU A 1 390 ? 9.110 -25.662 9.242 1.00 45.25 390 LEU A N 1
ATOM 2968 C CA . LEU A 1 390 ? 9.186 -26.537 10.412 1.00 45.25 390 LEU A CA 1
ATOM 2969 C C . LEU A 1 390 ? 10.643 -26.852 10.787 1.00 45.25 390 LEU A C 1
ATOM 2971 O O . LEU A 1 390 ? 10.904 -27.187 11.939 1.00 45.25 390 LEU A O 1
ATOM 2975 N N . GLU A 1 391 ? 11.587 -26.702 9.852 1.00 40.44 391 GLU A N 1
ATOM 2976 C CA . GLU A 1 391 ? 13.021 -26.924 10.087 1.00 40.44 391 GLU A CA 1
ATOM 2977 C C . GLU A 1 391 ? 13.737 -25.695 10.677 1.00 40.44 391 GLU A C 1
ATOM 2979 O O . GLU A 1 391 ? 14.789 -25.836 11.296 1.00 40.44 391 GLU A O 1
ATOM 2984 N N . TYR A 1 392 ? 13.145 -24.497 10.588 1.00 41.22 392 TYR A N 1
ATOM 2985 C CA . TYR A 1 392 ? 13.700 -23.244 11.129 1.00 41.22 392 TYR A CA 1
ATOM 2986 C C . TYR A 1 392 ? 13.494 -23.067 12.651 1.00 41.22 392 TYR A C 1
ATOM 2988 O O . TYR A 1 392 ? 13.353 -21.951 13.158 1.00 41.22 392 TYR A O 1
ATOM 2996 N N . ILE A 1 393 ? 13.475 -24.170 13.401 1.00 40.28 393 ILE A N 1
ATOM 2997 C CA . ILE A 1 393 ? 13.461 -24.158 14.866 1.00 40.28 393 ILE A CA 1
ATOM 2998 C C . ILE A 1 393 ? 14.916 -24.163 15.335 1.00 40.28 393 ILE A C 1
ATOM 3000 O O . ILE A 1 393 ? 15.574 -25.196 15.298 1.00 40.28 393 ILE A O 1
ATOM 3004 N N . ASP A 1 394 ? 15.422 -23.017 15.799 1.00 36.12 394 ASP A N 1
ATOM 3005 C CA . ASP A 1 394 ? 16.671 -22.968 16.566 1.00 36.12 394 ASP A CA 1
ATOM 3006 C C . ASP A 1 394 ? 16.394 -23.502 17.989 1.00 36.12 394 ASP A C 1
ATOM 3008 O O . ASP A 1 394 ? 15.758 -22.802 18.791 1.00 36.12 394 ASP A O 1
ATOM 3012 N N . PRO A 1 395 ? 16.861 -24.717 18.343 1.00 36.97 395 PRO A N 1
ATOM 3013 C CA . PRO A 1 395 ? 16.567 -25.330 19.636 1.00 36.97 395 PRO A CA 1
ATOM 3014 C C . PRO A 1 395 ? 17.234 -24.597 20.810 1.00 36.97 395 PRO A C 1
ATOM 3016 O O . PRO A 1 395 ? 16.863 -24.831 21.958 1.00 36.97 395 PRO A O 1
ATOM 3019 N N . THR A 1 396 ? 18.198 -23.703 20.553 1.00 36.16 396 THR A N 1
ATOM 3020 C CA . THR A 1 396 ? 18.921 -22.978 21.610 1.00 36.16 396 THR A CA 1
ATOM 3021 C C . THR A 1 396 ? 18.326 -21.619 21.951 1.00 36.16 396 THR A C 1
ATOM 3023 O O . THR A 1 396 ? 18.552 -21.123 23.055 1.00 36.16 396 THR A O 1
ATOM 3026 N N . ARG A 1 397 ? 17.550 -21.007 21.047 1.00 35.69 397 ARG A N 1
ATOM 3027 C CA . ARG A 1 397 ? 17.025 -19.646 21.255 1.00 35.69 397 ARG A CA 1
ATOM 3028 C C . ARG A 1 397 ? 15.569 -19.576 21.680 1.00 35.69 397 ARG A C 1
ATOM 3030 O O . ARG A 1 397 ? 15.157 -18.514 22.131 1.00 35.69 397 ARG A O 1
ATOM 3037 N N . ASN A 1 398 ? 14.801 -20.664 21.574 1.00 32.06 398 ASN A N 1
ATOM 3038 C CA . ASN A 1 398 ? 13.383 -20.708 21.966 1.00 32.06 398 ASN A CA 1
ATOM 3039 C C . ASN A 1 398 ? 12.552 -19.530 21.399 1.00 32.06 398 ASN A C 1
ATOM 3041 O O . ASN A 1 398 ? 11.520 -19.146 21.947 1.00 32.06 398 ASN A O 1
ATOM 3045 N N . VAL A 1 399 ? 13.009 -18.934 20.291 1.00 34.19 399 VAL A N 1
ATOM 3046 C CA . VAL A 1 399 ? 12.277 -17.908 19.557 1.00 34.19 399 VAL A CA 1
ATOM 3047 C C . VAL A 1 399 ? 11.422 -18.665 18.561 1.00 34.19 399 VAL A C 1
ATOM 3049 O O . VAL A 1 399 ? 11.801 -18.860 17.412 1.00 34.19 399 VAL A O 1
ATOM 3052 N N . VAL A 1 400 ? 10.248 -19.102 19.007 1.00 35.62 400 VAL A N 1
ATOM 3053 C CA . VAL A 1 400 ? 9.133 -19.246 18.075 1.00 35.62 400 VAL A CA 1
ATOM 3054 C C . VAL A 1 400 ? 8.880 -17.827 17.571 1.00 35.62 400 VAL A C 1
ATOM 3056 O O . VAL A 1 400 ? 8.306 -17.007 18.293 1.00 35.62 400 VAL A O 1
ATOM 3059 N N . THR A 1 401 ? 9.368 -17.484 16.377 1.00 41.88 401 THR A N 1
ATOM 3060 C CA . THR A 1 401 ? 8.942 -16.275 15.662 1.00 41.88 401 THR A CA 1
ATOM 3061 C C . THR A 1 401 ? 7.458 -16.454 15.397 1.00 41.88 401 THR A C 1
ATOM 3063 O O . THR A 1 401 ? 7.075 -17.084 14.421 1.00 41.88 401 THR A O 1
ATOM 3066 N N . ARG A 1 402 ? 6.652 -16.012 16.372 1.00 41.50 402 ARG A N 1
ATOM 3067 C CA . ARG A 1 402 ? 5.188 -16.007 16.447 1.00 41.50 402 ARG A CA 1
ATOM 3068 C C . ARG A 1 402 ? 4.532 -16.533 15.170 1.00 41.50 402 ARG A C 1
ATOM 3070 O O . ARG A 1 402 ? 4.091 -15.752 14.329 1.00 41.50 402 ARG A O 1
ATOM 3077 N N . VAL A 1 403 ? 4.423 -17.855 15.038 1.00 43.47 403 VAL A N 1
ATOM 3078 C CA . VAL A 1 403 ? 3.430 -18.415 14.127 1.00 43.47 403 VAL A CA 1
ATOM 3079 C C . VAL A 1 403 ? 2.105 -18.051 14.780 1.00 43.47 403 VAL A C 1
ATOM 3081 O O . VAL A 1 403 ? 1.714 -18.646 15.783 1.00 43.47 403 VAL A O 1
ATOM 3084 N N . VAL A 1 404 ? 1.497 -16.959 14.308 1.00 48.94 404 VAL A N 1
ATOM 3085 C CA . VAL A 1 404 ? 0.208 -16.467 14.807 1.00 48.94 404 VAL A CA 1
ATOM 3086 C C . VAL A 1 404 ? -0.741 -17.660 14.827 1.00 48.94 404 VAL A C 1
ATOM 3088 O O . VAL A 1 404 ? -0.771 -18.402 13.855 1.00 48.94 404 VAL A O 1
ATOM 3091 N N . ALA A 1 405 ? -1.503 -17.880 15.901 1.00 46.00 405 ALA A N 1
ATOM 3092 C CA . ALA A 1 405 ? -2.375 -19.057 16.003 1.00 46.00 405 ALA A CA 1
ATOM 3093 C C . ALA A 1 405 ? -3.284 -19.232 14.763 1.00 46.00 405 ALA A C 1
ATOM 3095 O O . ALA A 1 405 ? -3.525 -20.357 14.343 1.00 46.00 405 ALA A O 1
ATOM 3096 N N . LEU A 1 406 ? -3.669 -18.123 14.113 1.00 48.88 406 LEU A N 1
ATOM 3097 C CA . LEU A 1 406 ? -4.356 -18.075 12.815 1.00 48.88 406 LEU A CA 1
ATOM 3098 C C . LEU A 1 406 ? -3.632 -18.833 11.688 1.00 48.88 406 LEU A C 1
ATOM 3100 O O . LEU A 1 406 ? -4.285 -19.524 10.920 1.00 48.88 406 LEU A O 1
ATOM 3104 N N . LYS A 1 407 ? -2.297 -18.772 11.620 1.00 51.44 407 LYS A N 1
ATOM 3105 C CA . LYS A 1 407 ? -1.461 -19.527 10.669 1.00 51.44 407 LYS A CA 1
ATOM 3106 C C . LYS A 1 407 ? -1.512 -21.044 10.894 1.00 51.44 407 LYS A C 1
ATOM 3108 O O . LYS A 1 407 ? -1.247 -21.803 9.969 1.00 51.44 407 LYS A O 1
ATOM 3113 N N . LEU A 1 408 ? -1.849 -21.486 12.109 1.00 52.16 408 LEU A N 1
ATOM 3114 C CA . LEU A 1 408 ? -2.031 -22.901 12.462 1.00 52.16 408 LEU A CA 1
ATOM 3115 C C . LEU A 1 408 ? -3.496 -23.355 12.367 1.00 52.16 408 LEU A C 1
ATOM 3117 O O . LEU A 1 408 ? -3.772 -24.552 12.457 1.00 52.16 408 LEU A O 1
ATOM 3121 N N . MET A 1 409 ? -4.443 -22.429 12.183 1.00 51.44 409 MET A N 1
ATOM 3122 C CA . MET A 1 409 ? -5.841 -22.769 11.933 1.00 51.44 409 MET A CA 1
ATOM 3123 C C . MET A 1 409 ? -6.003 -23.198 10.470 1.00 51.44 409 MET A C 1
ATOM 3125 O O . MET A 1 409 ? -5.505 -22.543 9.555 1.00 51.44 409 MET A O 1
ATOM 3129 N N . MET A 1 410 ? -6.697 -24.318 10.233 1.00 45.03 410 MET A N 1
ATOM 3130 C CA . MET A 1 410 ? -6.982 -24.792 8.876 1.00 45.03 410 MET A CA 1
ATOM 3131 C C . MET A 1 410 ? -7.792 -23.735 8.113 1.00 45.03 410 MET A C 1
ATOM 3133 O O . MET A 1 410 ? -8.958 -23.519 8.430 1.00 45.03 410 MET A O 1
ATOM 3137 N N . GLY A 1 411 ? -7.168 -23.080 7.129 1.00 59.12 411 GLY A N 1
ATOM 3138 C CA . GLY A 1 411 ? -7.794 -22.033 6.311 1.00 59.12 411 GLY A CA 1
ATOM 3139 C C . GLY A 1 411 ? -6.907 -20.825 5.992 1.00 59.12 411 GLY A C 1
ATOM 3140 O O . GLY A 1 411 ? -7.276 -20.043 5.124 1.00 59.12 411 GLY A O 1
ATOM 3141 N N . TYR A 1 412 ? -5.746 -20.668 6.640 1.00 66.25 412 TYR A N 1
ATOM 3142 C CA . TYR A 1 412 ? -4.822 -19.577 6.315 1.00 66.25 412 TYR A CA 1
ATOM 3143 C C . TYR A 1 412 ? -4.218 -19.740 4.910 1.00 66.25 412 TYR A C 1
ATOM 3145 O O . TYR A 1 412 ? -3.553 -20.739 4.624 1.00 66.25 412 TYR A O 1
ATOM 3153 N N . ASP A 1 413 ? -4.419 -18.748 4.041 1.00 73.19 413 ASP A N 1
ATOM 3154 C CA . ASP A 1 413 ? -3.797 -18.722 2.721 1.00 73.19 413 ASP A CA 1
ATOM 3155 C C . ASP A 1 413 ? -2.355 -18.199 2.814 1.00 73.19 413 ASP A C 1
ATOM 3157 O O . ASP A 1 413 ? -2.106 -17.008 2.997 1.00 73.19 413 ASP A O 1
ATOM 3161 N N . SER A 1 414 ? -1.387 -19.102 2.634 1.00 69.88 414 SER A N 1
ATOM 3162 C CA . SER A 1 414 ? 0.049 -18.779 2.574 1.00 69.88 414 SER A CA 1
ATOM 3163 C C . SER A 1 414 ? 0.424 -17.740 1.501 1.00 69.88 414 SER A C 1
ATOM 3165 O O . SER A 1 414 ? 1.514 -17.161 1.556 1.00 69.88 414 SER A O 1
ATOM 3167 N N . SER A 1 415 ? -0.460 -17.477 0.529 1.00 77.06 415 SER A N 1
ATOM 3168 C CA . SER A 1 415 ? -0.263 -16.416 -0.462 1.00 77.06 415 SER A CA 1
ATOM 3169 C C . SER A 1 415 ? -0.249 -15.019 0.170 1.00 77.06 415 SER A C 1
ATOM 3171 O O . SER A 1 415 ? 0.480 -14.157 -0.319 1.00 77.06 415 SER A O 1
ATOM 3173 N N . ILE A 1 416 ? -0.949 -14.824 1.296 1.00 75.06 416 ILE A N 1
ATOM 3174 C CA . ILE A 1 416 ? -1.011 -13.553 2.033 1.00 75.06 416 ILE A CA 1
ATOM 3175 C C . ILE A 1 416 ? 0.373 -13.171 2.564 1.00 75.06 416 ILE A C 1
ATOM 3177 O O . ILE A 1 416 ? 0.794 -12.028 2.414 1.00 75.06 416 ILE A O 1
ATOM 3181 N N . ASP A 1 417 ? 1.113 -14.130 3.131 1.00 77.75 417 ASP A N 1
ATOM 3182 C CA . ASP A 1 417 ? 2.485 -13.903 3.603 1.00 77.75 417 ASP A CA 1
ATOM 3183 C C . ASP A 1 417 ? 3.411 -13.475 2.465 1.00 77.75 417 ASP A C 1
ATOM 3185 O O . ASP A 1 417 ? 4.231 -12.572 2.621 1.00 77.75 417 ASP A O 1
ATOM 3189 N N . THR A 1 418 ? 3.269 -14.128 1.308 1.00 81.12 418 THR A N 1
ATOM 3190 C CA . THR A 1 418 ? 4.079 -13.819 0.126 1.00 81.12 418 THR A CA 1
ATOM 3191 C C . THR A 1 418 ? 3.746 -12.424 -0.396 1.00 81.12 418 THR A C 1
ATOM 3193 O O . THR A 1 418 ? 4.654 -11.651 -0.674 1.00 81.12 418 THR A O 1
ATOM 3196 N N . ASP A 1 419 ? 2.461 -12.073 -0.465 1.00 79.44 419 ASP A N 1
ATOM 3197 C CA . ASP A 1 419 ? 2.004 -10.769 -0.950 1.00 79.44 419 ASP A CA 1
ATOM 3198 C C . ASP A 1 419 ? 2.403 -9.632 0.004 1.00 79.44 419 ASP A C 1
ATOM 3200 O O . ASP A 1 419 ? 2.912 -8.610 -0.449 1.00 79.44 419 ASP A O 1
ATOM 3204 N N . LEU A 1 420 ? 2.269 -9.817 1.323 1.00 77.38 420 LEU A N 1
ATOM 3205 C CA . LEU A 1 420 ? 2.740 -8.844 2.317 1.00 77.38 420 LEU A CA 1
ATOM 3206 C C . LEU A 1 420 ? 4.249 -8.628 2.219 1.00 77.38 420 LEU A C 1
ATOM 3208 O O . LEU A 1 420 ? 4.702 -7.485 2.203 1.00 77.38 420 LEU A O 1
ATOM 3212 N N . ARG A 1 421 ? 5.020 -9.713 2.111 1.00 86.00 421 ARG A N 1
ATOM 3213 C CA . ARG A 1 421 ? 6.474 -9.658 1.963 1.00 86.00 421 ARG A CA 1
ATOM 3214 C C . ARG A 1 421 ? 6.894 -8.932 0.685 1.00 86.00 421 ARG A C 1
ATOM 3216 O O . ARG A 1 421 ? 7.771 -8.070 0.730 1.00 86.00 421 ARG A O 1
ATOM 3223 N N . ASP A 1 422 ? 6.270 -9.268 -0.440 1.00 86.94 422 ASP A N 1
ATOM 3224 C CA . ASP A 1 422 ? 6.582 -8.677 -1.741 1.00 86.94 422 ASP A CA 1
ATOM 3225 C C . ASP A 1 422 ? 6.209 -7.179 -1.755 1.00 86.94 422 ASP A C 1
ATOM 3227 O O . ASP A 1 422 ? 7.016 -6.358 -2.193 1.00 86.94 422 ASP A O 1
ATOM 3231 N N . ARG A 1 423 ? 5.061 -6.794 -1.170 1.00 82.31 423 ARG A N 1
ATOM 3232 C CA . ARG A 1 423 ? 4.658 -5.383 -0.981 1.00 82.31 423 ARG A CA 1
ATOM 3233 C C . ARG A 1 423 ? 5.594 -4.623 -0.042 1.00 82.31 423 ARG A C 1
ATOM 3235 O O . ARG A 1 423 ? 5.929 -3.475 -0.318 1.00 82.31 423 ARG A O 1
ATOM 3242 N N . SER A 1 424 ? 6.047 -5.243 1.052 1.00 84.44 424 SER A N 1
ATOM 3243 C CA . SER A 1 424 ? 7.065 -4.643 1.926 1.00 84.44 424 SER A CA 1
ATOM 3244 C C . SER A 1 424 ? 8.371 -4.411 1.174 1.00 84.44 424 SER A C 1
ATOM 3246 O O . SER A 1 424 ? 8.981 -3.356 1.332 1.00 84.44 424 SER A O 1
ATOM 3248 N N . CYS A 1 425 ? 8.793 -5.362 0.337 1.00 89.56 425 CYS A N 1
ATOM 3249 C CA . CYS A 1 425 ? 9.993 -5.210 -0.478 1.00 89.56 425 CYS A CA 1
ATOM 3250 C C . CYS A 1 425 ? 9.839 -4.085 -1.512 1.00 89.56 425 CYS A C 1
ATOM 3252 O O . CYS A 1 425 ? 10.744 -3.263 -1.621 1.00 89.56 425 CYS A O 1
ATOM 3254 N N . ASP A 1 426 ? 8.703 -4.005 -2.213 1.00 87.00 426 ASP A N 1
ATOM 3255 C CA . ASP A 1 426 ? 8.394 -2.913 -3.151 1.00 87.00 426 ASP A CA 1
ATOM 3256 C C . ASP A 1 426 ? 8.410 -1.541 -2.460 1.00 87.00 426 ASP A C 1
ATOM 3258 O O . ASP A 1 426 ? 9.078 -0.610 -2.914 1.00 87.00 426 ASP A O 1
ATOM 3262 N N . LEU A 1 427 ? 7.759 -1.429 -1.297 1.00 84.06 427 LEU A N 1
ATOM 3263 C CA . LEU A 1 427 ? 7.793 -0.208 -0.497 1.00 84.06 427 LEU A CA 1
ATOM 3264 C C . LEU A 1 427 ? 9.237 0.166 -0.133 1.00 84.06 427 LEU A C 1
ATOM 3266 O O . LEU A 1 427 ? 9.643 1.307 -0.326 1.00 84.06 427 LEU A O 1
ATOM 3270 N N . LEU A 1 428 ? 10.042 -0.787 0.344 1.00 87.62 428 LEU A N 1
ATOM 3271 C CA . LEU A 1 428 ? 11.443 -0.537 0.695 1.00 87.62 428 LEU A CA 1
ATOM 3272 C C . LEU A 1 428 ? 12.300 -0.143 -0.515 1.00 87.62 428 LEU A C 1
ATOM 3274 O O . LEU A 1 428 ? 13.179 0.710 -0.371 1.00 87.62 428 LEU A O 1
ATOM 3278 N N . VAL A 1 429 ? 12.046 -0.706 -1.700 1.00 90.44 429 VAL A N 1
ATOM 3279 C CA . VAL A 1 429 ? 12.685 -0.271 -2.952 1.00 90.44 429 VAL A CA 1
ATOM 3280 C C . VAL A 1 429 ? 12.398 1.210 -3.182 1.00 90.44 429 VAL A C 1
ATOM 3282 O O . VAL A 1 429 ? 13.345 1.996 -3.210 1.00 90.44 429 VAL A O 1
ATOM 3285 N N . LYS A 1 430 ? 11.122 1.608 -3.198 1.00 83.75 430 LYS A N 1
ATOM 3286 C CA . LYS A 1 430 ? 10.704 3.009 -3.388 1.00 83.75 430 LYS A CA 1
ATOM 3287 C C . LYS A 1 430 ? 11.312 3.937 -2.334 1.00 83.75 430 LYS A C 1
ATOM 3289 O O . LYS A 1 430 ? 11.911 4.954 -2.668 1.00 83.75 430 LYS A O 1
ATOM 3294 N N . LEU A 1 431 ? 11.260 3.554 -1.055 1.00 82.69 431 LEU A N 1
ATOM 3295 C CA . LEU A 1 431 ? 11.857 4.344 0.030 1.00 82.69 431 LEU A CA 1
ATOM 3296 C C . LEU A 1 431 ? 13.376 4.501 -0.133 1.00 82.69 431 LEU A C 1
ATOM 3298 O O . LEU A 1 431 ? 13.925 5.573 0.127 1.00 82.69 431 LEU A O 1
ATOM 3302 N N . THR A 1 432 ? 14.074 3.445 -0.561 1.00 88.00 432 THR A N 1
ATOM 3303 C CA . THR A 1 432 ? 15.522 3.525 -0.785 1.00 88.00 432 THR A CA 1
ATOM 3304 C C . THR A 1 432 ? 15.884 4.363 -2.002 1.00 88.00 432 THR A C 1
ATOM 3306 O O . THR A 1 432 ? 16.921 5.018 -1.954 1.00 88.00 432 THR A O 1
ATOM 3309 N N . GLU A 1 433 ? 15.069 4.406 -3.054 1.00 85.75 433 GLU A N 1
ATOM 3310 C CA . GLU A 1 433 ? 15.308 5.261 -4.229 1.00 85.75 433 GLU A CA 1
ATOM 3311 C C . GLU A 1 433 ? 15.285 6.749 -3.872 1.00 85.75 433 GLU A C 1
ATOM 3313 O O . GLU A 1 433 ? 16.120 7.508 -4.363 1.00 85.75 433 GLU A O 1
ATOM 3318 N N . LEU A 1 434 ? 14.423 7.136 -2.929 1.00 78.00 434 LEU A N 1
ATOM 3319 C CA . LEU A 1 434 ? 14.221 8.530 -2.533 1.00 78.00 434 LEU A CA 1
ATOM 3320 C C . LEU A 1 434 ? 15.344 9.116 -1.664 1.00 78.00 434 LEU A C 1
ATOM 3322 O O . LEU A 1 434 ? 15.542 10.331 -1.659 1.00 78.00 434 LEU A O 1
ATOM 3326 N N . SER A 1 435 ? 16.078 8.304 -0.888 1.00 81.19 435 SER A N 1
ATOM 3327 C CA . SER A 1 435 ? 17.081 8.846 0.045 1.00 81.19 435 SER A CA 1
ATOM 3328 C C . SER A 1 435 ? 18.302 7.952 0.284 1.00 81.19 435 SER A C 1
ATOM 3330 O O . SER A 1 435 ? 18.181 6.845 0.823 1.00 81.19 435 SER A O 1
ATOM 3332 N N . PRO A 1 436 ? 19.529 8.466 0.045 1.00 83.19 436 PRO A N 1
ATOM 3333 C CA . PRO A 1 436 ? 20.768 7.794 0.442 1.00 83.19 436 PRO A CA 1
ATOM 3334 C C . PRO A 1 436 ? 20.868 7.532 1.948 1.00 83.19 436 PRO A C 1
ATOM 3336 O O . PRO A 1 436 ? 21.477 6.549 2.373 1.00 83.19 436 PRO A O 1
ATOM 3339 N N . SER A 1 437 ? 20.247 8.387 2.769 1.00 78.38 437 SER A N 1
ATOM 3340 C CA . SER A 1 437 ? 20.231 8.211 4.223 1.00 78.38 437 SER A CA 1
ATOM 3341 C C . SER A 1 437 ? 19.481 6.940 4.631 1.00 78.38 437 SER A C 1
ATOM 3343 O O . SER A 1 437 ? 19.905 6.245 5.551 1.00 78.38 437 SER A O 1
ATOM 3345 N N . ILE A 1 438 ? 18.413 6.583 3.910 1.00 82.81 438 ILE A N 1
ATOM 3346 C CA . ILE A 1 438 ? 17.653 5.352 4.140 1.00 82.81 438 ILE A CA 1
ATOM 3347 C C . ILE A 1 438 ? 18.451 4.165 3.686 1.00 82.81 438 ILE A C 1
ATOM 3349 O O . ILE A 1 438 ? 18.567 3.232 4.465 1.00 82.81 438 ILE A O 1
ATOM 3353 N N . LYS A 1 439 ? 19.066 4.226 2.499 1.00 89.75 439 LYS A N 1
ATOM 3354 C CA . LYS A 1 439 ? 19.983 3.175 2.042 1.00 89.75 439 LYS A CA 1
ATOM 3355 C C . LYS A 1 439 ? 20.999 2.855 3.144 1.00 89.75 439 LYS A C 1
ATOM 3357 O O . LYS A 1 439 ? 21.112 1.701 3.553 1.00 89.75 439 LYS A O 1
ATOM 3362 N N . ARG A 1 440 ? 21.663 3.879 3.700 1.00 87.88 440 ARG A N 1
ATOM 3363 C CA . ARG A 1 440 ? 22.631 3.723 4.802 1.00 87.88 440 ARG A CA 1
ATOM 3364 C C . ARG A 1 440 ? 21.990 3.174 6.080 1.00 87.88 440 ARG A C 1
ATOM 3366 O O . ARG A 1 440 ? 22.573 2.303 6.713 1.00 87.88 440 ARG A O 1
ATOM 3373 N N . ARG A 1 441 ? 20.815 3.669 6.479 1.00 82.56 441 ARG A N 1
ATOM 3374 C CA . ARG A 1 441 ? 20.121 3.216 7.699 1.00 82.56 441 ARG A CA 1
ATOM 3375 C C . ARG A 1 441 ? 19.618 1.777 7.588 1.00 82.56 441 ARG A C 1
ATOM 3377 O O . ARG A 1 441 ? 19.782 1.031 8.539 1.00 82.56 441 ARG A O 1
ATOM 3384 N N . LEU A 1 442 ? 19.066 1.378 6.443 1.00 86.25 442 LEU A N 1
ATOM 3385 C CA . LEU A 1 442 ? 18.480 0.053 6.219 1.00 86.25 442 LEU A CA 1
ATOM 3386 C C . LEU A 1 442 ? 19.512 -1.064 6.372 1.00 86.25 442 LEU A C 1
ATOM 3388 O O . LEU A 1 442 ? 19.247 -2.093 6.992 1.00 86.25 442 LEU A O 1
ATOM 3392 N N . GLY A 1 443 ? 20.697 -0.853 5.797 1.00 86.31 443 GLY A N 1
ATOM 3393 C CA . GLY A 1 443 ? 21.757 -1.853 5.794 1.00 86.31 443 GLY A CA 1
ATOM 3394 C C . GLY A 1 443 ? 22.522 -1.966 7.115 1.00 86.31 443 GLY A C 1
ATOM 3395 O O . GLY A 1 443 ? 23.296 -2.914 7.290 1.00 86.31 443 GLY A O 1
ATOM 3396 N N . MET A 1 444 ? 22.288 -1.047 8.057 1.00 85.50 444 MET A N 1
ATOM 3397 C CA . MET A 1 444 ? 22.923 -1.005 9.374 1.00 85.50 444 MET A CA 1
ATOM 3398 C C . MET A 1 444 ? 21.917 -1.408 10.459 1.00 85.50 444 MET A C 1
ATOM 3400 O O . MET A 1 444 ? 20.802 -0.905 10.517 1.00 85.50 444 MET A O 1
ATOM 3404 N N . ALA A 1 445 ? 22.301 -2.317 11.348 1.00 75.12 445 ALA A N 1
ATOM 3405 C CA . ALA A 1 445 ? 21.498 -2.687 12.503 1.00 75.12 445 ALA A CA 1
ATOM 3406 C C . ALA A 1 445 ? 21.430 -1.518 13.509 1.00 75.12 445 ALA A C 1
ATOM 3408 O O . ALA A 1 445 ? 22.434 -0.817 13.708 1.00 75.12 445 ALA A O 1
ATOM 3409 N N . PRO A 1 446 ? 20.282 -1.320 14.184 1.00 63.91 446 PRO A N 1
ATOM 3410 C CA . PRO A 1 446 ? 20.187 -0.372 15.284 1.00 63.91 446 PRO A CA 1
ATOM 3411 C C . PRO A 1 446 ? 21.221 -0.723 16.362 1.00 63.91 446 PRO A C 1
ATOM 3413 O O . PRO A 1 446 ? 21.409 -1.892 16.708 1.00 63.91 446 PRO A O 1
ATOM 3416 N N . SER A 1 447 ? 21.918 0.283 16.891 1.00 58.47 447 SER A N 1
ATOM 3417 C CA . SER A 1 447 ? 22.848 0.072 18.000 1.00 58.47 447 SER A CA 1
ATOM 3418 C C . SER A 1 447 ? 22.046 -0.238 19.266 1.00 58.47 447 SER A C 1
ATOM 3420 O O . SER A 1 447 ? 21.411 0.646 19.824 1.00 58.47 447 SER A O 1
ATOM 3422 N N . ILE A 1 448 ? 22.092 -1.487 19.738 1.00 54.38 448 ILE A N 1
ATOM 3423 C CA . ILE A 1 448 ? 21.410 -1.948 20.970 1.00 54.38 448 ILE A CA 1
ATOM 3424 C C . ILE A 1 448 ? 22.031 -1.318 22.243 1.00 54.38 448 ILE A C 1
ATOM 3426 O O . ILE A 1 448 ? 21.533 -1.493 23.350 1.00 54.38 448 ILE A O 1
ATOM 3430 N N . SER A 1 449 ? 23.108 -0.537 22.112 1.00 46.28 449 SER A N 1
ATOM 3431 C CA . SER A 1 449 ? 23.936 -0.071 23.232 1.00 46.28 449 SER A CA 1
ATOM 3432 C C . SER A 1 449 ? 23.268 0.925 24.202 1.00 46.28 449 SER A C 1
ATOM 3434 O O . SER A 1 449 ? 23.934 1.363 25.132 1.00 46.28 449 SER A O 1
ATOM 3436 N N . GLY A 1 450 ? 21.992 1.284 24.021 1.00 49.69 450 GLY A N 1
ATOM 3437 C CA . GLY A 1 450 ? 21.251 2.167 24.934 1.00 49.69 450 GLY A CA 1
ATOM 3438 C C . GLY A 1 450 ? 20.509 1.466 26.082 1.00 49.69 450 GLY A C 1
ATOM 3439 O O . GLY A 1 450 ? 19.985 2.147 26.953 1.00 49.69 450 GLY A O 1
ATOM 3440 N N . MET A 1 451 ? 20.441 0.128 26.108 1.00 41.81 451 MET A N 1
ATOM 3441 C CA . MET A 1 451 ? 19.578 -0.602 27.057 1.00 41.81 451 MET A CA 1
ATOM 3442 C C . MET A 1 451 ? 20.232 -0.986 28.398 1.00 41.81 451 MET A C 1
ATOM 3444 O O . MET A 1 451 ? 19.545 -1.514 29.267 1.00 41.81 451 MET A O 1
ATOM 3448 N N . THR A 1 452 ? 21.527 -0.730 28.618 1.00 38.00 452 THR A N 1
ATOM 3449 C CA . THR A 1 452 ? 22.216 -1.159 29.852 1.00 38.00 452 THR A CA 1
ATOM 3450 C C . THR A 1 452 ? 23.278 -0.163 30.330 1.00 38.00 452 THR A C 1
ATOM 3452 O O . THR A 1 452 ? 24.464 -0.447 30.204 1.00 38.00 452 THR A O 1
ATOM 3455 N N . CYS A 1 453 ? 22.885 0.985 30.893 1.00 34.78 453 CYS A N 1
ATOM 3456 C CA . CYS A 1 453 ? 23.694 1.700 31.900 1.00 34.78 453 CYS A CA 1
ATOM 3457 C C . CYS A 1 453 ? 22.945 2.901 32.509 1.00 34.78 453 CYS A C 1
ATOM 3459 O O . CYS A 1 453 ? 23.281 4.048 32.247 1.00 34.78 453 CYS A O 1
ATOM 3461 N N . ASN A 1 454 ? 21.975 2.626 33.382 1.00 35.38 454 ASN A N 1
ATOM 3462 C CA . ASN A 1 454 ? 21.685 3.489 34.532 1.00 35.38 454 ASN A CA 1
ATOM 3463 C C . ASN A 1 454 ? 22.038 2.688 35.794 1.00 35.38 454 ASN A C 1
ATOM 3465 O O . ASN A 1 454 ? 21.174 2.258 36.550 1.00 35.38 454 ASN A O 1
ATOM 3469 N N . ILE A 1 455 ? 23.330 2.403 35.976 1.00 36.78 455 ILE A N 1
ATOM 3470 C CA . ILE A 1 455 ? 23.857 2.054 37.295 1.00 36.78 455 ILE A CA 1
ATOM 3471 C C . ILE A 1 455 ? 24.483 3.338 37.813 1.00 36.78 455 ILE A C 1
ATOM 3473 O O . ILE A 1 455 ? 25.454 3.834 37.246 1.00 36.78 455 ILE A O 1
ATOM 3477 N N . SER A 1 456 ? 23.861 3.878 38.854 1.00 38.06 456 SER A N 1
ATOM 3478 C CA . SER A 1 456 ? 24.319 5.000 39.664 1.00 38.06 456 SER A CA 1
ATOM 3479 C C . SER A 1 456 ? 25.826 4.926 39.919 1.00 38.06 456 SER A C 1
ATOM 3481 O O . SER A 1 456 ? 26.299 4.101 40.705 1.00 38.06 456 SER A O 1
ATOM 3483 N N . SER A 1 457 ? 26.582 5.804 39.270 1.00 36.75 457 SER A N 1
ATOM 3484 C CA . SER A 1 457 ? 27.954 6.114 39.644 1.00 36.75 457 SER A CA 1
ATOM 3485 C C . SER A 1 457 ? 27.925 7.021 40.870 1.00 36.75 457 SER A C 1
ATOM 3487 O O . SER A 1 457 ? 28.041 8.236 40.753 1.00 36.75 457 SER A O 1
ATOM 3489 N N . ASP A 1 458 ? 27.743 6.406 42.036 1.00 39.16 458 ASP A N 1
ATOM 3490 C CA . ASP A 1 458 ? 28.058 7.018 43.322 1.00 39.16 458 ASP A CA 1
ATOM 3491 C C . ASP A 1 458 ? 28.821 5.998 44.175 1.00 39.16 458 ASP A C 1
ATOM 3493 O O . ASP A 1 458 ? 28.256 5.256 44.979 1.00 39.16 458 ASP A O 1
ATOM 3497 N N . ARG A 1 459 ? 30.119 5.863 43.881 1.00 36.50 459 ARG A N 1
ATOM 3498 C CA . ARG A 1 459 ? 31.143 5.340 44.797 1.00 36.50 459 ARG A CA 1
ATOM 3499 C C . ARG A 1 459 ? 32.530 5.636 44.236 1.00 36.50 459 ARG A C 1
ATOM 3501 O O . ARG A 1 459 ? 32.974 5.028 43.265 1.00 36.50 459 ARG A O 1
ATOM 3508 N N . SER A 1 460 ? 33.204 6.574 44.891 1.00 41.47 460 SER A N 1
ATOM 3509 C CA . SER A 1 460 ? 34.633 6.832 44.768 1.00 41.47 460 SER A CA 1
ATOM 3510 C C . SER A 1 460 ? 35.431 5.569 45.102 1.00 41.47 460 SER A C 1
ATOM 3512 O O . SER A 1 460 ? 35.368 5.076 46.230 1.00 41.47 460 SER A O 1
ATOM 3514 N N . ILE A 1 461 ? 36.213 5.071 44.149 1.00 36.84 461 ILE A N 1
ATOM 3515 C CA . ILE A 1 461 ? 37.367 4.222 44.443 1.00 36.84 461 ILE A CA 1
ATOM 3516 C C . ILE A 1 461 ? 38.563 4.879 43.766 1.00 36.84 461 ILE A C 1
ATOM 3518 O O . ILE A 1 461 ? 38.733 4.803 42.550 1.00 36.84 461 ILE A O 1
ATOM 3522 N N . ASP A 1 462 ? 39.350 5.566 44.587 1.00 41.09 462 ASP A N 1
ATOM 3523 C CA . ASP A 1 462 ? 40.684 6.033 44.252 1.00 41.09 462 ASP A CA 1
ATOM 3524 C C . ASP A 1 462 ? 41.638 4.846 44.102 1.00 41.09 462 ASP A C 1
ATOM 3526 O O . ASP A 1 462 ? 41.656 3.926 44.920 1.00 41.09 462 ASP A O 1
ATOM 3530 N N . GLY A 1 463 ? 42.495 4.939 43.087 1.00 43.81 463 GLY A N 1
ATOM 3531 C CA . GLY A 1 463 ? 43.717 4.154 42.980 1.00 43.81 463 GLY A CA 1
ATOM 3532 C C . GLY A 1 463 ? 43.584 2.885 42.146 1.00 43.81 463 GLY A C 1
ATOM 3533 O O . GLY A 1 463 ? 43.240 1.829 42.660 1.00 43.81 463 GLY A O 1
ATOM 3534 N N . LEU A 1 464 ? 43.969 2.974 40.868 1.00 32.94 464 LEU A N 1
ATOM 3535 C CA . LEU A 1 464 ? 45.153 2.287 40.332 1.00 32.94 464 LEU A CA 1
ATOM 3536 C C . LEU A 1 464 ? 45.327 2.574 38.824 1.00 32.94 464 LEU A C 1
ATOM 3538 O O . LEU A 1 464 ? 44.487 2.241 37.997 1.00 32.94 464 LEU A O 1
ATOM 3542 N N . SER A 1 465 ? 46.480 3.174 38.522 1.00 32.09 465 SER A N 1
ATOM 3543 C CA . SER A 1 465 ? 47.283 3.116 37.293 1.00 32.09 465 SER A CA 1
ATOM 3544 C C . SER A 1 465 ? 46.632 3.350 35.925 1.00 32.09 465 SER A C 1
ATOM 3546 O O . SER A 1 465 ? 46.245 2.445 35.193 1.00 32.09 465 SER A O 1
ATOM 3548 N N . SER A 1 466 ? 46.744 4.610 35.520 1.00 38.88 466 SER A N 1
ATOM 3549 C CA . SER A 1 466 ? 46.871 5.110 34.155 1.00 38.88 466 SER A CA 1
ATOM 3550 C C . SER A 1 466 ? 48.065 4.503 33.396 1.00 38.88 466 SER A C 1
ATOM 3552 O O . SER A 1 466 ? 49.215 4.837 33.685 1.00 38.88 466 SER A O 1
ATOM 3554 N N . SER A 1 467 ? 47.804 3.686 32.375 1.00 37.31 467 SER A N 1
ATOM 3555 C CA . SER A 1 467 ? 48.632 3.610 31.163 1.00 37.31 467 SER A CA 1
ATOM 3556 C C . SER A 1 467 ? 47.858 2.881 30.062 1.00 37.31 467 SER A C 1
ATOM 3558 O O . SER A 1 467 ? 47.214 1.875 30.336 1.00 37.31 467 SER A O 1
ATOM 3560 N N . ILE A 1 468 ? 47.975 3.365 28.821 1.00 39.28 468 ILE A N 1
ATOM 3561 C CA . ILE A 1 468 ? 47.303 2.913 27.583 1.00 39.28 468 ILE A CA 1
ATOM 3562 C C . ILE A 1 468 ? 45.952 3.598 27.305 1.00 39.28 468 ILE A C 1
ATOM 3564 O O . ILE A 1 468 ? 44.910 2.960 27.290 1.00 39.28 468 ILE A O 1
ATOM 3568 N N . LEU A 1 469 ? 45.981 4.894 26.976 1.00 36.47 469 LEU A N 1
ATOM 3569 C CA . LEU A 1 469 ? 44.991 5.527 26.092 1.00 36.47 469 LEU A CA 1
ATOM 3570 C C . LEU A 1 469 ? 45.614 6.738 25.382 1.00 36.47 469 LEU A C 1
ATOM 3572 O O . LEU A 1 469 ? 45.725 7.800 25.982 1.00 36.47 469 LEU A O 1
ATOM 3576 N N . GLN A 1 470 ? 45.979 6.583 24.103 1.00 36.94 470 GLN A N 1
ATOM 3577 C CA . GLN A 1 470 ? 45.843 7.627 23.072 1.00 36.94 470 GLN A CA 1
ATOM 3578 C C . GLN A 1 470 ? 46.219 7.087 21.682 1.00 36.94 470 GLN A C 1
ATOM 3580 O O . GLN A 1 470 ? 47.354 7.183 21.237 1.00 36.94 470 GLN A O 1
ATOM 3585 N N . THR A 1 471 ? 45.233 6.537 20.975 1.00 33.16 471 THR A N 1
ATOM 3586 C CA . THR A 1 471 ? 44.997 6.818 19.548 1.00 33.16 471 THR A CA 1
ATOM 3587 C C . THR A 1 471 ? 43.496 6.672 19.318 1.00 33.16 471 THR A C 1
ATOM 3589 O O . THR A 1 471 ? 42.920 5.592 19.415 1.00 33.16 471 THR A O 1
ATOM 3592 N N . GLY A 1 472 ? 42.834 7.814 19.147 1.00 41.69 472 GLY A N 1
ATOM 3593 C CA . GLY A 1 472 ? 41.392 7.905 18.998 1.00 41.69 472 GLY A CA 1
ATOM 3594 C C . GLY A 1 472 ? 40.947 7.533 17.592 1.00 41.69 472 GLY A C 1
ATOM 3595 O O . GLY A 1 472 ? 41.272 8.244 16.654 1.00 41.69 472 GLY A O 1
ATOM 3596 N N . VAL A 1 473 ? 40.159 6.463 17.490 1.00 36.72 473 VAL A N 1
ATOM 3597 C CA . VAL A 1 473 ? 39.018 6.302 16.575 1.00 36.72 473 VAL A CA 1
ATOM 3598 C C . VAL A 1 473 ? 38.073 5.314 17.268 1.00 36.72 473 VAL A C 1
ATOM 3600 O O . VAL A 1 473 ? 38.057 4.125 16.965 1.00 36.72 473 VAL A O 1
ATOM 3603 N N . THR A 1 474 ? 37.290 5.763 18.248 1.00 39.12 474 THR A N 1
ATOM 3604 C CA . THR A 1 474 ? 36.149 4.972 18.736 1.00 39.12 474 THR A CA 1
ATOM 3605 C C . THR A 1 474 ? 35.009 5.105 17.729 1.00 39.12 474 THR A C 1
ATOM 3607 O O . THR A 1 474 ? 33.963 5.692 17.994 1.00 39.12 474 THR A O 1
ATOM 3610 N N . SER A 1 475 ? 35.215 4.569 16.522 1.00 43.88 475 SER A N 1
ATOM 3611 C CA . SER A 1 475 ? 34.116 4.309 15.603 1.00 43.88 475 SER A CA 1
ATOM 3612 C C . SER A 1 475 ? 33.213 3.293 16.289 1.00 43.88 475 SER A C 1
ATOM 3614 O O . SER A 1 475 ? 33.549 2.112 16.383 1.00 43.88 475 SER A O 1
ATOM 3616 N N . SER A 1 476 ? 32.085 3.762 16.814 1.00 48.12 476 SER A N 1
ATOM 3617 C CA . SER A 1 476 ? 30.943 2.916 17.135 1.00 48.12 476 SER A CA 1
ATOM 3618 C C . SER A 1 476 ? 30.654 2.063 15.899 1.00 48.12 476 SER A C 1
ATOM 3620 O O . SER A 1 476 ? 30.100 2.549 14.912 1.00 48.12 476 SER A O 1
ATOM 3622 N N . PHE A 1 477 ? 31.135 0.816 15.903 1.00 54.56 477 PHE A N 1
ATOM 3623 C CA . PHE A 1 477 ? 30.891 -0.146 14.838 1.00 54.56 477 PHE A CA 1
ATOM 3624 C C . PHE A 1 477 ? 29.403 -0.476 14.889 1.00 54.56 477 PHE A C 1
ATOM 3626 O O . PHE A 1 477 ? 28.970 -1.392 15.592 1.00 54.56 477 PHE A O 1
ATOM 3633 N N . ARG A 1 478 ? 28.601 0.308 14.162 1.00 67.31 478 ARG A N 1
ATOM 3634 C CA . ARG A 1 478 ? 27.218 -0.055 13.870 1.00 67.31 478 ARG A CA 1
ATOM 3635 C C . ARG A 1 478 ? 27.268 -1.436 13.225 1.00 67.31 478 ARG A C 1
ATOM 3637 O O . ARG A 1 478 ? 27.933 -1.633 12.210 1.00 67.31 478 ARG A O 1
ATOM 3644 N N . ARG A 1 479 ? 26.638 -2.418 13.872 1.00 80.31 479 ARG A N 1
ATOM 3645 C CA . ARG A 1 479 ? 26.571 -3.784 13.344 1.00 80.31 479 ARG A CA 1
ATOM 3646 C C . ARG A 1 479 ? 25.799 -3.741 12.031 1.00 80.31 479 ARG A C 1
ATOM 3648 O O . ARG A 1 479 ? 24.847 -2.986 11.916 1.00 80.31 479 ARG A O 1
ATOM 3655 N N . MET A 1 480 ? 26.190 -4.532 11.043 1.00 86.06 480 MET A N 1
ATOM 3656 C CA . MET A 1 480 ? 25.421 -4.656 9.802 1.00 86.06 480 MET A CA 1
ATOM 3657 C C . MET A 1 480 ? 24.106 -5.398 10.066 1.00 86.06 480 MET A C 1
ATOM 3659 O O . MET A 1 480 ? 24.051 -6.279 10.930 1.00 86.06 480 MET A O 1
ATOM 3663 N N . ASN A 1 481 ? 23.052 -5.072 9.315 1.00 86.75 481 ASN A N 1
ATOM 3664 C CA . ASN A 1 481 ? 21.763 -5.759 9.413 1.00 86.75 481 ASN A CA 1
ATOM 3665 C C . ASN A 1 481 ? 21.794 -7.092 8.643 1.00 86.75 481 ASN A C 1
ATOM 3667 O O . ASN A 1 481 ? 21.201 -7.226 7.577 1.00 86.75 481 ASN A O 1
ATOM 3671 N N . VAL A 1 482 ? 22.527 -8.079 9.170 1.00 86.44 482 VAL A N 1
ATOM 3672 C CA . VAL A 1 482 ? 22.749 -9.383 8.510 1.00 86.44 482 VAL A CA 1
ATOM 3673 C C . VAL A 1 482 ? 21.428 -10.072 8.143 1.00 86.44 482 VAL A C 1
ATOM 3675 O O . VAL A 1 482 ? 21.304 -10.599 7.044 1.00 86.44 482 VAL A O 1
ATOM 3678 N N . ARG A 1 483 ? 20.404 -9.967 9.003 1.00 84.00 483 ARG A N 1
ATOM 3679 C CA . ARG A 1 483 ? 19.083 -10.575 8.766 1.00 84.00 483 ARG A CA 1
ATOM 3680 C C . ARG A 1 483 ? 18.416 -10.062 7.493 1.00 84.00 483 ARG A C 1
ATOM 3682 O O . ARG A 1 483 ? 17.863 -10.862 6.741 1.00 84.00 483 ARG A O 1
ATOM 3689 N N . LEU A 1 484 ? 18.472 -8.748 7.253 1.00 89.88 484 LEU A N 1
ATOM 3690 C CA . LEU A 1 484 ? 17.922 -8.136 6.043 1.00 89.88 484 LEU A CA 1
ATOM 3691 C C . LEU A 1 484 ? 18.564 -8.749 4.795 1.00 89.88 484 LEU A C 1
ATOM 3693 O O . LEU A 1 484 ? 17.849 -9.203 3.907 1.00 89.88 484 LEU A O 1
ATOM 3697 N N . TYR A 1 485 ? 19.898 -8.805 4.749 1.00 92.81 485 TYR A N 1
ATOM 3698 C CA . TYR A 1 485 ? 20.621 -9.356 3.602 1.00 92.81 485 TYR A CA 1
ATOM 3699 C C . TYR A 1 485 ? 20.301 -10.835 3.376 1.00 92.81 485 TYR A C 1
ATOM 3701 O O . TYR A 1 485 ? 19.973 -11.205 2.251 1.00 92.81 485 TYR A O 1
ATOM 3709 N N . ASP A 1 486 ? 20.286 -11.646 4.437 1.00 88.31 486 ASP A N 1
ATOM 3710 C CA . ASP A 1 486 ? 19.945 -13.072 4.342 1.00 88.31 486 ASP A CA 1
ATOM 3711 C C . ASP A 1 486 ? 18.527 -13.274 3.781 1.00 88.31 486 ASP A C 1
ATOM 3713 O O . ASP A 1 486 ? 18.280 -14.178 2.983 1.00 88.31 486 ASP A O 1
ATOM 3717 N N . SER A 1 487 ? 17.593 -12.393 4.140 1.00 88.94 487 SER A N 1
ATOM 3718 C CA . SER A 1 487 ? 16.199 -12.489 3.689 1.00 88.94 487 SER A CA 1
ATOM 3719 C C . SER A 1 487 ? 16.019 -12.043 2.248 1.00 88.94 487 SER A C 1
ATOM 3721 O O . SER A 1 487 ? 15.281 -12.685 1.503 1.00 88.94 487 SER A O 1
ATOM 3723 N N . LEU A 1 488 ? 16.745 -11.011 1.814 1.00 92.62 488 LEU A N 1
ATOM 3724 C CA . LEU A 1 488 ? 16.769 -10.607 0.407 1.00 92.62 488 LEU A CA 1
ATOM 3725 C C . LEU A 1 488 ? 17.429 -11.677 -0.470 1.00 92.62 488 LEU A C 1
ATOM 3727 O O . LEU A 1 488 ? 16.898 -12.008 -1.528 1.00 92.62 488 LEU A O 1
ATOM 3731 N N . LEU A 1 489 ? 18.530 -12.286 -0.018 1.00 91.62 489 LEU A N 1
ATOM 3732 C CA . LEU A 1 489 ? 19.154 -13.411 -0.724 1.00 91.62 489 LEU A CA 1
ATOM 3733 C C . LEU A 1 489 ? 18.238 -14.642 -0.765 1.00 91.62 489 LEU A C 1
ATOM 3735 O O . LEU A 1 489 ? 18.164 -15.321 -1.792 1.00 91.62 489 LEU A O 1
ATOM 3739 N N . SER A 1 490 ? 17.495 -14.907 0.311 1.00 87.75 490 SER A N 1
ATOM 3740 C CA . SER A 1 490 ? 16.458 -15.943 0.335 1.00 87.75 490 SER A CA 1
ATOM 3741 C C . SER A 1 490 ? 15.343 -15.647 -0.676 1.00 87.75 490 SER A C 1
ATOM 3743 O O . SER A 1 490 ? 14.981 -16.515 -1.465 1.00 87.75 490 SER A O 1
ATOM 3745 N N . MET A 1 491 ? 14.857 -14.404 -0.757 1.00 90.12 491 MET A N 1
ATOM 3746 C CA . MET A 1 491 ? 13.870 -14.008 -1.770 1.00 90.12 491 MET A CA 1
ATOM 3747 C C . MET A 1 491 ? 14.382 -14.227 -3.199 1.00 90.12 491 MET A C 1
ATOM 3749 O O . MET A 1 491 ? 13.644 -14.768 -4.023 1.00 90.12 491 MET A O 1
ATOM 3753 N N . ILE A 1 492 ? 15.642 -13.879 -3.476 1.00 91.94 492 ILE A N 1
ATOM 3754 C CA . ILE A 1 492 ? 16.280 -14.068 -4.790 1.00 91.94 492 ILE A CA 1
ATOM 3755 C C . ILE A 1 492 ? 16.441 -15.554 -5.135 1.00 91.94 492 ILE A C 1
ATOM 3757 O O . ILE A 1 492 ? 16.249 -15.940 -6.288 1.00 91.94 492 ILE A O 1
ATOM 3761 N N . SER A 1 493 ? 16.783 -16.398 -4.157 1.00 87.12 493 SER A N 1
ATOM 3762 C CA . SER A 1 493 ? 16.970 -17.836 -4.390 1.00 87.12 493 SER A CA 1
ATOM 3763 C C . SER A 1 493 ? 15.645 -18.594 -4.531 1.00 87.12 493 SER A C 1
ATOM 3765 O O . SER A 1 493 ? 15.581 -19.614 -5.228 1.00 87.12 493 SER A O 1
ATOM 3767 N N . THR A 1 494 ? 14.563 -18.099 -3.920 1.00 82.81 494 THR A N 1
ATOM 3768 C CA . THR A 1 494 ? 13.256 -18.753 -4.000 1.00 82.81 494 THR A CA 1
ATOM 3769 C C . THR A 1 494 ? 12.618 -18.613 -5.385 1.00 82.81 494 THR A C 1
ATOM 3771 O O . THR A 1 494 ? 12.178 -17.541 -5.781 1.00 82.81 494 THR A O 1
ATOM 3774 N N . LYS A 1 495 ? 12.466 -19.739 -6.100 1.00 72.44 495 LYS A N 1
ATOM 3775 C CA . LYS A 1 495 ? 11.731 -19.814 -7.384 1.00 72.44 495 LYS A CA 1
ATOM 3776 C C . LYS A 1 495 ? 10.207 -19.694 -7.243 1.00 72.44 495 LYS A C 1
ATOM 3778 O O . LYS A 1 495 ? 9.505 -19.583 -8.242 1.00 72.44 495 LYS A O 1
ATOM 3783 N N . SER A 1 496 ? 9.683 -19.785 -6.022 1.00 57.88 496 SER A N 1
ATOM 3784 C CA . SER A 1 496 ? 8.252 -19.723 -5.726 1.00 57.88 496 SER A CA 1
ATOM 3785 C C . SER A 1 496 ? 7.886 -18.334 -5.206 1.00 57.88 496 SER A C 1
ATOM 3787 O O . SER A 1 496 ? 8.352 -17.925 -4.150 1.00 57.88 496 SER A O 1
ATOM 3789 N N . GLY A 1 497 ? 7.062 -17.605 -5.947 1.00 61.41 497 GLY A N 1
ATOM 3790 C CA . GLY A 1 497 ? 6.585 -16.257 -5.632 1.00 61.41 497 GLY A CA 1
ATOM 3791 C C . GLY A 1 497 ? 5.866 -15.678 -6.850 1.00 61.41 497 GLY A C 1
ATOM 3792 O O . GLY A 1 497 ? 5.906 -16.285 -7.927 1.00 61.41 497 GLY A O 1
ATOM 3793 N N . ARG A 1 498 ? 5.212 -14.516 -6.719 1.00 62.84 498 ARG A N 1
ATOM 3794 C CA . ARG A 1 498 ? 4.907 -13.721 -7.920 1.00 62.84 498 ARG A CA 1
ATOM 3795 C C . ARG A 1 498 ? 6.246 -13.408 -8.597 1.00 62.84 498 ARG A C 1
ATOM 3797 O O . ARG A 1 498 ? 7.236 -13.192 -7.903 1.00 62.84 498 ARG A O 1
ATOM 3804 N N . GLY A 1 499 ? 6.291 -13.459 -9.931 1.00 68.75 499 GLY A N 1
ATOM 3805 C CA . GLY A 1 499 ? 7.541 -13.470 -10.713 1.00 68.75 499 GLY A CA 1
ATOM 3806 C C . GLY A 1 499 ? 8.518 -12.324 -10.420 1.00 68.75 499 GLY A C 1
ATOM 3807 O O . GLY A 1 499 ? 9.700 -12.439 -10.735 1.00 68.75 499 GLY A O 1
ATOM 3808 N N . ASP A 1 500 ? 8.047 -11.270 -9.756 1.00 84.00 500 ASP A N 1
ATOM 3809 C CA . ASP A 1 500 ? 8.789 -10.039 -9.522 1.00 84.00 500 ASP A CA 1
ATOM 3810 C C . ASP A 1 500 ? 9.483 -9.997 -8.148 1.00 84.00 500 ASP A C 1
ATOM 3812 O O . ASP A 1 500 ? 10.366 -9.173 -7.947 1.00 84.00 500 ASP A O 1
ATOM 3816 N N . ALA A 1 501 ? 9.178 -10.902 -7.205 1.00 86.81 501 ALA A N 1
ATOM 3817 C CA . ALA A 1 501 ? 9.735 -10.856 -5.842 1.00 86.81 501 ALA A CA 1
ATOM 3818 C C . ALA A 1 501 ? 11.275 -10.905 -5.813 1.00 86.81 501 ALA A C 1
ATOM 3820 O O . ALA A 1 501 ? 11.928 -10.132 -5.110 1.00 86.81 501 ALA A O 1
ATOM 3821 N N . GLY A 1 502 ? 11.870 -11.789 -6.620 1.00 90.75 502 GLY A N 1
ATOM 3822 C CA . GLY A 1 502 ? 13.323 -11.862 -6.776 1.00 90.75 502 GLY A CA 1
ATOM 3823 C C . GLY A 1 502 ? 13.905 -10.620 -7.460 1.00 90.75 502 GLY A C 1
ATOM 3824 O O . GLY A 1 502 ? 15.018 -10.207 -7.130 1.00 90.75 502 GLY A O 1
ATOM 3825 N N . GLN A 1 503 ? 13.152 -9.987 -8.367 1.00 92.19 503 GLN A N 1
ATOM 3826 C CA . GLN A 1 503 ? 13.562 -8.742 -9.025 1.00 92.19 503 GLN A CA 1
ATOM 3827 C C . GLN A 1 503 ? 13.545 -7.571 -8.038 1.00 92.19 503 GLN A C 1
ATOM 3829 O O . GLN A 1 503 ? 14.545 -6.866 -7.941 1.00 92.19 503 GLN A O 1
ATOM 3834 N N . LEU A 1 504 ? 12.483 -7.433 -7.236 1.00 92.00 504 LEU A N 1
ATOM 3835 C CA . LEU A 1 504 ? 12.373 -6.426 -6.175 1.00 92.00 504 LEU A CA 1
ATOM 3836 C C . LEU A 1 504 ? 13.490 -6.579 -5.138 1.00 92.00 504 LEU A C 1
ATOM 3838 O O . LEU A 1 504 ? 14.143 -5.600 -4.784 1.00 92.00 504 LEU A O 1
ATOM 3842 N N . ALA A 1 505 ? 13.773 -7.807 -4.695 1.00 94.44 505 ALA A N 1
ATOM 3843 C CA . ALA A 1 505 ? 14.870 -8.064 -3.764 1.00 94.44 505 ALA A CA 1
ATOM 3844 C C . ALA A 1 505 ? 16.242 -7.729 -4.378 1.00 94.44 505 ALA A C 1
ATOM 3846 O O . ALA A 1 505 ? 17.103 -7.159 -3.704 1.00 94.44 505 ALA A O 1
ATOM 3847 N N . THR A 1 506 ? 16.436 -8.018 -5.670 1.00 94.50 506 THR A N 1
ATOM 3848 C CA . THR A 1 506 ? 17.656 -7.648 -6.406 1.00 94.50 506 THR A CA 1
ATOM 3849 C C . THR A 1 506 ? 17.791 -6.131 -6.536 1.00 94.50 506 THR A C 1
ATOM 3851 O O . THR A 1 506 ? 18.873 -5.593 -6.302 1.00 94.50 506 THR A O 1
ATOM 3854 N N . GLN A 1 507 ? 16.701 -5.431 -6.854 1.00 94.88 507 GLN A N 1
ATOM 3855 C CA . GLN A 1 507 ? 16.659 -3.972 -6.945 1.00 94.88 507 GLN A CA 1
ATOM 3856 C C . GLN A 1 507 ? 16.938 -3.325 -5.586 1.00 94.88 507 GLN A C 1
ATOM 3858 O O . GLN A 1 507 ? 17.746 -2.400 -5.501 1.00 94.88 507 GLN A O 1
ATOM 3863 N N . LEU A 1 508 ? 16.370 -3.863 -4.502 1.00 94.81 508 LEU A N 1
ATOM 3864 C CA . LEU A 1 508 ? 16.643 -3.388 -3.148 1.00 94.81 508 LEU A CA 1
ATOM 3865 C C . LEU A 1 508 ? 18.114 -3.596 -2.768 1.00 94.81 508 LEU A C 1
ATOM 3867 O O . LEU A 1 508 ? 18.751 -2.670 -2.269 1.00 94.81 508 LEU A O 1
ATOM 3871 N N . LEU A 1 509 ? 18.696 -4.767 -3.052 1.00 95.25 509 LEU A N 1
ATOM 3872 C CA . LEU A 1 509 ? 20.130 -4.999 -2.840 1.00 95.25 509 LEU A CA 1
ATOM 3873 C C . LEU A 1 509 ? 20.997 -4.052 -3.676 1.00 95.25 509 LEU A C 1
ATOM 3875 O O . LEU A 1 509 ? 21.984 -3.528 -3.157 1.00 95.25 509 LEU A O 1
ATOM 3879 N N . ALA A 1 510 ? 20.628 -3.795 -4.933 1.00 95.25 510 ALA A N 1
ATOM 3880 C CA . ALA A 1 510 ? 21.331 -2.847 -5.791 1.00 95.25 510 ALA A CA 1
ATOM 3881 C C . ALA A 1 510 ? 21.285 -1.429 -5.202 1.00 95.25 510 ALA A C 1
ATOM 3883 O O . ALA A 1 510 ? 22.325 -0.776 -5.095 1.00 95.25 510 ALA A O 1
ATOM 3884 N N . ASN A 1 511 ? 20.116 -0.992 -4.722 1.00 94.19 511 ASN A N 1
ATOM 3885 C CA . ASN A 1 511 ? 19.952 0.287 -4.036 1.00 94.19 511 ASN A CA 1
ATOM 3886 C C . ASN A 1 511 ? 20.818 0.364 -2.778 1.00 94.19 511 ASN A C 1
ATOM 3888 O O . ASN A 1 511 ? 21.509 1.363 -2.575 1.00 94.19 511 ASN A O 1
ATOM 3892 N N . LEU A 1 512 ? 20.841 -0.689 -1.961 1.00 94.38 512 LEU A N 1
ATOM 3893 C CA . LEU A 1 512 ? 21.661 -0.740 -0.750 1.00 94.38 512 LEU A CA 1
ATOM 3894 C C . LEU A 1 512 ? 23.160 -0.733 -1.059 1.00 94.38 512 LEU A C 1
ATOM 3896 O O . LEU A 1 512 ? 23.904 -0.057 -0.350 1.00 94.38 512 LEU A O 1
ATOM 3900 N N . ALA A 1 513 ? 23.596 -1.410 -2.124 1.00 94.06 513 ALA A N 1
ATOM 3901 C CA . ALA A 1 513 ? 24.997 -1.501 -2.539 1.00 94.06 513 ALA A CA 1
ATOM 3902 C C . ALA A 1 513 ? 25.594 -0.168 -3.028 1.00 94.06 513 ALA A C 1
ATOM 3904 O O . ALA A 1 513 ? 26.824 -0.026 -3.085 1.00 94.06 513 ALA A O 1
ATOM 3905 N N . VAL A 1 514 ? 24.754 0.823 -3.360 1.00 94.12 514 VAL A N 1
ATOM 3906 C CA . VAL A 1 514 ? 25.210 2.192 -3.664 1.00 94.12 514 VAL A CA 1
ATOM 3907 C C . VAL A 1 514 ? 25.955 2.793 -2.469 1.00 94.12 514 VAL A C 1
ATOM 3909 O O . VAL A 1 514 ? 26.923 3.525 -2.663 1.00 94.12 514 VAL A O 1
ATOM 3912 N N . VAL A 1 515 ? 25.557 2.444 -1.241 1.00 93.69 515 VAL A N 1
ATOM 3913 C CA . VAL A 1 515 ? 26.188 2.921 -0.006 1.00 93.69 515 VAL A CA 1
ATOM 3914 C C . VAL A 1 515 ? 27.369 2.006 0.363 1.00 93.69 515 VAL A C 1
ATOM 3916 O O . VAL A 1 515 ? 27.151 0.817 0.609 1.00 93.69 515 VAL A O 1
ATOM 3919 N N . PRO A 1 516 ? 28.620 2.514 0.410 1.00 91.06 516 PRO A N 1
ATOM 3920 C CA . PRO A 1 516 ? 29.812 1.704 0.686 1.00 91.06 516 PRO A CA 1
ATOM 3921 C C . PRO A 1 516 ? 29.725 0.874 1.971 1.00 91.06 516 PRO A C 1
ATOM 3923 O O . PRO A 1 516 ? 30.146 -0.282 1.987 1.00 91.06 516 PRO A O 1
ATOM 3926 N N . GLU A 1 517 ? 29.126 1.436 3.018 1.00 89.69 517 GLU A N 1
ATOM 3927 C CA . GLU A 1 517 ? 28.956 0.818 4.333 1.00 89.69 517 GLU A CA 1
ATOM 3928 C C . GLU A 1 517 ? 28.143 -0.487 4.250 1.00 89.69 517 GLU A C 1
ATOM 3930 O O . GLU A 1 517 ? 28.424 -1.449 4.962 1.00 89.69 517 GLU A O 1
ATOM 3935 N N . ASN A 1 518 ? 27.181 -0.562 3.329 1.00 92.56 518 ASN A N 1
ATOM 3936 C CA . ASN A 1 518 ? 26.322 -1.732 3.149 1.00 92.56 518 ASN A CA 1
ATOM 3937 C C . ASN A 1 518 ? 26.988 -2.854 2.347 1.00 92.56 518 ASN A C 1
ATOM 3939 O O . ASN A 1 518 ? 26.613 -4.019 2.493 1.00 92.56 518 ASN A O 1
ATOM 3943 N N . ARG A 1 519 ? 27.990 -2.537 1.512 1.00 92.38 519 ARG A N 1
ATOM 3944 C CA . ARG A 1 519 ? 28.659 -3.527 0.646 1.00 92.38 519 ARG A CA 1
ATOM 3945 C C . ARG A 1 519 ? 29.301 -4.647 1.455 1.00 92.38 519 ARG A C 1
ATOM 3947 O O . ARG A 1 519 ? 29.231 -5.803 1.051 1.00 92.38 519 ARG A O 1
ATOM 3954 N N . ALA A 1 520 ? 29.873 -4.317 2.613 1.00 86.62 520 ALA A N 1
ATOM 3955 C CA . ALA A 1 520 ? 30.447 -5.306 3.521 1.00 86.62 520 ALA A CA 1
ATOM 3956 C C . ALA A 1 520 ? 29.393 -6.315 4.014 1.00 86.62 520 ALA A C 1
ATOM 3958 O O . ALA A 1 520 ? 29.672 -7.511 4.074 1.00 86.62 520 ALA A O 1
ATOM 3959 N N . GLY A 1 521 ? 28.169 -5.854 4.294 1.00 83.50 521 GLY A N 1
ATOM 3960 C CA . GLY A 1 521 ? 27.070 -6.704 4.760 1.00 83.50 521 GLY A CA 1
ATOM 3961 C C . GLY A 1 521 ? 26.579 -7.656 3.676 1.00 83.50 521 GLY A C 1
ATOM 3962 O O . GLY A 1 521 ? 26.385 -8.841 3.941 1.00 83.50 521 GLY A O 1
ATOM 3963 N N . ILE A 1 522 ? 26.482 -7.154 2.442 1.00 89.69 522 ILE A N 1
ATOM 3964 C CA . ILE A 1 522 ? 26.129 -7.956 1.265 1.00 89.69 522 ILE A CA 1
ATOM 3965 C C . ILE A 1 522 ? 27.176 -9.055 1.040 1.00 89.69 522 ILE A C 1
ATOM 3967 O O . ILE A 1 522 ? 26.813 -10.223 0.935 1.00 89.69 522 ILE A O 1
ATOM 3971 N N . ILE A 1 523 ? 28.470 -8.709 1.040 1.00 88.75 523 ILE A N 1
ATOM 3972 C CA . ILE A 1 523 ? 29.564 -9.673 0.823 1.00 88.75 523 ILE A CA 1
ATOM 3973 C C . ILE A 1 523 ? 29.556 -10.772 1.897 1.00 88.75 523 ILE A C 1
ATOM 3975 O O . ILE A 1 523 ? 29.649 -11.959 1.573 1.00 88.75 523 ILE A O 1
ATOM 3979 N N . LEU A 1 524 ? 29.405 -10.401 3.172 1.00 85.38 524 LEU A N 1
ATOM 3980 C CA . LEU A 1 524 ? 29.372 -11.366 4.276 1.00 85.38 524 LEU A CA 1
ATOM 3981 C C . LEU A 1 524 ? 28.184 -12.329 4.174 1.00 85.38 524 LEU A C 1
ATOM 3983 O O . LEU A 1 524 ? 28.361 -13.534 4.347 1.00 85.38 524 LEU A O 1
ATOM 3987 N N . SER A 1 525 ? 26.996 -11.821 3.846 1.00 85.00 525 SER A N 1
ATOM 3988 C CA . SER A 1 525 ? 25.790 -12.643 3.681 1.00 85.00 525 SER A CA 1
ATOM 3989 C C . SER A 1 525 ? 25.898 -13.582 2.466 1.00 85.00 525 SER A C 1
ATOM 3991 O O . SER A 1 525 ? 25.556 -14.767 2.559 1.00 85.00 525 SER A O 1
ATOM 3993 N N . THR A 1 526 ? 26.495 -13.120 1.356 1.00 83.94 526 THR A N 1
ATOM 3994 C CA . THR A 1 526 ? 26.750 -13.982 0.187 1.00 83.94 526 THR A CA 1
ATOM 3995 C C . THR A 1 526 ? 27.740 -15.108 0.484 1.00 83.94 526 THR A C 1
ATOM 3997 O O . THR A 1 526 ? 27.504 -16.239 0.065 1.00 83.94 526 THR A O 1
ATOM 4000 N N . ASN A 1 527 ? 28.802 -14.837 1.252 1.00 82.62 527 ASN A N 1
ATOM 4001 C CA . ASN A 1 527 ? 29.797 -15.849 1.623 1.00 82.62 527 ASN A CA 1
ATOM 4002 C C . ASN A 1 527 ? 29.226 -16.894 2.594 1.00 82.62 527 ASN A C 1
ATOM 4004 O O . ASN A 1 527 ? 29.560 -18.072 2.502 1.00 82.62 527 ASN A O 1
ATOM 4008 N N . ASN A 1 528 ? 28.336 -16.491 3.503 1.00 77.12 528 ASN A N 1
ATOM 4009 C CA . ASN A 1 528 ? 27.664 -17.438 4.395 1.00 77.12 528 ASN A CA 1
ATOM 4010 C C . ASN A 1 528 ? 26.692 -18.353 3.634 1.00 77.12 528 ASN A C 1
ATOM 4012 O O . ASN A 1 528 ? 26.597 -19.541 3.938 1.00 77.12 528 ASN A O 1
ATOM 4016 N N . SER A 1 529 ? 26.011 -17.823 2.614 1.00 68.06 529 SER A N 1
ATOM 4017 C CA . SER A 1 529 ? 25.050 -18.589 1.809 1.00 68.06 529 SER A CA 1
ATOM 4018 C C . SER A 1 529 ? 25.725 -19.639 0.914 1.00 68.06 529 SER A C 1
ATOM 4020 O O . SER A 1 529 ? 25.195 -20.737 0.741 1.00 68.06 529 SER A O 1
ATOM 4022 N N . THR A 1 530 ? 26.913 -19.351 0.367 1.00 60.72 530 THR A N 1
ATOM 4023 C CA . THR A 1 530 ? 27.650 -20.296 -0.494 1.00 60.72 530 THR A CA 1
ATOM 4024 C C . THR A 1 530 ? 28.200 -21.503 0.266 1.00 60.72 530 THR A C 1
ATOM 4026 O O . THR A 1 530 ? 28.287 -22.588 -0.308 1.00 60.72 530 THR A O 1
ATOM 4029 N N . HIS A 1 531 ? 28.494 -21.373 1.563 1.00 55.06 531 HIS A N 1
ATOM 4030 C CA . HIS A 1 531 ? 28.959 -22.497 2.385 1.00 55.06 531 HIS A CA 1
ATOM 4031 C C . HIS A 1 531 ? 27.877 -23.550 2.686 1.00 55.06 531 HIS A C 1
ATOM 4033 O O . HIS A 1 531 ? 28.222 -24.681 3.025 1.00 55.06 531 HIS A O 1
ATOM 4039 N N . SER A 1 532 ? 26.589 -23.228 2.522 1.00 48.53 532 SER A N 1
ATOM 4040 C CA . SER A 1 532 ? 25.485 -24.143 2.846 1.00 48.53 532 SER A CA 1
ATOM 4041 C C . SER A 1 532 ? 25.025 -25.038 1.682 1.00 48.53 532 SER A C 1
ATOM 4043 O O . SER A 1 532 ? 24.204 -25.924 1.910 1.00 48.53 532 SER A O 1
ATOM 4045 N N . LEU A 1 533 ? 25.500 -24.829 0.444 1.00 43.53 533 LEU A N 1
ATOM 4046 C CA . LEU A 1 533 ? 24.854 -25.395 -0.758 1.00 43.53 533 LEU A CA 1
ATOM 4047 C C . LEU A 1 533 ? 25.690 -26.359 -1.620 1.00 43.53 533 LEU A C 1
ATOM 4049 O O . LEU A 1 533 ? 25.200 -26.789 -2.662 1.00 43.53 533 LEU A O 1
ATOM 4053 N N . THR A 1 534 ? 26.899 -26.779 -1.229 1.00 37.44 534 THR A N 1
ATOM 4054 C CA . THR A 1 534 ? 27.694 -27.694 -2.081 1.00 37.44 534 THR A CA 1
ATOM 4055 C C . THR A 1 534 ? 28.422 -28.810 -1.327 1.00 37.44 534 THR A C 1
ATOM 4057 O O . THR A 1 534 ? 29.556 -28.638 -0.887 1.00 37.44 534 THR A O 1
ATOM 4060 N N . MET A 1 535 ? 27.812 -30.004 -1.306 1.00 38.78 535 MET A N 1
ATOM 4061 C CA . MET A 1 535 ? 28.519 -31.294 -1.352 1.00 38.78 535 MET A CA 1
ATOM 4062 C C . MET A 1 535 ? 28.475 -31.845 -2.789 1.00 38.78 535 MET A C 1
ATOM 4064 O O . MET A 1 535 ? 27.720 -32.752 -3.115 1.00 38.78 535 MET A O 1
ATOM 4068 N N . SER A 1 536 ? 29.288 -31.271 -3.675 1.00 38.03 536 SER A N 1
ATOM 4069 C CA . SER A 1 536 ? 29.775 -31.939 -4.890 1.00 38.03 536 SER A CA 1
ATOM 4070 C C . SER A 1 536 ? 31.155 -31.357 -5.198 1.00 38.03 536 SER A C 1
ATOM 4072 O O . SER A 1 536 ? 31.351 -30.150 -5.056 1.00 38.03 536 SER A O 1
ATOM 4074 N N . GLN A 1 537 ? 32.142 -32.212 -5.475 1.00 40.84 537 GLN A N 1
ATOM 4075 C CA . GLN A 1 537 ? 33.549 -31.808 -5.551 1.00 40.84 537 GLN A CA 1
ATOM 4076 C C . GLN A 1 537 ? 33.786 -30.759 -6.653 1.00 40.84 537 GLN A C 1
ATOM 4078 O O . GLN A 1 537 ? 33.485 -31.038 -7.814 1.00 40.84 537 GLN A O 1
ATOM 4083 N N . PRO A 1 538 ? 34.370 -29.588 -6.336 1.00 46.38 538 PRO A N 1
ATOM 4084 C CA . PRO A 1 538 ? 34.762 -28.622 -7.345 1.00 46.38 538 PRO A CA 1
ATOM 4085 C C . PRO A 1 538 ? 36.136 -28.988 -7.915 1.00 46.38 538 PRO A C 1
ATOM 4087 O O . PRO A 1 538 ? 37.103 -29.197 -7.180 1.00 46.38 538 PRO A O 1
ATOM 4090 N N . THR A 1 539 ? 36.248 -28.990 -9.241 1.00 54.97 539 THR A N 1
ATOM 4091 C CA . THR A 1 539 ? 37.526 -28.749 -9.916 1.00 54.97 539 THR A CA 1
ATOM 4092 C C . THR A 1 539 ? 38.048 -27.397 -9.432 1.00 54.97 539 THR A C 1
ATOM 4094 O O . THR A 1 539 ? 37.446 -26.362 -9.720 1.00 54.97 539 THR A O 1
ATOM 4097 N N . GLY A 1 540 ? 39.098 -27.415 -8.611 1.00 50.09 540 GLY A N 1
ATOM 4098 C CA . GLY A 1 540 ? 39.577 -26.242 -7.887 1.00 50.09 540 GLY A CA 1
ATOM 4099 C C . GLY A 1 540 ? 39.931 -25.084 -8.818 1.00 50.09 540 GLY A C 1
ATOM 4100 O O . GLY A 1 540 ? 40.828 -25.192 -9.651 1.00 50.09 540 GLY A O 1
ATOM 4101 N N . VAL A 1 541 ? 39.233 -23.964 -8.642 1.00 59.16 541 VAL A N 1
ATOM 4102 C CA . VAL A 1 541 ? 39.596 -22.669 -9.219 1.00 59.16 541 VAL A CA 1
ATOM 4103 C C . VAL A 1 541 ? 40.933 -22.249 -8.609 1.00 59.16 541 VAL A C 1
ATOM 4105 O O . VAL A 1 541 ? 41.025 -21.989 -7.410 1.00 59.16 541 VAL A O 1
ATOM 4108 N N . SER A 1 542 ? 41.984 -22.206 -9.423 1.00 67.31 542 SER A N 1
ATOM 4109 C CA . SER A 1 542 ? 43.280 -21.674 -9.008 1.00 67.31 542 SER A CA 1
ATOM 4110 C C . SER A 1 542 ? 43.202 -20.150 -8.886 1.00 67.31 542 SER A C 1
ATOM 4112 O O . SER A 1 542 ? 42.655 -19.472 -9.759 1.00 67.31 542 SER A O 1
ATOM 4114 N N . GLY A 1 543 ? 43.822 -19.579 -7.849 1.00 70.81 543 GLY A N 1
ATOM 4115 C CA . GLY A 1 543 ? 43.963 -18.124 -7.703 1.00 70.81 543 GLY A CA 1
ATOM 4116 C C . GLY A 1 543 ? 44.708 -17.451 -8.867 1.00 70.81 543 GLY A C 1
ATOM 4117 O O . GLY A 1 543 ? 44.619 -16.240 -9.021 1.00 70.81 543 GLY A O 1
ATOM 4118 N N . SER A 1 544 ? 45.408 -18.223 -9.708 1.00 71.19 544 SER A N 1
ATOM 4119 C CA . SER A 1 544 ? 46.061 -17.721 -10.924 1.00 71.19 544 SER A CA 1
ATOM 4120 C C . SER A 1 544 ? 45.151 -17.653 -12.157 1.00 71.19 544 SER A C 1
ATOM 4122 O O . SER A 1 544 ? 45.487 -16.947 -13.106 1.00 71.19 544 SER A O 1
ATOM 4124 N N . THR A 1 545 ? 44.022 -18.371 -12.176 1.00 67.50 545 THR A N 1
ATOM 4125 C CA . THR A 1 545 ? 43.078 -18.387 -13.311 1.00 67.50 545 THR A CA 1
ATOM 4126 C C . THR A 1 545 ? 41.859 -17.511 -13.064 1.00 67.50 545 THR A C 1
ATOM 4128 O O . THR A 1 545 ? 41.310 -16.944 -14.011 1.00 67.50 545 THR A O 1
ATOM 4131 N N . TYR A 1 546 ? 41.465 -17.332 -11.800 1.00 72.19 546 TYR A N 1
ATOM 4132 C CA . TYR A 1 546 ? 40.340 -16.474 -11.448 1.00 72.19 546 TYR A CA 1
ATOM 4133 C C . TYR A 1 546 ? 40.633 -15.008 -11.796 1.00 72.19 546 TYR A C 1
ATOM 4135 O O . TYR A 1 546 ? 41.482 -14.364 -11.183 1.00 72.19 546 TYR A O 1
ATOM 4143 N N . GLY A 1 547 ? 39.928 -14.477 -12.798 1.00 76.69 547 GLY A N 1
ATOM 4144 C CA . GLY A 1 547 ? 40.120 -13.105 -13.277 1.00 76.69 547 GLY A CA 1
ATOM 4145 C C . GLY A 1 547 ? 41.224 -12.922 -14.324 1.00 76.69 547 GLY A C 1
ATOM 4146 O O . GLY A 1 547 ? 41.472 -11.789 -14.736 1.00 76.69 547 GLY A O 1
ATOM 4147 N N . ALA A 1 548 ? 41.859 -13.995 -14.809 1.00 82.12 548 ALA A N 1
ATOM 4148 C CA . ALA A 1 548 ? 42.752 -13.895 -15.960 1.00 82.12 548 ALA A CA 1
ATOM 4149 C C . ALA A 1 548 ? 41.948 -13.487 -17.208 1.00 82.12 548 ALA A C 1
ATOM 4151 O O . ALA A 1 548 ? 40.997 -14.174 -17.586 1.00 82.12 548 ALA A O 1
ATOM 4152 N N . VAL A 1 549 ? 42.330 -12.374 -17.847 1.00 85.31 549 VAL A N 1
ATOM 4153 C CA . VAL A 1 549 ? 41.663 -11.854 -19.049 1.00 85.31 549 VAL A CA 1
ATOM 4154 C C . VAL A 1 549 ? 42.466 -12.219 -20.294 1.00 85.31 549 VAL A C 1
ATOM 4156 O O . VAL A 1 549 ? 43.607 -11.787 -20.453 1.00 85.31 549 VAL A O 1
ATOM 4159 N N . ARG A 1 550 ? 41.869 -12.989 -21.206 1.00 85.81 550 ARG A N 1
ATOM 4160 C CA . ARG A 1 550 ? 42.424 -13.247 -22.547 1.00 85.81 550 ARG A CA 1
ATOM 4161 C C . ARG A 1 550 ? 41.654 -12.422 -23.565 1.00 85.81 550 ARG A C 1
ATOM 4163 O O . ARG A 1 550 ? 40.461 -12.641 -23.711 1.00 85.81 550 ARG A O 1
ATOM 4170 N N . ALA A 1 551 ? 42.304 -11.495 -24.262 1.00 90.56 551 ALA A N 1
ATOM 4171 C CA . ALA A 1 551 ? 41.642 -10.634 -25.239 1.00 90.56 551 ALA A CA 1
ATOM 4172 C C . ALA A 1 551 ? 42.047 -10.969 -26.679 1.00 90.56 551 ALA A C 1
ATOM 4174 O O . ALA A 1 551 ? 43.224 -11.151 -26.980 1.00 90.56 551 ALA A O 1
ATOM 4175 N N . SER A 1 552 ? 41.055 -11.020 -27.564 1.00 93.69 552 SER A N 1
ATOM 4176 C CA . SER A 1 552 ? 41.198 -11.140 -29.014 1.00 93.69 552 SER A CA 1
ATOM 4177 C C . SER A 1 552 ? 40.801 -9.825 -29.687 1.00 93.69 552 SER A C 1
ATOM 4179 O O . SER A 1 552 ? 39.880 -9.144 -29.238 1.00 93.69 552 SER A O 1
ATOM 4181 N N . ALA A 1 553 ? 41.480 -9.479 -30.783 1.00 92.06 553 ALA A N 1
ATOM 4182 C CA . ALA A 1 553 ? 41.189 -8.298 -31.600 1.00 92.06 553 ALA A CA 1
ATOM 4183 C C . ALA A 1 553 ? 40.241 -8.593 -32.782 1.00 92.06 553 ALA A C 1
ATOM 4185 O O . ALA A 1 553 ? 40.107 -7.769 -33.684 1.00 92.06 553 ALA A O 1
ATOM 4186 N N . ALA A 1 554 ? 39.614 -9.773 -32.819 1.00 95.56 554 ALA A N 1
ATOM 4187 C CA . ALA A 1 554 ? 38.740 -10.167 -33.922 1.00 95.56 554 ALA A CA 1
ATOM 4188 C C . ALA A 1 554 ? 37.495 -9.268 -34.025 1.00 95.56 554 ALA A C 1
ATOM 4190 O O . ALA A 1 554 ? 36.895 -8.889 -33.020 1.00 95.56 554 ALA A O 1
ATOM 4191 N N . GLU A 1 555 ? 37.068 -8.962 -35.248 1.00 94.62 555 GLU A N 1
ATOM 4192 C CA . GLU A 1 555 ? 35.779 -8.312 -35.478 1.00 94.62 555 GLU A CA 1
ATOM 4193 C C . GLU A 1 555 ? 34.638 -9.330 -35.414 1.00 94.62 555 GLU A C 1
ATOM 4195 O O . GLU A 1 555 ? 34.723 -10.414 -35.992 1.00 94.62 555 GLU A O 1
ATOM 4200 N N . GLN A 1 556 ? 33.548 -8.964 -34.741 1.00 95.19 556 GLN A N 1
ATOM 4201 C CA . GLN A 1 556 ? 32.365 -9.808 -34.583 1.00 95.19 556 GLN A CA 1
ATOM 4202 C C . GLN A 1 556 ? 31.088 -9.094 -35.012 1.00 95.19 556 GLN A C 1
ATOM 4204 O O . GLN A 1 556 ? 31.006 -7.865 -35.012 1.00 95.19 556 GLN A O 1
ATOM 4209 N N . TRP A 1 557 ? 30.076 -9.867 -35.399 1.00 94.56 557 TRP A N 1
ATOM 4210 C CA . TRP A 1 557 ? 28.752 -9.353 -35.741 1.00 94.56 557 TRP A CA 1
ATOM 4211 C C . TRP A 1 557 ? 27.755 -9.792 -34.677 1.00 94.56 557 TRP A C 1
ATOM 4213 O O . TRP A 1 557 ? 27.758 -10.949 -34.265 1.00 94.56 557 TRP A O 1
ATOM 4223 N N . MET A 1 558 ? 26.883 -8.877 -34.260 1.00 94.94 558 MET A N 1
ATOM 4224 C CA . MET A 1 558 ? 25.791 -9.180 -33.339 1.00 94.94 558 MET A CA 1
ATOM 4225 C C . MET A 1 558 ? 24.464 -9.116 -34.094 1.00 94.94 558 MET A C 1
ATOM 4227 O O . MET A 1 558 ? 24.056 -8.056 -34.572 1.00 94.94 558 MET A O 1
ATOM 4231 N N . ILE A 1 559 ? 23.791 -10.260 -34.208 1.00 95.88 559 ILE A N 1
ATOM 4232 C CA . ILE A 1 559 ? 22.527 -10.392 -34.935 1.00 95.88 559 ILE A CA 1
ATOM 4233 C C . ILE A 1 559 ? 21.420 -10.726 -33.939 1.00 95.88 559 ILE A C 1
ATOM 4235 O O . ILE A 1 559 ? 21.478 -11.747 -33.258 1.00 95.88 559 ILE A O 1
ATOM 4239 N N . ARG A 1 560 ? 20.386 -9.885 -33.868 1.00 96.06 560 ARG A N 1
ATOM 4240 C CA . ARG A 1 560 ? 19.178 -10.177 -33.089 1.00 96.06 560 ARG A CA 1
ATOM 4241 C C . ARG A 1 560 ? 18.293 -11.149 -33.868 1.00 96.06 560 ARG A C 1
ATOM 4243 O O . ARG A 1 560 ? 17.849 -10.816 -34.967 1.00 96.06 560 ARG A O 1
ATOM 4250 N N . LEU A 1 561 ? 18.020 -12.320 -33.295 1.00 96.44 561 LEU A N 1
ATOM 4251 C CA . LEU A 1 561 ? 17.163 -13.350 -33.889 1.00 96.44 561 LEU A CA 1
ATOM 4252 C C . LEU A 1 561 ? 15.749 -13.325 -33.282 1.00 96.44 561 LEU A C 1
ATOM 4254 O O . LEU A 1 561 ? 15.597 -13.013 -32.099 1.00 96.44 561 LEU A O 1
ATOM 4258 N N . PRO A 1 562 ? 14.700 -13.681 -34.045 1.00 94.50 562 PRO A N 1
ATOM 4259 C CA . PRO A 1 562 ? 13.382 -13.966 -33.482 1.00 94.50 562 PRO A CA 1
ATOM 4260 C C . PRO A 1 562 ? 13.423 -15.170 -32.527 1.00 94.50 562 PRO A C 1
ATOM 4262 O O . PRO A 1 562 ? 14.023 -16.187 -32.859 1.00 94.50 562 PRO A O 1
ATOM 4265 N N . ASN A 1 563 ? 12.727 -15.100 -31.384 1.00 92.25 563 ASN A N 1
ATOM 4266 C CA . ASN A 1 563 ? 12.793 -16.133 -30.332 1.00 92.25 563 ASN A CA 1
ATOM 4267 C C . ASN A 1 563 ? 12.527 -17.562 -30.829 1.00 92.25 563 ASN A C 1
ATOM 4269 O O . ASN A 1 563 ? 13.162 -18.493 -30.358 1.00 92.25 563 ASN A O 1
ATOM 4273 N N . ARG A 1 564 ? 11.599 -17.743 -31.779 1.00 89.50 564 ARG A N 1
ATOM 4274 C CA . ARG A 1 564 ? 11.308 -19.067 -32.356 1.00 89.50 564 ARG A CA 1
ATOM 4275 C C . ARG A 1 564 ? 12.494 -19.624 -33.145 1.00 89.50 564 ARG A C 1
ATOM 4277 O O . ARG A 1 564 ? 12.789 -20.799 -33.018 1.00 89.50 564 ARG A O 1
ATOM 4284 N N . LEU A 1 565 ? 13.191 -18.772 -33.899 1.00 94.31 565 LEU A N 1
ATOM 4285 C CA . LEU A 1 565 ? 14.396 -19.168 -34.624 1.00 94.31 565 LEU A CA 1
ATOM 4286 C C . LEU A 1 565 ? 15.545 -19.494 -33.661 1.00 94.31 565 LEU A C 1
ATOM 4288 O O . LEU A 1 565 ? 16.253 -20.468 -33.868 1.00 94.31 565 LEU A O 1
ATOM 4292 N N . ALA A 1 566 ? 15.704 -18.703 -32.596 1.00 95.81 566 ALA A N 1
ATOM 4293 C CA . ALA A 1 566 ? 16.706 -18.973 -31.567 1.00 95.81 566 ALA A CA 1
ATOM 4294 C C . ALA A 1 566 ? 16.454 -20.322 -30.867 1.00 95.81 566 ALA A C 1
ATOM 4296 O O . ALA A 1 566 ? 17.372 -21.125 -30.770 1.00 95.81 566 ALA A O 1
ATOM 4297 N N . ALA A 1 567 ? 15.205 -20.607 -30.477 1.00 93.88 567 ALA A N 1
ATOM 4298 C CA . ALA A 1 567 ? 14.829 -21.888 -29.876 1.00 93.88 567 ALA A CA 1
ATOM 4299 C C . ALA A 1 567 ? 15.090 -23.072 -30.823 1.00 93.88 567 ALA A C 1
ATOM 4301 O O . ALA A 1 567 ? 15.646 -24.082 -30.409 1.00 93.88 567 ALA A O 1
ATOM 4302 N N . ALA A 1 568 ? 14.771 -22.920 -32.112 1.00 94.31 568 ALA A N 1
ATOM 4303 C CA . ALA A 1 568 ? 15.067 -23.931 -33.125 1.00 94.31 568 ALA A CA 1
ATOM 4304 C C . ALA A 1 568 ? 16.564 -24.254 -33.233 1.00 94.31 568 ALA A C 1
ATOM 4306 O O . ALA A 1 568 ? 16.944 -25.401 -33.447 1.00 94.31 568 ALA A O 1
ATOM 4307 N N . TRP A 1 569 ? 17.417 -23.235 -33.105 1.00 96.12 569 TRP A N 1
ATOM 4308 C CA . TRP A 1 569 ? 18.870 -23.392 -33.148 1.00 96.12 569 TRP A CA 1
ATOM 4309 C C . TRP A 1 569 ? 19.435 -24.003 -31.864 1.00 96.12 569 TRP A C 1
ATOM 4311 O O . TRP A 1 569 ? 20.419 -24.730 -31.942 1.00 96.12 569 TRP A O 1
ATOM 4321 N N . GLU A 1 570 ? 18.821 -23.737 -30.710 1.00 95.69 570 GLU A N 1
ATOM 4322 C CA . GLU A 1 570 ? 19.192 -24.358 -29.430 1.00 95.69 570 GLU A CA 1
ATOM 4323 C C . GLU A 1 570 ? 18.788 -25.839 -29.355 1.00 95.69 570 GLU A C 1
ATOM 4325 O O . GLU A 1 570 ? 19.501 -26.640 -28.754 1.00 95.69 570 GLU A O 1
ATOM 4330 N N . GLU A 1 571 ? 17.663 -26.215 -29.969 1.00 95.31 571 GLU A N 1
ATOM 4331 C CA . GLU A 1 571 ? 17.178 -27.603 -30.016 1.00 95.31 571 GLU A CA 1
ATOM 4332 C C . GLU A 1 571 ? 17.891 -28.459 -31.075 1.00 95.31 571 GLU A C 1
ATOM 4334 O O . GLU A 1 571 ? 17.850 -29.691 -31.013 1.00 95.31 571 GLU A O 1
ATOM 4339 N N . ALA A 1 572 ? 18.536 -27.827 -32.059 1.00 95.94 572 ALA A N 1
ATOM 4340 C CA . ALA A 1 572 ? 19.269 -28.531 -33.098 1.00 95.94 572 ALA A CA 1
ATOM 4341 C C . ALA A 1 572 ? 20.503 -29.247 -32.505 1.00 95.94 572 ALA A C 1
ATOM 4343 O O . ALA A 1 572 ? 21.269 -28.635 -31.759 1.00 95.94 572 ALA A O 1
ATOM 4344 N N . PRO A 1 573 ? 20.751 -30.526 -32.852 1.00 95.12 573 PRO A N 1
ATOM 4345 C CA . PRO A 1 573 ? 21.934 -31.245 -32.388 1.00 95.12 573 PRO A CA 1
ATOM 4346 C C . PRO A 1 573 ? 23.235 -30.521 -32.749 1.00 95.12 573 PRO A C 1
ATOM 4348 O O . PRO A 1 573 ? 23.350 -29.930 -33.828 1.00 95.12 573 PRO A O 1
ATOM 4351 N N . GLU A 1 574 ? 24.243 -30.616 -31.883 1.00 94.50 574 GLU A N 1
ATOM 4352 C CA . GLU A 1 574 ? 25.553 -30.019 -32.140 1.00 94.50 574 GLU A CA 1
ATOM 4353 C C . GLU A 1 574 ? 26.147 -30.544 -33.461 1.00 94.50 574 GLU A C 1
ATOM 4355 O O . GLU A 1 574 ? 26.107 -31.739 -33.755 1.00 94.50 574 GLU A O 1
ATOM 4360 N N . GLY A 1 575 ? 26.665 -29.633 -34.290 1.00 94.06 575 GLY A N 1
ATOM 4361 C CA . GLY A 1 575 ? 27.167 -29.944 -35.633 1.00 94.06 575 GLY A CA 1
ATOM 4362 C C . GLY A 1 575 ? 26.116 -29.903 -36.751 1.00 94.06 575 GLY A C 1
ATOM 4363 O O . GLY A 1 575 ? 26.482 -30.041 -37.918 1.00 94.06 575 GLY A O 1
ATOM 4364 N N . THR A 1 576 ? 24.836 -29.670 -36.438 1.00 95.31 576 THR A N 1
ATOM 4365 C CA . THR A 1 576 ? 23.784 -29.499 -37.455 1.00 95.31 576 THR A CA 1
ATOM 4366 C C . THR A 1 576 ? 23.980 -28.198 -38.236 1.00 95.31 576 THR A C 1
ATOM 4368 O O . THR A 1 576 ? 24.208 -27.133 -37.660 1.00 95.31 576 THR A O 1
ATOM 4371 N N . VAL A 1 577 ? 23.856 -28.258 -39.566 1.00 96.25 577 VAL A N 1
ATOM 4372 C CA . VAL A 1 577 ? 23.851 -27.061 -40.417 1.00 96.25 577 VAL A CA 1
ATOM 4373 C C . VAL A 1 577 ? 22.514 -26.340 -40.240 1.00 96.25 577 VAL A C 1
ATOM 4375 O O . VAL A 1 577 ? 21.476 -26.824 -40.673 1.00 96.25 577 VAL A O 1
ATOM 4378 N N . LEU A 1 578 ? 22.539 -25.174 -39.594 1.00 96.69 578 LEU A N 1
ATOM 4379 C CA . LEU A 1 578 ? 21.328 -24.408 -39.260 1.00 96.69 578 LEU A CA 1
ATOM 4380 C C . LEU A 1 578 ? 20.761 -23.615 -40.452 1.00 96.69 578 LEU A C 1
ATOM 4382 O O . LEU A 1 578 ? 19.582 -23.258 -40.476 1.00 96.69 578 LEU A O 1
ATOM 4386 N N . GLY A 1 579 ? 21.605 -23.304 -41.438 1.00 96.00 579 GLY A N 1
ATOM 4387 C CA . GLY A 1 579 ? 21.236 -22.533 -42.619 1.00 96.00 579 GLY A CA 1
ATOM 4388 C C . GLY A 1 579 ? 22.431 -21.892 -43.321 1.00 96.00 579 GLY A C 1
ATOM 4389 O O . GLY A 1 579 ? 23.586 -22.092 -42.946 1.00 96.00 579 GLY A O 1
ATOM 4390 N N . THR A 1 580 ? 22.146 -21.096 -44.349 1.00 96.56 580 THR A N 1
ATOM 4391 C CA . THR A 1 580 ? 23.141 -20.378 -45.156 1.00 96.56 580 THR A CA 1
ATOM 4392 C C . THR A 1 580 ? 22.925 -18.869 -45.066 1.00 96.56 580 THR A C 1
ATOM 4394 O O . THR A 1 580 ? 21.821 -18.373 -45.291 1.00 96.56 580 THR A O 1
ATOM 4397 N N . LEU A 1 581 ? 23.996 -18.122 -44.780 1.00 95.88 581 LEU A N 1
ATOM 4398 C CA . LEU A 1 581 ? 24.015 -16.659 -44.831 1.00 95.88 581 LEU A CA 1
ATOM 4399 C C . LEU A 1 581 ? 24.491 -16.196 -46.217 1.00 95.88 581 LEU A C 1
ATOM 4401 O O . LEU A 1 581 ? 25.648 -16.396 -46.586 1.00 95.88 581 LEU A O 1
ATOM 4405 N N . THR A 1 582 ? 23.609 -15.567 -46.991 1.00 94.50 582 THR A N 1
ATOM 4406 C CA . THR A 1 582 ? 23.884 -15.127 -48.366 1.00 94.50 582 THR A CA 1
ATOM 4407 C C . THR A 1 582 ? 24.117 -13.621 -48.424 1.00 94.50 582 THR A C 1
ATOM 4409 O O . THR A 1 582 ? 23.273 -12.824 -48.011 1.00 94.50 582 THR A O 1
ATOM 4412 N N . PHE A 1 583 ? 25.252 -13.220 -49.001 1.00 93.38 583 PHE A N 1
ATOM 4413 C CA . PHE A 1 583 ? 25.607 -11.822 -49.240 1.00 93.38 583 PHE A CA 1
ATOM 4414 C C . PHE A 1 583 ? 25.346 -11.456 -50.698 1.00 93.38 583 PHE A C 1
ATOM 4416 O O . PHE A 1 583 ? 26.142 -11.777 -51.581 1.00 93.38 583 PHE A O 1
ATOM 4423 N N . THR A 1 584 ? 24.257 -10.739 -50.962 1.00 88.44 584 THR A N 1
ATOM 4424 C CA . THR A 1 584 ? 23.990 -10.225 -52.307 1.00 88.44 584 THR A CA 1
ATOM 4425 C C . THR A 1 584 ? 24.656 -8.863 -52.443 1.00 88.44 584 THR A C 1
ATOM 4427 O O . THR A 1 584 ? 24.153 -7.844 -51.958 1.00 88.44 584 THR A O 1
ATOM 4430 N N . LYS A 1 585 ? 25.829 -8.839 -53.083 1.00 84.31 585 LYS A N 1
ATOM 4431 C CA . LYS A 1 585 ? 26.510 -7.589 -53.431 1.00 84.31 585 LYS A CA 1
ATOM 4432 C C . LYS A 1 585 ? 25.649 -6.864 -54.465 1.00 84.31 585 LYS A C 1
ATOM 4434 O O . LYS A 1 585 ? 25.534 -7.329 -55.594 1.00 84.31 585 LYS A O 1
ATOM 4439 N N . GLY A 1 586 ? 25.036 -5.746 -54.071 1.00 79.25 586 GLY A N 1
ATOM 4440 C CA . GLY A 1 586 ? 24.328 -4.874 -55.007 1.00 79.25 586 GLY A CA 1
ATOM 4441 C C . GLY A 1 586 ? 25.285 -4.519 -56.141 1.00 79.25 586 GLY A C 1
ATOM 4442 O O . GLY A 1 586 ? 26.400 -4.063 -55.877 1.00 79.25 586 GLY A O 1
ATOM 4443 N N . GLY A 1 587 ? 24.906 -4.835 -57.380 1.00 62.97 587 GLY A N 1
ATOM 4444 C CA . GLY A 1 587 ? 25.740 -4.596 -58.550 1.00 62.97 587 GLY A CA 1
ATOM 4445 C C . GLY A 1 587 ? 26.034 -3.107 -58.661 1.00 62.97 587 GLY A C 1
ATOM 4446 O O . GLY A 1 587 ? 25.182 -2.336 -59.089 1.00 62.97 587 GLY A O 1
ATOM 4447 N N . GLY A 1 588 ? 27.229 -2.694 -58.240 1.00 54.91 588 GLY A N 1
ATOM 4448 C CA . GLY A 1 588 ? 27.732 -1.361 -58.526 1.00 54.91 588 GLY A CA 1
ATOM 4449 C C . GLY A 1 588 ? 27.885 -1.261 -60.033 1.00 54.91 588 GLY A C 1
ATOM 4450 O O . GLY A 1 588 ? 28.800 -1.866 -60.588 1.00 54.91 588 GLY A O 1
ATOM 4451 N N . GLY A 1 589 ? 26.962 -0.561 -60.692 1.00 54.19 589 GLY A N 1
ATOM 4452 C CA . GLY A 1 589 ? 27.092 -0.221 -62.100 1.00 54.19 589 GLY A CA 1
ATOM 4453 C C . GLY A 1 589 ? 28.420 0.500 -62.297 1.00 54.19 589 GLY A C 1
ATOM 4454 O O . GLY A 1 589 ? 28.598 1.624 -61.834 1.00 54.19 589 GLY A O 1
ATOM 4455 N N . GLY A 1 590 ? 29.378 -0.177 -62.925 1.00 57.62 590 GLY A N 1
ATOM 4456 C CA . GLY A 1 590 ? 30.626 0.433 -63.342 1.00 57.62 590 GLY A CA 1
ATOM 4457 C C . GLY A 1 590 ? 30.333 1.430 -64.453 1.00 57.62 590 GLY A C 1
ATOM 4458 O O . GLY A 1 590 ? 30.153 1.035 -65.599 1.00 57.62 590 GLY A O 1
ATOM 4459 N N . ALA A 1 591 ? 30.291 2.715 -64.115 1.00 47.38 591 ALA A N 1
ATOM 4460 C CA . ALA A 1 591 ? 30.396 3.799 -65.077 1.00 47.38 591 ALA A CA 1
ATOM 4461 C C . ALA A 1 591 ? 31.535 4.717 -64.631 1.00 47.38 591 ALA A C 1
ATOM 4463 O O . ALA A 1 591 ? 31.396 5.565 -63.752 1.00 47.38 591 ALA A O 1
ATOM 4464 N N . SER A 1 592 ? 32.697 4.506 -65.241 1.00 55.00 592 SER A N 1
ATOM 4465 C CA . SER A 1 592 ? 33.771 5.485 -65.306 1.00 55.00 592 SER A CA 1
ATOM 4466 C C . SER A 1 592 ? 33.265 6.726 -66.047 1.00 55.00 592 SER A C 1
ATOM 4468 O O . SER A 1 592 ? 33.139 6.671 -67.267 1.00 55.00 592 SER A O 1
ATOM 4470 N N . GLN A 1 593 ? 32.989 7.831 -65.351 1.00 46.97 593 GLN A N 1
ATOM 4471 C CA . GLN A 1 593 ? 33.100 9.182 -65.917 1.00 46.97 593 GLN A CA 1
ATOM 4472 C C . GLN A 1 593 ? 33.123 10.262 -64.822 1.00 46.97 593 GLN A C 1
ATOM 4474 O O . GLN A 1 593 ? 32.488 10.147 -63.778 1.00 46.97 593 GLN A O 1
ATOM 4479 N N . GLN A 1 594 ? 33.957 11.270 -65.082 1.00 52.16 594 GLN A N 1
ATOM 4480 C CA . GLN A 1 594 ? 34.398 12.377 -64.227 1.00 52.16 594 GLN A CA 1
ATOM 4481 C C . GLN A 1 594 ? 33.284 13.231 -63.593 1.00 52.16 594 GLN A C 1
ATOM 4483 O O . GLN A 1 594 ? 32.186 13.333 -64.138 1.00 52.16 594 GLN A O 1
ATOM 4488 N N . PRO A 1 595 ? 33.594 13.963 -62.501 1.00 49.66 595 PRO A N 1
ATOM 4489 C CA . PRO A 1 595 ? 32.651 14.874 -61.875 1.00 49.66 595 PRO A CA 1
ATOM 4490 C C . PRO A 1 595 ? 32.571 16.192 -62.658 1.00 49.66 595 PRO A C 1
ATOM 4492 O O . PRO A 1 595 ? 33.522 16.973 -62.675 1.00 49.66 595 PRO A O 1
ATOM 4495 N N . GLN A 1 596 ? 31.412 16.490 -63.250 1.00 41.59 596 GLN A N 1
ATOM 4496 C CA . GLN A 1 596 ? 31.027 17.870 -63.548 1.00 41.59 596 GLN A CA 1
ATOM 4497 C C . GLN A 1 596 ? 29.790 18.261 -62.747 1.00 41.59 596 GLN A C 1
ATOM 4499 O O . GLN A 1 596 ? 28.712 17.682 -62.854 1.00 41.59 596 GLN A O 1
ATOM 4504 N N . ALA A 1 597 ? 29.980 19.289 -61.926 1.00 50.00 597 ALA A N 1
ATOM 4505 C CA . ALA A 1 597 ? 28.944 19.946 -61.165 1.00 50.00 597 ALA A CA 1
ATOM 4506 C C . ALA A 1 597 ? 28.015 20.733 -62.100 1.00 50.00 597 ALA A C 1
ATOM 4508 O O . ALA A 1 597 ? 28.419 21.751 -62.662 1.00 50.00 597 ALA A O 1
ATOM 4509 N N . LYS A 1 598 ? 26.740 20.339 -62.200 1.00 48.41 598 LYS A N 1
ATOM 4510 C CA . LYS A 1 598 ? 25.662 21.314 -62.410 1.00 48.41 598 LYS A CA 1
ATOM 4511 C C . LYS A 1 598 ? 24.302 20.793 -61.957 1.00 48.41 598 LYS A C 1
ATOM 4513 O O . LYS A 1 598 ? 23.694 19.902 -62.531 1.00 48.41 598 LYS A O 1
ATOM 4518 N N . ARG A 1 599 ? 23.841 21.441 -60.894 1.00 48.19 599 ARG A N 1
ATOM 4519 C CA . ARG A 1 599 ? 22.536 21.363 -60.249 1.00 48.19 599 ARG A CA 1
ATOM 4520 C C . ARG A 1 599 ? 21.423 21.747 -61.235 1.00 48.19 599 ARG A C 1
ATOM 4522 O O . ARG A 1 599 ? 21.346 22.904 -61.641 1.00 48.19 599 ARG A O 1
ATOM 4529 N N . ARG A 1 600 ? 20.518 20.816 -61.547 1.00 41.41 600 ARG A N 1
ATOM 4530 C CA . ARG A 1 600 ? 19.153 21.123 -62.004 1.00 41.41 600 ARG A CA 1
ATOM 4531 C C . ARG A 1 600 ? 18.183 20.042 -61.529 1.00 41.41 600 ARG A C 1
ATOM 4533 O O . ARG A 1 600 ? 18.430 18.856 -61.685 1.00 41.41 600 ARG A O 1
ATOM 4540 N N . LYS A 1 601 ? 17.107 20.498 -60.888 1.00 49.88 601 LYS A N 1
ATOM 4541 C CA . LYS A 1 601 ? 16.039 19.705 -60.279 1.00 49.88 601 LYS A CA 1
ATOM 4542 C C . LYS A 1 601 ? 14.939 19.528 -61.325 1.00 49.88 601 LYS A C 1
ATOM 4544 O O . LYS A 1 601 ? 14.193 20.469 -61.571 1.00 49.88 601 LYS A O 1
ATOM 4549 N N . THR A 1 602 ? 14.862 18.351 -61.935 1.00 42.94 602 THR A N 1
ATOM 4550 C CA . THR A 1 602 ? 13.698 17.898 -62.709 1.00 42.94 602 THR A CA 1
ATOM 4551 C C . THR A 1 602 ? 13.443 16.435 -62.383 1.00 42.94 602 THR A C 1
ATOM 4553 O O . THR A 1 602 ? 14.346 15.610 -62.462 1.00 42.94 602 THR A O 1
ATOM 4556 N N . SER A 1 603 ? 12.213 16.155 -61.972 1.00 52.31 603 SER A N 1
ATOM 4557 C CA . SER A 1 603 ? 11.656 14.845 -61.652 1.00 52.31 603 SER A CA 1
ATOM 4558 C C . SER A 1 603 ? 11.739 13.889 -62.845 1.00 52.31 603 SER A C 1
ATOM 4560 O O . SER A 1 603 ? 11.004 14.055 -63.818 1.00 52.31 603 SER A O 1
ATOM 4562 N N . ALA A 1 604 ? 12.600 12.881 -62.742 1.00 43.31 604 ALA A N 1
ATOM 4563 C CA . ALA A 1 604 ? 12.594 11.686 -63.574 1.00 43.31 604 ALA A CA 1
ATOM 4564 C C . ALA A 1 604 ? 12.857 10.475 -62.667 1.00 43.31 604 ALA A C 1
ATOM 4566 O O . ALA A 1 604 ? 13.614 10.566 -61.705 1.00 43.31 604 ALA A O 1
ATOM 4567 N N . THR A 1 605 ? 12.164 9.374 -62.942 1.00 50.59 605 THR A N 1
ATOM 4568 C CA . THR A 1 605 ? 12.235 8.082 -62.250 1.00 50.59 605 THR A CA 1
ATOM 4569 C C . THR A 1 605 ? 13.657 7.518 -62.272 1.00 50.59 605 THR A C 1
ATOM 4571 O O . THR A 1 605 ? 14.072 6.919 -63.263 1.00 50.59 605 THR A O 1
ATOM 4574 N N . ASP A 1 606 ? 14.389 7.725 -61.178 1.00 40.47 606 ASP A N 1
ATOM 4575 C CA . ASP A 1 606 ? 15.728 7.183 -60.947 1.00 40.47 606 ASP A CA 1
ATOM 4576 C C . ASP A 1 606 ? 15.661 5.663 -60.735 1.00 40.47 606 ASP A C 1
ATOM 4578 O O . ASP A 1 606 ? 15.064 5.170 -59.774 1.00 40.47 606 ASP A O 1
ATOM 4582 N N . GLY A 1 607 ? 16.316 4.912 -61.623 1.00 54.12 607 GLY A N 1
ATOM 4583 C CA . GLY A 1 607 ? 16.653 3.505 -61.418 1.00 54.12 607 GLY A CA 1
ATOM 4584 C C . GLY A 1 607 ? 17.722 3.375 -60.334 1.00 54.12 607 GLY A C 1
ATOM 4585 O O . GLY A 1 607 ? 18.900 3.193 -60.635 1.00 54.12 607 GLY A O 1
ATOM 4586 N N . GLY A 1 608 ? 17.318 3.522 -59.071 1.00 54.25 608 GLY A N 1
ATOM 4587 C CA . GLY A 1 608 ? 18.200 3.398 -57.915 1.00 54.25 608 GLY A CA 1
ATOM 4588 C C . GLY A 1 608 ? 18.832 2.008 -57.847 1.00 54.25 608 GLY A C 1
ATOM 4589 O O . GLY A 1 608 ? 18.129 0.997 -57.851 1.00 54.25 608 GLY A O 1
ATOM 4590 N N . ALA A 1 609 ? 20.165 1.960 -57.787 1.00 59.75 609 ALA A N 1
ATOM 4591 C CA . ALA A 1 609 ? 20.918 0.726 -57.600 1.00 59.75 609 ALA A CA 1
ATOM 4592 C C . ALA A 1 609 ? 20.383 -0.036 -56.377 1.00 59.75 609 ALA A C 1
ATOM 4594 O O . ALA A 1 609 ? 20.271 0.528 -55.286 1.00 59.75 609 ALA A O 1
ATOM 4595 N N . ALA A 1 610 ? 20.036 -1.312 -56.569 1.00 66.12 610 ALA A N 1
ATOM 4596 C CA . ALA A 1 610 ? 19.459 -2.128 -55.511 1.00 66.12 610 ALA A CA 1
ATOM 4597 C C . ALA A 1 610 ? 20.421 -2.189 -54.308 1.00 66.12 610 ALA A C 1
ATOM 4599 O O . ALA A 1 610 ? 21.605 -2.504 -54.490 1.00 66.12 610 ALA A O 1
ATOM 4600 N N . PRO A 1 611 ? 19.950 -1.891 -53.083 1.00 73.25 611 PRO A N 1
ATOM 4601 C CA . PRO A 1 611 ? 20.790 -1.970 -51.899 1.00 73.25 611 PRO A CA 1
ATOM 4602 C C . PRO A 1 611 ? 21.303 -3.401 -51.717 1.00 73.25 611 PRO A C 1
ATOM 4604 O O . PRO A 1 611 ? 20.594 -4.375 -51.974 1.00 73.25 611 PRO A O 1
ATOM 4607 N N . SER A 1 612 ? 22.550 -3.529 -51.260 1.00 79.62 612 SER A N 1
ATOM 4608 C CA . SER A 1 612 ? 23.125 -4.815 -50.867 1.00 79.62 612 SER A CA 1
ATOM 4609 C C . SER A 1 612 ? 22.216 -5.503 -49.843 1.00 79.62 612 SER A C 1
ATOM 4611 O O . SER A 1 612 ? 22.008 -4.962 -48.755 1.00 79.62 612 SER A O 1
ATOM 4613 N N . LYS A 1 613 ? 21.688 -6.682 -50.184 1.00 88.38 613 LYS A N 1
ATOM 4614 C CA . LYS A 1 613 ? 20.777 -7.458 -49.332 1.00 88.38 613 LYS A CA 1
ATOM 4615 C C . LYS A 1 613 ? 21.547 -8.626 -48.721 1.00 88.38 613 LYS A C 1
ATOM 4617 O O . LYS A 1 613 ? 22.243 -9.350 -49.434 1.00 88.38 613 LYS A O 1
ATOM 4622 N N . ILE A 1 614 ? 21.433 -8.802 -47.408 1.00 92.75 614 ILE A N 1
ATOM 4623 C CA . ILE A 1 614 ? 21.947 -9.980 -46.702 1.00 92.75 614 ILE A CA 1
ATOM 4624 C C . ILE A 1 614 ? 20.749 -10.773 -46.197 1.00 92.75 614 ILE A C 1
ATOM 4626 O O . ILE A 1 614 ? 19.840 -10.201 -45.590 1.00 92.75 614 ILE A O 1
ATOM 4630 N N . SER A 1 615 ? 20.743 -12.074 -46.460 1.00 94.12 615 SER A N 1
ATOM 4631 C CA . SER A 1 615 ? 19.655 -12.972 -46.074 1.00 94.12 615 SER A CA 1
ATOM 4632 C C . SER A 1 615 ? 20.176 -14.236 -45.406 1.00 94.12 615 SER A C 1
ATOM 4634 O O . SER A 1 615 ? 21.245 -14.730 -45.753 1.00 94.12 615 SER A O 1
ATOM 4636 N N . ILE A 1 616 ? 19.407 -14.760 -44.458 1.00 96.00 616 ILE A N 1
ATOM 4637 C CA . ILE A 1 616 ? 19.595 -16.076 -43.848 1.00 96.00 616 ILE A CA 1
ATOM 4638 C C . ILE A 1 616 ? 18.541 -16.999 -44.456 1.00 96.00 616 ILE A C 1
ATOM 4640 O O . ILE A 1 616 ? 17.349 -16.701 -44.381 1.00 96.00 616 ILE A O 1
ATOM 4644 N N . THR A 1 617 ? 18.983 -18.107 -45.038 1.00 95.69 617 THR A N 1
ATOM 4645 C CA . THR A 1 617 ? 18.114 -19.187 -45.520 1.00 95.69 617 THR A CA 1
ATOM 4646 C C . THR A 1 617 ? 18.259 -20.359 -44.560 1.00 95.69 617 THR A C 1
ATOM 4648 O O . THR A 1 617 ? 19.368 -20.872 -44.418 1.00 95.69 617 THR A O 1
ATOM 4651 N N . ILE A 1 618 ? 17.188 -20.750 -43.871 1.00 95.69 618 ILE A N 1
ATOM 4652 C CA . ILE A 1 618 ? 17.203 -21.915 -42.975 1.00 95.69 618 ILE A CA 1
ATOM 4653 C C . ILE A 1 618 ? 17.393 -23.185 -43.803 1.00 95.69 618 ILE A C 1
ATOM 4655 O O . ILE A 1 618 ? 16.861 -23.293 -44.910 1.00 95.69 618 ILE A O 1
ATOM 4659 N N . ASP A 1 619 ? 18.151 -24.138 -43.263 1.00 96.25 619 ASP A N 1
ATOM 4660 C CA . ASP A 1 619 ? 18.301 -25.447 -43.890 1.00 96.25 619 ASP A CA 1
ATOM 4661 C C . ASP A 1 619 ? 16.931 -26.151 -44.045 1.00 96.25 619 ASP A C 1
ATOM 4663 O O . ASP A 1 619 ? 16.155 -26.195 -43.083 1.00 96.25 619 ASP A O 1
ATOM 4667 N N . PRO A 1 620 ? 16.599 -26.711 -45.225 1.00 92.50 620 PRO A N 1
ATOM 4668 C CA . PRO A 1 620 ? 15.307 -27.354 -45.450 1.00 92.50 620 PRO A CA 1
ATOM 4669 C C . PRO A 1 620 ? 14.980 -28.458 -44.440 1.00 92.50 620 PRO A C 1
ATOM 4671 O O . PRO A 1 620 ? 13.824 -28.573 -44.042 1.00 92.50 620 PRO A O 1
ATOM 4674 N N . SER A 1 621 ? 15.977 -29.217 -43.967 1.00 93.00 621 SER A N 1
ATOM 4675 C CA . SER A 1 621 ? 15.748 -30.296 -42.995 1.00 93.00 621 SER A CA 1
ATOM 4676 C C . SER A 1 621 ? 15.283 -29.770 -41.632 1.00 93.00 621 SER A C 1
ATOM 4678 O O . SER A 1 621 ? 14.408 -30.366 -41.000 1.00 93.00 621 SER A O 1
ATOM 4680 N N . LEU A 1 622 ? 15.796 -28.608 -41.210 1.00 92.50 622 LEU A N 1
ATOM 4681 C CA . LEU A 1 622 ? 15.374 -27.930 -39.982 1.00 92.50 622 LEU A CA 1
ATOM 4682 C C . LEU A 1 622 ? 13.994 -27.272 -40.148 1.00 92.50 622 LEU A C 1
ATOM 4684 O O . LEU A 1 622 ? 13.172 -27.294 -39.236 1.00 92.50 622 LEU A O 1
ATOM 4688 N N . ALA A 1 623 ? 13.708 -26.723 -41.331 1.00 89.88 623 ALA A N 1
ATOM 4689 C CA . ALA A 1 623 ? 12.391 -26.168 -41.649 1.00 89.88 623 ALA A CA 1
ATOM 4690 C C . ALA A 1 623 ? 11.294 -27.246 -41.789 1.00 89.88 623 ALA A C 1
ATOM 4692 O O . ALA A 1 623 ? 10.113 -26.955 -41.592 1.00 89.88 623 ALA A O 1
ATOM 4693 N N . GLU A 1 624 ? 11.655 -28.482 -42.144 1.00 90.25 624 GLU A N 1
ATOM 4694 C CA . GLU A 1 624 ? 10.733 -29.624 -42.195 1.00 90.25 624 GLU A CA 1
ATOM 4695 C C . GLU A 1 624 ? 10.422 -30.182 -40.803 1.00 90.25 624 GLU A C 1
ATOM 4697 O O . GLU A 1 624 ? 9.264 -30.507 -40.526 1.00 90.25 624 GLU A O 1
ATOM 4702 N N . SER A 1 625 ? 11.416 -30.245 -39.908 1.00 90.94 625 SER A N 1
ATOM 4703 C CA . SER A 1 625 ? 11.197 -30.675 -38.520 1.00 90.94 625 SER A CA 1
ATOM 4704 C C . SER A 1 625 ? 10.379 -29.657 -37.718 1.00 90.94 625 SER A C 1
ATOM 4706 O O . SER A 1 625 ? 9.592 -30.047 -36.852 1.00 90.94 625 SER A O 1
ATOM 4708 N N . GLN A 1 626 ? 10.492 -28.367 -38.053 1.00 89.00 626 GLN A N 1
ATOM 4709 C CA . GLN A 1 626 ? 9.739 -27.272 -37.442 1.00 89.00 626 GLN A CA 1
ATOM 4710 C C . GLN A 1 626 ? 8.908 -26.520 -38.489 1.00 89.00 626 GLN A C 1
ATOM 4712 O O . GLN A 1 626 ? 9.263 -25.440 -38.962 1.00 89.00 626 GLN A O 1
ATOM 4717 N N . SER A 1 627 ? 7.768 -27.119 -38.854 1.00 83.12 627 SER A N 1
ATOM 4718 C CA . SER A 1 627 ? 6.891 -26.663 -39.951 1.00 83.12 627 SER A CA 1
ATOM 4719 C C . SER A 1 627 ? 6.402 -25.205 -39.868 1.00 83.12 627 SER A C 1
ATOM 4721 O O . SER A 1 627 ? 5.928 -24.653 -40.867 1.00 83.12 627 SER A O 1
ATOM 4723 N N . ASP A 1 628 ? 6.500 -24.576 -38.698 1.00 84.69 628 ASP A N 1
ATOM 4724 C CA . ASP A 1 628 ? 6.100 -23.197 -38.442 1.00 84.69 628 ASP A CA 1
ATOM 4725 C C . ASP A 1 628 ? 7.200 -22.166 -38.746 1.00 84.69 628 ASP A C 1
ATOM 4727 O O . ASP A 1 628 ? 6.880 -20.982 -38.891 1.00 84.69 628 ASP A O 1
ATOM 4731 N N . LEU A 1 629 ? 8.464 -22.576 -38.911 1.00 88.94 629 LEU A N 1
ATOM 4732 C CA . LEU A 1 629 ? 9.561 -21.654 -39.202 1.00 88.94 629 LEU A CA 1
ATOM 4733 C C . LEU A 1 629 ? 9.509 -21.107 -40.644 1.00 88.94 629 LEU A C 1
ATOM 4735 O O . LEU A 1 629 ? 9.457 -21.867 -41.618 1.00 88.94 629 LEU A O 1
ATOM 4739 N N . PRO A 1 630 ? 9.576 -19.775 -40.820 1.00 89.62 630 PRO A N 1
ATOM 4740 C CA . PRO A 1 630 ? 9.891 -19.162 -42.105 1.00 89.62 630 PRO A CA 1
ATOM 4741 C C . PRO A 1 630 ? 11.237 -19.649 -42.653 1.00 89.62 630 PRO A C 1
ATOM 4743 O O . PRO A 1 630 ? 12.206 -19.747 -41.918 1.00 89.62 630 PRO A O 1
ATOM 4746 N N . VAL A 1 631 ? 11.326 -19.899 -43.959 1.00 91.38 631 VAL A N 1
ATOM 4747 C CA . VAL A 1 631 ? 12.573 -20.385 -44.584 1.00 91.38 631 VAL A CA 1
ATOM 4748 C C . VAL A 1 631 ? 13.586 -19.254 -44.794 1.00 91.38 631 VAL A C 1
ATOM 4750 O O . VAL A 1 631 ? 14.788 -19.476 -44.702 1.00 91.38 631 VAL A O 1
ATOM 4753 N N . ASN A 1 632 ? 13.113 -18.028 -45.044 1.00 93.38 632 ASN A N 1
ATOM 4754 C CA . ASN A 1 632 ? 13.957 -16.894 -45.418 1.00 93.38 632 ASN A CA 1
ATOM 4755 C C . ASN A 1 632 ? 13.823 -15.732 -44.431 1.00 93.38 632 ASN A C 1
ATOM 4757 O O . ASN A 1 632 ? 12.722 -15.240 -44.163 1.00 93.38 632 ASN A O 1
ATOM 4761 N N . TYR A 1 633 ? 14.966 -15.232 -43.971 1.00 94.62 633 TYR A N 1
ATOM 4762 C CA . TYR A 1 633 ? 15.078 -14.023 -43.165 1.00 94.62 633 TYR A CA 1
ATOM 4763 C C . TYR A 1 633 ? 15.982 -13.014 -43.858 1.00 94.62 633 TYR A C 1
ATOM 4765 O O . TYR A 1 633 ? 16.990 -13.366 -44.467 1.00 94.62 633 TYR A O 1
ATOM 4773 N N . THR A 1 634 ? 15.651 -11.739 -43.740 1.00 94.25 634 THR A N 1
ATOM 4774 C CA . THR A 1 634 ? 16.483 -10.621 -44.179 1.00 94.25 634 THR A CA 1
ATOM 4775 C C . THR A 1 634 ? 17.109 -9.945 -42.976 1.00 94.25 634 THR A C 1
ATOM 4777 O O . THR A 1 634 ? 16.443 -9.715 -41.967 1.00 94.25 634 THR A O 1
ATOM 4780 N N . LEU A 1 635 ? 18.398 -9.622 -43.074 1.00 94.38 635 LEU A N 1
ATOM 4781 C CA . LEU A 1 635 ? 19.068 -8.817 -42.060 1.00 94.38 635 LEU A CA 1
ATOM 4782 C C . LEU A 1 635 ? 18.794 -7.339 -42.333 1.00 94.38 635 LEU A C 1
ATOM 4784 O O . LEU A 1 635 ? 19.315 -6.765 -43.291 1.00 94.38 635 LEU A O 1
ATOM 4788 N N . GLU A 1 636 ? 17.973 -6.733 -41.483 1.00 88.12 636 GLU A N 1
ATOM 4789 C CA . GLU A 1 636 ? 17.678 -5.304 -41.507 1.00 88.12 636 GLU A CA 1
ATOM 4790 C C . GLU A 1 636 ? 18.526 -4.535 -40.489 1.00 88.12 636 GLU A C 1
ATOM 4792 O O . GLU A 1 636 ? 19.164 -5.116 -39.605 1.00 88.12 636 GLU A O 1
ATOM 4797 N N . ALA A 1 637 ? 18.517 -3.204 -40.620 1.00 77.69 637 ALA A N 1
ATOM 4798 C CA . ALA A 1 637 ? 19.188 -2.281 -39.706 1.00 77.69 637 ALA A CA 1
ATOM 4799 C C . ALA A 1 637 ? 20.680 -2.597 -39.507 1.00 77.69 637 ALA A C 1
ATOM 4801 O O . ALA A 1 637 ? 21.192 -2.530 -38.393 1.00 77.69 637 ALA A O 1
ATOM 4802 N N . MET A 1 638 ? 21.375 -2.923 -40.603 1.00 79.69 638 MET A N 1
ATOM 4803 C CA . MET A 1 638 ? 22.830 -3.085 -40.636 1.00 79.69 638 MET A CA 1
ATOM 4804 C C . MET A 1 638 ? 23.517 -1.764 -40.269 1.00 79.69 638 MET A C 1
ATOM 4806 O O . MET A 1 638 ? 23.861 -0.955 -41.136 1.00 79.69 638 MET A O 1
ATOM 4810 N N . SER A 1 639 ? 23.703 -1.532 -38.973 1.00 78.00 639 SER A N 1
ATOM 4811 C CA . SER A 1 639 ? 24.351 -0.333 -38.466 1.00 78.00 639 SER A CA 1
ATOM 4812 C C . SER A 1 639 ? 25.841 -0.591 -38.297 1.00 78.00 639 SER A C 1
ATOM 4814 O O . SER A 1 639 ? 26.260 -1.531 -37.622 1.00 78.00 639 SER A O 1
ATOM 4816 N N . LYS A 1 640 ? 26.655 0.287 -38.894 1.00 72.94 640 LYS A N 1
ATOM 4817 C CA . LYS A 1 640 ? 28.078 0.422 -38.538 1.00 72.94 640 LYS A CA 1
ATOM 4818 C C . LYS A 1 640 ? 28.270 1.209 -37.238 1.00 72.94 640 LYS A C 1
ATOM 4820 O O . LYS A 1 640 ? 29.357 1.203 -36.678 1.00 72.94 640 LYS A O 1
ATOM 4825 N N . LYS A 1 641 ? 27.241 1.941 -36.797 1.00 71.62 641 LYS A N 1
ATOM 4826 C CA . LYS A 1 641 ? 27.253 2.706 -35.552 1.00 71.62 641 LYS A CA 1
ATOM 4827 C C . LYS A 1 641 ? 26.583 1.867 -34.475 1.00 71.62 641 LYS A C 1
ATOM 4829 O O . LYS A 1 641 ? 25.366 1.930 -34.297 1.00 71.62 641 LYS A O 1
ATOM 4834 N N . THR A 1 642 ? 27.376 1.058 -33.792 1.00 71.94 642 THR A N 1
ATOM 4835 C CA . THR A 1 642 ? 26.971 0.464 -32.521 1.00 71.94 642 THR A CA 1
ATOM 4836 C C . THR A 1 642 ? 27.019 1.570 -31.459 1.00 71.94 642 THR A C 1
ATOM 4838 O O . THR A 1 642 ? 28.019 2.292 -31.409 1.00 71.94 642 THR A O 1
ATOM 4841 N N . PRO A 1 643 ? 25.962 1.796 -30.657 1.00 71.00 643 PRO A N 1
ATOM 4842 C CA . PRO A 1 643 ? 26.030 2.730 -29.538 1.00 71.00 643 PRO A CA 1
ATOM 4843 C C . PRO A 1 643 ? 27.001 2.170 -28.488 1.00 71.00 643 PRO A C 1
ATOM 4845 O O . PRO A 1 643 ? 26.636 1.335 -27.668 1.00 71.00 643 PRO A O 1
ATOM 4848 N N . GLY A 1 644 ? 28.262 2.599 -28.573 1.00 82.00 644 GLY A N 1
ATOM 4849 C CA . GLY A 1 644 ? 29.368 2.104 -27.752 1.00 82.00 644 GLY A CA 1
ATOM 4850 C C . GLY A 1 644 ? 30.134 0.926 -28.368 1.00 82.00 644 GLY A C 1
ATOM 4851 O O . GLY A 1 644 ? 29.658 0.232 -29.268 1.00 82.00 644 GLY A O 1
ATOM 4852 N N . THR A 1 645 ? 31.354 0.710 -27.877 1.00 88.69 645 THR A N 1
ATOM 4853 C CA . THR A 1 645 ? 32.198 -0.432 -28.252 1.00 88.69 645 THR A CA 1
ATOM 4854 C C . THR A 1 645 ? 31.757 -1.658 -27.453 1.00 88.69 645 THR A C 1
ATOM 4856 O O . THR A 1 645 ? 31.945 -1.705 -26.239 1.00 88.69 645 THR A O 1
ATOM 4859 N N . LEU A 1 646 ? 31.146 -2.646 -28.112 1.00 93.44 646 LEU A N 1
ATOM 4860 C CA . LEU A 1 646 ? 30.724 -3.892 -27.464 1.00 93.44 646 LEU A CA 1
ATOM 4861 C C . LEU A 1 646 ? 31.813 -4.964 -27.598 1.00 93.44 646 LEU A C 1
ATOM 4863 O O . LEU A 1 646 ? 32.343 -5.181 -28.690 1.00 93.44 646 LEU A O 1
ATOM 4867 N N . HIS A 1 647 ? 32.096 -5.662 -26.498 1.00 94.75 647 HIS A N 1
ATOM 4868 C CA . HIS A 1 647 ? 33.107 -6.715 -26.411 1.00 94.75 647 HIS A CA 1
ATOM 4869 C C . HIS A 1 647 ? 32.472 -8.015 -25.893 1.00 94.75 647 HIS A C 1
ATOM 4871 O O . HIS A 1 647 ? 32.201 -8.119 -24.695 1.00 94.75 647 HIS A O 1
ATOM 4877 N N . PRO A 1 648 ? 32.204 -9.006 -26.758 1.00 95.25 648 PRO A N 1
ATOM 4878 C CA . PRO A 1 648 ? 31.660 -10.283 -26.323 1.00 95.25 648 PRO A CA 1
ATOM 4879 C C . PRO A 1 648 ? 32.722 -11.044 -25.533 1.00 95.25 648 PRO A C 1
ATOM 4881 O O . PRO A 1 648 ? 33.888 -11.098 -25.934 1.00 95.25 648 PRO A O 1
ATOM 4884 N N . PHE A 1 649 ? 32.320 -11.645 -24.417 1.00 96.31 649 PHE A N 1
ATOM 4885 C CA . PHE A 1 649 ? 33.212 -12.421 -23.566 1.00 96.31 649 PHE A CA 1
ATOM 4886 C C . PHE A 1 649 ? 32.555 -13.724 -23.110 1.00 96.31 649 PHE A C 1
ATOM 4888 O O . PHE A 1 649 ? 31.335 -13.797 -22.977 1.00 96.31 649 PHE A O 1
ATOM 4895 N N . THR A 1 650 ? 33.368 -14.742 -22.841 1.00 95.38 650 THR A N 1
ATOM 4896 C CA . THR A 1 650 ? 32.946 -15.963 -22.141 1.00 95.38 650 THR A CA 1
ATOM 4897 C C . THR A 1 650 ? 33.664 -16.080 -20.810 1.00 95.38 650 THR A C 1
ATOM 4899 O O . THR A 1 650 ? 34.774 -15.570 -20.624 1.00 95.38 650 THR A O 1
ATOM 4902 N N . ARG A 1 651 ? 33.007 -16.755 -19.868 1.00 93.31 651 ARG A N 1
ATOM 4903 C CA . ARG A 1 651 ? 33.587 -17.101 -18.576 1.00 93.31 651 ARG A CA 1
ATOM 4904 C C . ARG A 1 651 ? 33.883 -18.594 -18.556 1.00 93.31 651 ARG A C 1
ATOM 4906 O O . ARG A 1 651 ? 32.974 -19.396 -18.755 1.00 93.31 651 ARG A O 1
ATOM 4913 N N . GLY A 1 652 ? 35.144 -18.949 -18.344 1.00 90.75 652 GLY A N 1
ATOM 4914 C CA . GLY A 1 652 ? 35.557 -20.338 -18.191 1.00 90.75 652 GLY A CA 1
ATOM 4915 C C . GLY A 1 652 ? 35.064 -20.927 -16.869 1.00 90.75 652 GLY A C 1
ATOM 4916 O O . GLY A 1 652 ? 34.809 -20.200 -15.905 1.00 90.75 652 GLY A O 1
ATOM 4917 N N . ALA A 1 653 ? 34.959 -22.257 -16.806 1.00 86.81 653 ALA A N 1
ATOM 4918 C CA . ALA A 1 653 ? 34.660 -22.977 -15.563 1.00 86.81 653 ALA A CA 1
ATOM 4919 C C . ALA A 1 653 ? 35.741 -22.761 -14.480 1.00 86.81 653 ALA A C 1
ATOM 4921 O O . ALA A 1 653 ? 35.472 -22.897 -13.291 1.00 86.81 653 ALA A O 1
ATOM 4922 N N . ASP A 1 654 ? 36.947 -22.365 -14.891 1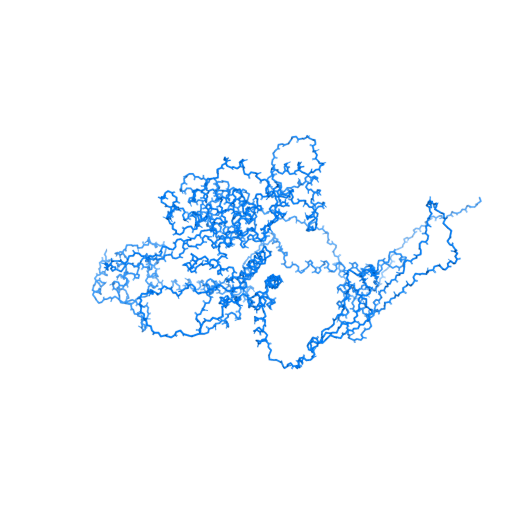.00 86.12 654 ASP A N 1
ATOM 4923 C CA . ASP A 1 654 ? 38.084 -21.972 -14.052 1.00 86.12 654 ASP A CA 1
ATOM 4924 C C . ASP A 1 654 ? 38.006 -20.521 -13.535 1.00 86.12 654 ASP A C 1
ATOM 4926 O O . ASP A 1 654 ? 38.922 -20.052 -12.855 1.00 86.12 654 ASP A O 1
ATOM 4930 N N . GLY A 1 655 ? 36.937 -19.793 -13.873 1.00 86.31 655 GLY A N 1
ATOM 4931 C CA . GLY A 1 655 ? 36.734 -18.394 -13.507 1.00 86.31 655 GLY A CA 1
ATOM 4932 C C . GLY A 1 655 ? 37.522 -17.385 -14.349 1.00 86.31 655 GLY A C 1
ATOM 4933 O O . GLY A 1 655 ? 37.453 -16.188 -14.049 1.00 86.31 655 GLY A O 1
ATOM 4934 N N . GLY A 1 656 ? 38.231 -17.831 -15.390 1.00 91.62 656 GLY A N 1
ATOM 4935 C CA . GLY A 1 656 ? 38.881 -16.955 -16.364 1.00 91.62 656 GLY A CA 1
ATOM 4936 C C . GLY A 1 656 ? 37.867 -16.244 -17.264 1.00 91.62 656 GLY A C 1
ATOM 4937 O O . GLY A 1 656 ? 36.748 -16.723 -17.465 1.00 91.62 656 GLY A O 1
ATOM 4938 N N . VAL A 1 657 ? 38.251 -15.092 -17.818 1.00 93.81 657 VAL A N 1
ATOM 4939 C CA . VAL A 1 657 ? 37.424 -14.311 -18.751 1.00 93.81 657 VAL A CA 1
ATOM 4940 C C . VAL A 1 657 ? 38.133 -14.226 -20.100 1.00 93.81 657 VAL A C 1
ATOM 4942 O O . VAL A 1 657 ? 39.258 -13.741 -20.195 1.00 93.81 657 VAL A O 1
ATOM 4945 N N . ALA A 1 658 ? 37.480 -14.676 -21.167 1.00 95.69 658 ALA A N 1
ATOM 4946 C CA . ALA A 1 658 ? 37.995 -14.558 -22.528 1.00 95.69 658 ALA A CA 1
ATOM 4947 C C . ALA A 1 658 ? 37.159 -13.544 -23.316 1.00 95.69 658 ALA A C 1
ATOM 4949 O O . ALA A 1 658 ? 35.991 -13.793 -23.589 1.00 95.69 658 ALA A O 1
ATOM 4950 N N . ILE A 1 659 ? 37.750 -12.408 -23.686 1.00 95.94 659 ILE A N 1
ATOM 4951 C CA . ILE A 1 659 ? 37.165 -11.398 -24.574 1.00 95.94 659 ILE A CA 1
ATOM 4952 C C . ILE A 1 659 ? 37.447 -11.813 -26.018 1.00 95.94 659 ILE A C 1
ATOM 4954 O O . ILE A 1 659 ? 38.601 -11.899 -26.440 1.00 95.94 659 ILE A O 1
ATOM 4958 N N . HIS A 1 660 ? 36.397 -12.060 -26.794 1.00 95.62 660 HIS A N 1
ATOM 4959 C CA . HIS A 1 660 ? 36.524 -12.660 -28.119 1.00 95.62 660 HIS A CA 1
ATOM 4960 C C . HIS A 1 660 ? 36.765 -11.658 -29.252 1.00 95.62 660 HIS A C 1
ATOM 4962 O O . HIS A 1 660 ? 37.144 -12.081 -30.348 1.00 95.62 660 HIS A O 1
ATOM 4968 N N . GLY A 1 661 ? 36.557 -10.359 -29.022 1.00 95.81 661 GLY A N 1
ATOM 4969 C CA . GLY A 1 661 ? 36.671 -9.366 -30.082 1.00 95.81 661 GLY A CA 1
ATOM 4970 C C . GLY A 1 661 ? 35.996 -8.027 -29.806 1.00 95.81 661 GLY A C 1
ATOM 4971 O O . GLY A 1 661 ? 35.698 -7.675 -28.662 1.00 95.81 661 GLY A O 1
ATOM 4972 N N . VAL A 1 662 ? 35.732 -7.304 -30.893 1.00 95.38 662 VAL A N 1
ATOM 4973 C CA . VAL A 1 662 ? 34.925 -6.077 -30.939 1.00 95.38 662 VAL A CA 1
ATOM 4974 C C . VAL A 1 662 ? 33.749 -6.301 -31.882 1.00 95.38 662 VAL A C 1
ATOM 4976 O O . VAL A 1 662 ? 33.940 -6.755 -33.011 1.00 95.38 662 VAL A O 1
ATOM 4979 N N . VAL A 1 663 ? 32.530 -5.961 -31.460 1.00 95.56 663 VAL A N 1
ATOM 4980 C CA . VAL A 1 663 ? 31.361 -6.011 -32.350 1.00 95.56 663 VAL A CA 1
ATOM 4981 C C . VAL A 1 663 ? 31.436 -4.862 -33.357 1.00 95.56 663 VAL A C 1
ATOM 4983 O O . VAL A 1 663 ? 31.171 -3.709 -33.011 1.00 95.56 663 VAL A O 1
ATOM 4986 N N . SER A 1 664 ? 31.777 -5.170 -34.610 1.00 94.00 664 SER A N 1
ATOM 4987 C CA . SER A 1 664 ? 31.909 -4.173 -35.679 1.00 94.00 664 SER A CA 1
ATOM 4988 C C . SER A 1 664 ? 30.586 -3.865 -36.383 1.00 94.00 664 SER A C 1
ATOM 4990 O O . SER A 1 664 ? 30.466 -2.822 -37.033 1.00 94.00 664 SER A O 1
ATOM 4992 N N . ARG A 1 665 ? 29.582 -4.750 -36.267 1.00 92.56 665 ARG A N 1
ATOM 4993 C CA . ARG A 1 665 ? 28.251 -4.570 -36.870 1.00 92.56 665 ARG A CA 1
ATOM 4994 C C . ARG A 1 665 ? 27.135 -5.149 -36.018 1.00 92.56 665 ARG A C 1
ATOM 4996 O O . ARG A 1 665 ? 27.280 -6.226 -35.438 1.00 92.56 665 ARG A O 1
ATOM 5003 N N . THR A 1 666 ? 25.992 -4.473 -36.044 1.00 93.44 666 THR A N 1
ATOM 5004 C CA . THR A 1 666 ? 24.730 -4.990 -35.513 1.00 93.44 666 THR A CA 1
ATOM 5005 C C . THR A 1 666 ? 23.689 -5.122 -36.615 1.00 93.44 666 THR A C 1
ATOM 5007 O O . THR A 1 666 ? 23.659 -4.320 -37.551 1.00 93.44 666 THR A O 1
ATOM 5010 N N . ALA A 1 667 ? 22.853 -6.153 -36.520 1.00 94.50 667 ALA A N 1
ATOM 5011 C CA . ALA A 1 667 ? 21.723 -6.361 -37.419 1.00 94.50 667 ALA A CA 1
ATOM 5012 C C . ALA A 1 667 ? 20.554 -7.024 -36.681 1.00 94.50 667 ALA A C 1
ATOM 5014 O O . ALA A 1 667 ? 20.736 -7.660 -35.641 1.00 94.50 667 ALA A O 1
ATOM 5015 N N . SER A 1 668 ? 19.351 -6.912 -37.239 1.00 94.81 668 SER A N 1
ATOM 5016 C CA . SER A 1 668 ? 18.181 -7.660 -36.776 1.00 94.81 668 SER A CA 1
ATOM 5017 C C . SER A 1 668 ? 17.680 -8.556 -37.898 1.00 94.81 668 SER A C 1
ATOM 5019 O O . SER A 1 668 ? 17.380 -8.073 -38.988 1.00 94.81 668 SER A O 1
ATOM 5021 N N . ALA A 1 669 ? 17.569 -9.855 -37.632 1.00 95.94 669 ALA A N 1
ATOM 5022 C CA . ALA A 1 669 ? 16.934 -10.783 -38.553 1.00 95.94 669 ALA A CA 1
ATOM 5023 C C . ALA A 1 669 ? 15.415 -10.588 -38.502 1.00 95.94 669 ALA A C 1
ATOM 5025 O O . ALA A 1 669 ? 14.797 -10.673 -37.438 1.00 95.94 669 ALA A O 1
ATOM 5026 N N . GLN A 1 670 ? 14.818 -10.323 -39.656 1.00 93.19 670 GLN A N 1
ATOM 5027 C CA . GLN A 1 670 ? 13.374 -10.224 -39.837 1.00 93.19 670 GLN A CA 1
ATOM 5028 C C . GLN A 1 670 ? 12.922 -11.212 -40.903 1.00 93.19 670 GLN A C 1
ATOM 5030 O O . GLN A 1 670 ? 13.699 -11.584 -41.776 1.00 93.19 670 GLN A O 1
ATOM 5035 N N . VAL A 1 671 ? 11.673 -11.665 -40.827 1.00 92.38 671 VAL A N 1
ATOM 5036 C CA . VAL A 1 671 ? 11.112 -12.556 -41.849 1.00 92.38 671 VAL A CA 1
ATOM 5037 C C . VAL A 1 671 ? 11.071 -11.807 -43.176 1.00 92.38 671 VAL A C 1
ATOM 5039 O O . VAL A 1 671 ? 10.567 -10.686 -43.229 1.00 92.38 671 VAL A O 1
ATOM 5042 N N . ALA A 1 672 ? 11.615 -12.414 -44.233 1.00 88.94 672 ALA A N 1
ATOM 5043 C CA . ALA A 1 672 ? 11.681 -11.783 -45.543 1.00 88.94 672 ALA A CA 1
ATOM 5044 C C . ALA A 1 672 ? 10.262 -11.470 -46.049 1.00 88.94 672 ALA A C 1
ATOM 5046 O O . ALA A 1 672 ? 9.483 -12.371 -46.364 1.00 88.94 672 ALA A O 1
ATOM 5047 N N . SER A 1 673 ? 9.918 -10.184 -46.131 1.00 80.31 673 SER A N 1
ATOM 5048 C CA . SER A 1 673 ? 8.685 -9.733 -46.777 1.00 80.31 673 SER A CA 1
ATOM 5049 C C . SER A 1 673 ? 8.936 -9.654 -48.281 1.00 80.31 673 SER A C 1
ATOM 5051 O O . SER A 1 673 ? 9.225 -8.590 -48.827 1.00 80.31 673 SER A O 1
ATOM 5053 N N . ASP A 1 674 ? 8.914 -10.799 -48.963 1.00 67.62 674 ASP A N 1
ATOM 5054 C CA . ASP A 1 674 ? 9.071 -10.849 -50.419 1.00 67.62 674 ASP A CA 1
ATOM 5055 C C . ASP A 1 674 ? 7.777 -10.382 -51.108 1.00 67.62 674 ASP A C 1
ATOM 5057 O O . ASP A 1 674 ? 7.036 -11.159 -51.709 1.00 67.62 674 ASP A O 1
ATOM 5061 N N . SER A 1 675 ? 7.499 -9.078 -51.035 1.00 64.25 675 SER A N 1
ATOM 5062 C CA . SER A 1 675 ? 6.362 -8.432 -51.705 1.00 64.25 675 SER A CA 1
ATOM 5063 C C . SER A 1 675 ? 6.468 -8.430 -53.237 1.00 64.25 675 SER A C 1
ATOM 5065 O O . SER A 1 675 ? 5.472 -8.178 -53.909 1.00 64.25 675 SER A O 1
ATOM 5067 N N . ASN A 1 676 ? 7.645 -8.748 -53.793 1.00 61.66 676 ASN A N 1
ATOM 5068 C CA . ASN A 1 676 ? 7.927 -8.717 -55.233 1.00 61.66 676 ASN A CA 1
ATOM 5069 C C . ASN A 1 676 ? 8.035 -10.098 -55.904 1.00 61.66 676 ASN A C 1
ATOM 5071 O O . ASN A 1 676 ? 8.320 -10.160 -57.102 1.00 61.66 676 ASN A O 1
ATOM 5075 N N . SER A 1 677 ? 7.824 -11.211 -55.191 1.00 57.88 677 SER A N 1
ATOM 5076 C CA . SER A 1 677 ? 7.831 -12.523 -55.850 1.00 57.88 677 SER A CA 1
ATOM 5077 C C . SER A 1 677 ? 6.475 -12.781 -56.522 1.00 57.88 677 SER A C 1
ATOM 5079 O O . SER A 1 677 ? 5.461 -13.018 -55.870 1.00 57.88 677 SER A O 1
ATOM 5081 N N . ALA A 1 678 ? 6.439 -12.738 -57.856 1.00 55.47 678 ALA A N 1
ATOM 5082 C CA . ALA A 1 678 ? 5.234 -13.002 -58.652 1.00 55.47 678 ALA A CA 1
ATOM 5083 C C . ALA A 1 678 ? 4.752 -14.475 -58.584 1.00 55.47 678 ALA A C 1
ATOM 5085 O O . ALA A 1 678 ? 3.787 -14.841 -59.254 1.00 55.47 678 ALA A O 1
ATOM 5086 N N . HIS A 1 679 ? 5.411 -15.328 -57.786 1.00 53.94 679 HIS A N 1
ATOM 5087 C CA . HIS A 1 679 ? 5.208 -16.779 -57.774 1.00 53.94 679 HIS A CA 1
ATOM 5088 C C . HIS A 1 679 ? 5.243 -17.465 -56.390 1.00 53.94 679 HIS A C 1
ATOM 5090 O O . HIS A 1 679 ? 5.537 -18.653 -56.322 1.00 53.94 679 HIS A O 1
ATOM 5096 N N . GLY A 1 680 ? 4.881 -16.804 -55.282 1.00 53.00 680 GLY A N 1
ATOM 5097 C CA . GLY A 1 680 ? 4.827 -17.521 -53.994 1.00 53.00 680 GLY A CA 1
ATOM 5098 C C . GLY A 1 680 ? 3.914 -16.929 -52.924 1.00 53.00 680 GLY A C 1
ATOM 5099 O O . GLY A 1 680 ? 4.359 -16.120 -52.116 1.00 53.00 680 GLY A O 1
ATOM 5100 N N . SER A 1 681 ? 2.660 -17.394 -52.845 1.00 57.25 681 SER A N 1
ATOM 5101 C CA . SER A 1 681 ? 1.775 -17.141 -51.692 1.00 57.25 681 SER A CA 1
ATOM 5102 C C . SER A 1 681 ? 2.207 -17.886 -50.422 1.00 57.25 681 SER A C 1
ATOM 5104 O O . SER A 1 681 ? 1.926 -17.421 -49.318 1.00 57.25 681 SER A O 1
ATOM 5106 N N . ASP A 1 682 ? 2.920 -19.006 -50.559 1.00 62.91 682 ASP A N 1
ATOM 5107 C CA . ASP A 1 682 ? 3.077 -19.988 -49.475 1.00 62.91 682 ASP A CA 1
ATOM 5108 C C . ASP A 1 682 ? 4.010 -19.541 -48.341 1.00 62.91 682 ASP A C 1
ATOM 5110 O O . ASP A 1 682 ? 3.770 -19.854 -47.173 1.00 62.91 682 ASP A O 1
ATOM 5114 N N . GLY A 1 683 ? 5.053 -18.759 -48.642 1.00 65.12 683 GLY A N 1
ATOM 5115 C CA . GLY A 1 683 ? 6.015 -18.318 -47.623 1.00 65.12 683 GLY A CA 1
ATOM 5116 C C . GLY A 1 683 ? 5.389 -17.398 -46.568 1.00 65.12 683 GLY A C 1
ATOM 5117 O O . GLY A 1 683 ? 5.653 -17.528 -45.372 1.00 65.12 683 GLY A O 1
ATOM 5118 N N . ASN A 1 684 ? 4.496 -16.501 -46.997 1.00 70.88 684 ASN A N 1
ATOM 5119 C CA . ASN A 1 684 ? 3.815 -15.566 -46.100 1.00 70.88 684 ASN A CA 1
ATOM 5120 C C . ASN A 1 684 ? 2.687 -16.255 -45.303 1.00 70.88 684 ASN A C 1
ATOM 5122 O O . ASN A 1 684 ? 2.355 -15.833 -44.194 1.00 70.88 684 ASN A O 1
ATOM 5126 N N . GLU A 1 685 ? 2.110 -17.345 -45.820 1.00 78.00 685 GLU A N 1
ATOM 5127 C CA . GLU A 1 685 ? 1.090 -18.111 -45.094 1.00 78.00 685 GLU A CA 1
ATOM 5128 C C . GLU A 1 685 ? 1.647 -18.837 -43.869 1.00 78.00 685 GLU A C 1
ATOM 5130 O O . GLU A 1 685 ? 0.995 -18.821 -42.819 1.00 78.00 685 GLU A O 1
ATOM 5135 N N . ARG A 1 686 ? 2.861 -19.401 -43.946 1.00 76.44 686 ARG A N 1
ATOM 5136 C CA . ARG A 1 686 ? 3.503 -20.039 -42.781 1.00 76.44 686 ARG A CA 1
ATOM 5137 C C . ARG A 1 686 ? 3.725 -19.045 -41.647 1.00 76.44 686 ARG A C 1
ATOM 5139 O O . ARG A 1 686 ? 3.313 -19.300 -40.518 1.00 76.44 686 ARG A O 1
ATOM 5146 N N . TYR A 1 687 ? 4.259 -17.864 -41.958 1.00 79.12 687 TYR A N 1
ATOM 5147 C CA . TYR A 1 687 ? 4.470 -16.822 -40.952 1.00 79.12 687 TYR A CA 1
ATOM 5148 C C . TYR A 1 687 ? 3.153 -16.314 -40.343 1.00 79.12 687 TYR A C 1
ATOM 5150 O O . TYR A 1 687 ? 3.034 -16.188 -39.123 1.00 79.12 687 TYR A O 1
ATOM 5158 N N . LYS A 1 688 ? 2.119 -16.091 -41.165 1.00 80.88 688 LYS A N 1
ATOM 5159 C CA . LYS A 1 688 ? 0.777 -15.734 -40.668 1.00 80.88 688 LYS A CA 1
ATOM 5160 C C . LYS A 1 688 ? 0.179 -16.827 -39.782 1.00 80.88 688 LYS A C 1
ATOM 5162 O O . LYS A 1 688 ? -0.492 -16.512 -38.799 1.00 80.88 688 LYS A O 1
ATOM 5167 N N . THR A 1 689 ? 0.420 -18.094 -40.109 1.00 82.00 689 THR A N 1
ATOM 5168 C CA . THR A 1 689 ? -0.020 -19.240 -39.303 1.00 82.00 689 THR A CA 1
ATOM 5169 C C . THR A 1 689 ? 0.713 -19.283 -37.964 1.00 82.00 689 THR A C 1
ATOM 5171 O O . THR A 1 689 ? 0.059 -19.430 -36.935 1.00 82.00 689 THR A O 1
ATOM 5174 N N . LEU A 1 690 ? 2.025 -19.029 -37.944 1.00 80.19 690 LEU A N 1
ATOM 5175 C CA . LEU A 1 690 ? 2.804 -18.905 -36.707 1.00 80.19 690 LEU A CA 1
ATOM 5176 C C . LEU A 1 690 ? 2.265 -17.776 -35.816 1.00 80.19 690 LEU A C 1
ATOM 5178 O O . LEU A 1 690 ? 2.060 -17.982 -34.619 1.00 80.19 690 LEU A O 1
ATOM 5182 N N . LEU A 1 691 ? 1.977 -16.598 -36.382 1.00 81.06 691 LEU A N 1
ATOM 5183 C CA . LEU A 1 691 ? 1.395 -15.485 -35.622 1.00 81.06 691 LEU A CA 1
ATOM 5184 C C . LEU A 1 691 ? 0.010 -15.829 -35.051 1.00 81.06 691 LEU A C 1
ATOM 5186 O O . LEU A 1 691 ? -0.274 -15.484 -33.903 1.00 81.06 691 LEU A O 1
ATOM 5190 N N . ARG A 1 692 ? -0.833 -16.545 -35.810 1.00 84.19 692 ARG A N 1
ATOM 5191 C CA . ARG A 1 692 ? -2.128 -17.044 -35.315 1.00 84.19 692 ARG A CA 1
ATOM 5192 C C . ARG A 1 692 ? -1.959 -18.053 -34.185 1.00 84.19 692 ARG A C 1
ATOM 5194 O O . ARG A 1 692 ? -2.632 -17.915 -33.170 1.00 84.19 692 ARG A O 1
ATOM 5201 N N . ASN A 1 693 ? -1.059 -19.024 -34.331 1.00 81.06 693 ASN A N 1
ATOM 5202 C CA . ASN A 1 693 ? -0.802 -20.028 -33.298 1.00 81.06 693 ASN A CA 1
ATOM 5203 C C . ASN A 1 693 ? -0.280 -19.375 -32.017 1.00 81.06 693 ASN A C 1
ATOM 5205 O O . ASN A 1 693 ? -0.754 -19.696 -30.935 1.00 81.06 693 ASN A O 1
ATOM 5209 N N . ARG A 1 694 ? 0.601 -18.373 -32.131 1.00 79.19 694 ARG A N 1
ATOM 5210 C CA . ARG A 1 694 ? 1.092 -17.620 -30.970 1.00 79.19 694 ARG A CA 1
ATOM 5211 C C . ARG A 1 694 ? -0.025 -16.867 -30.249 1.00 79.19 694 ARG A C 1
ATOM 5213 O O . ARG A 1 694 ? -0.046 -16.866 -29.024 1.00 79.19 694 ARG A O 1
ATOM 5220 N N . LEU A 1 695 ? -0.938 -16.245 -30.997 1.00 81.19 695 LEU A N 1
ATOM 5221 C CA . LEU A 1 695 ? -2.102 -15.566 -30.424 1.00 81.19 695 LEU A CA 1
ATOM 5222 C C . LEU A 1 695 ? -3.046 -16.559 -29.724 1.00 81.19 695 LEU A C 1
ATOM 5224 O O . LEU A 1 695 ? -3.610 -16.247 -28.676 1.00 81.19 695 LEU A O 1
ATOM 5228 N N . LEU A 1 696 ? -3.197 -17.763 -30.282 1.00 79.62 696 LEU A N 1
ATOM 5229 C CA . LEU A 1 696 ? -3.978 -18.833 -29.669 1.00 79.62 696 LEU A CA 1
ATOM 5230 C C . LEU A 1 696 ? -3.310 -19.347 -28.386 1.00 79.62 696 LEU A C 1
ATOM 5232 O O . LEU A 1 696 ? -3.980 -19.395 -27.357 1.00 79.62 696 LEU A O 1
ATOM 5236 N N . ASP A 1 697 ? -2.005 -19.620 -28.396 1.00 75.38 697 ASP A N 1
ATOM 5237 C CA . ASP A 1 697 ? -1.256 -20.093 -27.222 1.00 75.38 697 ASP A CA 1
ATOM 5238 C C . ASP A 1 697 ? -1.295 -19.091 -26.059 1.00 75.38 697 ASP A C 1
ATOM 5240 O O . ASP A 1 697 ? -1.456 -19.487 -24.902 1.00 75.38 697 ASP A O 1
ATOM 5244 N N . THR A 1 698 ? -1.209 -17.784 -26.339 1.00 69.88 698 THR A N 1
ATOM 5245 C CA . THR A 1 698 ? -1.337 -16.756 -25.294 1.00 69.88 698 THR A CA 1
ATOM 5246 C C . THR A 1 698 ? -2.767 -16.633 -24.768 1.00 69.88 698 THR A C 1
ATOM 5248 O O . THR A 1 698 ? -2.951 -16.369 -23.581 1.00 69.88 698 THR A O 1
ATOM 5251 N N . SER A 1 699 ? -3.779 -16.855 -25.614 1.00 58.91 699 SER A N 1
ATOM 5252 C CA . SER A 1 699 ? -5.196 -16.775 -25.223 1.00 58.91 699 SER A CA 1
ATOM 5253 C C . SER A 1 699 ? -5.717 -18.012 -24.478 1.00 58.91 699 SER A C 1
ATOM 5255 O O . SER A 1 699 ? -6.607 -17.895 -23.641 1.00 58.91 699 SER A O 1
ATOM 5257 N N . VAL A 1 700 ? -5.172 -19.203 -24.746 1.00 56.06 700 VAL A N 1
ATOM 5258 C CA . VAL A 1 700 ? -5.659 -20.464 -24.157 1.00 56.06 700 VAL A CA 1
ATOM 5259 C C . VAL A 1 700 ? -5.021 -20.735 -22.790 1.00 56.06 700 VAL A C 1
ATOM 5261 O O . VAL A 1 700 ? -5.648 -21.356 -21.933 1.00 56.06 700 VAL A O 1
ATOM 5264 N N . ASN A 1 701 ? -3.816 -20.215 -22.530 1.00 49.44 701 ASN A N 1
ATOM 5265 C CA . ASN A 1 701 ? -3.141 -20.387 -21.238 1.00 49.44 701 ASN A CA 1
ATOM 5266 C C . ASN A 1 701 ? -3.515 -19.334 -20.182 1.00 49.44 701 ASN A C 1
ATOM 5268 O O . ASN A 1 701 ? -3.053 -19.406 -19.039 1.00 49.44 701 ASN A O 1
ATOM 5272 N N . SER A 1 702 ? -4.390 -18.377 -20.506 1.00 47.91 702 SER A N 1
ATOM 5273 C CA . SER A 1 702 ? -4.935 -17.464 -19.508 1.00 47.91 702 SER A CA 1
ATOM 5274 C C . SER A 1 702 ? -6.005 -18.168 -18.668 1.00 47.91 702 SER A C 1
ATOM 5276 O O . SER A 1 702 ? -7.198 -17.898 -18.791 1.00 47.91 702 SER A O 1
ATOM 5278 N N . LYS A 1 703 ? -5.567 -18.987 -17.701 1.00 51.59 703 LYS A N 1
ATOM 5279 C CA . LYS A 1 703 ? -6.377 -19.405 -16.534 1.00 51.59 703 LYS A CA 1
ATOM 5280 C C . LYS A 1 703 ? -6.919 -18.216 -15.709 1.00 51.59 703 LYS A C 1
ATOM 5282 O O . LYS A 1 703 ? -7.597 -18.423 -14.713 1.00 51.59 703 LYS A O 1
ATOM 5287 N N . ARG A 1 704 ? -6.607 -16.976 -16.108 1.00 54.44 704 ARG A N 1
ATOM 5288 C CA . ARG A 1 704 ? -7.136 -15.721 -15.560 1.00 54.44 704 ARG A CA 1
ATOM 5289 C C . ARG A 1 704 ? -8.479 -15.286 -16.145 1.00 54.44 704 ARG A C 1
ATOM 5291 O O . ARG A 1 704 ? -9.075 -14.373 -15.586 1.00 54.44 704 ARG A O 1
ATOM 5298 N N . PHE A 1 705 ? -8.975 -15.902 -17.219 1.00 45.50 705 PHE A N 1
ATOM 5299 C CA . PHE A 1 705 ? -10.356 -15.648 -17.625 1.00 45.50 705 PHE A CA 1
ATOM 5300 C C . PHE A 1 705 ? -11.295 -16.487 -16.760 1.00 45.50 705 PHE A C 1
ATOM 5302 O O . PHE A 1 705 ? -11.466 -17.685 -16.978 1.00 45.50 705 PHE A O 1
ATOM 5309 N N . VAL A 1 706 ? -11.895 -15.836 -15.762 1.00 47.66 706 VAL A N 1
ATOM 5310 C CA . VAL A 1 706 ? -13.075 -16.348 -15.064 1.00 47.66 706 VAL A CA 1
ATOM 5311 C C . VAL A 1 706 ? -14.154 -16.536 -16.128 1.00 47.66 706 VAL A C 1
ATOM 5313 O O . VAL A 1 706 ? -14.648 -15.559 -16.684 1.00 47.66 706 VAL A O 1
ATOM 5316 N N . GLN A 1 707 ? -14.485 -17.785 -16.467 1.00 46.91 707 GLN A N 1
ATOM 5317 C CA . GLN A 1 707 ? -15.684 -18.054 -17.256 1.00 46.91 707 GLN A CA 1
ATOM 5318 C C . GLN A 1 707 ? -16.883 -17.625 -16.402 1.00 46.91 707 GLN A C 1
ATOM 5320 O O . GLN A 1 707 ? -17.080 -18.215 -15.337 1.00 46.91 707 GLN A O 1
ATOM 5325 N N . PRO A 1 708 ? -17.676 -16.620 -16.814 1.00 50.28 708 PRO A N 1
ATOM 5326 C CA . PRO A 1 708 ? -18.917 -16.326 -16.120 1.00 50.28 708 PRO A CA 1
ATOM 5327 C C . PRO A 1 708 ? -19.794 -17.576 -16.203 1.00 50.28 708 PRO A C 1
ATOM 5329 O O . PRO A 1 708 ? -20.030 -18.110 -17.291 1.00 50.28 708 PRO A O 1
ATOM 5332 N N . GLY A 1 709 ? -20.212 -18.083 -15.042 1.00 42.78 709 GLY A N 1
ATOM 5333 C CA . GLY A 1 709 ? -21.097 -19.237 -14.955 1.00 42.78 709 GLY A CA 1
ATOM 5334 C C . GLY A 1 709 ? -22.349 -18.973 -15.785 1.00 42.78 709 GLY A C 1
ATOM 5335 O O . GLY A 1 709 ? -23.072 -18.013 -15.534 1.00 42.78 709 GLY A O 1
ATOM 5336 N N . GLY A 1 710 ? -22.569 -19.792 -16.813 1.00 46.94 710 GLY A N 1
ATOM 5337 C CA . GLY A 1 710 ? -23.752 -19.685 -17.657 1.00 46.94 710 GLY A CA 1
ATOM 5338 C C . GLY A 1 710 ? -25.022 -19.838 -16.820 1.00 46.94 710 GLY A C 1
ATOM 5339 O O . GLY A 1 710 ? -25.137 -20.761 -16.015 1.00 46.94 710 GLY A O 1
ATOM 5340 N N . VAL A 1 711 ? -25.976 -18.937 -17.047 1.00 53.16 711 VAL A N 1
ATOM 5341 C CA . VAL A 1 711 ? -27.244 -18.799 -16.306 1.00 53.16 711 VAL A CA 1
ATOM 5342 C C . VAL A 1 711 ? -28.169 -20.026 -16.445 1.00 53.16 711 VAL A C 1
ATOM 5344 O O . VAL A 1 711 ? -29.138 -20.165 -15.708 1.00 53.16 711 VAL A O 1
ATOM 5347 N N . ASP A 1 712 ? -27.833 -20.975 -17.321 1.00 49.56 712 ASP A N 1
ATOM 5348 C CA . ASP A 1 712 ? -28.621 -22.189 -17.565 1.00 49.56 712 ASP A CA 1
ATOM 5349 C C . ASP A 1 712 ? -28.316 -23.346 -16.585 1.00 49.56 712 ASP A C 1
ATOM 5351 O O . ASP A 1 712 ? -28.905 -24.421 -16.690 1.00 49.56 712 ASP A O 1
ATOM 5355 N N . ALA A 1 713 ? -27.426 -23.160 -15.600 1.00 46.50 713 ALA A N 1
ATOM 5356 C CA . ALA A 1 713 ? -27.098 -24.195 -14.607 1.00 46.50 713 ALA A CA 1
ATOM 5357 C C . ALA A 1 713 ? -28.061 -24.260 -13.396 1.00 46.50 713 ALA A C 1
ATOM 5359 O O . ALA A 1 713 ? -27.845 -25.062 -12.487 1.00 46.50 713 ALA A O 1
ATOM 5360 N N . ALA A 1 714 ? -29.129 -23.453 -13.367 1.00 43.62 714 ALA A N 1
ATOM 5361 C CA . ALA A 1 714 ? -30.038 -23.344 -12.217 1.00 43.62 714 ALA A CA 1
ATOM 5362 C C . ALA A 1 714 ? -31.277 -24.269 -12.255 1.00 43.62 714 ALA A C 1
ATOM 5364 O O . ALA A 1 714 ? -32.106 -24.207 -11.349 1.00 43.62 714 ALA A O 1
ATOM 5365 N N . ALA A 1 715 ? -31.422 -25.156 -13.246 1.00 46.44 715 ALA A N 1
ATOM 5366 C CA . ALA A 1 715 ? -32.597 -26.030 -13.353 1.00 46.44 715 ALA A CA 1
ATOM 5367 C C . ALA A 1 715 ? -32.229 -27.501 -13.629 1.00 46.44 715 ALA A C 1
ATOM 5369 O O . ALA A 1 715 ? -32.431 -28.023 -14.722 1.00 46.44 715 ALA A O 1
ATOM 5370 N N . GLY A 1 716 ? -31.698 -28.198 -12.621 1.00 42.09 716 GLY A N 1
ATOM 5371 C CA . GLY A 1 716 ? -31.507 -29.654 -12.655 1.00 42.09 716 GLY A CA 1
ATOM 5372 C C . GLY A 1 716 ? -31.237 -30.240 -11.261 1.00 42.09 716 GLY A C 1
ATOM 5373 O O . GLY A 1 716 ? -30.567 -29.592 -10.459 1.00 42.09 716 GLY A O 1
ATOM 5374 N N . PRO A 1 717 ? -31.764 -31.436 -10.923 1.00 45.75 717 PRO A N 1
ATOM 5375 C CA . PRO A 1 717 ? -31.883 -31.907 -9.544 1.00 45.75 717 PRO A CA 1
ATOM 5376 C C . PRO A 1 717 ? -30.519 -32.247 -8.927 1.00 45.75 717 PRO A C 1
ATOM 5378 O O . PRO A 1 717 ? -29.914 -33.289 -9.186 1.00 45.75 717 PRO A O 1
ATOM 5381 N N . SER A 1 718 ? -30.081 -31.379 -8.022 1.00 45.22 718 SER A N 1
ATOM 5382 C CA . SER A 1 718 ? -28.819 -31.382 -7.271 1.00 45.22 718 SER A CA 1
ATOM 5383 C C . SER A 1 718 ? -28.650 -32.521 -6.246 1.00 45.22 718 SER A C 1
ATOM 5385 O O . SER A 1 718 ? -27.809 -32.431 -5.356 1.00 45.22 718 SER A O 1
ATOM 5387 N N . LYS A 1 719 ? -29.393 -33.631 -6.367 1.00 48.44 719 LYS A N 1
ATOM 5388 C CA . LYS A 1 719 ? -29.250 -34.805 -5.479 1.00 48.44 719 LYS A CA 1
ATOM 5389 C C . LYS A 1 719 ? -28.412 -35.949 -6.058 1.00 48.44 719 LYS A C 1
ATOM 5391 O O . LYS A 1 719 ? -27.934 -36.774 -5.288 1.00 48.44 719 LYS A O 1
ATOM 5396 N N . ALA A 1 720 ? -28.170 -35.994 -7.370 1.00 46.28 720 ALA A N 1
ATOM 5397 C CA . ALA A 1 720 ? -27.384 -37.078 -7.979 1.00 46.28 720 ALA A CA 1
ATOM 5398 C C . ALA A 1 720 ? -25.865 -36.801 -8.028 1.00 46.28 720 ALA A C 1
ATOM 5400 O O . ALA A 1 720 ? -25.067 -37.737 -8.014 1.00 46.28 720 ALA A O 1
ATOM 5401 N N . ALA A 1 721 ? -25.437 -35.533 -8.022 1.00 44.59 721 ALA A N 1
ATOM 5402 C CA . ALA A 1 721 ? -24.015 -35.178 -8.116 1.00 44.59 721 ALA A CA 1
ATOM 5403 C C . ALA A 1 721 ? -23.231 -35.413 -6.806 1.00 44.59 721 ALA A C 1
ATOM 5405 O O . ALA A 1 721 ? -22.031 -35.685 -6.847 1.00 44.59 721 ALA A O 1
ATOM 5406 N N . THR A 1 722 ? -23.900 -35.409 -5.648 1.00 47.94 722 THR A N 1
ATOM 5407 C CA . THR A 1 722 ? -23.265 -35.683 -4.344 1.00 47.94 722 THR A CA 1
ATOM 5408 C C . THR A 1 722 ? -22.899 -37.162 -4.167 1.00 47.94 722 THR A C 1
ATOM 5410 O O . THR A 1 722 ? -21.969 -37.479 -3.432 1.00 47.94 722 THR A O 1
ATOM 5413 N N . ALA A 1 723 ? -23.563 -38.077 -4.883 1.00 46.09 723 ALA A N 1
ATOM 5414 C CA . ALA A 1 723 ? -23.232 -39.503 -4.840 1.00 46.09 723 ALA A CA 1
ATOM 5415 C C . ALA A 1 723 ? -22.001 -39.853 -5.701 1.00 46.09 723 ALA A C 1
ATOM 5417 O O . ALA A 1 723 ? -21.231 -40.739 -5.340 1.00 46.09 723 ALA A O 1
ATOM 5418 N N . ALA A 1 724 ? -21.757 -39.129 -6.800 1.00 47.22 724 ALA A N 1
ATOM 5419 C CA . ALA A 1 724 ? -20.613 -39.388 -7.681 1.00 47.22 724 ALA A CA 1
ATOM 5420 C C . ALA A 1 724 ? -19.293 -38.759 -7.183 1.00 47.22 724 ALA A C 1
ATOM 5422 O O . ALA A 1 724 ? -18.212 -39.229 -7.535 1.00 47.22 724 ALA A O 1
ATOM 5423 N N . ALA A 1 725 ? -19.353 -37.742 -6.313 1.00 46.78 725 ALA A N 1
ATOM 5424 C CA . ALA A 1 725 ? -18.165 -37.116 -5.720 1.00 46.78 725 ALA A CA 1
ATOM 5425 C C . ALA A 1 725 ? -17.502 -37.958 -4.606 1.00 46.78 725 ALA A C 1
ATOM 5427 O O . ALA A 1 725 ? -16.415 -37.615 -4.141 1.00 46.78 725 ALA A O 1
ATOM 5428 N N . SER A 1 726 ? -18.106 -39.082 -4.192 1.00 46.75 726 SER A N 1
ATOM 5429 C CA . SER A 1 726 ? -17.596 -39.924 -3.099 1.00 46.75 726 SER A CA 1
ATOM 5430 C C . SER A 1 726 ? -16.451 -40.877 -3.496 1.00 46.75 726 SER A C 1
ATOM 5432 O O . SER A 1 726 ? -15.969 -41.620 -2.639 1.00 46.75 726 SER A O 1
ATOM 5434 N N . LEU A 1 727 ? -16.000 -40.876 -4.758 1.00 53.34 727 LEU A N 1
ATOM 5435 C CA . LEU A 1 727 ? -14.948 -41.783 -5.253 1.00 53.34 727 LEU A CA 1
ATOM 5436 C C . LEU A 1 727 ? -13.625 -41.088 -5.627 1.00 53.34 727 LEU A C 1
ATOM 5438 O O . LEU A 1 727 ? -12.636 -41.765 -5.908 1.00 53.34 727 LEU A O 1
ATOM 5442 N N . GLY A 1 728 ? -13.558 -39.754 -5.589 1.00 48.28 728 GLY A N 1
ATOM 5443 C CA . GLY A 1 728 ? -12.329 -39.005 -5.868 1.00 48.28 728 GLY A CA 1
ATOM 5444 C C . GLY A 1 728 ? -11.532 -38.693 -4.600 1.00 48.28 728 GLY A C 1
ATOM 5445 O O . GLY A 1 728 ? -12.037 -38.018 -3.706 1.00 48.28 728 GLY A O 1
ATOM 5446 N N . LYS A 1 729 ? -10.261 -39.117 -4.532 1.00 51.41 729 LYS A N 1
ATOM 5447 C CA . LYS A 1 729 ? -9.283 -38.742 -3.483 1.00 51.41 729 LYS A CA 1
ATOM 5448 C C . LYS A 1 729 ? -8.844 -37.264 -3.595 1.00 51.41 729 LYS A C 1
ATOM 5450 O O . LYS A 1 729 ? -7.657 -36.977 -3.705 1.00 51.41 729 LYS A O 1
ATOM 5455 N N . GLY A 1 730 ? -9.790 -36.329 -3.622 1.00 68.12 730 GLY A N 1
ATOM 5456 C CA . GLY A 1 730 ? -9.538 -34.890 -3.750 1.00 68.12 730 GLY A CA 1
ATOM 5457 C C . GLY A 1 730 ? -10.317 -34.054 -2.734 1.00 68.12 730 GLY A C 1
ATOM 5458 O O . GLY A 1 730 ? -11.136 -34.578 -1.985 1.00 68.12 730 GLY A O 1
ATOM 5459 N N . PHE A 1 731 ? -10.061 -32.743 -2.743 1.00 52.44 731 PHE A N 1
ATOM 5460 C CA . PHE A 1 731 ? -10.608 -31.698 -1.859 1.00 52.44 731 PHE A CA 1
ATOM 5461 C C . PHE A 1 731 ? -12.095 -31.872 -1.471 1.00 52.44 731 PHE A C 1
ATOM 5463 O O . PHE A 1 731 ? -12.441 -31.756 -0.296 1.00 52.44 731 PHE A O 1
ATOM 5470 N N . GLY A 1 732 ? -12.964 -32.253 -2.416 1.00 65.75 732 GLY A N 1
ATOM 5471 C CA . GLY A 1 732 ? -14.390 -32.493 -2.149 1.00 65.75 732 GLY A CA 1
ATOM 5472 C C . GLY A 1 732 ? -14.682 -33.650 -1.180 1.00 65.75 732 GLY A C 1
ATOM 5473 O O . GLY A 1 732 ? -15.642 -33.585 -0.414 1.00 65.75 732 GLY A O 1
ATOM 5474 N N . GLY A 1 733 ? -13.830 -34.679 -1.138 1.00 71.81 733 GLY A N 1
ATOM 5475 C CA . GLY A 1 733 ? -13.965 -35.808 -0.213 1.00 71.81 733 GLY A CA 1
ATOM 5476 C C . GLY A 1 733 ? -13.635 -35.447 1.239 1.00 71.81 733 GLY A C 1
ATOM 5477 O O . GLY A 1 733 ? -14.253 -35.982 2.162 1.00 71.81 733 GLY A O 1
ATOM 5478 N N . SER A 1 734 ? -12.705 -34.510 1.456 1.00 69.38 734 SER A N 1
ATOM 5479 C CA . SER A 1 734 ? -12.341 -34.032 2.798 1.00 69.38 734 SER A CA 1
ATOM 5480 C C . SER A 1 734 ? -13.437 -33.154 3.402 1.00 69.38 734 SER A C 1
ATOM 5482 O O . SER A 1 734 ? -13.792 -33.343 4.564 1.00 69.38 734 SER A O 1
ATOM 5484 N N . VAL A 1 735 ? -14.041 -32.268 2.601 1.00 68.06 735 VAL A N 1
ATOM 5485 C CA . VAL A 1 735 ? -15.171 -31.425 3.035 1.00 68.06 735 VAL A CA 1
ATOM 5486 C C . VAL A 1 735 ? -16.400 -32.281 3.358 1.00 68.06 735 VAL A C 1
ATOM 5488 O O . VAL A 1 735 ? -17.028 -32.091 4.398 1.00 68.06 735 VAL A O 1
ATOM 5491 N N . ALA A 1 736 ? -16.698 -33.291 2.533 1.00 71.00 736 ALA A N 1
ATOM 5492 C CA . ALA A 1 736 ? -17.796 -34.222 2.799 1.00 71.00 736 ALA A CA 1
ATOM 5493 C C . ALA A 1 736 ? -17.570 -35.056 4.076 1.00 71.00 736 ALA A C 1
ATOM 5495 O O . ALA A 1 736 ? -18.509 -35.276 4.843 1.00 71.00 736 ALA A O 1
ATOM 5496 N N . ARG A 1 737 ? -16.329 -35.490 4.348 1.00 76.19 737 ARG A N 1
ATOM 5497 C CA . ARG A 1 737 ? -15.987 -36.195 5.598 1.00 76.19 737 ARG A CA 1
ATOM 5498 C C . ARG A 1 737 ? -16.088 -35.299 6.827 1.00 76.19 737 ARG A C 1
ATOM 5500 O O . ARG A 1 737 ? -16.575 -35.770 7.850 1.00 76.19 737 ARG A O 1
ATOM 5507 N N . PHE A 1 738 ? -15.668 -34.039 6.727 1.00 75.69 738 PHE A N 1
ATOM 5508 C CA . PHE A 1 738 ? -15.786 -33.079 7.824 1.00 75.69 738 PHE A CA 1
ATOM 5509 C C . PHE A 1 738 ? -17.253 -32.756 8.132 1.00 75.69 738 PHE A C 1
ATOM 5511 O O . PHE A 1 738 ? -17.671 -32.850 9.283 1.00 75.69 738 PHE A O 1
ATOM 5518 N N . GLY A 1 739 ? -18.062 -32.481 7.102 1.00 80.00 739 GLY A N 1
ATOM 5519 C CA . GLY A 1 739 ? -19.504 -32.272 7.264 1.00 80.00 739 GLY A CA 1
ATOM 5520 C C . GLY A 1 739 ? -20.199 -33.485 7.887 1.00 80.00 739 GLY A C 1
ATOM 5521 O O . GLY A 1 739 ? -21.024 -33.329 8.785 1.00 80.00 739 GLY A O 1
ATOM 5522 N N . LYS A 1 740 ? -19.803 -34.700 7.486 1.00 80.94 740 LYS A N 1
ATOM 5523 C CA . LYS A 1 740 ? -20.302 -35.936 8.096 1.00 80.94 740 LYS A CA 1
ATOM 5524 C C . LYS A 1 740 ? -19.880 -36.074 9.563 1.00 80.94 740 LYS A C 1
ATOM 5526 O O . LYS A 1 740 ? -20.734 -36.332 10.396 1.00 80.94 740 LYS A O 1
ATOM 5531 N N . GLN A 1 741 ? -18.610 -35.841 9.902 1.00 75.62 741 GLN A N 1
ATOM 5532 C CA . GLN A 1 741 ? -18.149 -35.879 11.298 1.00 75.62 741 GLN A CA 1
ATOM 5533 C C . GLN A 1 741 ? -18.852 -34.843 12.180 1.00 75.62 741 GLN A C 1
ATOM 5535 O O . GLN A 1 741 ? -19.138 -35.131 13.338 1.00 75.62 741 GLN A O 1
ATOM 5540 N N . MET A 1 742 ? -19.149 -33.658 11.646 1.00 75.50 742 MET A N 1
ATOM 5541 C CA . MET A 1 742 ? -19.867 -32.619 12.381 1.00 75.50 742 MET A CA 1
ATOM 5542 C C . MET A 1 742 ? -21.316 -33.034 12.674 1.00 75.50 742 MET A C 1
ATOM 5544 O O . MET A 1 742 ? -21.789 -32.840 13.791 1.00 75.50 742 MET A O 1
ATOM 5548 N N . MET A 1 743 ? -21.995 -33.646 11.700 1.00 77.44 743 MET A N 1
ATOM 5549 C CA . MET A 1 743 ? -23.360 -34.163 11.860 1.00 77.44 743 MET A CA 1
ATOM 5550 C C . MET A 1 743 ? -23.398 -35.377 12.797 1.00 77.44 743 MET A C 1
ATOM 5552 O O . MET A 1 743 ? -24.215 -35.408 13.713 1.00 77.44 743 MET A O 1
ATOM 5556 N N . ASP A 1 744 ? -22.460 -36.317 12.645 1.00 75.00 744 ASP A N 1
ATOM 5557 C CA . ASP A 1 744 ? -22.331 -37.493 13.514 1.00 75.00 744 ASP A CA 1
ATOM 5558 C C . ASP A 1 744 ? -22.019 -37.072 14.968 1.00 75.00 744 ASP A C 1
ATOM 5560 O O . ASP A 1 744 ? -22.571 -37.634 15.912 1.00 75.00 744 ASP A O 1
ATOM 5564 N N . ALA A 1 745 ? -21.199 -36.032 15.176 1.00 68.81 745 ALA A N 1
ATOM 5565 C CA . ALA A 1 745 ? -20.956 -35.450 16.501 1.00 68.81 745 ALA A CA 1
ATOM 5566 C C . ALA A 1 745 ? -22.212 -34.772 17.077 1.00 68.81 745 ALA A C 1
ATOM 5568 O O . ALA A 1 745 ? -22.472 -34.854 18.278 1.00 68.81 745 ALA A O 1
ATOM 5569 N N . GLN A 1 746 ? -23.021 -34.132 16.228 1.00 63.97 746 GLN A N 1
ATOM 5570 C CA . GLN A 1 746 ? -24.290 -33.525 16.631 1.00 63.97 746 GLN A CA 1
ATOM 5571 C C . GLN A 1 746 ? -25.337 -34.585 17.013 1.00 63.97 746 GLN A C 1
ATOM 5573 O O . GLN A 1 746 ? -26.130 -34.358 17.926 1.00 63.97 746 GLN A O 1
ATOM 5578 N N . GLU A 1 747 ? -25.328 -35.746 16.355 1.00 70.56 747 GLU A N 1
ATOM 5579 C CA . GLU A 1 747 ? -26.183 -36.890 16.690 1.00 70.56 747 GLU A CA 1
ATOM 5580 C C . GLU A 1 747 ? -25.705 -37.637 17.939 1.00 70.56 747 GLU A C 1
ATOM 5582 O O . GLU A 1 747 ? -26.530 -37.991 18.781 1.00 70.56 747 GLU A O 1
ATOM 5587 N N . GLN A 1 748 ? -24.394 -37.791 18.142 1.00 65.88 748 GLN A N 1
ATOM 5588 C CA . GLN A 1 748 ? -23.847 -38.364 19.380 1.00 65.88 748 GLN A CA 1
ATOM 5589 C C . GLN A 1 748 ? -24.168 -37.504 20.613 1.00 65.88 748 GLN A C 1
ATOM 5591 O O . GLN A 1 748 ? -24.441 -38.047 21.684 1.00 65.88 748 GLN A O 1
ATOM 5596 N N . CYS A 1 749 ? -24.241 -36.178 20.463 1.00 54.94 749 CYS A N 1
ATOM 5597 C CA . CYS A 1 749 ? -24.700 -35.279 21.526 1.00 54.94 749 CYS A CA 1
ATOM 5598 C C . CYS A 1 749 ? -26.192 -35.443 21.881 1.00 54.94 749 CYS A C 1
ATOM 5600 O O . CYS A 1 749 ? -26.579 -35.076 22.987 1.00 54.94 749 CYS A O 1
ATOM 5602 N N . LYS A 1 750 ? -27.028 -36.019 21.002 1.00 52.00 750 LYS A N 1
ATOM 5603 C CA . LYS A 1 750 ? -28.454 -36.286 21.291 1.00 52.00 750 LYS A CA 1
ATOM 5604 C C . LYS A 1 750 ? -28.677 -37.544 22.141 1.00 52.00 750 LYS A C 1
ATOM 5606 O O . LYS A 1 750 ? -29.776 -37.737 22.650 1.00 52.00 750 LYS A O 1
ATOM 5611 N N . GLY A 1 751 ? -27.659 -38.394 22.306 1.00 47.16 751 GLY A N 1
ATOM 5612 C CA . GLY A 1 751 ? -27.744 -39.626 23.103 1.00 47.16 751 GLY A CA 1
ATOM 5613 C C . GLY A 1 751 ? -27.707 -39.412 24.621 1.00 47.16 751 GLY A C 1
ATOM 5614 O O . GLY A 1 751 ? -28.042 -40.324 25.373 1.00 47.16 751 GLY A O 1
ATOM 5615 N N . PHE A 1 752 ? -27.332 -38.218 25.087 1.00 45.25 752 PHE A N 1
ATOM 5616 C CA . PHE A 1 752 ? -27.503 -37.816 26.480 1.00 45.25 752 PHE A CA 1
ATOM 5617 C C . PHE A 1 752 ? -28.845 -37.096 26.602 1.00 45.25 752 PHE A C 1
ATOM 5619 O O . PHE A 1 752 ? -29.023 -36.028 26.024 1.00 45.25 752 PHE A O 1
ATOM 5626 N N . ILE A 1 753 ? -29.785 -37.691 27.340 1.00 41.12 753 ILE A N 1
ATOM 5627 C CA . ILE A 1 753 ? -31.091 -37.103 27.659 1.00 41.12 753 ILE A CA 1
ATOM 5628 C C . ILE A 1 753 ? -30.847 -35.837 28.493 1.00 41.12 753 ILE A C 1
ATOM 5630 O O . ILE A 1 753 ? -30.793 -35.876 29.720 1.00 41.12 753 ILE A O 1
ATOM 5634 N N . ILE A 1 754 ? -30.637 -34.715 27.814 1.00 50.19 754 ILE A N 1
ATOM 5635 C CA . ILE A 1 754 ? -30.705 -33.372 28.373 1.00 50.19 754 ILE A CA 1
ATOM 5636 C C . ILE A 1 754 ? -31.976 -32.770 27.765 1.00 50.19 754 ILE A C 1
ATOM 5638 O O . ILE A 1 754 ? -32.058 -32.690 26.537 1.00 50.19 754 ILE A O 1
ATOM 5642 N N . PRO A 1 755 ? -32.987 -32.411 28.577 1.00 43.84 755 PRO A N 1
ATOM 5643 C CA . PRO A 1 755 ? -34.212 -31.807 28.069 1.00 43.84 755 PRO A CA 1
ATOM 5644 C C . PRO A 1 755 ? -33.884 -30.536 27.273 1.00 43.84 755 PRO A C 1
ATOM 5646 O O . PRO A 1 755 ? -32.983 -29.780 27.634 1.00 43.84 755 PRO A O 1
ATOM 5649 N N . ASP A 1 756 ? -34.594 -30.373 26.157 1.00 45.72 756 ASP A N 1
ATOM 5650 C CA . ASP A 1 756 ? -34.360 -29.434 25.059 1.00 45.72 756 ASP A CA 1
ATOM 5651 C C . ASP A 1 756 ? -33.642 -28.121 25.427 1.00 45.72 756 ASP A C 1
ATOM 5653 O O . ASP A 1 756 ? -34.179 -27.230 26.084 1.00 45.72 756 ASP A O 1
ATOM 5657 N N . SER A 1 757 ? -32.444 -27.928 24.871 1.00 50.50 757 SER A N 1
ATOM 5658 C CA . SER A 1 757 ? -31.603 -26.731 25.028 1.00 50.50 757 SER A CA 1
ATOM 5659 C C . SER A 1 757 ? -32.161 -25.447 24.385 1.00 50.50 757 SER A C 1
ATOM 5661 O O . SER A 1 757 ? -31.466 -24.432 24.328 1.00 50.50 757 SER A O 1
ATOM 5663 N N . LYS A 1 758 ? -33.417 -25.448 23.915 1.00 51.19 758 LYS A N 1
ATOM 5664 C CA . LYS A 1 758 ? -34.099 -24.254 23.382 1.00 51.19 758 LYS A CA 1
ATOM 5665 C C . LYS A 1 758 ? -34.669 -23.334 24.468 1.00 51.19 758 LYS A C 1
ATOM 5667 O O . LYS A 1 758 ? -35.151 -22.257 24.134 1.00 51.19 758 LYS A O 1
ATOM 5672 N N . SER A 1 759 ? -34.579 -23.709 25.745 1.00 51.31 759 SER A N 1
ATOM 5673 C CA . SER A 1 759 ? -35.017 -22.885 26.880 1.00 51.31 759 SER A CA 1
ATOM 5674 C C . SER A 1 759 ? -33.866 -22.369 27.751 1.00 51.31 759 SER A C 1
ATOM 5676 O O . SER A 1 759 ? -34.076 -22.102 28.935 1.00 51.31 759 SER A O 1
ATOM 5678 N N . ALA A 1 760 ? -32.640 -22.266 27.222 1.00 58.62 760 ALA A N 1
ATOM 5679 C CA . ALA A 1 760 ? -31.510 -21.737 27.982 1.00 58.62 760 ALA A CA 1
ATOM 5680 C C . ALA A 1 760 ? -31.785 -20.272 28.361 1.00 58.62 760 ALA A C 1
ATOM 5682 O O . ALA A 1 760 ? -31.587 -19.355 27.568 1.00 58.62 760 ALA A O 1
ATOM 5683 N N . GLY A 1 761 ? -32.305 -20.077 29.576 1.00 76.88 761 GLY A N 1
ATOM 5684 C CA . GLY A 1 761 ? -32.572 -18.765 30.147 1.00 76.88 761 GLY A CA 1
ATOM 5685 C C . GLY A 1 761 ? -31.306 -17.903 30.217 1.00 76.88 761 GLY A C 1
ATOM 5686 O O . GLY A 1 761 ? -30.200 -18.407 30.000 1.00 76.88 761 GLY A O 1
ATOM 5687 N N . PRO A 1 762 ? -31.446 -16.613 30.561 1.00 85.56 762 PRO A N 1
ATOM 5688 C CA . PRO A 1 762 ? -30.334 -15.669 30.581 1.00 85.56 762 PRO A CA 1
ATOM 5689 C C . PRO A 1 762 ? -29.128 -16.195 31.387 1.00 85.56 762 PRO A C 1
ATOM 5691 O O . PRO A 1 762 ? -29.315 -16.989 32.329 1.00 85.56 762 PRO A O 1
ATOM 5694 N N . PRO A 1 763 ? -27.898 -15.797 31.001 1.00 89.00 763 PRO A N 1
ATOM 5695 C CA . PRO A 1 763 ? -26.675 -16.212 31.677 1.00 89.00 763 PRO A CA 1
ATOM 5696 C C . PRO A 1 763 ? -26.740 -15.861 33.164 1.00 89.00 763 PRO A C 1
ATOM 5698 O O . PRO A 1 763 ? -27.235 -14.802 33.552 1.00 89.00 763 PRO A O 1
ATOM 5701 N N . ILE A 1 764 ? -26.265 -16.778 34.001 1.00 92.44 764 ILE A N 1
ATOM 5702 C CA . ILE A 1 764 ? -26.253 -16.601 35.452 1.00 92.44 764 ILE A CA 1
ATOM 5703 C C . ILE A 1 764 ? -24.990 -15.806 35.781 1.00 92.44 764 ILE A C 1
ATOM 5705 O O . ILE A 1 764 ? -23.901 -16.369 35.839 1.00 92.44 764 ILE A O 1
ATOM 5709 N N . THR A 1 765 ? -25.131 -14.491 35.933 1.00 90.81 765 THR A N 1
ATOM 5710 C CA . THR A 1 765 ? -24.004 -13.576 36.185 1.00 90.81 765 THR A CA 1
ATOM 5711 C C . THR A 1 765 ? -23.791 -13.275 37.666 1.00 90.81 765 THR A C 1
ATOM 5713 O O . THR A 1 765 ? -22.722 -12.806 38.048 1.00 90.81 765 THR A O 1
ATOM 5716 N N . SER A 1 766 ? -24.775 -13.548 38.528 1.00 95.81 766 SER A N 1
ATOM 5717 C CA . SER A 1 766 ? -24.626 -13.321 39.965 1.00 95.81 766 SER A CA 1
ATOM 5718 C C . SER A 1 766 ? -23.752 -14.403 40.602 1.00 95.81 766 SER A C 1
ATOM 5720 O O . SER A 1 766 ? -23.963 -15.597 40.390 1.00 95.81 766 SER A O 1
ATOM 5722 N N . VAL A 1 767 ? -22.793 -13.986 41.434 1.00 95.94 767 VAL A N 1
ATOM 5723 C CA . VAL A 1 767 ? -21.874 -14.889 42.154 1.00 95.94 767 VAL A CA 1
ATOM 5724 C C . VAL A 1 767 ? -22.646 -15.945 42.954 1.00 95.94 767 VAL A C 1
ATOM 5726 O O . VAL A 1 767 ? -22.303 -17.125 42.923 1.00 95.94 767 VAL A O 1
ATOM 5729 N N . GLU A 1 768 ? -23.738 -15.542 43.608 1.00 95.69 768 GLU A N 1
ATOM 5730 C CA . GLU A 1 768 ? -24.575 -16.448 44.400 1.00 95.69 768 GLU A CA 1
ATOM 5731 C C . GLU A 1 768 ? -25.403 -17.407 43.529 1.00 95.69 768 GLU A C 1
ATOM 5733 O O . GLU A 1 768 ? -25.593 -18.572 43.886 1.00 95.69 768 GLU A O 1
ATOM 5738 N N . GLY A 1 769 ? -25.834 -16.959 42.344 1.00 95.69 769 GLY A N 1
ATOM 5739 C CA . GLY A 1 769 ? -26.497 -17.816 41.3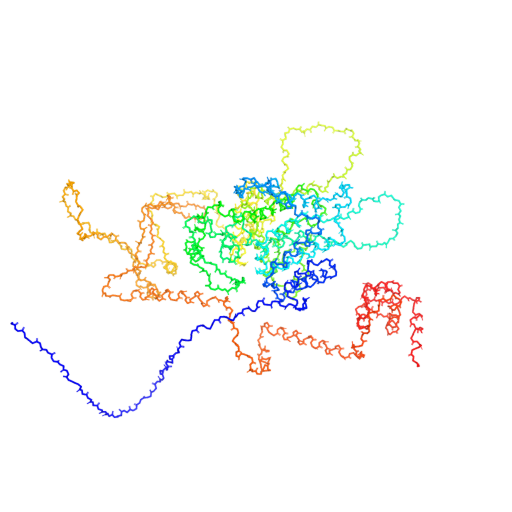63 1.00 95.69 769 GLY A CA 1
ATOM 5740 C C . GLY A 1 769 ? -25.547 -18.871 40.795 1.00 95.69 769 GLY A C 1
ATOM 5741 O O . GLY A 1 769 ? -25.916 -20.042 40.696 1.00 95.69 769 GLY A O 1
ATOM 5742 N N . ILE A 1 770 ? -24.307 -18.479 40.484 1.00 96.88 770 ILE A N 1
ATOM 5743 C CA . ILE A 1 770 ? -23.245 -19.393 40.040 1.00 96.88 770 ILE A CA 1
ATOM 5744 C C . ILE A 1 770 ? -22.940 -20.408 41.144 1.00 96.88 770 ILE A C 1
ATOM 5746 O O . ILE A 1 770 ? -22.911 -21.608 40.879 1.00 96.88 770 ILE A O 1
ATOM 5750 N N . ARG A 1 771 ? -22.765 -19.954 42.391 1.00 96.94 771 ARG A N 1
ATOM 5751 C CA . ARG A 1 771 ? -22.494 -20.823 43.545 1.00 96.94 771 ARG A CA 1
ATOM 5752 C C . ARG A 1 771 ? -23.619 -21.836 43.779 1.00 96.94 771 ARG A C 1
ATOM 5754 O O . ARG A 1 771 ? -23.336 -23.022 43.939 1.00 96.94 771 ARG A O 1
ATOM 5761 N N . SER A 1 772 ? -24.875 -21.392 43.735 1.00 96.06 772 SER A N 1
ATOM 5762 C CA . SER A 1 772 ? -26.049 -22.264 43.890 1.00 96.06 772 SER A CA 1
ATOM 5763 C C . SER A 1 772 ? -26.116 -23.329 42.792 1.00 96.06 772 SER A C 1
ATOM 5765 O O . SER A 1 772 ? -26.272 -24.514 43.088 1.00 96.06 772 SER A O 1
ATOM 5767 N N . ALA A 1 773 ? -25.905 -22.932 41.531 1.00 96.31 773 ALA A N 1
ATOM 5768 C CA . ALA A 1 773 ? -25.867 -23.861 40.404 1.00 96.31 773 ALA A CA 1
ATOM 5769 C C . ALA A 1 773 ? -24.710 -24.869 40.528 1.00 96.31 773 ALA A C 1
ATOM 5771 O O . ALA A 1 773 ? -24.891 -26.062 40.293 1.00 96.31 773 ALA A O 1
ATOM 5772 N N . LEU A 1 774 ? -23.520 -24.418 40.942 1.00 97.12 774 LEU A N 1
ATOM 5773 C CA . LEU A 1 774 ? -22.373 -25.299 41.166 1.00 97.12 774 LEU A CA 1
ATOM 5774 C C . LEU A 1 774 ? -22.658 -26.339 42.254 1.00 97.12 774 LEU A C 1
ATOM 5776 O O . LEU A 1 774 ? -22.365 -27.514 42.033 1.00 97.12 774 LEU A O 1
ATOM 5780 N N . PHE A 1 775 ? -23.263 -25.961 43.385 1.00 97.31 775 PHE A N 1
ATOM 5781 C CA . PHE A 1 775 ? -23.645 -26.933 44.417 1.00 97.31 775 PHE A CA 1
ATOM 5782 C C . PHE A 1 775 ? -24.653 -27.969 43.907 1.00 97.31 775 PHE A C 1
ATOM 5784 O O . PHE A 1 775 ? -24.521 -29.150 44.237 1.00 97.31 775 PHE A O 1
ATOM 5791 N N . GLU A 1 776 ? -25.589 -27.570 43.043 1.00 95.62 776 GLU A N 1
ATOM 5792 C CA . GLU A 1 776 ? -26.511 -28.501 42.384 1.00 95.62 776 GLU A CA 1
ATOM 5793 C C . GLU A 1 776 ? -25.785 -29.490 41.450 1.00 95.62 776 GLU A C 1
ATOM 5795 O O . GLU A 1 776 ? -26.158 -30.660 41.358 1.00 95.62 776 GLU A O 1
ATOM 5800 N N . TYR A 1 777 ? -24.721 -29.069 40.760 1.00 96.44 777 TYR A N 1
ATOM 5801 C CA . TYR A 1 777 ? -23.917 -29.983 39.939 1.00 96.44 777 TYR A CA 1
ATOM 5802 C C . TYR A 1 777 ? -23.037 -30.907 40.787 1.00 96.44 777 TYR A C 1
ATOM 5804 O O . TYR A 1 777 ? -22.930 -32.104 40.492 1.00 96.44 777 TYR A O 1
ATOM 5812 N N . PHE A 1 778 ? -22.437 -30.390 41.861 1.00 97.31 778 PHE A N 1
ATOM 5813 C CA . PHE A 1 778 ? -21.593 -31.179 42.761 1.00 97.31 778 PHE A CA 1
ATOM 5814 C C . PHE A 1 778 ? -22.374 -32.199 43.601 1.00 97.31 778 PHE A C 1
ATOM 5816 O O . PHE A 1 778 ? -21.792 -33.200 44.019 1.00 97.31 778 PHE A O 1
ATOM 5823 N N . SER A 1 779 ? -23.682 -32.007 43.799 1.00 95.25 779 SER A N 1
ATOM 5824 C CA . SER A 1 779 ? -24.540 -33.033 44.410 1.00 95.25 779 SER A CA 1
ATOM 5825 C C . SER A 1 779 ? -24.771 -34.233 43.479 1.00 95.25 779 SER A C 1
ATOM 5827 O O . SER A 1 779 ? -24.946 -35.354 43.954 1.00 95.25 779 SER A O 1
ATOM 5829 N N . LYS A 1 780 ? -24.707 -34.027 42.153 1.00 96.25 780 LYS A N 1
ATOM 5830 C CA . LYS A 1 780 ? -24.883 -35.081 41.134 1.00 96.25 780 LYS A CA 1
ATOM 5831 C C . LYS A 1 780 ? -23.594 -35.861 40.862 1.00 96.25 780 LYS A C 1
ATOM 5833 O O . LYS A 1 780 ? -23.642 -37.073 40.659 1.00 96.25 780 LYS A O 1
ATOM 5838 N N . ARG A 1 781 ? -22.439 -35.185 40.821 1.00 96.69 781 ARG A N 1
ATOM 5839 C CA . ARG A 1 781 ? -21.110 -35.812 40.655 1.00 96.69 781 ARG A CA 1
ATOM 5840 C C . ARG A 1 781 ? -20.074 -35.098 41.534 1.00 96.69 781 ARG A C 1
ATOM 5842 O O . ARG A 1 781 ? -20.063 -33.872 41.552 1.00 96.69 781 ARG A O 1
ATOM 5849 N N . PRO A 1 782 ? -19.152 -35.824 42.191 1.00 96.75 782 PRO A N 1
ATOM 5850 C CA . PRO A 1 782 ? -18.178 -35.220 43.106 1.00 96.75 782 PRO A CA 1
ATOM 5851 C C . PRO A 1 782 ? -17.051 -34.448 42.398 1.00 96.75 782 PRO A C 1
ATOM 5853 O O . PRO A 1 782 ? -16.424 -33.585 43.008 1.00 96.75 782 PRO A O 1
ATOM 5856 N N . LEU A 1 783 ? -16.783 -34.765 41.128 1.00 97.81 783 LEU A N 1
ATOM 5857 C CA . LEU A 1 783 ? -15.670 -34.239 40.339 1.00 97.81 783 LEU A CA 1
ATOM 5858 C C . LEU A 1 783 ? -16.188 -33.696 39.009 1.00 97.81 783 LEU A C 1
ATOM 5860 O O . LEU A 1 783 ? -16.908 -34.402 38.297 1.00 97.81 783 LEU A O 1
ATOM 5864 N N . TRP A 1 784 ? -15.778 -32.476 38.669 1.00 98.25 784 TRP A N 1
ATOM 5865 C CA . TRP A 1 784 ? -16.171 -31.810 37.429 1.00 98.25 784 TRP A CA 1
ATOM 5866 C C . TRP A 1 784 ? -15.017 -31.039 36.796 1.00 98.25 784 TRP A C 1
ATOM 5868 O O . TRP A 1 784 ? -14.263 -30.347 37.481 1.00 98.25 784 TRP A O 1
ATOM 5878 N N . SER A 1 785 ? -14.915 -31.069 35.470 1.00 97.81 785 SER A N 1
ATOM 5879 C CA . SER A 1 785 ? -14.130 -30.074 34.733 1.00 97.81 785 SER A CA 1
ATOM 5880 C C . SER A 1 785 ? -14.957 -28.812 34.444 1.00 97.81 785 SER A C 1
ATOM 5882 O O . SER A 1 785 ? -16.181 -28.858 34.317 1.00 97.81 785 SER A O 1
ATOM 5884 N N . VAL A 1 786 ? -14.289 -27.664 34.268 1.00 97.00 786 VAL A N 1
ATOM 5885 C CA . VAL A 1 786 ? -14.958 -26.387 33.920 1.00 97.00 786 VAL A CA 1
ATOM 5886 C C . VAL A 1 786 ? -15.750 -26.512 32.610 1.00 97.00 786 VAL A C 1
ATOM 5888 O O . VAL A 1 786 ? -16.844 -25.966 32.478 1.00 97.00 786 VAL A O 1
ATOM 5891 N N . ARG A 1 787 ? -15.225 -27.287 31.650 1.00 96.25 787 ARG A N 1
ATOM 5892 C CA . ARG A 1 787 ? -15.884 -27.548 30.364 1.00 96.25 787 ARG A CA 1
ATOM 5893 C C . ARG A 1 787 ? -17.166 -28.363 30.536 1.00 96.25 787 ARG A C 1
ATOM 5895 O O . ARG A 1 787 ? -18.162 -28.045 29.892 1.00 96.25 787 ARG A O 1
ATOM 5902 N N . GLU A 1 788 ? -17.159 -29.376 31.403 1.00 96.81 788 GLU A N 1
ATOM 5903 C CA . GLU A 1 788 ? -18.360 -30.162 31.709 1.00 96.81 788 GLU A CA 1
ATOM 5904 C C . GLU A 1 788 ? -19.410 -29.336 32.460 1.00 96.81 788 GLU A C 1
ATOM 5906 O O . GLU A 1 788 ? -20.582 -29.450 32.128 1.00 96.81 788 GLU A O 1
ATOM 5911 N N . LEU A 1 789 ? -19.021 -28.468 33.404 1.00 97.00 789 LEU A N 1
ATOM 5912 C CA . LEU A 1 789 ? -19.961 -27.576 34.109 1.00 97.00 789 LEU A CA 1
ATOM 5913 C C . LEU A 1 789 ? -20.639 -26.586 33.154 1.00 97.00 789 LEU A C 1
ATOM 5915 O O . LEU A 1 789 ? -21.846 -26.346 33.233 1.00 97.00 789 LEU A O 1
ATOM 5919 N N . ARG A 1 790 ? -19.881 -26.043 32.196 1.00 95.06 790 ARG A N 1
ATOM 5920 C CA . ARG A 1 790 ? -20.436 -25.180 31.146 1.00 95.06 790 ARG A CA 1
ATOM 5921 C C . ARG A 1 790 ? -21.400 -25.945 30.239 1.00 95.06 790 ARG A C 1
ATOM 5923 O O . ARG A 1 790 ? -22.444 -25.413 29.878 1.00 95.06 790 ARG A O 1
ATOM 5930 N N . LEU A 1 791 ? -21.076 -27.191 29.896 1.00 93.88 791 LEU A N 1
ATOM 5931 C CA . LEU A 1 791 ? -21.951 -28.037 29.085 1.00 93.88 791 LEU A CA 1
ATOM 5932 C C . LEU A 1 791 ? -23.229 -28.425 29.850 1.00 93.88 791 LEU A C 1
ATOM 5934 O O . LEU A 1 791 ? -24.324 -28.300 29.311 1.00 93.88 791 LEU A O 1
ATOM 5938 N N . ALA A 1 792 ? -23.099 -28.816 31.120 1.00 94.50 792 ALA A N 1
ATOM 5939 C CA . ALA A 1 792 ? -24.207 -29.207 31.991 1.00 94.50 792 ALA A CA 1
ATOM 5940 C C . ALA A 1 792 ? -25.151 -28.041 32.334 1.00 94.50 792 ALA A C 1
ATOM 5942 O O . ALA A 1 792 ? -26.326 -28.263 32.615 1.00 94.50 792 ALA A O 1
ATOM 5943 N N . SER A 1 793 ? -24.656 -26.802 32.274 1.00 93.25 793 SER A N 1
ATOM 5944 C CA . SER A 1 793 ? -25.458 -25.577 32.413 1.00 93.25 793 SER A CA 1
ATOM 5945 C C . SER A 1 793 ? -26.023 -25.040 31.104 1.00 93.25 793 SER A C 1
ATOM 5947 O O . SER A 1 793 ? -26.624 -23.966 31.102 1.00 93.25 793 SER A O 1
ATOM 5949 N N . GLY A 1 794 ? -25.830 -25.742 29.982 1.00 93.81 794 GLY A N 1
ATOM 5950 C CA . GLY A 1 794 ? -26.272 -25.265 28.671 1.00 93.81 794 GLY A CA 1
ATOM 5951 C C . GLY A 1 794 ? -25.597 -23.954 28.254 1.00 93.81 794 GLY A C 1
ATOM 5952 O O . GLY A 1 794 ? -26.192 -23.156 27.539 1.00 93.81 794 GLY A O 1
ATOM 5953 N N . GLY A 1 795 ? -24.378 -23.695 28.736 1.00 93.19 795 GLY A N 1
ATOM 5954 C CA . GLY A 1 795 ? -23.624 -22.473 28.455 1.00 93.19 795 GLY A CA 1
ATOM 5955 C C . GLY A 1 795 ? -24.018 -21.254 29.293 1.00 93.19 795 GLY A C 1
ATOM 5956 O O . GLY A 1 795 ? -23.500 -20.172 29.028 1.00 93.19 795 GLY A O 1
ATOM 5957 N N . ARG A 1 796 ? -24.892 -21.407 30.299 1.00 93.44 796 ARG A N 1
ATOM 5958 C CA . ARG A 1 796 ? -25.366 -20.292 31.142 1.00 93.44 796 ARG A CA 1
ATOM 5959 C C . ARG A 1 796 ? -24.352 -19.814 32.180 1.00 93.44 796 ARG A C 1
ATOM 5961 O O . ARG A 1 796 ? -24.506 -18.705 32.684 1.00 93.44 796 ARG A O 1
ATOM 5968 N N . LEU A 1 797 ? -23.360 -20.639 32.514 1.00 95.31 797 LEU A N 1
ATOM 5969 C CA . LEU A 1 797 ? -22.287 -20.301 33.447 1.00 95.31 797 LEU A CA 1
ATOM 5970 C C . LEU A 1 797 ? -21.093 -19.695 32.687 1.00 95.31 797 LEU A C 1
ATOM 5972 O O . LEU A 1 797 ? -20.432 -20.418 31.928 1.00 95.31 797 LEU A O 1
ATOM 5976 N N . PRO A 1 798 ? -20.800 -18.392 32.854 1.00 94.50 798 PRO A N 1
ATOM 5977 C CA . PRO A 1 798 ? -19.651 -17.773 32.212 1.00 94.50 798 PRO A CA 1
ATOM 5978 C C . PRO A 1 798 ? -18.338 -18.262 32.853 1.00 94.50 798 PRO A C 1
ATOM 5980 O O . PRO A 1 798 ? -18.232 -18.507 34.057 1.00 94.50 798 PRO A O 1
ATOM 5983 N N . GLU A 1 799 ? -17.346 -18.544 32.004 1.00 95.50 799 GLU A N 1
ATOM 5984 C CA . GLU A 1 799 ? -16.198 -19.388 32.368 1.00 95.50 799 GLU A CA 1
ATOM 5985 C C . GLU A 1 799 ? -15.254 -18.729 33.379 1.00 95.50 799 GLU A C 1
ATOM 5987 O O . GLU A 1 799 ? -14.673 -19.421 34.219 1.00 95.50 799 GLU A O 1
ATOM 5992 N N . LYS A 1 800 ? -15.103 -17.404 33.299 1.00 95.88 800 LYS A N 1
ATOM 5993 C CA . LYS A 1 800 ? -14.213 -16.640 34.175 1.00 95.88 800 LYS A CA 1
ATOM 5994 C C . LYS A 1 800 ? -14.749 -16.655 35.606 1.00 95.88 800 LYS A C 1
ATOM 5996 O O . LYS A 1 800 ? -14.075 -17.160 36.499 1.00 95.88 800 LYS A O 1
ATOM 6001 N N . GLU A 1 801 ? -15.997 -16.239 35.783 1.00 96.62 801 GLU A N 1
ATOM 6002 C CA . GLU A 1 801 ? -16.679 -16.170 37.075 1.00 96.62 801 GLU A CA 1
ATOM 6003 C C . GLU A 1 801 ? -16.838 -17.563 37.694 1.00 96.62 801 GLU A C 1
ATOM 6005 O O . GLU A 1 801 ? -16.651 -17.741 38.895 1.00 96.62 801 GLU A O 1
ATOM 6010 N N . THR A 1 802 ? -17.097 -18.588 36.873 1.00 97.31 802 THR A N 1
ATOM 6011 C CA . THR A 1 802 ? -17.162 -19.978 37.350 1.00 97.31 802 THR A CA 1
ATOM 6012 C C . THR A 1 802 ? -15.831 -20.431 37.949 1.00 97.31 802 THR A C 1
ATOM 6014 O O . THR A 1 802 ? -15.820 -21.087 38.989 1.00 97.31 802 THR A O 1
ATOM 6017 N N . ARG A 1 803 ? -14.694 -20.088 37.324 1.00 97.75 803 ARG A N 1
ATOM 6018 C CA . ARG A 1 803 ? -13.366 -20.424 37.865 1.00 97.75 803 ARG A CA 1
ATOM 6019 C C . ARG A 1 803 ? -13.069 -19.669 39.154 1.00 97.75 803 ARG A C 1
ATOM 6021 O O . ARG A 1 803 ? -12.457 -20.262 40.038 1.00 97.75 803 ARG A O 1
ATOM 6028 N N . ASP A 1 804 ? -13.491 -18.414 39.256 1.00 97.31 804 ASP A N 1
ATOM 6029 C CA . ASP A 1 804 ? -13.296 -17.609 40.462 1.00 97.31 804 ASP A CA 1
ATOM 6030 C C . ASP A 1 804 ? -14.091 -18.202 41.638 1.00 97.31 804 ASP A C 1
ATOM 6032 O O . ASP A 1 804 ? -13.504 -18.508 42.673 1.00 97.31 804 ASP A O 1
ATOM 6036 N N . VAL A 1 805 ? -15.370 -18.548 41.436 1.00 97.81 805 VAL A N 1
ATOM 6037 C CA . VAL A 1 805 ? -16.188 -19.213 42.471 1.00 97.81 805 VAL A CA 1
ATOM 6038 C C . VAL A 1 805 ? -15.650 -20.604 42.827 1.00 97.81 805 VAL A C 1
ATOM 6040 O O . VAL A 1 805 ? -15.633 -20.979 44.000 1.00 97.81 805 VAL A O 1
ATOM 6043 N N . LEU A 1 806 ? -15.172 -21.380 41.847 1.00 98.19 806 LEU A N 1
ATOM 6044 C CA . LEU A 1 806 ? -14.578 -22.699 42.098 1.00 98.19 806 LEU A CA 1
ATOM 6045 C C . LEU A 1 806 ? -13.297 -22.624 42.939 1.00 98.19 806 LEU A C 1
ATOM 6047 O O . LEU A 1 806 ? -13.074 -23.524 43.745 1.00 98.19 806 LEU A O 1
ATOM 6051 N N . ARG A 1 807 ? -12.474 -21.573 42.805 1.00 98.25 807 ARG A N 1
ATOM 6052 C CA . ARG A 1 807 ? -11.294 -21.371 43.675 1.00 98.25 807 ARG A CA 1
ATOM 6053 C C . ARG A 1 807 ? -11.691 -21.211 45.143 1.00 98.25 807 ARG A C 1
ATOM 6055 O O . ARG A 1 807 ? -10.963 -21.679 46.025 1.00 98.25 807 ARG A O 1
ATOM 6062 N N . ASP A 1 808 ? -12.856 -20.624 45.396 1.00 97.88 808 ASP A N 1
ATOM 6063 C CA . ASP A 1 808 ? -13.362 -20.409 46.748 1.00 97.88 808 ASP A CA 1
ATOM 6064 C C . ASP A 1 808 ? -13.931 -21.697 47.360 1.00 97.88 808 ASP A C 1
ATOM 6066 O O . ASP A 1 808 ? -13.615 -22.020 48.510 1.00 97.88 808 ASP A O 1
ATOM 6070 N N . ILE A 1 809 ? -14.719 -22.469 46.598 1.00 97.88 809 ILE A N 1
ATOM 6071 C CA . ILE A 1 809 ? -15.514 -23.595 47.137 1.00 97.88 809 ILE A CA 1
ATOM 6072 C C . ILE A 1 809 ? -14.956 -24.998 46.836 1.00 97.88 809 ILE A C 1
ATOM 6074 O O . ILE A 1 809 ? -15.406 -25.978 47.436 1.00 97.88 809 ILE A O 1
ATOM 6078 N N . ALA A 1 810 ? -13.988 -25.130 45.924 1.00 98.19 810 ALA A N 1
ATOM 6079 C CA . ALA A 1 810 ? -13.474 -26.418 45.453 1.00 98.19 810 ALA A CA 1
ATOM 6080 C C . ALA A 1 810 ? -11.931 -26.478 45.409 1.00 98.19 810 ALA A C 1
ATOM 6082 O O . ALA A 1 810 ? -11.232 -25.474 45.293 1.00 98.19 810 ALA A O 1
ATOM 6083 N N . HIS A 1 811 ? -11.382 -27.689 45.504 1.00 98.19 811 HIS A N 1
ATOM 6084 C CA . HIS A 1 811 ? -9.980 -28.011 45.266 1.00 98.19 811 HIS A CA 1
ATOM 6085 C C . HIS A 1 811 ? -9.750 -28.375 43.799 1.00 98.19 811 HIS A C 1
ATOM 6087 O O . HIS A 1 811 ? -10.477 -29.186 43.227 1.00 98.19 811 HIS A O 1
ATOM 6093 N N . TYR A 1 812 ? -8.704 -27.802 43.202 1.00 98.31 812 TYR A N 1
ATOM 6094 C CA . TYR A 1 812 ? -8.291 -28.107 41.835 1.00 98.31 812 TYR A CA 1
ATOM 6095 C C . TYR A 1 812 ? -7.207 -29.185 41.795 1.00 98.31 812 TYR A C 1
ATOM 6097 O O . TYR A 1 812 ? -6.099 -28.994 42.307 1.00 98.31 812 TYR A O 1
ATOM 6105 N N . HIS A 1 813 ? -7.489 -30.286 41.107 1.00 97.88 813 HIS A N 1
ATOM 6106 C CA . HIS A 1 813 ? -6.555 -31.394 40.922 1.00 97.88 813 HIS A CA 1
ATOM 6107 C C . HIS A 1 813 ? -5.616 -31.120 39.736 1.00 97.88 813 HIS A C 1
ATOM 6109 O O . HIS A 1 813 ? -5.985 -31.271 38.571 1.00 97.88 813 HIS A O 1
ATOM 6115 N N . ARG A 1 814 ? -4.370 -30.704 40.010 1.00 96.44 814 ARG A N 1
ATOM 6116 C CA . ARG A 1 814 ? -3.356 -30.409 38.966 1.00 96.44 814 ARG A CA 1
ATOM 6117 C C . ARG A 1 814 ? -2.679 -31.653 38.380 1.00 96.44 814 ARG A C 1
ATOM 6119 O O . ARG A 1 814 ? -2.137 -31.593 37.275 1.00 96.44 814 ARG A O 1
ATOM 6126 N N . ILE A 1 815 ? -2.653 -32.751 39.131 1.00 92.31 815 ILE A N 1
ATOM 6127 C CA . ILE A 1 815 ? -1.881 -33.966 38.838 1.00 92.31 815 ILE A CA 1
ATOM 6128 C C . ILE A 1 815 ? -2.751 -35.184 39.191 1.00 92.31 815 ILE A C 1
ATOM 6130 O O . ILE A 1 815 ? -3.618 -35.091 40.054 1.00 92.31 815 ILE A O 1
ATOM 6134 N N . GLY A 1 816 ? -2.528 -36.316 38.520 1.00 95.38 816 GLY A N 1
ATOM 6135 C CA . GLY A 1 816 ? -3.223 -37.582 38.778 1.00 95.38 816 GLY A CA 1
ATOM 6136 C C . GLY A 1 816 ? -4.339 -37.892 37.779 1.00 95.38 816 GLY A C 1
ATOM 6137 O O . GLY A 1 816 ? -4.502 -37.207 36.769 1.00 95.38 816 GLY A O 1
ATOM 6138 N N . VAL A 1 817 ? -5.114 -38.943 38.067 1.00 95.06 817 VAL A N 1
ATOM 6139 C CA . VAL A 1 817 ? -6.227 -39.415 37.214 1.00 95.06 817 VAL A CA 1
ATOM 6140 C C . VAL A 1 817 ? -7.330 -38.357 37.092 1.00 95.06 817 VAL A C 1
ATOM 6142 O O . VAL A 1 817 ? -8.033 -38.294 36.089 1.00 95.06 817 VAL A O 1
ATOM 6145 N N . HIS A 1 818 ? -7.433 -37.468 38.083 1.00 96.62 818 HIS A N 1
ATOM 6146 C CA . HIS A 1 818 ? -8.391 -36.367 38.113 1.00 96.62 818 HIS A CA 1
ATOM 6147 C C . HIS A 1 818 ? -7.802 -35.025 37.655 1.00 96.62 818 HIS A C 1
ATOM 6149 O O . HIS A 1 818 ? -8.317 -33.968 38.012 1.00 96.62 818 HIS A O 1
ATOM 6155 N N . LYS A 1 819 ? -6.721 -35.042 36.861 1.00 96.31 819 LYS A N 1
ATOM 6156 C CA . LYS A 1 819 ? -6.089 -33.821 36.350 1.00 96.31 819 LYS A CA 1
ATOM 6157 C C . LYS A 1 819 ? -7.103 -32.926 35.624 1.00 96.31 819 LYS A C 1
ATOM 6159 O O . LYS A 1 819 ? -7.819 -33.376 34.735 1.00 96.31 819 LYS A O 1
ATOM 6164 N N . ASN A 1 820 ? -7.083 -31.640 35.964 1.00 96.44 820 ASN A N 1
ATOM 6165 C CA . ASN A 1 820 ? -7.980 -30.596 35.464 1.00 96.44 820 ASN A CA 1
ATOM 6166 C C . ASN A 1 820 ? -9.445 -30.713 35.924 1.00 96.44 820 ASN A C 1
ATOM 6168 O O . ASN A 1 820 ? -10.330 -30.114 35.305 1.00 96.44 820 ASN A O 1
ATOM 6172 N N . MET A 1 821 ? -9.705 -31.447 37.009 1.00 98.19 821 MET A N 1
ATOM 6173 C CA . MET A 1 821 ? -11.018 -31.500 37.655 1.00 98.19 821 MET A CA 1
ATOM 6174 C C . MET A 1 821 ? -11.026 -30.754 38.991 1.00 98.19 821 MET A C 1
ATOM 6176 O O . MET A 1 821 ? -9.999 -30.588 39.653 1.00 98.19 821 MET A O 1
ATOM 6180 N N . TRP A 1 822 ? -12.212 -30.295 39.364 1.00 98.44 822 TRP A N 1
ATOM 6181 C CA . TRP A 1 822 ? -12.520 -29.628 40.618 1.00 98.44 822 TRP A CA 1
ATOM 6182 C C . TRP A 1 822 ? -13.318 -30.571 41.511 1.00 98.44 822 TRP A C 1
ATOM 6184 O O . TRP A 1 822 ? -14.204 -31.270 41.021 1.00 98.44 822 TRP A O 1
ATOM 6194 N N . GLU A 1 823 ? -13.010 -30.573 42.804 1.00 98.06 823 GLU A N 1
ATOM 6195 C CA . GLU A 1 823 ? -13.706 -31.339 43.841 1.00 98.06 823 GLU A CA 1
ATOM 6196 C C . GLU A 1 823 ? -14.103 -30.407 44.983 1.00 98.06 823 GLU A C 1
ATOM 6198 O O . GLU A 1 823 ? -13.284 -29.621 45.448 1.00 98.06 823 GLU A O 1
ATOM 6203 N N . LEU A 1 824 ? -15.340 -30.485 45.466 1.00 98.12 824 LEU A N 1
ATOM 6204 C CA . LEU A 1 824 ? -15.814 -29.605 46.535 1.00 98.12 824 LEU A CA 1
ATOM 6205 C C . LEU A 1 824 ? -14.981 -29.773 47.828 1.00 98.12 824 LEU A C 1
ATOM 6207 O O . LEU A 1 824 ? -14.734 -30.910 48.265 1.00 98.12 824 LEU A O 1
ATOM 6211 N N . LYS A 1 825 ? -14.580 -28.658 48.467 1.00 98.25 825 LYS A N 1
ATOM 6212 C CA . LYS A 1 825 ? -13.879 -28.703 49.767 1.00 98.25 825 LYS A CA 1
ATOM 6213 C C . LYS A 1 825 ? -14.772 -29.372 50.812 1.00 98.25 825 LYS A C 1
ATOM 6215 O O . LYS A 1 825 ? -15.999 -29.277 50.746 1.00 98.25 825 LYS A O 1
ATOM 6220 N N . ALA A 1 826 ? -14.159 -30.053 51.779 1.00 96.50 826 ALA A N 1
ATOM 6221 C CA . ALA A 1 826 ? -14.879 -30.860 52.765 1.00 96.50 826 ALA A CA 1
ATOM 6222 C C . ALA A 1 826 ? -15.932 -30.051 53.546 1.00 96.50 826 ALA A C 1
ATOM 6224 O O . ALA A 1 826 ? -17.038 -30.549 53.750 1.00 96.50 826 ALA A O 1
ATOM 6225 N N . GLU A 1 827 ? -15.634 -28.793 53.890 1.00 96.19 827 GLU A N 1
ATOM 6226 C CA . GLU A 1 827 ? -16.554 -27.885 54.593 1.00 96.19 827 GLU A CA 1
ATOM 6227 C C . GLU A 1 827 ? -17.865 -27.598 53.839 1.00 96.19 827 GLU A C 1
ATOM 6229 O O . GLU A 1 827 ? -18.900 -27.392 54.469 1.00 96.19 827 GLU A O 1
ATOM 6234 N N . TYR A 1 828 ? -17.862 -27.652 52.504 1.00 96.38 828 TYR A N 1
ATOM 6235 C CA . TYR A 1 828 ? -19.049 -27.366 51.693 1.00 96.38 828 TYR A CA 1
ATOM 6236 C C . TYR A 1 828 ? -19.831 -28.619 51.285 1.00 96.38 828 TYR A C 1
ATOM 6238 O O . TYR A 1 828 ? -20.937 -28.503 50.752 1.00 96.38 828 TYR A O 1
ATOM 6246 N N . ARG A 1 829 ? -19.307 -29.830 51.536 1.00 93.12 829 ARG A N 1
ATOM 6247 C CA . ARG A 1 829 ? -19.988 -31.081 51.139 1.00 93.12 829 ARG A CA 1
ATOM 6248 C C . ARG A 1 829 ? -21.343 -31.235 51.821 1.00 93.12 829 ARG A C 1
ATOM 6250 O O . ARG A 1 829 ? -22.301 -31.661 51.181 1.00 93.12 829 ARG A O 1
ATOM 6257 N N . SER A 1 830 ? -21.438 -30.827 53.084 1.00 87.75 830 SER A N 1
ATOM 6258 C CA . SER A 1 830 ? -22.688 -30.856 53.849 1.00 87.75 830 SER A CA 1
ATOM 6259 C C . SER A 1 830 ? -23.740 -29.898 53.279 1.00 87.75 830 SER A C 1
ATOM 6261 O O . SER A 1 830 ? -24.919 -30.237 53.242 1.00 87.75 830 SER A O 1
ATOM 6263 N N . ALA A 1 831 ? -23.320 -28.732 52.774 1.00 83.81 831 ALA A N 1
ATOM 6264 C CA . ALA A 1 831 ? -24.216 -27.757 52.152 1.00 83.81 831 ALA A CA 1
ATOM 6265 C C . ALA A 1 831 ? -24.745 -28.249 50.793 1.00 83.81 831 ALA A C 1
ATOM 6267 O O . ALA A 1 831 ? -25.939 -28.134 50.516 1.00 83.81 831 ALA A O 1
ATOM 6268 N N . ALA A 1 832 ? -23.885 -28.872 49.978 1.00 84.50 832 ALA A N 1
ATOM 6269 C CA . ALA A 1 832 ? -24.292 -29.471 48.706 1.00 84.50 832 ALA A CA 1
ATOM 6270 C C . ALA A 1 832 ? -25.279 -30.640 48.894 1.00 84.50 832 ALA A C 1
ATOM 6272 O O . ALA A 1 832 ? -26.201 -30.801 48.096 1.00 84.50 832 ALA A O 1
ATOM 6273 N N . ALA A 1 833 ? -25.123 -31.425 49.967 1.00 84.12 833 ALA A N 1
ATOM 6274 C CA . ALA A 1 833 ? -26.054 -32.500 50.313 1.00 84.12 833 ALA A CA 1
ATOM 6275 C C . ALA A 1 833 ? -27.416 -31.970 50.800 1.00 84.12 833 ALA A C 1
ATOM 6277 O O . ALA A 1 833 ? -28.452 -32.534 50.455 1.00 84.12 833 ALA A O 1
ATOM 6278 N N . ALA A 1 834 ? -27.431 -30.870 51.562 1.00 78.69 834 ALA A N 1
ATOM 6279 C CA . ALA A 1 834 ? -28.662 -30.272 52.082 1.00 78.69 834 ALA A CA 1
ATOM 6280 C C . ALA A 1 834 ? -29.512 -29.585 50.994 1.00 78.69 834 ALA A C 1
ATOM 6282 O O . ALA A 1 834 ? -30.740 -29.623 51.056 1.00 78.69 834 ALA A O 1
ATOM 6283 N N . GLY A 1 835 ? -28.878 -28.997 49.972 1.00 64.88 835 GLY A N 1
ATOM 6284 C CA . GLY A 1 835 ? -29.575 -28.294 48.886 1.00 64.88 835 GLY A CA 1
ATOM 6285 C C . GLY A 1 835 ? -30.403 -29.190 47.954 1.00 64.88 835 GLY A C 1
ATOM 6286 O O . GLY A 1 835 ? -31.313 -28.700 47.292 1.00 64.88 835 GLY A O 1
ATOM 6287 N N . GLY A 1 836 ? -30.140 -30.502 47.915 1.00 60.56 836 GLY A N 1
ATOM 6288 C CA . GLY A 1 836 ? -30.846 -31.444 47.034 1.00 60.56 836 GLY A CA 1
ATOM 6289 C C . GLY A 1 836 ? -32.228 -31.901 47.524 1.00 60.56 836 GLY A C 1
ATOM 6290 O O . GLY A 1 836 ? -32.943 -32.557 46.772 1.00 60.56 836 GLY A O 1
ATOM 6291 N N . GLY A 1 837 ? -32.609 -31.588 48.769 1.00 53.44 837 GLY A N 1
ATOM 6292 C CA . GLY A 1 837 ? -33.798 -32.164 49.417 1.00 53.44 837 GLY A CA 1
ATOM 6293 C C . GLY A 1 837 ? -35.112 -31.384 49.282 1.00 53.44 837 GLY A C 1
ATOM 6294 O O . GLY A 1 837 ? -36.159 -31.949 49.572 1.00 53.44 837 GLY A O 1
ATOM 6295 N N . ASN A 1 838 ? -35.096 -30.118 48.848 1.00 50.03 838 ASN A N 1
ATOM 6296 C CA . ASN A 1 838 ? -36.261 -29.222 48.980 1.00 50.03 838 ASN A CA 1
ATOM 6297 C C . ASN A 1 838 ? -37.018 -28.908 47.671 1.00 50.03 838 ASN A C 1
ATOM 6299 O O . ASN A 1 838 ? -37.825 -27.985 47.648 1.00 50.03 838 ASN A O 1
ATOM 6303 N N . GLY A 1 839 ? -36.772 -29.645 46.581 1.00 45.84 839 GLY A N 1
ATOM 6304 C CA . GLY A 1 839 ? -37.302 -29.323 45.243 1.00 45.84 839 GLY A CA 1
ATOM 6305 C C . GLY A 1 839 ? -38.346 -30.279 44.653 1.00 45.84 839 GLY A C 1
ATOM 6306 O O . GLY A 1 839 ? -38.668 -30.137 43.478 1.00 45.84 839 GLY A O 1
ATOM 6307 N N . ALA A 1 840 ? -38.851 -31.257 45.408 1.00 37.81 840 ALA A N 1
ATOM 6308 C CA . ALA A 1 840 ? -39.873 -32.195 44.934 1.00 37.81 840 ALA A CA 1
ATOM 6309 C C . ALA A 1 840 ? -41.110 -32.168 45.845 1.00 37.81 840 ALA A C 1
ATOM 6311 O O . ALA A 1 840 ? -41.297 -33.058 46.673 1.00 37.81 840 ALA A O 1
ATOM 6312 N N . ASN A 1 841 ? -41.920 -31.116 45.700 1.00 32.78 841 ASN A N 1
ATOM 6313 C CA . ASN A 1 841 ? -43.357 -31.115 45.985 1.00 32.78 841 ASN A CA 1
ATOM 6314 C C . ASN A 1 841 ? -44.047 -30.041 45.145 1.00 32.78 841 ASN A C 1
ATOM 6316 O O . ASN A 1 841 ? -43.523 -28.903 45.132 1.00 32.78 841 ASN A O 1
#

Radius of gyration: 39.39 Å; chains: 1; bounding box: 92×86×147 Å

Foldseek 3Di:
DDDDDDDDDDDDDDDDDDDDDDDDDDDDDDDDDDDDDDDDDDDDPLQQQDVLLVRDALVVLLVLLQDPDPVSVVSSLRSLLVQLPPPPSLGDNGPCLLSNLVSLLVLLCVQQVNDDPPVQQVVFPPPVLPPDLAQCLLALVSFGDPLSVLLVSLLVLAQDLDPPVPDPVNHRPVPPSLVSLVSSLSSLLSLLVRPNSLVSLLLDLSSLSSLLSLLSHDDHPPDPDDDPDDDDDDDDPDPPPPPSSCSNVSSVSSCLSNVVSLDLLLLSVVLVPLLADDVCNVVLQVPPPDDDDDDDDDDDDDDDDDDDDPDPVSVVCCVQQPPPPVSSVVPDSSSSCVVCVSSSSSSSSSNNSVVVLVDLPPVSLVPPPPSVVCPLLVLLVQDQPDPVSVVPDPVPPPPPVCPDVVVVPPPDDSLVSQSSNLSSLSSLLVSLVSHPVSL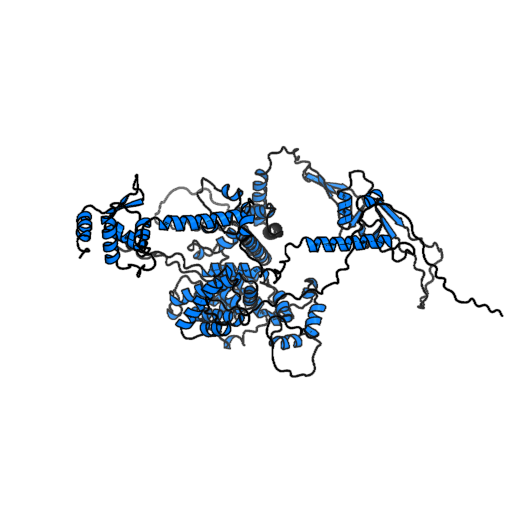VVVQFDRDPVPPDDPPDPDDDDDDDDDDDDDDDDPPPPRHTPLSSLLSLVVQLPDPDGPPCSNVSSVSSVVSSVVDVSNVVSNVVSVVVVVVVDDPDDAPDQDPVAAAAEAEDADEDEAEAEDPVLVVLVVPDDPPDDFWDKDKADQPPPDDDDDDDDDDDDDDDDDPDGDPTWIKTATDVVSCVVVVLDQRIWTWPDWDQDDPDWDWDWDADSSNHIYTHHTHRTYTYIDRDPCPPPPDDPPRVVSPVVNVVVVVVVVVVPPPVPDDDPDPVPPDDDPPPVLVVLCPDPDPSVVVVVVVVVVVVVVVVVVVPPDPDLPPLDAADPDLVSLLLLVLLVCLVPQKDALVVSCVNSSNSYDSVSNVVSLVVFWDADCDDPRHRITGGDPVCNVVSNVSVPPPDD

Secondary structure (DSSP, 8-state):
-----------------------------------PPPPPPPPP------GGGTT--HHHHHHHHT-S-HHHHHHHHHHHHHHHT-TTTT----TTHHHHHHHHHHHHHHHHT----GGGSTT---S-TT----GGGGSGGG--HHHHHHHHHHHHHHS-S----S-GGGS--TTHHHHHHHHHHHHHHHHTTSHHHHHHHHH-HHHHHHHHHHHH------------SS-----------TT---HHHHHHHHHHHHTTT--TTSHHHHHHHHHS--TTHHHHHHHSTT-------------SS------HHHHHHHHHS-SSHHHHTTS-HHHHHHHHHHHHHHHHHHHHHHHHHT-TT-GGGSS-TT-TTHHHHHHHT---SSHHHHH---TTT-------HHHHSTT--THHHHHHHHHHHHHHHHHHHH-HHHHHHHTB---GGGSS-------------------------PPB-HHHHHHHHHHHH---SSTTHHHHHHHHHHHHHTSHHHHHHHHHHHHHHHTTS--S------TTTTT-EEE---EEEEEEPPHHHHHHHHHSPTT---EEEEEE-----------------------PPPPPEEEEEE-HHHHHHSTTS-SEEEEEEEES--SS----EEE-TTS-EEE--EEEEEEEEEE---TT-TT-SHHHHHHHHHHHHHHHHHHHS-TT--PPPPGGGGSS-TTSHHHHGGG--SHHHHHHHHHHHHHHHHHHGGGS----GGG-PSP--SHHHHHHHHHHHHHH-SEE-HHHHHHHTTT-S-HHHHHHHHHHHEEEE-SSTTTTEEEE-HHHHHHHHHHTSSS--

pLDDT: mean 72.1, std 21.63, range [30.75, 98.44]

InterPro domains:
  IPR003196 Transcription initiation factor IIF, beta subunit [PTHR10445] (552-830)
  IPR011039 Transcription Factor IIF, Rap30/Rap74, interaction [SSF50916] (556-667)
  IPR036388 Winged helix-like DNA-binding domain superfamily [G3DSA:1.10.10.10] (766-830)
  IPR036390 Winged helix DNA-binding domain superfamily [SSF46785] (770-830)
  IPR040450 TFIIF beta subunit, HTH domain [PF02270] (770-829)